Protein 8ZBV (pdb70)

Sequence (765 aa):
SLLLRYDRSAANWNEALPIGNGRIGGMVWGNVSEEIIDLNEETLWSGHPRETDNPNAKQHLPQIRKAVFDKNYERANDLAYKIQGTYNENYQPLGQLHLSMSHAGESTNYARALDIGNAVSTVDYEVDGVKYHRDYFVSAPDNSMCIRLTASEPGKISCRLKMDSPLKHVSFSRGNSCIMQGQAPSHADRASIKADQVIFYDPKEEGLSFYSQLQVVPEGGRFWKYENGMRVEHADSLVLVFSAATNFDGFDVFPRKSRIDPCKVVKETFRKIGPVDFKELQKRHIADYRTLFDRVGIQLGKISKTTDQRIKDYARDEDPDLVALTFQYGRYMLISSSRPGTLPANLQGIWNPLMRPPWMSNWTNDLNTQMNYWLSWTTNLPECEKALIDWVDNLRPNGRKTARTNYGAKGWLCHNTTDLWMQTAPAGIERPRWCILPL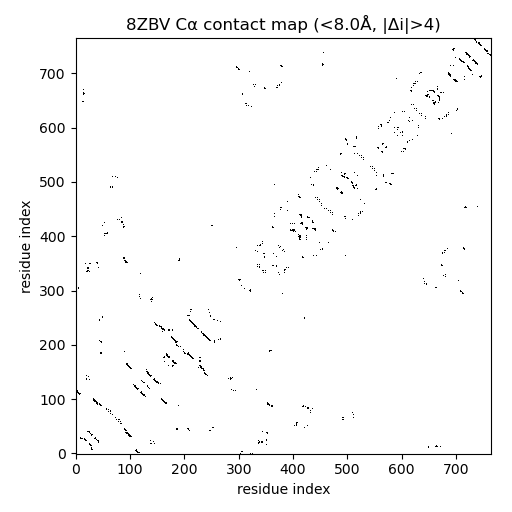GGVWLCQHLWMHYVFHGDREFLEKRSYPIMREAAEFCLDWLIKDSDGYYVTCPSVSPENWFATAGDKQLSISKASTYDMQLIRDLFTNCIQAAKVLNTDKEFSAKLQERMDHLYPQKIGQYGQLQEWSEDWDKPEDQHRHISHLFGLFPGDQLTPNKNPEGWKGARQSLLMRSGADTGWSINWKIGWWARLHDAEQAQNMLRKIFRFAPSGNTLSSQKGGRYANLLNAGPPFQIDGVLGFTAGVVELLLQSHDGFIHLLPALPKNWPDGRVTGLKARGGFIVDIEWKDGKLLEAVIHPGHEKEVRVHYQDDVHVFAKIEKPVRITR

Structure (mmCIF, N/CA/C/O backbone):
data_8ZBV
#
_entry.id   8ZBV
#
_cell.length_a   105.293
_cell.length_b   106.204
_cell.length_c   72.598
_cell.angle_alpha   90.000
_cell.angle_beta   91.840
_cell.angle_gamma   90.000
#
_symmetry.space_group_name_H-M   'C 1 2 1'
#
loop_
_atom_site.group_PDB
_atom_site.id
_atom_site.type_symbol
_atom_site.label_atom_id
_atom_site.label_alt_id
_atom_site.label_comp_id
_atom_site.label_asym_id
_atom_site.label_entity_id
_atom_site.label_seq_id
_atom_site.pdbx_PDB_ins_code
_atom_site.Cartn_x
_atom_site.Cartn_y
_atom_site.Cartn_z
_atom_site.occupancy
_atom_site.B_iso_or_equiv
_atom_site.auth_seq_id
_atom_site.auth_comp_id
_atom_site.auth_asym_id
_atom_site.auth_atom_id
_atom_site.pdbx_PDB_model_num
ATOM 1 N N . SER A 1 62 ? 32.98631 -22.49322 2.82408 1.000 63.84419 62 SER A N 1
ATOM 2 C CA . SER A 1 62 ? 31.92377 -22.11361 1.89882 1.000 63.97925 62 SER A CA 1
ATOM 3 C C . SER A 1 62 ? 31.28233 -20.79601 2.31477 1.000 59.89547 62 SER A C 1
ATOM 4 O O . SER A 1 62 ? 30.65023 -20.70739 3.36653 1.000 59.24073 62 SER A O 1
ATOM 7 N N . LEU A 1 63 ? 31.45080 -19.77382 1.47942 1.000 56.56750 63 LEU A N 1
ATOM 8 C CA . LEU A 1 63 ? 30.91375 -18.44141 1.75477 1.000 53.06094 63 LEU A CA 1
ATOM 9 C C . LEU A 1 63 ? 29.51386 -18.28732 1.15522 1.000 51.95710 63 LEU A C 1
ATOM 10 O O . LEU A 1 63 ? 29.23131 -17.36705 0.39017 1.000 51.23018 63 LEU A O 1
ATOM 15 N N . LEU A 1 64 ? 28.62237 -19.20552 1.52699 1.000 55.42780 64 LEU A N 1
ATOM 16 C CA . LEU A 1 64 ? 27.28859 -19.24422 0.94433 1.000 52.76372 64 LEU A CA 1
ATOM 17 C C . LEU A 1 64 ? 26.26503 -19.66895 1.98590 1.000 52.78749 64 LEU A C 1
ATOM 18 O O . LEU A 1 64 ? 26.49604 -20.60803 2.75281 1.000 53.11733 64 LEU A O 1
ATOM 23 N N . LEU A 1 65 ? 25.12744 -18.97879 1.99240 1.000 51.99400 65 LEU A N 1
ATOM 24 C CA . LEU A 1 65 ? 24.02179 -19.24900 2.90954 1.000 53.77942 65 LEU A CA 1
ATOM 25 C C . LEU A 1 65 ? 22.91928 -19.94926 2.11963 1.000 55.47762 65 LEU A C 1
ATOM 26 O O . LEU A 1 65 ? 22.10861 -19.29647 1.45838 1.000 55.06798 65 LEU A O 1
ATOM 31 N N . ARG A 1 66 ? 22.88114 -21.27541 2.20872 1.000 58.45897 66 ARG A N 1
ATOM 32 C CA . ARG A 1 66 ? 22.04083 -22.11121 1.35917 1.000 57.26403 66 ARG A CA 1
ATOM 33 C C . ARG A 1 66 ? 20.73948 -22.46271 2.07400 1.000 55.92257 66 ARG A C 1
ATOM 34 O O . ARG A 1 66 ? 20.75761 -22.86849 3.24058 1.000 56.50477 66 ARG A O 1
ATOM 42 N N . TYR A 1 67 ? 19.61556 -22.31571 1.36848 1.000 57.61171 67 TYR A N 1
ATOM 43 C CA . TYR A 1 67 ? 18.29626 -22.62481 1.90862 1.000 56.60576 67 TYR A CA 1
ATOM 44 C C . TYR A 1 67 ? 17.49462 -23.37804 0.85498 1.000 56.91865 67 TYR A C 1
ATOM 45 O O . TYR A 1 67 ? 17.86887 -23.42814 -0.31999 1.000 58.32597 67 TYR A O 1
ATOM 54 N N . ASP A 1 68 ? 16.37267 -23.97256 1.28213 1.000 55.90889 68 ASP A N 1
ATOM 55 C CA . ASP A 1 68 ? 15.57814 -24.81102 0.38903 1.000 57.21262 68 ASP A CA 1
ATOM 56 C C . ASP A 1 68 ? 14.10113 -24.42772 0.37221 1.000 58.08740 68 ASP A C 1
ATOM 57 O O . ASP A 1 68 ? 13.26840 -25.23194 -0.05745 1.000 58.93659 68 ASP A O 1
ATOM 62 N N . ARG A 1 69 ? 13.74993 -23.23557 0.84457 1.000 57.46305 69 ARG A N 1
ATOM 63 C CA . ARG A 1 69 ? 12.38031 -22.75517 0.71742 1.000 56.98814 69 ARG A CA 1
ATOM 64 C C . ARG A 1 69 ? 12.39384 -21.23352 0.76189 1.000 55.79751 69 ARG A C 1
ATOM 65 O O . ARG A 1 69 ? 13.40854 -20.60926 1.08183 1.000 55.31478 69 ARG A O 1
ATOM 73 N N . SER A 1 70 ? 11.25211 -20.64164 0.42230 1.000 54.12447 70 SER A N 1
ATOM 74 C CA . SER A 1 70 ? 11.11698 -19.19877 0.52700 1.000 53.33374 70 SER A CA 1
ATOM 75 C C . SER A 1 70 ? 11.09828 -18.77668 1.99183 1.000 51.57301 70 SER A C 1
ATOM 76 O O . SER A 1 70 ? 10.79668 -19.56497 2.89174 1.000 51.97121 70 SER A O 1
ATOM 79 N N . ALA A 1 71 ? 11.42367 -17.51047 2.22540 1.000 48.11598 71 ALA A N 1
ATOM 80 C CA . ALA A 1 71 ? 11.33970 -16.96443 3.57094 1.000 46.91618 71 ALA A CA 1
ATOM 81 C C . ALA A 1 71 ? 9.88404 -16.89340 4.01129 1.000 46.02699 71 ALA A C 1
ATOM 82 O O . ALA A 1 71 ? 9.03140 -16.36991 3.28910 1.000 48.83587 71 ALA A O 1
ATOM 84 N N . ALA A 1 72 ? 9.59741 -17.43270 5.19244 1.000 41.43984 72 ALA A N 1
ATOM 85 C CA . ALA A 1 72 ? 8.26350 -17.35927 5.76962 1.000 40.47869 72 ALA A CA 1
ATOM 86 C C . ALA A 1 72 ? 8.01969 -16.06847 6.53842 1.000 44.58841 72 ALA A C 1
ATOM 87 O O . ALA A 1 72 ? 6.86292 -15.75519 6.84189 1.000 42.01406 72 ALA A O 1
ATOM 89 N N . ASN A 1 73 ? 9.07285 -15.32322 6.86102 1.000 48.76505 73 ASN A N 1
ATOM 90 C CA . ASN A 1 73 ? 8.95744 -14.06959 7.59528 1.000 47.99813 73 ASN A CA 1
ATOM 91 C C . ASN A 1 73 ? 10.23895 -13.27108 7.38964 1.000 46.85744 73 ASN A C 1
ATOM 92 O O . ASN A 1 73 ? 11.16736 -13.71270 6.70652 1.000 48.68351 73 ASN A O 1
ATOM 97 N N . TRP A 1 74 ? 10.29321 -12.09316 8.01599 1.000 49.11624 74 TRP A N 1
ATOM 98 C CA . TRP A 1 74 ? 11.41791 -11.18996 7.79261 1.000 47.43389 74 TRP A CA 1
ATOM 99 C C . TRP A 1 74 ? 12.71488 -11.77170 8.33576 1.000 47.84784 74 TRP A C 1
ATOM 100 O O . TRP A 1 74 ? 13.78084 -11.58841 7.73651 1.000 48.05624 74 TRP A O 1
ATOM 111 N N . ASN A 1 75 ? 12.64534 -12.49310 9.45465 1.000 48.93120 75 ASN A N 1
ATOM 112 C CA . ASN A 1 75 ? 13.84918 -13.07635 10.03326 1.000 48.35377 75 ASN A CA 1
ATOM 113 C C . ASN A 1 75 ? 14.37607 -14.26470 9.23878 1.000 48.19021 75 ASN A C 1
ATOM 114 O O . ASN A 1 75 ? 15.33700 -14.90235 9.68292 1.000 47.79518 75 ASN A O 1
ATOM 119 N N . GLU A 1 76 ? 13.77754 -14.58257 8.08962 1.000 47.23412 76 GLU A N 1
ATOM 120 C CA . GLU A 1 76 ? 14.31557 -15.58909 7.18939 1.000 44.84670 76 GLU A CA 1
ATOM 121 C C . GLU A 1 76 ? 14.75557 -15.02284 5.84821 1.000 44.61840 76 GLU A C 1
ATOM 122 O O . GLU A 1 76 ? 15.33262 -15.76420 5.04487 1.000 45.00439 76 GLU A O 1
ATOM 128 N N . ALA A 1 77 ? 14.49176 -13.74718 5.57724 1.000 45.20819 77 ALA A N 1
ATOM 129 C CA . ALA A 1 77 ? 14.94124 -13.12235 4.34464 1.000 45.81390 77 ALA A CA 1
ATOM 130 C C . ALA A 1 77 ? 16.46204 -12.96573 4.34803 1.000 47.07386 77 ALA A C 1
ATOM 131 O O . ALA A 1 77 ? 17.14092 -13.19683 5.35316 1.000 47.60028 77 ALA A O 1
ATOM 133 N N . LEU A 1 78 ? 16.99920 -12.56977 3.19478 1.000 45.49623 78 LEU A N 1
ATOM 134 C CA . LEU A 1 78 ? 18.43211 -12.37939 3.03884 1.000 44.78999 78 LEU A CA 1
ATOM 135 C C . LEU A 1 78 ? 18.74701 -10.90792 2.82995 1.000 43.84736 78 LEU A C 1
ATOM 136 O O . LEU A 1 78 ? 18.15280 -10.26966 1.95068 1.000 43.14568 78 LEU A O 1
ATOM 141 N N . PRO A 1 79 ? 19.65198 -10.33441 3.62055 1.000 44.76238 79 PRO A N 1
ATOM 142 C CA . PRO A 1 79 ? 19.94960 -8.90482 3.48947 1.000 43.04126 79 PRO A CA 1
ATOM 143 C C . PRO A 1 79 ? 20.98357 -8.62281 2.41149 1.000 43.07159 79 PRO A C 1
ATOM 144 O O . PRO A 1 79 ? 21.99557 -9.31792 2.28811 1.000 43.53585 79 PRO A O 1
ATOM 148 N N . ILE A 1 80 ? 20.71321 -7.58094 1.62680 1.000 42.15399 80 ILE A N 1
ATOM 149 C CA . ILE A 1 80 ? 21.66095 -7.04685 0.65819 1.000 42.00984 80 ILE A CA 1
ATOM 150 C C . ILE A 1 80 ? 21.65317 -5.53076 0.78790 1.000 41.63440 80 ILE A C 1
ATOM 151 O O . ILE A 1 80 ? 20.62450 -4.92361 1.10144 1.000 41.46852 80 ILE A O 1
ATOM 156 N N . GLY A 1 81 ? 22.80882 -4.91622 0.55388 1.000 42.03071 81 GLY A N 1
ATOM 157 C CA . GLY A 1 81 ? 22.87767 -3.46662 0.62658 1.000 42.87371 81 GLY A CA 1
ATOM 158 C C . GLY A 1 81 ? 24.19838 -2.93731 0.11581 1.000 43.48834 81 GLY A C 1
ATOM 159 O O . GLY A 1 81 ? 25.12070 -3.69325 -0.20238 1.000 43.85457 81 GLY A O 1
ATOM 160 N N . ASN A 1 82 ? 24.27254 -1.60377 0.04894 1.000 42.72297 82 ASN A N 1
ATOM 161 C CA . ASN A 1 82 ? 25.46134 -0.90003 -0.41735 1.000 43.29885 82 ASN A CA 1
ATOM 162 C C . ASN A 1 82 ? 25.91112 0.18727 0.55013 1.000 44.91204 82 ASN A C 1
ATOM 163 O O . ASN A 1 82 ? 26.76097 1.00927 0.18664 1.000 43.33779 82 ASN A O 1
ATOM 168 N N . GLY A 1 83 ? 25.35176 0.22323 1.75862 1.000 45.30751 83 GLY A N 1
ATOM 169 C CA . GLY A 1 83 ? 25.63616 1.25200 2.72929 1.000 45.26480 83 GLY A CA 1
ATOM 170 C C . GLY A 1 83 ? 24.68430 2.43068 2.71267 1.000 45.64968 83 GLY A C 1
ATOM 171 O O . GLY A 1 83 ? 24.65974 3.19916 3.68003 1.000 47.86586 83 GLY A O 1
ATOM 172 N N . ARG A 1 84 ? 23.89513 2.59401 1.64975 1.000 44.24214 84 ARG A N 1
ATOM 173 C CA . ARG A 1 84 ? 22.89895 3.65774 1.59667 1.000 44.48679 84 ARG A CA 1
ATOM 174 C C . ARG A 1 84 ? 21.51563 3.10442 1.27530 1.000 44.05781 84 ARG A C 1
ATOM 175 O O . ARG A 1 84 ? 20.50270 3.60446 1.77559 1.000 43.64468 84 ARG A O 1
ATOM 183 N N . ILE A 1 85 ? 21.46498 2.07805 0.43215 1.000 44.87539 85 ILE A N 1
ATOM 184 C CA . ILE A 1 85 ? 20.21990 1.44472 0.01910 1.000 41.65825 85 ILE A CA 1
ATOM 185 C C . ILE A 1 85 ? 20.24734 -0.00001 0.49423 1.000 40.11125 85 ILE A C 1
ATOM 186 O O . ILE A 1 85 ? 21.22750 -0.71603 0.25826 1.000 41.15281 85 ILE A O 1
ATOM 191 N N . GLY A 1 86 ? 19.18338 -0.42211 1.17297 1.000 40.78066 86 GLY A N 1
ATOM 192 C CA . GLY A 1 86 ? 19.11555 -1.78192 1.67172 1.000 38.96663 86 GLY A CA 1
ATOM 193 C C . GLY A 1 86 ? 17.90863 -2.55583 1.18342 1.000 39.87289 86 GLY A C 1
ATOM 194 O O . GLY A 1 86 ? 16.94455 -1.96934 0.68323 1.000 39.06513 86 GLY A O 1
ATOM 195 N N . GLY A 1 87 ? 17.94418 -3.87675 1.33603 1.000 41.45700 87 GLY A N 1
ATOM 196 C CA . GLY A 1 87 ? 16.86047 -4.71498 0.86527 1.000 41.76467 87 GLY A CA 1
ATOM 197 C C . GLY A 1 87 ? 16.89202 -6.12036 1.42724 1.000 41.69229 87 GLY A C 1
ATOM 198 O O . GLY A 1 87 ? 17.96240 -6.72502 1.54556 1.000 41.64243 87 GLY A O 1
ATOM 199 N N . MET A 1 88 ? 15.72454 -6.64840 1.78432 1.000 42.04908 88 MET A N 1
ATOM 200 C CA . MET A 1 88 ? 15.59665 -7.99732 2.32053 1.000 43.52561 88 MET A CA 1
ATOM 201 C C . MET A 1 88 ? 14.91587 -8.87327 1.27764 1.000 46.43727 88 MET A C 1
ATOM 202 O O . MET A 1 88 ? 13.74417 -8.65523 0.94967 1.000 46.53212 88 MET A O 1
ATOM 207 N N . VAL A 1 89 ? 15.64526 -9.86107 0.76715 1.000 45.24368 89 VAL A N 1
ATOM 208 C CA . VAL A 1 89 ? 15.14827 -10.73728 -0.28967 1.000 46.06578 89 VAL A CA 1
ATOM 209 C C . VAL A 1 89 ? 14.48162 -11.95176 0.34287 1.000 49.09580 89 VAL A C 1
ATOM 210 O O . VAL A 1 89 ? 15.11065 -12.68879 1.10980 1.000 49.07913 89 VAL A O 1
ATOM 214 N N . TRP A 1 90 ? 13.20954 -12.16704 0.00672 1.000 49.72674 90 TRP A N 1
ATOM 215 C CA . TRP A 1 90 ? 12.42901 -13.26183 0.56914 1.000 49.44584 90 TRP A CA 1
ATOM 216 C C . TRP A 1 90 ? 12.61324 -14.57648 -0.17361 1.000 52.00682 90 TRP A C 1
ATOM 217 O O . TRP A 1 90 ? 12.46614 -15.64454 0.43195 1.000 52.04311 90 TRP A O 1
ATOM 228 N N . GLY A 1 91 ? 12.91183 -14.53103 -1.46853 1.000 53.07388 91 GLY A N 1
ATOM 229 C CA . GLY A 1 91 ? 13.04387 -15.75810 -2.22898 1.000 54.73265 91 GLY A CA 1
ATOM 230 C C . GLY A 1 91 ? 11.73018 -16.45115 -2.50719 1.000 55.27552 91 GLY A C 1
ATOM 231 O O . GLY A 1 91 ? 11.70463 -17.67426 -2.67670 1.000 54.52968 91 GLY A O 1
ATOM 232 N N . ASN A 1 92 ? 10.63430 -15.69940 -2.55480 1.000 55.92221 92 ASN A N 1
ATOM 233 C CA . ASN A 1 92 ? 9.32727 -16.27478 -2.82131 1.000 55.47838 92 ASN A CA 1
ATOM 234 C C . ASN A 1 92 ? 9.24028 -16.76653 -4.26255 1.000 57.06991 92 ASN A C 1
ATOM 235 O O . ASN A 1 92 ? 9.97569 -16.32151 -5.14780 1.000 57.26175 92 ASN A O 1
ATOM 240 N N . VAL A 1 93 ? 8.31496 -17.69670 -4.49144 1.000 60.23066 93 VAL A N 1
ATOM 241 C CA . VAL A 1 93 ? 8.21944 -18.39172 -5.76996 1.000 61.07523 93 VAL A CA 1
ATOM 242 C C . VAL A 1 93 ? 7.36674 -17.59221 -6.74618 1.000 62.05180 93 VAL A C 1
ATOM 243 O O . VAL A 1 93 ? 7.81978 -17.25465 -7.84587 1.000 62.09725 93 VAL A O 1
ATOM 247 N N . SER A 1 94 ? 6.12427 -17.28977 -6.36152 1.000 62.52970 94 SER A N 1
ATOM 248 C CA . SER A 1 94 ? 5.19804 -16.61341 -7.25762 1.000 62.92386 94 SER A CA 1
ATOM 249 C C . SER A 1 94 ? 4.74437 -15.23697 -6.78826 1.000 59.76157 94 SER A C 1
ATOM 250 O O . SER A 1 94 ? 4.20251 -14.48372 -7.60445 1.000 60.21478 94 SER A O 1
ATOM 253 N N . GLU A 1 95 ? 4.94041 -14.88171 -5.51700 1.000 57.21295 95 GLU A N 1
ATOM 254 C CA . GLU A 1 95 ? 4.68199 -13.52117 -5.03624 1.000 58.00270 95 GLU A CA 1
ATOM 255 C C . GLU A 1 95 ? 5.91395 -13.04729 -4.26987 1.000 58.10952 95 GLU A C 1
ATOM 256 O O . GLU A 1 95 ? 5.97345 -13.16503 -3.04337 1.000 57.97065 95 GLU A O 1
ATOM 262 N N . GLU A 1 96 ? 6.87116 -12.46819 -4.98951 1.000 56.44499 96 GLU A N 1
ATOM 263 C CA . GLU A 1 96 ? 8.12517 -12.03895 -4.38670 1.000 55.81768 96 GLU A CA 1
ATOM 264 C C . GLU A 1 96 ? 7.96753 -10.66613 -3.74783 1.000 55.12183 96 GLU A C 1
ATOM 265 O O . GLU A 1 96 ? 7.27737 -9.79256 -4.27979 1.000 55.84252 96 GLU A O 1
ATOM 271 N N . ILE A 1 97 ? 8.60345 -10.48550 -2.59251 1.000 53.97114 97 ILE A N 1
ATOM 272 C CA . ILE A 1 97 ? 8.57922 -9.22713 -1.85785 1.000 50.59955 97 ILE A CA 1
ATOM 273 C C . ILE A 1 97 ? 10.00477 -8.88485 -1.45044 1.000 49.44174 97 ILE A C 1
ATOM 274 O O . ILE A 1 97 ? 10.74741 -9.75514 -0.98265 1.000 48.85019 97 ILE A O 1
ATOM 279 N N . ILE A 1 98 ? 10.38974 -7.62575 -1.64123 1.000 48.41435 98 ILE A N 1
ATOM 280 C CA . ILE A 1 98 ? 11.70281 -7.12566 -1.24837 1.000 45.05117 98 ILE A CA 1
ATOM 281 C C . ILE A 1 98 ? 11.49022 -5.86122 -0.42797 1.000 44.63535 98 ILE A C 1
ATOM 282 O O . ILE A 1 98 ? 11.10102 -4.82050 -0.97203 1.000 43.28977 98 ILE A O 1
ATOM 287 N N . ASP A 1 99 ? 11.75194 -5.94475 0.87315 1.000 44.34383 99 ASP A N 1
ATOM 288 C CA . ASP A 1 99 ? 11.57038 -4.79603 1.74966 1.000 43.59531 99 ASP A CA 1
ATOM 289 C C . ASP A 1 99 ? 12.65857 -3.76441 1.49010 1.000 42.60473 99 ASP A C 1
ATOM 290 O O . ASP A 1 99 ? 13.85221 -4.07302 1.55595 1.000 42.73815 99 ASP A O 1
ATOM 295 N N . LEU A 1 100 ? 12.24400 -2.53500 1.20550 1.000 41.82764 100 LEU A N 1
ATOM 296 C CA . LEU A 1 100 ? 13.14902 -1.49371 0.74529 1.000 40.96480 100 LEU A CA 1
ATOM 297 C C . LEU A 1 100 ? 13.47317 -0.53296 1.88091 1.000 40.25745 100 LEU A C 1
ATOM 298 O O . LEU A 1 100 ? 12.59006 -0.14527 2.65228 1.000 41.02526 100 LEU A O 1
ATOM 303 N N . ASN A 1 101 ? 14.74573 -0.14382 1.96913 1.000 41.51535 101 ASN A N 1
ATOM 304 C CA . ASN A 1 101 ? 15.21818 0.78147 2.99140 1.000 38.09106 101 ASN A CA 1
ATOM 305 C C . ASN A 1 101 ? 16.20247 1.76369 2.38011 1.000 38.66825 101 ASN A C 1
ATOM 306 O O . ASN A 1 101 ? 17.12567 1.35858 1.66761 1.000 39.05070 101 ASN A O 1
ATOM 311 N N . GLU A 1 102 ? 16.01622 3.04597 2.67692 1.000 39.08545 102 GLU A N 1
ATOM 312 C CA . GLU A 1 102 ? 17.02235 4.06671 2.42390 1.000 40.95752 102 GLU A CA 1
ATOM 313 C C . GLU A 1 102 ? 17.46518 4.60891 3.77402 1.000 43.45723 102 GLU A C 1
ATOM 314 O O . GLU A 1 102 ? 16.62388 4.91459 4.62641 1.000 43.59420 102 GLU A O 1
ATOM 320 N N . GLU A 1 103 ? 18.78305 4.71712 3.96781 1.000 44.14165 103 GLU A N 1
ATOM 321 C CA . GLU A 1 103 ? 19.32402 4.93165 5.30725 1.000 41.74660 103 GLU A CA 1
ATOM 322 C C . GLU A 1 103 ? 18.91637 6.27732 5.89767 1.000 45.10556 103 GLU A C 1
ATOM 323 O O . GLU A 1 103 ? 18.81918 6.40348 7.12346 1.000 45.50783 103 GLU A O 1
ATOM 329 N N . THR A 1 104 ? 18.68413 7.28885 5.06504 1.000 42.08284 104 THR A N 1
ATOM 330 C CA . THR A 1 104 ? 18.35770 8.61830 5.56314 1.000 41.91822 104 THR A CA 1
ATOM 331 C C . THR A 1 104 ? 16.86279 8.83480 5.76863 1.000 41.82069 104 THR A C 1
ATOM 332 O O . THR A 1 104 ? 16.46451 9.93074 6.17562 1.000 45.34599 104 THR A O 1
ATOM 336 N N . LEU A 1 105 ? 16.02753 7.82888 5.50806 1.000 42.30671 105 LEU A N 1
ATOM 337 C CA . LEU A 1 105 ? 14.57468 7.98262 5.60981 1.000 44.31796 105 LEU A CA 1
ATOM 338 C C . LEU A 1 105 ? 14.15619 7.75588 7.05705 1.000 44.38799 105 LEU A C 1
ATOM 339 O O . LEU A 1 105 ? 13.77873 6.65261 7.45600 1.000 42.32176 105 LEU A O 1
ATOM 344 N N . TRP A 1 106 ? 14.22744 8.81893 7.85256 1.000 46.93973 106 TRP A N 1
ATOM 345 C CA . TRP A 1 106 ? 13.81211 8.80336 9.24600 1.000 46.57958 106 TRP A CA 1
ATOM 346 C C . TRP A 1 106 ? 12.58613 9.68760 9.43077 1.000 46.14922 106 TRP A C 1
ATOM 347 O O . TRP A 1 106 ? 12.28611 10.55519 8.60618 1.000 47.71565 106 TRP A O 1
ATOM 358 N N . SER A 1 107 ? 11.87901 9.45874 10.53091 1.000 46.10061 107 SER A N 1
ATOM 359 C CA . SER A 1 107 ? 10.72283 10.26721 10.88037 1.000 48.07722 107 SER A CA 1
ATOM 360 C C . SER A 1 107 ? 11.15598 11.52000 11.63799 1.000 48.43758 107 SER A C 1
ATOM 361 O O . SER A 1 107 ? 12.28740 11.63597 12.11154 1.000 49.29618 107 SER A O 1
ATOM 364 N N . GLY A 1 108 ? 10.23726 12.46983 11.74118 1.000 49.53113 108 GLY A N 1
ATOM 365 C CA . GLY A 1 108 ? 10.46752 13.65158 12.54367 1.000 50.38486 108 GLY A CA 1
ATOM 366 C C . GLY A 1 108 ? 11.16912 14.76994 11.79848 1.000 51.42389 108 GLY A C 1
ATOM 367 O O . GLY A 1 108 ? 11.26939 14.80117 10.56863 1.000 50.25147 108 GLY A O 1
ATOM 368 N N . HIS A 1 109 ? 11.66367 15.71524 12.58794 1.000 55.38736 109 HIS A N 1
ATOM 369 C CA . HIS A 1 109 ? 12.34690 16.89875 12.08841 1.000 54.52482 109 HIS A CA 1
ATOM 370 C C . HIS A 1 109 ? 13.17023 17.47224 13.23214 1.000 53.76047 109 HIS A C 1
ATOM 371 O O . HIS A 1 109 ? 13.03309 17.02828 14.38163 1.000 55.26852 109 HIS A O 1
ATOM 378 N N . PRO A 1 110 ? 14.05880 18.42869 12.95809 1.000 53.84470 110 PRO A N 1
ATOM 379 C CA . PRO A 1 110 ? 14.83865 19.02742 14.04938 1.000 53.49533 110 PRO A CA 1
ATOM 380 C C . PRO A 1 110 ? 13.93642 19.58271 15.14288 1.000 54.40270 110 PRO A C 1
ATOM 381 O O . PRO A 1 110 ? 12.94997 20.27095 14.87120 1.000 55.48944 110 PRO A O 1
ATOM 385 N N . ARG A 1 111 ? 14.27609 19.25517 16.38983 1.000 58.16291 111 ARG A N 1
ATOM 386 C CA . ARG A 1 111 ? 13.51852 19.71000 17.54887 1.000 58.81672 111 ARG A CA 1
ATOM 387 C C . ARG A 1 111 ? 14.43993 20.37425 18.56070 1.000 62.51360 111 ARG A C 1
ATOM 388 O O . ARG A 1 111 ? 15.62361 20.59226 18.28370 1.000 63.37643 111 ARG A O 1
ATOM 396 N N . GLU A 1 112 ? 13.90360 20.70408 19.73154 1.000 65.88127 112 GLU A N 1
ATOM 397 C CA . GLU A 1 112 ? 14.69540 21.15986 20.86842 1.000 67.34506 112 GLU A CA 1
ATOM 398 C C . GLU A 1 112 ? 14.60294 20.09195 21.95083 1.000 69.25820 112 GLU A C 1
ATOM 399 O O . GLU A 1 112 ? 13.54918 19.92183 22.57360 1.000 70.68945 112 GLU A O 1
ATOM 405 N N . THR A 1 113 ? 15.70611 19.37195 22.17012 1.000 69.92377 113 THR A N 1
ATOM 406 C CA . THR A 1 113 ? 15.74435 18.29094 23.14409 1.000 65.95967 113 THR A CA 1
ATOM 407 C C . THR A 1 113 ? 16.52938 18.62081 24.40415 1.000 62.91167 113 THR A C 1
ATOM 408 O O . THR A 1 113 ? 16.39743 17.89709 25.39564 1.000 61.44860 113 THR A O 1
ATOM 412 N N . ASP A 1 114 ? 17.33808 19.67688 24.39313 1.000 62.87728 114 ASP A N 1
ATOM 413 C CA . ASP A 1 114 ? 18.12142 20.02300 25.56765 1.000 62.91145 114 ASP A CA 1
ATOM 414 C C . ASP A 1 114 ? 17.21223 20.52544 26.68819 1.000 65.12465 114 ASP A C 1
ATOM 415 O O . ASP A 1 114 ? 16.09726 21.00235 26.45650 1.000 66.18824 114 ASP A O 1
ATOM 420 N N . ASN A 1 115 ? 17.70819 20.41373 27.92161 1.000 64.58927 115 ASN A N 1
ATOM 421 C CA . ASN A 1 115 ? 16.93970 20.77108 29.11148 1.000 67.44996 115 ASN A CA 1
ATOM 422 C C . ASN A 1 115 ? 17.53094 22.01436 29.76646 1.000 68.52803 115 ASN A C 1
ATOM 423 O O . ASN A 1 115 ? 18.52724 21.91489 30.50023 1.000 67.45042 115 ASN A O 1
ATOM 428 N N . PRO A 1 116 ? 16.96155 23.20190 29.53417 1.000 69.61238 116 PRO A N 1
ATOM 429 C CA . PRO A 1 116 ? 17.48894 24.40832 30.20140 1.000 69.00501 116 PRO A CA 1
ATOM 430 C C . PRO A 1 116 ? 17.50052 24.30635 31.71666 1.000 70.18094 116 PRO A C 1
ATOM 431 O O . PRO A 1 116 ? 18.52923 24.58095 32.35018 1.000 69.77499 116 PRO A O 1
ATOM 435 N N . ASN A 1 117 ? 16.37785 23.92050 32.31879 1.000 71.71154 117 ASN A N 1
ATOM 436 C CA . ASN A 1 117 ? 16.23244 23.91914 33.76889 1.000 73.50055 117 ASN A CA 1
ATOM 437 C C . ASN A 1 117 ? 16.93146 22.74598 34.44831 1.000 70.17019 117 ASN A C 1
ATOM 438 O O . ASN A 1 117 ? 16.79815 22.59408 35.66687 1.000 68.60328 117 ASN A O 1
ATOM 443 N N . ALA A 1 118 ? 17.66851 21.91859 33.70481 1.000 70.09065 118 ALA A N 1
ATOM 444 C CA . ALA A 1 118 ? 18.42169 20.83652 34.32586 1.000 68.68507 118 ALA A CA 1
ATOM 445 C C . ALA A 1 118 ? 19.74083 21.30693 34.92273 1.000 68.33985 118 ALA A C 1
ATOM 446 O O . ALA A 1 118 ? 20.31681 20.59900 35.75670 1.000 66.83428 118 ALA A O 1
ATOM 448 N N . LYS A 1 119 ? 20.21982 22.48861 34.52899 1.000 68.26429 119 LYS A N 1
ATOM 449 C CA . LYS A 1 119 ? 21.48994 22.98606 35.04370 1.000 64.99331 119 LYS A CA 1
ATOM 450 C C . LYS A 1 119 ? 21.39564 23.34183 36.52073 1.000 66.94541 119 LYS A C 1
ATOM 451 O O . LYS A 1 119 ? 22.35902 23.13893 37.26748 1.000 68.90104 119 LYS A O 1
ATOM 457 N N . GLN A 1 120 ? 20.24353 23.85045 36.96341 1.000 69.95902 120 GLN A N 1
ATOM 458 C CA . GLN A 1 120 ? 20.07592 24.23220 38.36099 1.000 69.83208 120 GLN A CA 1
ATOM 459 C C . GLN A 1 120 ? 20.02169 23.02572 39.28842 1.000 68.57415 120 GLN A C 1
ATOM 460 O O . GLN A 1 120 ? 20.22958 23.17942 40.49644 1.000 68.24580 120 GLN A O 1
ATOM 466 N N . HIS A 1 121 ? 19.75444 21.83596 38.75714 1.000 68.66040 121 HIS A N 1
ATOM 467 C CA . HIS A 1 121 ? 19.68612 20.62845 39.56616 1.000 68.91953 121 HIS A CA 1
ATOM 468 C C . HIS A 1 121 ? 21.00316 19.86460 39.60120 1.000 69.28082 121 HIS A C 1
ATOM 469 O O . HIS A 1 121 ? 21.05734 18.78311 40.19481 1.000 67.95983 121 HIS A O 1
ATOM 476 N N . LEU A 1 122 ? 22.06395 20.39954 38.99502 1.000 67.73482 122 LEU A N 1
ATOM 477 C CA . LEU A 1 122 ? 23.34686 19.70597 38.95501 1.000 65.05581 122 LEU A CA 1
ATOM 478 C C . LEU A 1 122 ? 24.09998 19.80195 40.28094 1.000 65.01008 122 LEU A C 1
ATOM 479 O O . LEU A 1 122 ? 24.58747 18.77472 40.77069 1.000 65.16269 122 LEU A O 1
ATOM 484 N N . PRO A 1 123 ? 24.23433 20.98441 40.89900 1.000 66.03595 123 PRO A N 1
ATOM 485 C CA . PRO A 1 123 ? 24.88019 21.01478 42.22137 1.000 65.39816 123 PRO A CA 1
ATOM 486 C C . PRO A 1 123 ? 24.08266 20.28079 43.27770 1.000 66.29463 123 PRO A C 1
ATOM 487 O O . PRO A 1 123 ? 24.66399 19.76494 44.24000 1.000 67.36283 123 PRO A O 1
ATOM 491 N N . GLN A 1 124 ? 22.76036 20.21033 43.11693 1.000 66.58854 124 GLN A N 1
ATOM 492 C CA . GLN A 1 124 ? 21.93066 19.49834 44.08074 1.000 68.58872 124 GLN A CA 1
ATOM 493 C C . GLN A 1 124 ? 22.13352 17.99079 43.97946 1.000 67.19735 124 GLN A C 1
ATOM 494 O O . GLN A 1 124 ? 22.20099 17.30026 45.00303 1.000 69.63252 124 GLN A O 1
ATOM 500 N N . ILE A 1 125 ? 22.23244 17.46005 42.75717 1.000 67.37742 125 ILE A N 1
ATOM 501 C CA . ILE A 1 125 ? 22.54644 16.04213 42.59101 1.000 66.21656 125 ILE A CA 1
ATOM 502 C C . ILE A 1 125 ? 23.92558 15.74210 43.15761 1.000 65.42812 125 ILE A C 1
ATOM 503 O O . ILE A 1 125 ? 24.12089 14.76119 43.88559 1.000 66.69626 125 ILE A O 1
ATOM 508 N N . ARG A 1 126 ? 24.90251 16.59379 42.83949 1.000 65.26815 126 ARG A N 1
ATOM 509 C CA . ARG A 1 126 ? 26.23731 16.42156 43.39704 1.000 63.81527 126 ARG A CA 1
ATOM 510 C C . ARG A 1 126 ? 26.22015 16.52705 44.91564 1.000 64.13034 126 ARG A C 1
ATOM 511 O O . ARG A 1 126 ? 27.05336 15.91244 45.58922 1.000 65.05004 126 ARG A O 1
ATOM 519 N N . LYS A 1 127 ? 25.26395 17.27525 45.47150 1.000 65.48378 127 LYS A N 1
ATOM 520 C CA . LYS A 1 127 ? 25.12573 17.36804 46.92111 1.000 66.08504 127 LYS A CA 1
ATOM 521 C C . LYS A 1 127 ? 24.47018 16.12124 47.50331 1.000 68.47419 127 LYS A C 1
ATOM 522 O O . LYS A 1 127 ? 24.86050 15.65693 48.58133 1.000 69.76240 127 LYS A O 1
ATOM 528 N N . ALA A 1 128 ? 23.47163 15.56965 46.80794 1.000 67.40815 128 ALA A N 1
ATOM 529 C CA . ALA A 1 128 ? 22.80151 14.37379 47.30501 1.000 67.11963 128 ALA A CA 1
ATOM 530 C C . ALA A 1 128 ? 23.72959 13.16804 47.30048 1.000 65.78742 128 ALA A C 1
ATOM 531 O O . ALA A 1 128 ? 23.57291 12.26356 48.12865 1.000 67.05166 128 ALA A O 1
ATOM 533 N N . VAL A 1 129 ? 24.69649 13.13610 46.38383 1.000 66.22781 129 VAL A N 1
ATOM 534 C CA . VAL A 1 129 ? 25.63343 12.01992 46.33447 1.000 66.87525 129 VAL A CA 1
ATOM 535 C C . VAL A 1 129 ? 26.70925 12.16645 47.40481 1.000 69.77416 129 VAL A C 1
ATOM 536 O O . VAL A 1 129 ? 27.07542 11.18942 48.06864 1.000 69.41427 129 VAL A O 1
ATOM 540 N N . PHE A 1 130 ? 27.21960 13.38612 47.60624 1.000 67.28093 130 PHE A N 1
ATOM 541 C CA . PHE A 1 130 ? 28.27765 13.58305 48.59170 1.000 64.92594 130 PHE A CA 1
ATOM 542 C C . PHE A 1 130 ? 27.76375 13.37858 50.00812 1.000 68.69365 130 PHE A C 1
ATOM 543 O O . PHE A 1 130 ? 28.53187 12.99610 50.89729 1.000 71.56298 130 PHE A O 1
ATOM 551 N N . ASP A 1 131 ? 26.47714 13.62164 50.23548 1.000 69.49829 131 ASP A N 1
ATOM 552 C CA . ASP A 1 131 ? 25.85057 13.31516 51.51242 1.000 71.32162 131 ASP A CA 1
ATOM 553 C C . ASP A 1 131 ? 25.46009 11.85029 51.62867 1.000 71.05651 131 ASP A C 1
ATOM 554 O O . ASP A 1 131 ? 24.88193 11.45886 52.64869 1.000 71.49800 131 ASP A O 1
ATOM 559 N N . LYS A 1 132 ? 25.74554 11.04779 50.60256 1.000 70.53270 132 LYS A N 1
ATOM 560 C CA . LYS A 1 132 ? 25.41146 9.62722 50.55629 1.000 70.23182 132 LYS A CA 1
ATOM 561 C C . LYS A 1 132 ? 23.90877 9.38989 50.64439 1.000 69.40437 132 LYS A C 1
ATOM 562 O O . LYS A 1 132 ? 23.46507 8.30656 51.03937 1.000 67.69840 132 LYS A O 1
ATOM 568 N N . ASN A 1 133 ? 23.11995 10.39697 50.27468 1.000 69.63145 133 ASN A N 1
ATOM 569 C CA . ASN A 1 133 ? 21.67308 10.25786 50.13672 1.000 70.20518 133 ASN A CA 1
ATOM 570 C C . ASN A 1 133 ? 21.41247 9.85030 48.69335 1.000 70.51561 133 ASN A C 1
ATOM 571 O O . ASN A 1 133 ? 21.14386 10.67985 47.82318 1.000 70.28693 133 ASN A O 1
ATOM 576 N N . TYR A 1 134 ? 21.49965 8.54346 48.44051 1.000 70.58123 134 TYR A N 1
ATOM 577 C CA . TYR A 1 134 ? 21.43973 8.04075 47.07343 1.000 68.12888 134 TYR A CA 1
ATOM 578 C C . TYR A 1 134 ? 20.02319 8.08276 46.51756 1.000 69.83957 134 TYR A C 1
ATOM 579 O O . TYR A 1 134 ? 19.84341 8.20145 45.30015 1.000 71.95981 134 TYR A O 1
ATOM 588 N N . GLU A 1 135 ? 19.01142 7.97676 47.38283 1.000 69.77414 135 GLU A N 1
ATOM 589 C CA . GLU A 1 135 ? 17.63080 8.11803 46.92914 1.000 70.05409 135 GLU A CA 1
ATOM 590 C C . GLU A 1 135 ? 17.39720 9.49401 46.32213 1.000 70.77930 135 GLU A C 1
ATOM 591 O O . GLU A 1 135 ? 16.89353 9.61424 45.19916 1.000 71.31664 135 GLU A O 1
ATOM 597 N N . ARG A 1 136 ? 17.75648 10.54863 47.05934 1.000 72.04803 136 ARG A N 1
ATOM 598 C CA . ARG A 1 136 ? 17.57239 11.90462 46.55527 1.000 72.26846 136 ARG A CA 1
ATOM 599 C C . ARG A 1 136 ? 18.36815 12.14015 45.27795 1.000 71.49353 136 ARG A C 1
ATOM 600 O O . ARG A 1 136 ? 17.98379 12.97677 44.45347 1.000 70.93470 136 ARG A O 1
ATOM 608 N N . ALA A 1 137 ? 19.47419 11.41547 45.09388 1.000 69.03772 137 ALA A N 1
ATOM 609 C CA . ALA A 1 137 ? 20.23260 11.53608 43.85373 1.000 68.88156 137 ALA A CA 1
ATOM 610 C C . ALA A 1 137 ? 19.42395 11.04446 42.65826 1.000 72.69591 137 ALA A C 1
ATOM 611 O O . ALA A 1 137 ? 19.41336 11.68975 41.60316 1.000 71.86919 137 ALA A O 1
ATOM 613 N N . ASN A 1 138 ? 18.72890 9.91192 42.80593 1.000 70.50406 138 ASN A N 1
ATOM 614 C CA . ASN A 1 138 ? 17.96861 9.36334 41.68549 1.000 69.66964 138 ASN A CA 1
ATOM 615 C C . ASN A 1 138 ? 16.72034 10.18704 41.39893 1.000 69.43185 138 ASN A C 1
ATOM 616 O O . ASN A 1 138 ? 16.41676 10.47492 40.23555 1.000 68.90064 138 ASN A O 1
ATOM 621 N N . ASP A 1 139 ? 15.97563 10.56505 42.44113 1.000 70.27607 139 ASP A N 1
ATOM 622 C CA . ASP A 1 139 ? 14.75550 11.33503 42.23058 1.000 68.72236 139 ASP A CA 1
ATOM 623 C C . ASP A 1 139 ? 15.03727 12.71272 41.64846 1.000 67.88286 139 ASP A C 1
ATOM 624 O O . ASP A 1 139 ? 14.14461 13.31028 41.03753 1.000 65.72591 139 ASP A O 1
ATOM 629 N N . LEU A 1 140 ? 16.25872 13.22012 41.81429 1.000 69.41325 140 LEU A N 1
ATOM 630 C CA . LEU A 1 140 ? 16.66767 14.44323 41.13737 1.000 67.07652 140 LEU A CA 1
ATOM 631 C C . LEU A 1 140 ? 17.13288 14.17222 39.71490 1.000 66.16335 140 LEU A C 1
ATOM 632 O O . LEU A 1 140 ? 16.97380 15.02996 38.83914 1.000 63.53206 140 LEU A O 1
ATOM 637 N N . ALA A 1 141 ? 17.70577 12.99161 39.47108 1.000 68.77862 141 ALA A N 1
ATOM 638 C CA . ALA A 1 141 ? 18.08786 12.60279 38.12049 1.000 63.38909 141 ALA A CA 1
ATOM 639 C C . ALA A 1 141 ? 16.88421 12.50282 37.19787 1.000 61.20700 141 ALA A C 1
ATOM 640 O O . ALA A 1 141 ? 17.04507 12.56386 35.97451 1.000 63.93928 141 ALA A O 1
ATOM 642 N N . TYR A 1 142 ? 15.68837 12.35294 37.75501 1.000 63.38960 142 TYR A N 1
ATOM 643 C CA . TYR A 1 142 ? 14.44198 12.36312 37.00440 1.000 60.95075 142 TYR A CA 1
ATOM 644 C C . TYR A 1 142 ? 14.07071 13.74558 36.51701 1.000 59.63691 142 TYR A C 1
ATOM 645 O O . TYR A 1 142 ? 12.98176 13.91329 35.96119 1.000 60.19945 142 TYR A O 1
ATOM 654 N N . LYS A 1 143 ? 14.93759 14.74182 36.71299 1.000 60.16880 143 LYS A N 1
ATOM 655 C CA . LYS A 1 143 ? 14.65721 16.11046 36.30237 1.000 59.73945 143 LYS A CA 1
ATOM 656 C C . LYS A 1 143 ? 15.75711 16.68402 35.41750 1.000 60.22035 143 LYS A C 1
ATOM 657 O O . LYS A 1 143 ? 15.75619 17.89170 35.15252 1.000 60.48460 143 LYS A O 1
ATOM 663 N N . ILE A 1 144 ? 16.69314 15.85625 34.95885 1.000 59.70649 144 ILE A N 1
ATOM 664 C CA . ILE A 1 144 ? 17.77605 16.30631 34.09223 1.000 59.35072 144 ILE A CA 1
ATOM 665 C C . ILE A 1 144 ? 17.74671 15.52265 32.78613 1.000 59.68845 144 ILE A C 1
ATOM 666 O O . ILE A 1 144 ? 18.78757 15.30772 32.15435 1.000 58.42783 144 ILE A O 1
ATOM 671 N N . GLN A 1 145 ? 16.55788 15.08979 32.37570 1.000 59.79293 145 GLN A N 1
ATOM 672 C CA . GLN A 1 145 ? 16.38677 14.20908 31.23168 1.000 58.37478 145 GLN A CA 1
ATOM 673 C C . GLN A 1 145 ? 15.84973 14.98864 30.03061 1.000 57.63632 145 GLN A C 1
ATOM 674 O O . GLN A 1 145 ? 15.69177 16.21112 30.06650 1.000 57.92602 145 GLN A O 1
ATOM 680 N N . GLY A 1 146 ? 15.58180 14.26538 28.94330 1.000 57.84179 146 GLY A N 1
ATOM 681 C CA . GLY A 1 146 ? 15.08215 14.87801 27.72545 1.000 57.37634 146 GLY A CA 1
ATOM 682 C C . GLY A 1 146 ? 13.91874 14.13450 27.09788 1.000 57.55000 146 GLY A C 1
ATOM 683 O O . GLY A 1 146 ? 12.95375 13.79653 27.78985 1.000 56.75645 146 GLY A O 1
ATOM 684 N N . THR A 1 147 ? 13.99029 13.87488 25.79151 1.000 59.06342 147 THR A N 1
ATOM 685 C CA . THR A 1 147 ? 12.92140 13.19538 25.07078 1.000 58.38129 147 THR A CA 1
ATOM 686 C C . THR A 1 147 ? 13.49252 12.05805 24.23363 1.000 57.31663 147 THR A C 1
ATOM 687 O O . THR A 1 147 ? 14.69800 11.98360 23.98109 1.000 56.52677 147 THR A O 1
ATOM 691 N N . TYR A 1 148 ? 12.59924 11.17154 23.80067 1.000 54.92814 148 TYR A N 1
ATOM 692 C CA . TYR A 1 148 ? 12.99853 9.99609 23.04394 1.000 53.57150 148 TYR A CA 1
ATOM 693 C C . TYR A 1 148 ? 13.40251 10.37300 21.62113 1.000 52.31587 148 TYR A C 1
ATOM 694 O O . TYR A 1 148 ? 13.11551 11.46736 21.12978 1.000 52.89572 148 TYR A O 1
ATOM 703 N N . ASN A 1 149 ? 14.07692 9.43848 20.95702 1.000 51.40897 149 ASN A N 1
ATOM 704 C CA . ASN A 1 149 ? 14.52049 9.63871 19.58813 1.000 50.00425 149 ASN A CA 1
ATOM 705 C C . ASN A 1 149 ? 13.37270 9.42039 18.60647 1.000 49.96071 149 ASN A C 1
ATOM 706 O O . ASN A 1 149 ? 12.30231 8.91393 18.95302 1.000 50.30348 149 ASN A O 1
ATOM 711 N N . GLU A 1 150 ? 13.61676 9.80572 17.35892 1.000 49.92092 150 GLU A N 1
ATOM 712 C CA . GLU A 1 150 ? 12.73739 9.47299 16.25025 1.000 49.38418 150 GLU A CA 1
ATOM 713 C C . GLU A 1 150 ? 13.08595 8.08945 15.70756 1.000 48.36582 150 GLU A C 1
ATOM 714 O O . GLU A 1 150 ? 14.15549 7.53807 15.98050 1.000 48.96849 150 GLU A O 1
ATOM 720 N N . ASN A 1 151 ? 12.16190 7.53007 14.93324 1.000 47.29510 151 ASN A N 1
ATOM 721 C CA . ASN A 1 151 ? 12.24079 6.14408 14.49940 1.000 45.23798 151 ASN A CA 1
ATOM 722 C C . ASN A 1 151 ? 12.76296 6.03901 13.07094 1.000 46.73567 151 ASN A C 1
ATOM 723 O O . ASN A 1 151 ? 12.63776 6.96825 12.26926 1.000 46.32085 151 ASN A O 1
ATOM 728 N N . TYR A 1 152 ? 13.35604 4.88688 12.76605 1.000 43.90722 152 TYR A N 1
ATOM 729 C CA . TYR A 1 152 ? 13.90065 4.60366 11.44512 1.000 43.52955 152 TYR A CA 1
ATOM 730 C C . TYR A 1 152 ? 12.81076 3.97754 10.58200 1.000 45.60097 152 TYR A C 1
ATOM 731 O O . TYR A 1 152 ? 12.18006 2.99525 10.98566 1.000 46.12271 152 TYR A O 1
ATOM 740 N N . GLN A 1 153 ? 12.58038 4.56097 9.38078 1.000 44.68310 153 GLN A N 1
ATOM 741 C CA . GLN A 1 153 ? 11.38371 4.13756 8.67044 1.000 42.52169 153 GLN A CA 1
ATOM 742 C C . GLN A 1 153 ? 11.70242 3.14251 7.55950 1.000 41.78638 153 GLN A C 1
ATOM 743 O O . GLN A 1 153 ? 12.80974 3.13721 7.01238 1.000 39.66023 153 GLN A O 1
ATOM 749 N N . PRO A 1 154 ? 10.73113 2.28086 7.22557 1.000 43.13133 154 PRO A N 1
ATOM 750 C CA . PRO A 1 154 ? 10.84499 1.45442 6.01713 1.000 43.05434 154 PRO A CA 1
ATOM 751 C C . PRO A 1 154 ? 10.35763 2.19818 4.78339 1.000 43.08417 154 PRO A C 1
ATOM 752 O O . PRO A 1 154 ? 9.29598 2.82785 4.82040 1.000 45.15007 154 PRO A O 1
ATOM 756 N N . LEU A 1 155 ? 11.11872 2.14697 3.68774 1.000 40.76881 155 LEU A N 1
ATOM 757 C CA . LEU A 1 155 ? 10.72377 2.89583 2.49831 1.000 44.29145 155 LEU A CA 1
ATOM 758 C C . LEU A 1 155 ? 9.55483 2.23412 1.77735 1.000 47.33556 155 LEU A C 1
ATOM 759 O O . LEU A 1 155 ? 8.78946 2.91757 1.08721 1.000 49.92121 155 LEU A O 1
ATOM 764 N N . GLY A 1 156 ? 9.39922 0.92739 1.91790 1.000 46.21200 156 GLY A N 1
ATOM 765 C CA . GLY A 1 156 ? 8.28192 0.23119 1.31957 1.000 44.55625 156 GLY A CA 1
ATOM 766 C C . GLY A 1 156 ? 8.69548 -1.15486 0.86967 1.000 44.49756 156 GLY A C 1
ATOM 767 O O . GLY A 1 156 ? 9.72284 -1.67944 1.28803 1.000 44.17100 156 GLY A O 1
ATOM 768 N N . GLN A 1 157 ? 7.86670 -1.72707 0.00431 1.000 45.05491 157 GLN A N 1
ATOM 769 C CA . GLN A 1 157 ? 8.07307 -3.06423 -0.52399 1.000 44.32729 157 GLN A CA 1
ATOM 770 C C . GLN A 1 157 ? 8.09126 -3.02462 -2.04291 1.000 45.13748 157 GLN A C 1
ATOM 771 O O . GLN A 1 157 ? 7.42707 -2.19470 -2.67130 1.000 46.11822 157 GLN A O 1
ATOM 777 N N . LEU A 1 158 ? 8.85922 -3.93768 -2.62412 1.000 44.01691 158 LEU A N 1
ATOM 778 C CA . LEU A 1 158 ? 8.92053 -4.11824 -4.06784 1.000 45.12452 158 LEU A CA 1
ATOM 779 C C . LEU A 1 158 ? 8.39915 -5.51454 -4.37307 1.000 47.79701 158 LEU A C 1
ATOM 780 O O . LEU A 1 158 ? 9.08883 -6.50999 -4.12385 1.000 47.40648 158 LEU A O 1
ATOM 785 N N . HIS A 1 159 ? 7.17842 -5.58479 -4.89276 1.000 48.10602 159 HIS A N 1
ATOM 786 C CA . HIS A 1 159 ? 6.53365 -6.85644 -5.16925 1.000 48.75698 159 HIS A CA 1
ATOM 787 C C . HIS A 1 159 ? 6.83506 -7.31442 -6.58660 1.000 49.36997 159 HIS A C 1
ATOM 788 O O . HIS A 1 159 ? 7.05097 -6.50675 -7.49347 1.000 48.48085 159 HIS A O 1
ATOM 795 N N . LEU A 1 160 ? 6.84156 -8.63221 -6.76708 1.000 52.83502 160 LEU A N 1
ATOM 796 C CA . LEU A 1 160 ? 7.17318 -9.22770 -8.05699 1.000 55.50499 160 LEU A CA 1
ATOM 797 C C . LEU A 1 160 ? 6.33796 -10.49903 -8.18644 1.000 59.37099 160 LEU A C 1
ATOM 798 O O . LEU A 1 160 ? 6.73228 -11.55949 -7.69151 1.000 58.58175 160 LEU A O 1
ATOM 803 N N . SER A 1 161 ? 5.19196 -10.38102 -8.85677 1.000 59.66535 161 SER A N 1
ATOM 804 C CA . SER A 1 161 ? 4.20314 -11.45683 -8.93509 1.000 58.53656 161 SER A CA 1
ATOM 805 C C . SER A 1 161 ? 4.44077 -12.27430 -10.19828 1.000 61.33863 161 SER A C 1
ATOM 806 O O . SER A 1 161 ? 3.87390 -11.99979 -11.25692 1.000 62.62239 161 SER A O 1
ATOM 809 N N . MET A 1 162 ? 5.27630 -13.30498 -10.08139 1.000 64.51732 162 MET A N 1
ATOM 810 C CA . MET A 1 162 ? 5.59041 -14.15508 -11.22353 1.000 63.74977 162 MET A CA 1
ATOM 811 C C . MET A 1 162 ? 4.35031 -14.92868 -11.65211 1.000 64.53992 162 MET A C 1
ATOM 812 O O . MET A 1 162 ? 3.80972 -15.72924 -10.88147 1.000 64.79868 162 MET A O 1
ATOM 817 N N . SER A 1 163 ? 3.90931 -14.69894 -12.88635 1.000 66.31411 163 SER A N 1
ATOM 818 C CA . SER A 1 163 ? 2.67840 -15.30061 -13.39297 1.000 69.31993 163 SER A CA 1
ATOM 819 C C . SER A 1 163 ? 3.00108 -16.58027 -14.16386 1.000 70.34474 163 SER A C 1
ATOM 820 O O . SER A 1 163 ? 2.89800 -16.65916 -15.38854 1.000 70.01090 163 SER A O 1
ATOM 823 N N . HIS A 1 164 ? 3.40947 -17.59547 -13.40950 1.000 70.20699 164 HIS A N 1
ATOM 824 C CA . HIS A 1 164 ? 3.53015 -18.95332 -13.91681 1.000 70.57587 164 HIS A CA 1
ATOM 825 C C . HIS A 1 164 ? 2.57119 -19.85022 -13.14934 1.000 75.39493 164 HIS A C 1
ATOM 826 O O . HIS A 1 164 ? 2.40390 -19.69965 -11.93457 1.000 75.31985 164 HIS A O 1
ATOM 833 N N . ALA A 1 165 ? 1.94202 -20.77882 -13.86170 1.000 76.30578 165 ALA A N 1
ATOM 834 C CA . ALA A 1 165 ? 0.95550 -21.68675 -13.28784 1.000 76.33574 165 ALA A CA 1
ATOM 835 C C . ALA A 1 165 ? 1.52293 -23.09996 -13.32151 1.000 75.74479 165 ALA A C 1
ATOM 836 O O . ALA A 1 165 ? 1.73032 -23.66630 -14.39996 1.000 75.61981 165 ALA A O 1
ATOM 838 N N . GLY A 1 166 ? 1.78115 -23.65822 -12.15017 1.000 76.72865 166 GLY A N 1
ATOM 839 C CA . GLY A 1 166 ? 2.26432 -25.01977 -12.06125 1.000 76.29756 166 GLY A CA 1
ATOM 840 C C . GLY A 1 166 ? 2.95410 -25.26683 -10.73760 1.000 76.73873 166 GLY A C 1
ATOM 841 O O . GLY A 1 166 ? 3.01739 -24.40002 -9.86504 1.000 76.04066 166 GLY A O 1
ATOM 842 N N . GLU A 1 167 ? 3.47597 -26.48364 -10.61163 1.000 75.89649 167 GLU A N 1
ATOM 843 C CA . GLU A 1 167 ? 4.18707 -26.90154 -9.41368 1.000 73.40078 167 GLU A CA 1
ATOM 844 C C . GLU A 1 167 ? 5.67229 -26.60482 -9.55715 1.000 73.32071 167 GLU A C 1
ATOM 845 O O . GLU A 1 167 ? 6.26832 -26.84308 -10.61135 1.000 77.81307 167 GLU A O 1
ATOM 851 N N . SER A 1 168 ? 6.26436 -26.08048 -8.49024 1.000 72.67039 168 SER A N 1
ATOM 852 C CA . SER A 1 168 ? 7.68387 -25.76295 -8.46033 1.000 69.56599 168 SER A CA 1
ATOM 853 C C . SER A 1 168 ? 8.43697 -26.87901 -7.75044 1.000 67.72554 168 SER A C 1
ATOM 854 O O . SER A 1 168 ? 7.99785 -27.36214 -6.70164 1.000 68.22637 168 SER A O 1
ATOM 857 N N . THR A 1 169 ? 9.55588 -27.29905 -8.33487 1.000 65.54028 169 THR A N 1
ATOM 858 C CA . THR A 1 169 ? 10.42042 -28.29905 -7.72857 1.000 66.31644 169 THR A CA 1
ATOM 859 C C . THR A 1 169 ? 11.86694 -27.84553 -7.85836 1.000 66.17493 169 THR A C 1
ATOM 860 O O . THR A 1 169 ? 12.17455 -26.86423 -8.54120 1.000 65.62716 169 THR A O 1
ATOM 864 N N . ASN A 1 170 ? 12.75614 -28.57554 -7.18059 1.000 65.79303 170 ASN A N 1
ATOM 865 C CA . ASN A 1 170 ? 14.19962 -28.34486 -7.25824 1.000 65.27963 170 ASN A CA 1
ATOM 866 C C . ASN A 1 170 ? 14.55725 -26.92351 -6.83042 1.000 64.51040 170 ASN A C 1
ATOM 867 O O . ASN A 1 170 ? 15.39152 -26.25848 -7.44794 1.000 63.52959 170 ASN A O 1
ATOM 872 N N . TYR A 1 171 ? 13.92899 -26.46009 -5.75472 1.000 60.46544 171 TYR A N 1
ATOM 873 C CA . TYR A 1 171 ? 14.13631 -25.10144 -5.28161 1.000 58.69507 171 TYR A CA 1
ATOM 874 C C . TYR A 1 171 ? 15.39340 -25.00692 -4.43036 1.000 60.45554 171 TYR A C 1
ATOM 875 O O . TYR A 1 171 ? 15.76987 -25.94911 -3.72741 1.000 61.50176 171 TYR A O 1
ATOM 884 N N . ALA A 1 172 ? 16.04422 -23.84873 -4.50640 1.000 60.34323 172 ALA A N 1
ATOM 885 C CA . ALA A 1 172 ? 17.16991 -23.53336 -3.64176 1.000 58.76640 172 ALA A CA 1
ATOM 886 C C . ALA A 1 172 ? 17.36135 -22.02520 -3.63623 1.000 55.80132 172 ALA A C 1
ATOM 887 O O . ALA A 1 172 ? 17.14282 -21.36106 -4.65226 1.000 56.55439 172 ALA A O 1
ATOM 889 N N . ARG A 1 173 ? 17.76025 -21.49734 -2.48395 1.000 55.58714 173 ARG A N 1
ATOM 890 C CA . ARG A 1 173 ? 17.99930 -20.07387 -2.29401 1.000 55.04769 173 ARG A CA 1
ATOM 891 C C . ARG A 1 173 ? 19.32920 -19.90522 -1.57778 1.000 55.43266 173 ARG A C 1
ATOM 892 O O . ARG A 1 173 ? 19.58997 -20.59541 -0.58731 1.000 57.12650 173 ARG A O 1
ATOM 900 N N . ALA A 1 174 ? 20.16743 -18.99460 -2.07007 1.000 53.43522 174 ALA A N 1
ATOM 901 C CA . ALA A 1 174 ? 21.50811 -18.84129 -1.52577 1.000 53.26177 174 ALA A CA 1
ATOM 902 C C . ALA A 1 174 ? 21.86735 -17.36761 -1.40293 1.000 52.41543 174 ALA A C 1
ATOM 903 O O . ALA A 1 174 ? 21.30981 -16.50603 -2.08717 1.000 51.34348 174 ALA A O 1
ATOM 905 N N . LEU A 1 175 ? 22.81078 -17.09333 -0.50270 1.000 53.57810 175 LEU A N 1
ATOM 906 C CA . LEU A 1 175 ? 23.36871 -15.76069 -0.30359 1.000 53.04584 175 LEU A CA 1
ATOM 907 C C . LEU A 1 175 ? 24.88301 -15.85895 -0.39078 1.000 50.44061 175 LEU A C 1
ATOM 908 O O . LEU A 1 175 ? 25.51481 -16.50002 0.45563 1.000 48.53250 175 LEU A O 1
ATOM 913 N N . ASP A 1 176 ? 25.46187 -15.22189 -1.40396 1.000 50.41500 176 ASP A N 1
ATOM 914 C CA . ASP A 1 176 ? 26.90232 -15.28086 -1.63879 1.000 48.31353 176 ASP A CA 1
ATOM 915 C C . ASP A 1 176 ? 27.53670 -14.06428 -0.97632 1.000 46.47705 176 ASP A C 1
ATOM 916 O O . ASP A 1 176 ? 27.50737 -12.95906 -1.52189 1.000 45.26698 176 ASP A O 1
ATOM 921 N N . ILE A 1 177 ? 28.12055 -14.26654 0.20902 1.000 48.45164 177 ILE A N 1
ATOM 922 C CA . ILE A 1 177 ? 28.78934 -13.16840 0.90481 1.000 47.42252 177 ILE A CA 1
ATOM 923 C C . ILE A 1 177 ? 30.17614 -12.88132 0.35741 1.000 46.61374 177 ILE A C 1
ATOM 924 O O . ILE A 1 177 ? 30.80987 -11.90856 0.78533 1.000 45.49702 177 ILE A O 1
ATOM 929 N N . GLY A 1 178 ? 30.66639 -13.69514 -0.57309 1.000 46.74281 178 GLY A N 1
ATOM 930 C CA . GLY A 1 178 ? 31.92326 -13.41037 -1.23372 1.000 46.74327 178 GLY A CA 1
ATOM 931 C C . GLY A 1 178 ? 31.74665 -12.48111 -2.41586 1.000 47.32331 178 GLY A C 1
ATOM 932 O O . GLY A 1 178 ? 32.65297 -11.71732 -2.76146 1.000 47.81828 178 GLY A O 1
ATOM 933 N N . ASN A 1 179 ? 30.57298 -12.53612 -3.04244 1.000 48.15563 179 ASN A N 1
ATOM 934 C CA . ASN A 1 179 ? 30.25834 -11.69690 -4.18828 1.000 47.24781 179 ASN A CA 1
ATOM 935 C C . ASN A 1 179 ? 29.16716 -10.67836 -3.89547 1.000 45.89532 179 ASN A C 1
ATOM 936 O O . ASN A 1 179 ? 28.85885 -9.85835 -4.76694 1.000 47.16569 179 ASN A O 1
ATOM 941 N N . ALA A 1 180 ? 28.58618 -10.70239 -2.69322 1.000 45.24718 180 ALA A N 1
ATOM 942 C CA . ALA A 1 180 ? 27.53141 -9.76655 -2.29854 1.000 45.24639 180 ALA A CA 1
ATOM 943 C C . ALA A 1 180 ? 26.34958 -9.82201 -3.26372 1.000 46.30347 180 ALA A C 1
ATOM 944 O O . ALA A 1 180 ? 25.79543 -8.79292 -3.65643 1.000 45.23422 180 ALA A O 1
ATOM 946 N N . VAL A 1 181 ? 25.96365 -11.03651 -3.65167 1.000 47.11477 181 VAL A N 1
ATOM 947 C CA . VAL A 1 181 ? 24.84755 -11.26655 -4.56067 1.000 46.47584 181 VAL A CA 1
ATOM 948 C C . VAL A 1 181 ? 23.99625 -12.39582 -3.99784 1.000 47.04787 181 VAL A C 1
ATOM 949 O O . VAL A 1 181 ? 24.52653 -13.43925 -3.60069 1.000 47.52011 181 VAL A O 1
ATOM 953 N N . SER A 1 182 ? 22.68393 -12.18972 -3.96332 1.000 45.66784 182 SER A N 1
ATOM 954 C CA . SER A 1 182 ? 21.74432 -13.23316 -3.58645 1.000 45.48543 182 SER A CA 1
ATOM 955 C C . SER A 1 182 ? 21.17944 -13.88800 -4.84035 1.000 46.67223 182 SER A C 1
ATOM 956 O O . SER A 1 182 ? 21.02982 -13.24453 -5.88203 1.000 47.12725 182 SER A O 1
ATOM 959 N N . THR A 1 183 ? 20.89190 -15.18559 -4.74113 1.000 47.43592 183 THR A N 1
ATOM 960 C CA . THR A 1 183 ? 20.32935 -15.93910 -5.85137 1.000 48.69311 183 THR A CA 1
ATOM 961 C C . THR A 1 183 ? 19.15386 -16.77919 -5.37287 1.000 48.44292 183 THR A C 1
ATOM 962 O O . THR A 1 183 ? 19.13471 -17.26717 -4.23958 1.000 48.22796 183 THR A O 1
ATOM 966 N N . VAL A 1 184 ? 18.17144 -16.94023 -6.25677 1.000 53.86156 184 VAL A N 1
ATOM 967 C CA . VAL A 1 184 ? 17.02145 -17.81044 -6.03919 1.000 54.55391 184 VAL A CA 1
ATOM 968 C C . VAL A 1 184 ? 16.82018 -18.63832 -7.29921 1.000 56.43248 184 VAL A C 1
ATOM 969 O O . VAL A 1 184 ? 16.80760 -18.09075 -8.40735 1.000 57.39461 184 VAL A O 1
ATOM 973 N N . ASP A 1 185 ? 16.66676 -19.95050 -7.13591 1.000 58.28114 185 ASP A N 1
ATOM 974 C CA . ASP A 1 185 ? 16.49341 -20.84814 -8.26846 1.000 58.83544 185 ASP A CA 1
ATOM 975 C C . ASP A 1 185 ? 15.33777 -21.80331 -8.01952 1.000 59.48348 185 ASP A C 1
ATOM 976 O O . ASP A 1 185 ? 15.14785 -22.29165 -6.90134 1.000 59.53473 185 ASP A O 1
ATOM 981 N N . TYR A 1 186 ? 14.56962 -22.06074 -9.07467 1.000 62.61954 186 TYR A N 1
ATOM 982 C CA . TYR A 1 186 ? 13.46249 -23.00295 -9.02389 1.000 63.49394 186 TYR A CA 1
ATOM 983 C C . TYR A 1 186 ? 13.20607 -23.51910 -10.43050 1.000 63.85356 186 TYR A C 1
ATOM 984 O O . TYR A 1 186 ? 13.63193 -22.91745 -11.42012 1.000 63.31949 186 TYR A O 1
ATOM 993 N N . GLU A 1 187 ? 12.50848 -24.64940 -10.50475 1.000 66.14240 187 GLU A N 1
ATOM 994 C CA . GLU A 1 187 ? 12.17450 -25.28211 -11.77612 1.000 68.85913 187 GLU A CA 1
ATOM 995 C C . GLU A 1 187 ? 10.67025 -25.51678 -11.81341 1.000 70.89069 187 GLU A C 1
ATOM 996 O O . GLU A 1 187 ? 10.14062 -26.30086 -11.01878 1.000 71.86385 187 GLU A O 1
ATOM 1002 N N . VAL A 1 188 ? 9.98450 -24.83431 -12.72708 1.000 70.44019 188 VAL A N 1
ATOM 1003 C CA . VAL A 1 188 ? 8.53638 -24.93335 -12.87341 1.000 71.05342 188 VAL A CA 1
ATOM 1004 C C . VAL A 1 188 ? 8.22989 -25.48805 -14.25573 1.000 72.58220 188 VAL A C 1
ATOM 1005 O O . VAL A 1 188 ? 8.55385 -24.85551 -15.26939 1.000 71.39935 188 VAL A O 1
ATOM 1009 N N . ASP A 1 189 ? 7.60124 -26.66446 -14.29185 1.000 75.93896 189 ASP A N 1
ATOM 1010 C CA . ASP A 1 189 ? 7.12196 -27.28065 -15.53033 1.000 77.27734 189 ASP A CA 1
ATOM 1011 C C . ASP A 1 189 ? 8.26220 -27.46722 -16.53315 1.000 75.55180 189 ASP A C 1
ATOM 1012 O O . ASP A 1 189 ? 8.14567 -27.14031 -17.71620 1.000 75.10325 189 ASP A O 1
ATOM 1017 N N . GLY A 1 190 ? 9.38186 -27.99620 -16.04385 1.000 73.73339 190 GLY A N 1
ATOM 1018 C CA . GLY A 1 190 ? 10.51626 -28.28543 -16.90000 1.000 71.91990 190 GLY A CA 1
ATOM 1019 C C . GLY A 1 190 ? 11.41083 -27.09314 -17.17151 1.000 70.33693 190 GLY A C 1
ATOM 1020 O O . GLY A 1 190 ? 12.62393 -27.24655 -17.34303 1.000 69.70011 190 GLY A O 1
ATOM 1021 N N . VAL A 1 191 ? 10.82264 -25.90266 -17.23267 1.000 69.89583 191 VAL A N 1
ATOM 1022 C CA . VAL A 1 191 ? 11.58153 -24.68001 -17.47328 1.000 68.82532 191 VAL A CA 1
ATOM 1023 C C . VAL A 1 191 ? 12.28279 -24.27325 -16.18190 1.000 68.20192 191 VAL A C 1
ATOM 1024 O O . VAL A 1 191 ? 11.63841 -24.08195 -15.14479 1.000 68.02609 191 VAL A O 1
ATOM 1028 N N . LYS A 1 192 ? 13.60522 -24.14504 -16.24213 1.000 67.04007 192 LYS A N 1
ATOM 1029 C CA . LYS A 1 192 ? 14.39381 -23.71574 -15.09713 1.000 66.09785 192 LYS A CA 1
ATOM 1030 C C . LYS A 1 192 ? 14.46989 -22.19538 -15.05773 1.000 65.33421 192 LYS A C 1
ATOM 1031 O O . LYS A 1 192 ? 14.67336 -21.54365 -16.08631 1.000 64.10799 192 LYS A O 1
ATOM 1037 N N . TYR A 1 193 ? 14.30687 -21.63510 -13.86270 1.000 65.64349 193 TYR A N 1
ATOM 1038 C CA . TYR A 1 193 ? 14.30534 -20.19436 -13.66758 1.000 63.33930 193 TYR A CA 1
ATOM 1039 C C . TYR A 1 193 ? 15.40984 -19.80128 -12.69673 1.000 62.73491 193 TYR A C 1
ATOM 1040 O O . TYR A 1 193 ? 15.84206 -20.60354 -11.86422 1.000 63.27507 193 TYR A O 1
ATOM 1049 N N . HIS A 1 194 ? 15.86646 -18.55639 -12.81361 1.000 58.44464 194 HIS A N 1
ATOM 1050 C CA . HIS A 1 194 ? 16.96270 -18.06655 -11.99226 1.000 56.57329 194 HIS A CA 1
ATOM 1051 C C . HIS A 1 194 ? 16.79389 -16.57456 -11.74410 1.000 56.91794 194 HIS A C 1
ATOM 1052 O O . HIS A 1 194 ? 16.39343 -15.82943 -12.64326 1.000 55.96163 194 HIS A O 1
ATOM 1059 N N . ARG A 1 195 ? 17.11458 -16.14735 -10.52133 1.000 56.90769 195 ARG A N 1
ATOM 1060 C CA . ARG A 1 195 ? 17.03941 -14.74880 -10.12529 1.000 53.66330 195 ARG A CA 1
ATOM 1061 C C . ARG A 1 195 ? 18.33722 -14.33395 -9.44797 1.000 52.08180 195 ARG A C 1
ATOM 1062 O O . ARG A 1 195 ? 18.98796 -15.13415 -8.77104 1.000 51.53570 195 ARG A O 1
ATOM 1070 N N . ASP A 1 196 ? 18.70521 -13.06918 -9.64039 1.000 51.20486 196 ASP A N 1
ATOM 1071 C CA . ASP A 1 196 ? 19.89933 -12.48741 -9.04646 1.000 49.01971 196 ASP A CA 1
ATOM 1072 C C . ASP A 1 196 ? 19.52947 -11.18519 -8.35221 1.000 49.67047 196 ASP A C 1
ATOM 1073 O O . ASP A 1 196 ? 18.75867 -10.38828 -8.89201 1.000 51.14515 196 ASP A O 1
ATOM 1078 N N . TYR A 1 197 ? 20.07463 -10.97012 -7.15572 1.000 47.76590 197 TYR A N 1
ATOM 1079 C CA . TYR A 1 197 ? 19.85804 -9.73573 -6.41228 1.000 45.71175 197 TYR A CA 1
ATOM 1080 C C . TYR A 1 197 ? 21.18243 -9.20612 -5.88471 1.000 45.46966 197 TYR A C 1
ATOM 1081 O O . TYR A 1 197 ? 22.00500 -9.97050 -5.37219 1.000 44.49199 197 TYR A O 1
ATOM 1090 N N . PHE A 1 198 ? 21.37353 -7.89426 -5.99975 1.000 45.22047 198 PHE A N 1
ATOM 1091 C CA . PHE A 1 198 ? 22.48344 -7.20199 -5.35751 1.000 43.44429 198 PHE A CA 1
ATOM 1092 C C . PHE A 1 198 ? 22.21691 -5.70669 -5.41914 1.000 42.83380 198 PHE A C 1
ATOM 1093 O O . PHE A 1 198 ? 21.45323 -5.23070 -6.26300 1.000 45.19734 198 PHE A O 1
ATOM 1101 N N . VAL A 1 199 ? 22.87059 -4.97098 -4.52522 1.000 43.43479 199 VAL A N 1
ATOM 1102 C CA . VAL A 1 199 ? 22.77420 -3.51677 -4.47189 1.000 43.21187 199 VAL A CA 1
ATOM 1103 C C . VAL A 1 199 ? 24.16336 -2.96154 -4.75404 1.000 44.20645 199 VAL A C 1
ATOM 1104 O O . VAL A 1 199 ? 25.09490 -3.17363 -3.96742 1.000 44.05793 199 VAL A O 1
ATOM 1108 N N . SER A 1 200 ? 24.30900 -2.25574 -5.87248 1.000 45.02312 200 SER A N 1
ATOM 1109 C CA . SER A 1 200 ? 25.60341 -1.70891 -6.25714 1.000 45.84136 200 SER A CA 1
ATOM 1110 C C . SER A 1 200 ? 25.89862 -0.43211 -5.48049 1.000 46.43468 200 SER A C 1
ATOM 1111 O O . SER A 1 200 ? 25.06154 0.47357 -5.41188 1.000 47.79016 200 SER A O 1
ATOM 1114 N N . ALA A 1 201 ? 27.09256 -0.36153 -4.90108 1.000 45.27126 201 ALA A N 1
ATOM 1115 C CA . ALA A 1 201 ? 27.54941 0.84279 -4.21965 1.000 45.14269 201 ALA A CA 1
ATOM 1116 C C . ALA A 1 201 ? 28.01071 1.92020 -5.20119 1.000 46.67668 201 ALA A C 1
ATOM 1117 O O . ALA A 1 201 ? 27.61295 3.08257 -5.04970 1.000 46.56406 201 ALA A O 1
ATOM 1119 N N . PRO A 1 202 ? 28.83730 1.60444 -6.21063 1.000 47.11780 202 PRO A N 1
ATOM 1120 C CA . PRO A 1 202 ? 29.25982 2.66809 -7.13798 1.000 48.40692 202 PRO A CA 1
ATOM 1121 C C . PRO A 1 202 ? 28.12562 3.22256 -7.97888 1.000 49.42030 202 PRO A C 1
ATOM 1122 O O . PRO A 1 202 ? 28.19992 4.37860 -8.41343 1.000 49.60247 202 PRO A O 1
ATOM 1126 N N . ASP A 1 203 ? 27.08552 2.43484 -8.23390 1.000 49.32149 203 ASP A N 1
ATOM 1127 C CA . ASP A 1 203 ? 25.96003 2.88009 -9.03889 1.000 49.58098 203 ASP A CA 1
ATOM 1128 C C . ASP A 1 203 ? 24.73857 3.23664 -8.20139 1.000 51.06239 203 ASP A C 1
ATOM 1129 O O . ASP A 1 203 ? 23.73358 3.68635 -8.76126 1.000 49.27322 203 ASP A O 1
ATOM 1134 N N . ASN A 1 204 ? 24.80569 3.04565 -6.88172 1.000 49.67200 204 ASN A N 1
ATOM 1135 C CA . ASN A 1 204 ? 23.77989 3.50786 -5.94392 1.000 48.74854 204 ASN A CA 1
ATOM 1136 C C . ASN A 1 204 ? 22.38869 3.03445 -6.35368 1.000 47.85516 204 ASN A C 1
ATOM 1137 O O . ASN A 1 204 ? 21.44872 3.82088 -6.48849 1.000 48.83302 204 ASN A O 1
ATOM 1142 N N . SER A 1 205 ? 22.26117 1.72786 -6.55784 1.000 47.06269 205 SER A N 1
ATOM 1143 C CA . SER A 1 205 ? 20.97816 1.17025 -6.95180 1.000 47.88568 205 SER A CA 1
ATOM 1144 C C . SER A 1 205 ? 21.00029 -0.33329 -6.74543 1.000 46.42352 205 SER A C 1
ATOM 1145 O O . SER A 1 205 ? 22.05931 -0.96517 -6.78047 1.000 47.58578 205 SER A O 1
ATOM 1148 N N . MET A 1 206 ? 19.81523 -0.89041 -6.52395 1.000 45.28871 206 MET A N 1
ATOM 1149 C CA . MET A 1 206 ? 19.63054 -2.33031 -6.46670 1.000 44.32796 206 MET A CA 1
ATOM 1150 C C . MET A 1 206 ? 19.34219 -2.85594 -7.86572 1.000 46.52054 206 MET A C 1
ATOM 1151 O O . MET A 1 206 ? 18.63925 -2.21145 -8.64886 1.000 46.67750 206 MET A O 1
ATOM 1156 N N . CYS A 1 207 ? 19.90775 -4.01876 -8.18442 1.000 46.05467 207 CYS 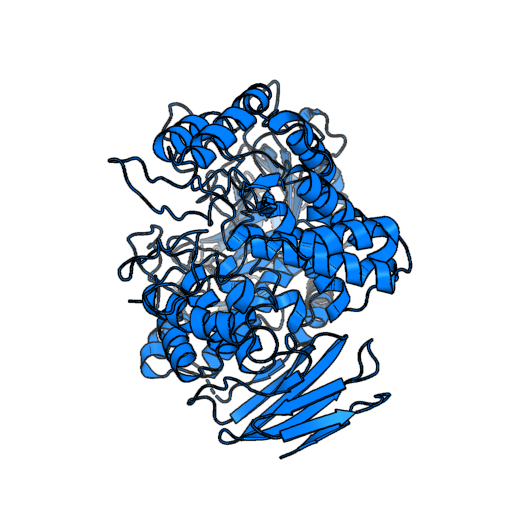A N 1
ATOM 1157 C CA . CYS A 1 207 ? 19.74996 -4.62660 -9.49765 1.000 46.67558 207 CYS A CA 1
ATOM 1158 C C . CYS A 1 207 ? 19.22080 -6.04564 -9.36043 1.000 47.61179 207 CYS A C 1
ATOM 1159 O O . CYS A 1 207 ? 19.66879 -6.80362 -8.49501 1.000 47.37050 207 CYS A O 1
ATOM 1162 N N . ILE A 1 208 ? 18.26426 -6.40013 -10.21711 1.000 48.08991 208 ILE A N 1
ATOM 1163 C CA . ILE A 1 208 ? 17.68374 -7.73727 -10.24543 1.000 48.20925 208 ILE A CA 1
ATOM 1164 C C . ILE A 1 208 ? 17.59274 -8.19695 -11.69301 1.000 49.85356 208 ILE A C 1
ATOM 1165 O O . ILE A 1 208 ? 17.15871 -7.43428 -12.56345 1.000 50.44532 208 ILE A O 1
ATOM 1170 N N . ARG A 1 209 ? 18.00107 -9.43932 -11.94794 1.000 53.58878 209 ARG A N 1
ATOM 1171 C CA . ARG A 1 209 ? 17.87591 -10.06603 -13.25767 1.000 53.32543 209 ARG A CA 1
ATOM 1172 C C . ARG A 1 209 ? 17.08494 -11.35722 -13.12216 1.000 52.63521 209 ARG A C 1
ATOM 1173 O O . ARG A 1 209 ? 17.41083 -12.20606 -12.28479 1.000 52.27823 209 ARG A O 1
ATOM 1181 N N . LEU A 1 210 ? 16.06302 -11.50962 -13.95726 1.000 56.12156 210 LEU A N 1
ATOM 1182 C CA . LEU A 1 210 ? 15.22317 -12.70129 -13.97721 1.000 56.02476 210 LEU A CA 1
ATOM 1183 C C . LEU A 1 210 ? 15.46986 -13.42268 -15.29386 1.000 55.65524 210 LEU A C 1
ATOM 1184 O O . LEU A 1 210 ? 15.14721 -12.90098 -16.36657 1.000 55.16073 210 LEU A O 1
ATOM 1189 N N . THR A 1 211 ? 16.05675 -14.61042 -15.20668 1.000 57.86525 211 THR A N 1
ATOM 1190 C CA . THR A 1 211 ? 16.42786 -15.40010 -16.36667 1.000 58.60223 211 THR A CA 1
ATOM 1191 C C . THR A 1 211 ? 15.65258 -16.71007 -16.37452 1.000 59.59443 211 THR A C 1
ATOM 1192 O O . THR A 1 211 ? 15.16837 -17.18049 -15.34139 1.000 60.05536 211 THR A O 1
ATOM 1196 N N . ALA A 1 212 ? 15.53331 -17.29016 -17.56488 1.000 60.51751 212 ALA A N 1
ATOM 1197 C CA . ALA A 1 212 ? 14.82122 -18.54266 -17.75230 1.000 63.13748 212 ALA A CA 1
ATOM 1198 C C . ALA A 1 212 ? 15.60066 -19.41909 -18.71928 1.000 65.31720 212 ALA A C 1
ATOM 1199 O O . ALA A 1 212 ? 16.34247 -18.92389 -19.57214 1.000 64.22251 212 ALA A O 1
ATOM 1201 N N . SER A 1 213 ? 15.41800 -20.73360 -18.57974 1.000 65.68774 213 SER A N 1
ATOM 1202 C CA . SER A 1 213 ? 16.13038 -21.67233 -19.43861 1.000 66.71554 213 SER A CA 1
ATOM 1203 C C . SER A 1 213 ? 15.64944 -21.58818 -20.87963 1.000 68.33710 213 SER A C 1
ATOM 1204 O O . SER A 1 213 ? 16.40962 -21.89783 -21.80412 1.000 70.39547 213 SER A O 1
ATOM 1207 N N . GLU A 1 214 ? 14.40581 -21.17111 -21.09042 1.000 71.53640 214 GLU A N 1
ATOM 1208 C CA . GLU A 1 214 ? 13.82512 -21.07990 -22.41789 1.000 70.74669 214 GLU A CA 1
ATOM 1209 C C . GLU A 1 214 ? 13.21967 -19.70038 -22.62338 1.000 69.65790 214 GLU A C 1
ATOM 1210 O O . GLU A 1 214 ? 12.74198 -19.07620 -21.67001 1.000 72.29205 214 GLU A O 1
ATOM 1216 N N . PRO A 1 215 ? 13.22110 -19.20432 -23.85736 1.000 68.67940 215 PRO A N 1
ATOM 1217 C CA . PRO A 1 215 ? 12.75716 -17.83609 -24.10490 1.000 68.80262 215 PRO A CA 1
ATOM 1218 C C . PRO A 1 215 ? 11.25863 -17.69110 -23.88634 1.000 69.40848 215 PRO A C 1
ATOM 1219 O O . PRO A 1 215 ? 10.49701 -18.66074 -23.89845 1.000 70.56532 215 PRO A O 1
ATOM 1223 N N . GLY A 1 216 ? 10.84626 -16.44411 -23.66736 1.000 68.72758 216 GLY A N 1
ATOM 1224 C CA . GLY A 1 216 ? 9.43757 -16.12986 -23.51722 1.000 67.43088 216 GLY A CA 1
ATOM 1225 C C . GLY A 1 216 ? 8.78071 -16.73312 -22.29833 1.000 66.32753 216 GLY A C 1
ATOM 1226 O O . GLY A 1 216 ? 7.58524 -17.04035 -22.33553 1.000 65.44723 216 GLY A O 1
ATOM 1227 N N . LYS A 1 217 ? 9.52848 -16.90388 -21.20890 1.000 65.59403 217 LYS A N 1
ATOM 1228 C CA . LYS A 1 217 ? 9.01468 -17.55747 -20.01256 1.000 65.42720 217 LYS A CA 1
ATOM 1229 C C . LYS A 1 217 ? 9.01843 -16.64266 -18.79429 1.000 64.22596 217 LYS A C 1
ATOM 1230 O O . LYS A 1 217 ? 8.71924 -17.10327 -17.68609 1.000 62.70091 217 LYS A O 1
ATOM 1236 N N . ILE A 1 218 ? 9.33616 -15.36423 -18.96631 1.000 62.89567 218 ILE A N 1
ATOM 1237 C CA . ILE A 1 218 ? 9.36137 -14.40002 -17.87323 1.000 62.95416 218 ILE A CA 1
ATOM 1238 C C . ILE A 1 218 ? 8.14811 -13.49502 -18.04701 1.000 61.88590 218 ILE A C 1
ATOM 1239 O O . ILE A 1 218 ? 8.13682 -12.60467 -18.90482 1.000 61.82892 218 ILE A O 1
ATOM 1244 N N . SER A 1 219 ? 7.11726 -13.72786 -17.23793 1.000 61.82701 219 SER A N 1
ATOM 1245 C CA . SER A 1 219 ? 5.91012 -12.91283 -17.24421 1.000 62.67378 219 SER A CA 1
ATOM 1246 C C . SER A 1 219 ? 5.50065 -12.64981 -15.80454 1.000 63.64332 219 SER A C 1
ATOM 1247 O O . SER A 1 219 ? 5.39573 -13.59029 -15.01176 1.000 63.81536 219 SER A O 1
ATOM 1250 N N . CYS A 1 220 ? 5.26707 -11.38360 -15.46679 1.000 61.89292 220 CYS A N 1
ATOM 1251 C CA . CYS A 1 220 ? 4.97495 -11.02113 -14.08599 1.000 62.32029 220 CYS A CA 1
ATOM 1252 C C . CYS A 1 220 ? 4.34844 -9.63236 -14.04209 1.000 62.76538 220 CYS A C 1
ATOM 1253 O O . CYS A 1 220 ? 4.08193 -9.01037 -15.07395 1.000 62.04485 220 CYS A O 1
ATOM 1256 N N . ARG A 1 221 ? 4.12533 -9.15058 -12.81837 1.000 60.95300 221 ARG A N 1
ATOM 1257 C CA . ARG A 1 221 ? 3.57450 -7.83057 -12.54909 1.000 60.08780 221 ARG A CA 1
ATOM 1258 C C . ARG A 1 221 ? 4.43779 -7.14110 -11.50076 1.000 59.12814 221 ARG A C 1
ATOM 1259 O O . ARG A 1 221 ? 5.08076 -7.79945 -10.67846 1.000 58.88811 221 ARG A O 1
ATOM 1267 N N . LEU A 1 222 ? 4.44744 -5.80829 -11.53056 1.000 50.86749 222 LEU A N 1
ATOM 1268 C CA . LEU A 1 222 ? 5.36523 -5.01569 -10.71912 1.000 49.87027 222 LEU A CA 1
ATOM 1269 C C . LEU A 1 222 ? 4.61652 -3.89211 -10.01787 1.000 49.34556 222 LEU A C 1
ATOM 1270 O O . LEU A 1 222 ? 3.85436 -3.16239 -10.65701 1.000 50.05104 222 LEU A O 1
ATOM 1275 N N . LYS A 1 223 ? 4.83963 -3.74942 -8.71069 1.000 47.82078 223 LYS A N 1
ATOM 1276 C CA . LYS A 1 223 ? 4.24630 -2.66022 -7.94530 1.000 45.48310 223 LYS A CA 1
ATOM 1277 C C . LYS A 1 223 ? 5.13344 -2.33936 -6.75029 1.000 46.84752 223 LYS A C 1
ATOM 1278 O O . LYS A 1 223 ? 5.97867 -3.14151 -6.34390 1.000 45.85533 223 LYS A O 1
ATOM 1284 N N . MET A 1 224 ? 4.93435 -1.14131 -6.19785 1.000 49.08814 224 MET A N 1
ATOM 1285 C CA . MET A 1 224 ? 5.66708 -0.67555 -5.02082 1.000 47.07708 224 MET A CA 1
ATOM 1286 C C . MET A 1 224 ? 4.68861 0.00884 -4.07621 1.000 49.05703 224 MET A C 1
ATOM 1287 O O . MET A 1 224 ? 4.14892 1.07041 -4.40380 1.000 49.00763 224 MET A O 1
ATOM 1292 N N . ASP A 1 225 ? 4.46526 -0.58916 -2.90885 1.000 49.39230 225 ASP A N 1
ATOM 1293 C CA . ASP A 1 225 ? 3.62632 -0.00742 -1.87199 1.000 50.10379 225 ASP A CA 1
ATOM 1294 C C . ASP A 1 225 ? 4.45358 0.22187 -0.61451 1.000 47.62291 225 ASP A C 1
ATOM 1295 O O . ASP A 1 225 ? 5.41315 -0.50537 -0.34142 1.000 47.04936 225 ASP A O 1
ATOM 1300 N N . SER A 1 226 ? 4.08367 1.24785 0.14365 1.000 49.01860 226 SER A N 1
ATOM 1301 C CA . SER A 1 226 ? 4.83426 1.63160 1.32682 1.000 47.01006 226 SER A CA 1
ATOM 1302 C C . SER A 1 226 ? 3.89544 1.85256 2.50249 1.000 46.01352 226 SER A C 1
ATOM 1303 O O . SER A 1 226 ? 2.73920 2.24650 2.31702 1.000 48.31735 226 SER A O 1
ATOM 1306 N N . PRO A 1 227 ? 4.36260 1.58997 3.72676 1.000 44.18873 227 PRO A N 1
ATOM 1307 C CA . PRO A 1 227 ? 3.53654 1.89213 4.90540 1.000 44.42170 227 PRO A CA 1
ATOM 1308 C C . PRO A 1 227 ? 3.46542 3.37265 5.23846 1.000 44.86239 227 PRO A C 1
ATOM 1309 O O . PRO A 1 227 ? 2.53599 3.78347 5.94389 1.000 45.42569 227 PRO A O 1
ATOM 1313 N N . LEU A 1 228 ? 4.41350 4.17982 4.76721 1.000 44.47830 228 LEU A N 1
ATOM 1314 C CA . LEU A 1 228 ? 4.39150 5.62231 4.97836 1.000 46.56633 228 LEU A CA 1
ATOM 1315 C C . LEU A 1 228 ? 3.37566 6.26800 4.03467 1.000 48.92240 228 LEU A C 1
ATOM 1316 O O . LEU A 1 228 ? 2.64489 5.59016 3.30662 1.000 47.78291 228 LEU A O 1
ATOM 1321 N N . LYS A 1 229 ? 3.31876 7.59983 4.03865 1.000 49.05325 229 LYS A N 1
ATOM 1322 C CA . LYS A 1 229 ? 2.65817 8.30693 2.95090 1.000 48.37207 229 LYS A CA 1
ATOM 1323 C C . LYS A 1 229 ? 3.36689 7.97666 1.64784 1.000 49.11510 229 LYS A C 1
ATOM 1324 O O . LYS A 1 229 ? 4.59861 7.94755 1.58902 1.000 50.42807 229 LYS A O 1
ATOM 1330 N N . HIS A 1 230 ? 2.59025 7.71643 0.60103 1.000 48.74002 230 HIS A N 1
ATOM 1331 C CA . HIS A 1 230 ? 3.21652 7.33929 -0.65634 1.000 49.11658 230 HIS A CA 1
ATOM 1332 C C . HIS A 1 230 ? 2.19174 7.39736 -1.77543 1.000 51.78462 230 HIS A C 1
ATOM 1333 O O . HIS A 1 230 ? 0.98993 7.22882 -1.54905 1.000 53.33387 230 HIS A O 1
ATOM 1340 N N . VAL A 1 231 ? 2.69037 7.67085 -2.97771 1.000 50.12169 231 VAL A N 1
ATOM 1341 C CA . VAL A 1 231 ? 1.95134 7.52388 -4.22100 1.000 49.35626 231 VAL A CA 1
ATOM 1342 C C . VAL A 1 231 ? 2.69496 6.50815 -5.07843 1.000 49.33865 231 VAL A C 1
ATOM 1343 O O . VAL A 1 231 ? 3.89952 6.29359 -4.92389 1.000 49.55323 231 VAL A O 1
ATOM 1347 N N . SER A 1 232 ? 1.95966 5.86487 -5.98131 1.000 49.74517 232 SER A N 1
ATOM 1348 C CA . SER A 1 232 ? 2.55926 4.91232 -6.90458 1.000 49.45665 232 SER A CA 1
ATOM 1349 C C . SER A 1 232 ? 1.95898 5.10905 -8.28561 1.000 48.88976 232 SER A C 1
ATOM 1350 O O . SER A 1 232 ? 0.73455 5.13491 -8.44049 1.000 47.67763 232 SER A O 1
ATOM 1353 N N . PHE A 1 233 ? 2.82951 5.25119 -9.27939 1.000 46.90239 233 PHE A N 1
ATOM 1354 C CA . PHE A 1 233 ? 2.40969 5.43080 -10.65863 1.000 48.23879 233 PHE A CA 1
ATOM 1355 C C . PHE A 1 233 ? 3.58754 5.09589 -11.55888 1.000 48.50404 233 PHE A C 1
ATOM 1356 O O . PHE A 1 233 ? 4.73965 5.07477 -11.11968 1.000 47.82781 233 PHE A O 1
ATOM 1364 N N . SER A 1 234 ? 3.28387 4.82485 -12.82132 1.000 51.61758 234 SER A N 1
ATOM 1365 C CA . SER A 1 234 ? 4.30176 4.53348 -13.81726 1.000 50.40953 234 SER A CA 1
ATOM 1366 C C . SER A 1 234 ? 4.59384 5.77308 -14.65246 1.000 52.90200 234 SER A C 1
ATOM 1367 O O . SER A 1 234 ? 3.80124 6.71581 -14.70885 1.000 54.98828 234 SER A O 1
ATOM 1370 N N . ARG A 1 235 ? 5.75387 5.75796 -15.30534 1.000 56.51600 235 ARG A N 1
ATOM 1371 C CA . ARG A 1 235 ? 6.13797 6.82607 -16.21943 1.000 59.31563 235 ARG A CA 1
ATOM 1372 C C . ARG A 1 235 ? 7.31101 6.37511 -17.07805 1.000 60.86947 235 ARG A C 1
ATOM 1373 O O . ARG A 1 235 ? 8.30385 5.86225 -16.55138 1.000 60.20589 235 ARG A O 1
ATOM 1381 N N . GLY A 1 236 ? 7.21658 6.56342 -18.39282 1.000 60.44767 236 GLY A N 1
ATOM 1382 C CA . GLY A 1 236 ? 8.30219 6.16219 -19.26607 1.000 63.73930 236 GLY A CA 1
ATOM 1383 C C . GLY A 1 236 ? 8.51779 4.66300 -19.28370 1.000 63.46359 236 GLY A C 1
ATOM 1384 O O . GLY A 1 236 ? 7.70509 3.91836 -19.83811 1.000 65.08177 236 GLY A O 1
ATOM 1385 N N . ASN A 1 237 ? 9.62712 4.20823 -18.69866 1.000 60.97097 237 ASN A N 1
ATOM 1386 C CA . ASN A 1 237 ? 9.91933 2.78427 -18.58325 1.000 59.33662 237 ASN A CA 1
ATOM 1387 C C . ASN A 1 237 ? 10.20510 2.40858 -17.13450 1.000 58.07120 237 ASN A C 1
ATOM 1388 O O . ASN A 1 237 ? 10.98629 1.49167 -16.86479 1.000 57.73748 237 ASN A O 1
ATOM 1393 N N . SER A 1 238 ? 9.57935 3.10664 -16.18973 1.000 57.12577 238 SER A N 1
ATOM 1394 C CA . SER A 1 238 ? 9.88765 2.92330 -14.78169 1.000 53.98667 238 SER A CA 1
ATOM 1395 C C . SER A 1 238 ? 8.61612 2.99312 -13.94693 1.000 53.68531 238 SER A C 1
ATOM 1396 O O . SER A 1 238 ? 7.59143 3.53166 -14.37403 1.000 54.70165 238 SER A O 1
ATOM 1399 N N . CYS A 1 239 ? 8.69797 2.42093 -12.74727 1.000 51.63798 239 CYS A N 1
ATOM 1400 C CA . CYS A 1 239 ? 7.67858 2.57125 -11.71664 1.000 50.25424 239 CYS A CA 1
ATOM 1401 C C . CYS A 1 239 ? 8.15893 3.59860 -10.70102 1.000 49.52368 239 CYS A C 1
ATOM 1402 O O . CYS A 1 239 ? 9.31814 3.55973 -10.27704 1.000 50.05214 239 CYS A O 1
ATOM 1405 N N . ILE A 1 240 ? 7.27532 4.51275 -10.31327 1.000 46.92303 240 ILE A N 1
ATOM 1406 C CA . ILE A 1 240 ? 7.62216 5.59482 -9.40005 1.000 47.18746 240 ILE A CA 1
ATOM 1407 C C . ILE A 1 240 ? 6.79956 5.44514 -8.13031 1.000 48.40246 240 ILE A C 1
ATOM 1408 O O . ILE A 1 240 ? 5.56517 5.37856 -8.18518 1.000 48.56666 240 ILE A O 1
ATOM 1413 N N . MET A 1 241 ? 7.48616 5.38551 -6.99167 1.000 49.49628 241 MET A N 1
ATOM 1414 C CA . MET A 1 241 ? 6.86784 5.49670 -5.67677 1.000 48.96620 241 MET A CA 1
ATOM 1415 C C . MET A 1 241 ? 7.57069 6.61493 -4.92525 1.000 48.37829 241 MET A C 1
ATOM 1416 O O . MET A 1 241 ? 8.79564 6.58516 -4.77305 1.000 48.53075 241 MET A O 1
ATOM 1421 N N . GLN A 1 242 ? 6.80501 7.60369 -4.47247 1.000 48.27860 242 GLN A N 1
ATOM 1422 C CA . GLN A 1 242 ? 7.35300 8.71126 -3.70513 1.000 48.64782 242 GLN A CA 1
ATOM 1423 C C . GLN A 1 242 ? 6.38586 9.07123 -2.58865 1.000 49.14286 242 GLN A C 1
ATOM 1424 O O . GLN A 1 242 ? 5.16667 8.98151 -2.75050 1.000 50.98717 242 GLN A O 1
ATOM 1430 N N . GLY A 1 243 ? 6.93934 9.47024 -1.45184 1.000 47.74322 243 GLY A N 1
ATOM 1431 C CA . GLY A 1 243 ? 6.09967 9.80738 -0.32406 1.000 47.89519 243 GLY A CA 1
ATOM 1432 C C . GLY A 1 243 ? 6.89078 10.43889 0.79858 1.000 51.18809 243 GLY A C 1
ATOM 1433 O O . GLY A 1 243 ? 8.07059 10.76348 0.65208 1.000 48.43078 243 GLY A O 1
ATOM 1434 N N . GLN A 1 244 ? 6.21166 10.60165 1.93016 1.000 52.59015 244 GLN A N 1
ATOM 1435 C CA . GLN A 1 244 ? 6.71588 11.31268 3.09556 1.000 53.06565 244 GLN A CA 1
ATOM 1436 C C . GLN A 1 244 ? 7.06286 10.33745 4.21382 1.000 51.96395 244 GLN A C 1
ATOM 1437 O O . GLN A 1 244 ? 6.70377 9.15834 4.18427 1.000 50.88480 244 GLN A O 1
ATOM 1443 N N . ALA A 1 245 ? 7.77598 10.85590 5.21411 1.000 53.30438 245 ALA A N 1
ATOM 1444 C CA . ALA A 1 245 ? 8.00713 10.18598 6.48289 1.000 50.74089 245 ALA A CA 1
ATOM 1445 C C . ALA A 1 245 ? 7.21317 10.88764 7.58194 1.000 51.79400 245 ALA A C 1
ATOM 1446 O O . ALA A 1 245 ? 6.97840 12.09773 7.49910 1.000 54.22201 245 ALA A O 1
ATOM 1448 N N . PRO A 1 246 ? 6.76833 10.16283 8.61039 1.000 50.58094 246 PRO A N 1
ATOM 1449 C CA . PRO A 1 246 ? 5.91250 10.78633 9.62881 1.000 48.28657 246 PRO A CA 1
ATOM 1450 C C . PRO A 1 246 ? 6.60243 11.96276 10.30139 1.000 49.48312 246 PRO A C 1
ATOM 1451 O O . PRO A 1 246 ? 7.77918 11.89512 10.66040 1.000 49.71839 246 PRO A O 1
ATOM 1455 N N . SER A 1 247 ? 5.85230 13.05625 10.46085 1.000 51.03744 247 SER A N 1
ATOM 1456 C CA . SER A 1 247 ? 6.38344 14.22914 11.14505 1.000 51.88478 247 SER A CA 1
ATOM 1457 C C . SER A 1 247 ? 6.77015 13.92218 12.58645 1.000 52.86521 247 SER A C 1
ATOM 1458 O O . SER A 1 247 ? 7.60085 14.63502 13.16020 1.000 53.26633 247 SER A O 1
ATOM 1461 N N . HIS A 1 248 ? 6.18680 12.88227 13.17994 1.000 53.31548 248 HIS A N 1
ATOM 1462 C CA . HIS A 1 248 ? 6.61790 12.37374 14.47399 1.000 51.48423 248 HIS A CA 1
ATOM 1463 C C . HIS A 1 248 ? 6.10149 10.95441 14.63937 1.000 49.27441 248 HIS A C 1
ATOM 1464 O O . HIS A 1 248 ? 4.96689 10.65259 14.26038 1.000 49.88108 248 HIS A O 1
ATOM 1471 N N . ALA A 1 249 ? 6.93416 10.09690 15.22344 1.000 50.78852 249 ALA A N 1
ATOM 1472 C CA . ALA A 1 249 ? 6.58832 8.69991 15.45870 1.000 48.99163 249 ALA A CA 1
ATOM 1473 C C . ALA A 1 249 ? 6.95701 8.35526 16.89239 1.000 49.55935 249 ALA A C 1
ATOM 1474 O O . ALA A 1 249 ? 8.14122 8.34167 17.24407 1.000 49.84068 249 ALA A O 1
ATOM 1476 N N . ASP A 1 250 ? 5.94897 8.09010 17.71929 1.000 50.68208 250 ASP A N 1
ATOM 1477 C CA . ASP A 1 250 ? 6.21646 7.62293 19.06993 1.000 50.53676 250 ASP A CA 1
ATOM 1478 C C . ASP A 1 250 ? 6.96489 6.29792 19.01179 1.000 50.40020 250 ASP A C 1
ATOM 1479 O O . ASP A 1 250 ? 6.85474 5.54194 18.04378 1.000 50.18239 250 ASP A O 1
ATOM 1484 N N . ARG A 1 251 ? 7.75061 6.02375 20.04908 1.000 51.89892 251 ARG A N 1
ATOM 1485 C CA . ARG A 1 251 ? 8.52824 4.79614 20.04735 1.000 52.26584 251 ARG A CA 1
ATOM 1486 C C . ARG A 1 251 ? 7.60296 3.58748 20.18955 1.000 51.24220 251 ARG A C 1
ATOM 1487 O O . ARG A 1 251 ? 6.41120 3.70921 20.48940 1.000 50.95716 251 ARG A O 1
ATOM 1495 N N . ALA A 1 252 ? 8.17342 2.40110 19.96836 1.000 52.64214 252 ALA A N 1
ATOM 1496 C CA . ALA A 1 252 ? 7.36782 1.18755 19.89198 1.000 48.71495 252 ALA A CA 1
ATOM 1497 C C . ALA A 1 252 ? 6.67767 0.85692 21.20904 1.000 52.14017 252 ALA A C 1
ATOM 1498 O O . ALA A 1 252 ? 5.64355 0.17938 21.19822 1.000 49.16071 252 ALA A O 1
ATOM 1500 N N . SER A 1 253 ? 7.21657 1.32126 22.33826 1.000 54.81339 253 SER A N 1
ATOM 1501 C CA . SER A 1 253 ? 6.66319 0.98793 23.64449 1.000 52.46867 253 SER A CA 1
ATOM 1502 C C . SER A 1 253 ? 5.58133 1.95371 24.10709 1.000 54.22346 253 SER A C 1
ATOM 1503 O O . SER A 1 253 ? 4.74081 1.56936 24.92846 1.000 55.70079 253 SER A O 1
ATOM 1506 N N . ILE A 1 254 ? 5.58443 3.19273 23.61618 1.000 52.96721 254 ILE A N 1
ATOM 1507 C CA . ILE A 1 254 ? 4.58594 4.16522 24.04210 1.000 53.49138 254 ILE A CA 1
ATOM 1508 C C . ILE A 1 254 ? 3.23054 3.78605 23.46158 1.000 55.35672 254 ILE A C 1
ATOM 1509 O O . ILE A 1 254 ? 3.09472 3.55454 22.25262 1.000 55.60125 254 ILE A O 1
ATOM 1514 N N . LYS A 1 255 ? 2.22124 3.71411 24.32395 1.000 58.43594 255 LYS A N 1
ATOM 1515 C CA . LYS A 1 255 ? 0.85471 3.36450 23.93789 1.000 59.89869 255 LYS A CA 1
ATOM 1516 C C . LYS A 1 255 ? -0.02805 4.59247 24.16016 1.000 61.91676 255 LYS A C 1
ATOM 1517 O O . LYS A 1 255 ? -0.60619 4.77356 25.23270 1.000 68.33792 255 LYS A O 1
ATOM 1523 N N . ALA A 1 256 ? -0.13712 5.43118 23.13750 1.000 58.98135 256 ALA A N 1
ATOM 1524 C CA . ALA A 1 256 ? -0.87714 6.68208 23.23034 1.000 61.62291 256 ALA A CA 1
ATOM 1525 C C . ALA A 1 256 ? -2.00796 6.68719 22.20071 1.000 64.55207 256 ALA A C 1
ATOM 1526 O O . ALA A 1 256 ? -2.25633 5.69135 21.51386 1.000 64.29319 256 ALA A O 1
ATOM 1528 N N . ASP A 1 257 ? -2.70055 7.82570 22.10154 1.000 62.37228 257 ASP A N 1
ATOM 1529 C CA . ASP A 1 257 ? -3.84530 7.92024 21.19970 1.000 62.16949 257 ASP A CA 1
ATOM 1530 C C . ASP A 1 257 ? -3.40345 7.85359 19.74408 1.000 62.15823 257 ASP A C 1
ATOM 1531 O O . ASP A 1 257 ? -3.90120 7.02770 18.97032 1.000 62.92813 257 ASP A O 1
ATOM 1536 N N . GLN A 1 258 ? -2.47987 8.72072 19.34830 1.000 58.20413 258 GLN A N 1
ATOM 1537 C CA . GLN A 1 258 ? -1.86327 8.65847 18.03263 1.000 54.73166 258 GLN A CA 1
ATOM 1538 C C . GLN A 1 258 ? -0.37761 8.39721 18.21837 1.000 54.07235 258 GLN A C 1
ATOM 1539 O O . GLN A 1 258 ? 0.28845 9.10688 18.97788 1.000 54.74759 258 GLN A O 1
ATOM 1545 N N . VAL A 1 259 ? 0.13261 7.36016 17.55154 1.000 52.49950 259 VAL A N 1
ATOM 1546 C CA . VAL A 1 259 ? 1.55235 7.03006 17.62836 1.000 49.80740 259 VAL A CA 1
ATOM 1547 C C . VAL A 1 259 ? 2.31858 7.45546 16.38528 1.000 50.22015 259 VAL A C 1
ATOM 1548 O O . VAL A 1 259 ? 3.56028 7.44110 16.40296 1.000 50.24733 259 VAL A O 1
ATOM 1552 N N . ILE A 1 260 ? 1.62646 7.84607 15.31624 1.000 48.61369 260 ILE A N 1
ATOM 1553 C CA . ILE A 1 260 ? 2.25195 8.22207 14.05259 1.000 47.54438 260 ILE A CA 1
ATOM 1554 C C . ILE A 1 260 ? 1.55894 9.48073 13.55186 1.000 47.85019 260 ILE A C 1
ATOM 1555 O O . ILE A 1 260 ? 0.33902 9.48198 13.35540 1.000 48.19544 260 ILE A O 1
ATOM 1560 N N . PHE A 1 261 ? 2.32709 10.54847 13.35096 1.000 46.40595 261 PHE A N 1
ATOM 1561 C CA . PHE A 1 261 ? 1.78993 11.86112 13.02217 1.000 47.79143 261 PHE A CA 1
ATOM 1562 C C . PHE A 1 261 ? 2.28963 12.32558 11.66251 1.000 49.02845 261 PHE A C 1
ATOM 1563 O O . PHE A 1 261 ? 3.46132 12.13572 11.32030 1.000 48.87474 261 PHE A O 1
ATOM 1571 N N . TYR A 1 262 ? 1.38751 12.93950 10.89476 1.000 49.69588 262 TYR A N 1
ATOM 1572 C CA . TYR A 1 262 ? 1.71283 13.60614 9.63333 1.000 49.30727 262 TYR A CA 1
ATOM 1573 C C . TYR A 1 262 ? 1.16373 15.02578 9.74001 1.000 50.04767 262 TYR A C 1
ATOM 1574 O O . TYR A 1 262 ? 0.02180 15.29249 9.35761 1.000 50.38640 262 TYR A O 1
ATOM 1583 N N . ASP A 1 263 ? 1.98193 15.92998 10.27126 1.000 53.87750 263 ASP A N 1
ATOM 1584 C CA . ASP A 1 263 ? 1.62771 17.32833 10.48995 1.000 54.65724 263 ASP A CA 1
ATOM 1585 C C . ASP A 1 263 ? 1.89141 18.11388 9.20751 1.000 57.72420 263 ASP A C 1
ATOM 1586 O O . ASP A 1 263 ? 3.00578 18.05676 8.67357 1.000 57.47731 263 ASP A O 1
ATOM 1591 N N . PRO A 1 264 ? 0.90347 18.84849 8.68500 1.000 57.05070 264 PRO A N 1
ATOM 1592 C CA . PRO A 1 264 ? 1.13588 19.57412 7.42598 1.000 56.25333 264 PRO A CA 1
ATOM 1593 C C . PRO A 1 264 ? 2.11497 20.72447 7.56293 1.000 58.78816 264 PRO A C 1
ATOM 1594 O O . PRO A 1 264 ? 2.94382 20.92620 6.66640 1.000 59.86357 264 PRO A O 1
ATOM 1598 N N . LYS A 1 265 ? 2.03733 21.49377 8.65273 1.000 60.61106 265 LYS A N 1
ATOM 1599 C CA . LYS A 1 265 ? 2.89646 22.66517 8.80393 1.000 60.90060 265 LYS A CA 1
ATOM 1600 C C . LYS A 1 265 ? 4.36935 22.27356 8.81548 1.000 61.26395 265 LYS A C 1
ATOM 1601 O O . LYS A 1 265 ? 5.14111 22.68257 7.94135 1.000 61.79560 265 LYS A O 1
ATOM 1607 N N . GLU A 1 266 ? 4.77923 21.48011 9.80284 1.000 61.28466 266 GLU A N 1
ATOM 1608 C CA . GLU A 1 266 ? 6.12428 20.91178 9.84387 1.000 60.92094 266 GLU A CA 1
ATOM 1609 C C . GLU A 1 266 ? 6.02781 19.47704 9.34344 1.000 59.52458 266 GLU A C 1
ATOM 1610 O O . GLU A 1 266 ? 5.56641 18.58565 10.06040 1.000 60.11560 266 GLU A O 1
ATOM 1616 N N . GLU A 1 267 ? 6.47807 19.25545 8.11494 1.000 57.70660 267 GLU A N 1
ATOM 1617 C CA . GLU A 1 267 ? 6.39639 17.94849 7.49056 1.000 56.77856 267 GLU A CA 1
ATOM 1618 C C . GLU A 1 267 ? 7.64108 17.13386 7.83393 1.000 55.43364 267 GLU A C 1
ATOM 1619 O O . GLU A 1 267 ? 8.53722 17.58973 8.54605 1.000 55.08091 267 GLU A O 1
ATOM 1625 N N . GLY A 1 268 ? 7.69124 15.89970 7.33551 1.000 52.53213 268 GLY A N 1
ATOM 1626 C CA . GLY A 1 268 ? 8.83989 15.04278 7.51120 1.000 51.21631 268 GLY A CA 1
ATOM 1627 C C . GLY A 1 268 ? 9.66914 14.93534 6.24439 1.000 51.10988 268 GLY A C 1
ATOM 1628 O O . GLY A 1 268 ? 9.45661 15.64114 5.25610 1.000 52.13264 268 GLY A O 1
ATOM 1629 N N . LEU A 1 269 ? 10.63323 14.02052 6.28393 1.000 53.29027 269 LEU A N 1
ATOM 1630 C CA . LEU A 1 269 ? 11.52078 13.79922 5.14992 1.000 51.73224 269 LEU A CA 1
ATOM 1631 C C . LEU A 1 269 ? 10.77153 13.04191 4.06328 1.000 50.62206 269 LEU A C 1
ATOM 1632 O O . LEU A 1 269 ? 10.24362 11.95339 4.31164 1.000 52.16701 269 LEU A O 1
ATOM 1637 N N . SER A 1 270 ? 10.72004 13.61289 2.86543 1.000 50.47250 270 SER A N 1
ATOM 1638 C CA . SER A 1 270 ? 10.07423 12.95232 1.74264 1.000 52.31534 270 SER A CA 1
ATOM 1639 C C . SER A 1 270 ? 11.10349 12.18570 0.91974 1.000 49.65183 270 SER A C 1
ATOM 1640 O O . SER A 1 270 ? 12.26486 12.58840 0.80748 1.000 48.33381 270 SER A O 1
ATOM 1643 N N . PHE A 1 271 ? 10.66770 11.06209 0.35403 1.000 49.81319 271 PHE A N 1
ATOM 1644 C CA . PHE A 1 271 ? 11.54610 10.17336 -0.38997 1.000 48.98768 271 PHE A CA 1
ATOM 1645 C C . PHE A 1 271 ? 11.04596 10.00860 -1.81771 1.000 48.63935 271 PHE A C 1
ATOM 1646 O O . PHE A 1 271 ? 9.84403 10.08855 -2.08684 1.000 49.55926 271 PHE A O 1
ATOM 1654 N N . TYR A 1 272 ? 11.98612 9.76976 -2.72846 1.000 49.09720 272 TYR A N 1
ATOM 1655 C CA . TYR A 1 272 ? 11.69356 9.49171 -4.12854 1.000 48.81726 272 TYR A CA 1
ATOM 1656 C C . TYR A 1 272 ? 12.31340 8.15109 -4.48876 1.000 48.22267 272 TYR A C 1
ATOM 1657 O O . TYR A 1 272 ? 13.52352 7.96453 -4.33138 1.000 50.43224 272 TYR A O 1
ATOM 1666 N N . SER A 1 273 ? 11.49193 7.22480 -4.97085 1.000 49.10660 273 SER A N 1
ATOM 1667 C CA . SER A 1 273 ? 11.96415 5.91911 -5.40222 1.000 48.47191 273 SER A CA 1
ATOM 1668 C C . SER A 1 273 ? 11.52084 5.67219 -6.83633 1.000 50.79201 273 SER A C 1
ATOM 1669 O O . SER A 1 273 ? 10.48831 6.18175 -7.28157 1.000 49.45766 273 SER A O 1
ATOM 1672 N N . GLN A 1 274 ? 12.31346 4.88209 -7.55653 1.000 50.12221 274 GLN A N 1
ATOM 1673 C CA . GLN A 1 274 ? 12.08422 4.66237 -8.98035 1.000 49.29168 274 GLN A CA 1
ATOM 1674 C C . GLN A 1 274 ? 12.68599 3.32415 -9.37684 1.000 48.74679 274 GLN A C 1
ATOM 1675 O O . GLN A 1 274 ? 13.89666 3.12255 -9.23789 1.000 49.03181 274 GLN A O 1
ATOM 1681 N N . LEU A 1 275 ? 11.84057 2.41440 -9.85527 1.000 47.26608 275 LEU A N 1
ATOM 1682 C CA . LEU A 1 275 ? 12.27087 1.11499 -10.35549 1.000 47.44119 275 LEU A CA 1
ATOM 1683 C C . LEU A 1 275 ? 12.24917 1.13017 -11.87678 1.000 48.96405 275 LEU A C 1
ATOM 1684 O O . LEU A 1 275 ? 11.17904 1.24657 -12.48042 1.000 50.24000 275 LEU A O 1
ATOM 1689 N N . GLN A 1 276 ? 13.41995 0.99665 -12.49249 1.000 50.06714 276 GLN A N 1
ATOM 1690 C CA . GLN A 1 276 ? 13.52393 0.96230 -13.94551 1.000 50.91884 276 GLN A CA 1
ATOM 1691 C C . GLN A 1 276 ? 13.33251 -0.47191 -14.42580 1.000 50.62060 276 GLN A C 1
ATOM 1692 O O . GLN A 1 276 ? 14.12740 -1.35688 -14.09106 1.000 49.93209 276 GLN A O 1
ATOM 1698 N N . VAL A 1 277 ? 12.27535 -0.70076 -15.19796 1.000 52.53289 277 VAL A N 1
ATOM 1699 C CA . VAL A 1 277 ? 11.95374 -2.02105 -15.72523 1.000 52.21258 277 VAL A CA 1
ATOM 1700 C C . VAL A 1 277 ? 12.52824 -2.12730 -17.12988 1.000 52.58725 277 VAL A C 1
ATOM 1701 O O . VAL A 1 277 ? 12.09845 -1.40982 -18.04122 1.000 53.79292 277 VAL A O 1
ATOM 1705 N N . VAL A 1 278 ? 13.49422 -3.02272 -17.30893 1.000 52.66834 278 VAL A N 1
ATOM 1706 C CA . VAL A 1 278 ? 14.14849 -3.20130 -18.60253 1.000 52.54701 278 VAL A CA 1
ATOM 1707 C C . VAL A 1 278 ? 14.01371 -4.65465 -19.04008 1.000 53.62123 278 VAL A C 1
ATOM 1708 O O . VAL A 1 278 ? 14.92442 -5.46190 -18.80252 1.000 53.64524 278 VAL A O 1
ATOM 1712 N N . PRO A 1 279 ? 12.90931 -5.03465 -19.67110 1.000 52.75667 279 PRO A N 1
ATOM 1713 C CA . PRO A 1 279 ? 12.80049 -6.38664 -20.21752 1.000 53.67353 279 PRO A CA 1
ATOM 1714 C C . PRO A 1 279 ? 13.46222 -6.48125 -21.58221 1.000 55.85496 279 PRO A C 1
ATOM 1715 O O . PRO A 1 279 ? 13.72244 -5.48169 -22.25364 1.000 56.78311 279 PRO A O 1
ATOM 1719 N N . GLU A 1 280 ? 13.73304 -7.71736 -21.98757 1.000 57.21219 280 GLU A N 1
ATOM 1720 C CA . GLU A 1 280 ? 14.26116 -7.99636 -23.31537 1.000 58.42429 280 GLU A CA 1
ATOM 1721 C C . GLU A 1 280 ? 13.40602 -9.07878 -23.95085 1.000 59.91874 280 GLU A C 1
ATOM 1722 O O . GLU A 1 280 ? 13.35439 -10.20630 -23.44978 1.000 60.57358 280 GLU A O 1
ATOM 1728 N N . GLY A 1 281 ? 12.74528 -8.74003 -25.04245 1.000 61.08656 281 GLY A N 1
ATOM 1729 C CA . GLY A 1 281 ? 11.83775 -9.67293 -25.67430 1.000 62.03097 281 GLY A CA 1
ATOM 1730 C C . GLY A 1 281 ? 10.39905 -9.43537 -25.25676 1.000 62.34664 281 GLY A C 1
ATOM 1731 O O . GLY A 1 281 ? 10.10812 -8.98078 -24.14401 1.000 60.58944 281 GLY A O 1
ATOM 1732 N N . GLY A 1 282 ? 9.47859 -9.74070 -26.16916 1.000 64.27154 282 GLY A N 1
ATOM 1733 C CA . GLY A 1 282 ? 8.07199 -9.55137 -25.89281 1.000 63.67893 282 GLY A CA 1
ATOM 1734 C C . GLY A 1 282 ? 7.71457 -8.07626 -25.80293 1.000 63.19348 282 GLY A C 1
ATOM 1735 O O . GLY A 1 282 ? 8.37939 -7.20118 -26.36343 1.000 63.67096 282 GLY A O 1
ATOM 1736 N N . ARG A 1 283 ? 6.63488 -7.80816 -25.07640 1.000 62.23493 283 ARG A N 1
ATOM 1737 C CA . ARG A 1 283 ? 6.16093 -6.45059 -24.86673 1.000 62.79909 283 ARG A CA 1
ATOM 1738 C C . ARG A 1 283 ? 5.83870 -6.24410 -23.39349 1.000 62.19328 283 ARG A C 1
ATOM 1739 O O . ARG A 1 283 ? 5.59615 -7.19614 -22.64700 1.000 61.92988 283 ARG A O 1
ATOM 1747 N N . PHE A 1 284 ? 5.85513 -4.98007 -22.97879 1.000 59.55936 284 PHE A N 1
ATOM 1748 C CA . PHE A 1 284 ? 5.54672 -4.62332 -21.60160 1.000 59.63803 284 PHE A CA 1
ATOM 1749 C C . PHE A 1 284 ? 4.86075 -3.26519 -21.58726 1.000 61.38954 284 PHE A C 1
ATOM 1750 O O . PHE A 1 284 ? 5.29566 -2.33775 -22.27621 1.000 61.75943 284 PHE A O 1
ATOM 1758 N N . TRP A 1 285 ? 3.77123 -3.16628 -20.82750 1.000 62.17255 285 TRP A N 1
ATOM 1759 C CA . TRP A 1 285 ? 2.98805 -1.93943 -20.74565 1.000 61.86786 285 TRP A CA 1
ATOM 1760 C C . TRP A 1 285 ? 2.80638 -1.51334 -19.29383 1.000 61.04050 285 TRP A C 1
ATOM 1761 O O . TRP A 1 285 ? 3.40532 -2.10152 -18.38864 1.000 59.33445 285 TRP A O 1
ATOM 1772 N N . LYS A 1 286 ? 1.97964 -0.49828 -19.06136 1.000 59.36730 286 LYS A N 1
ATOM 1773 C CA . LYS A 1 286 ? 1.81651 0.10989 -17.74564 1.000 56.42910 286 LYS A CA 1
ATOM 1774 C C . LYS A 1 286 ? 0.47177 -0.32163 -17.17792 1.000 57.87450 286 LYS A C 1
ATOM 1775 O O . LYS A 1 286 ? -0.58254 0.05860 -17.69952 1.000 58.30643 286 LYS A O 1
ATOM 1781 N N . TYR A 1 287 ? 0.51712 -1.11349 -16.10875 1.000 54.99749 287 TYR A N 1
ATOM 1782 C CA . TYR A 1 287 ? -0.65649 -1.76083 -15.53141 1.000 54.66525 287 TYR A CA 1
ATOM 1783 C C . TYR A 1 287 ? -0.88867 -1.20068 -14.13454 1.000 54.65498 287 TYR A C 1
ATOM 1784 O O . TYR A 1 287 ? -0.08778 -1.44593 -13.22565 1.000 55.61143 287 TYR A O 1
ATOM 1793 N N . GLU A 1 288 ? -1.97618 -0.44222 -13.97155 1.000 52.62588 288 GLU A N 1
ATOM 1794 C CA . GLU A 1 288 ? -2.41434 0.08904 -12.67492 1.000 50.29560 288 GLU A CA 1
ATOM 1795 C C . GLU A 1 288 ? -1.31991 0.99935 -12.12937 1.000 51.42140 288 GLU A C 1
ATOM 1796 O O . GLU A 1 288 ? -0.93976 1.95590 -12.82674 1.000 51.18017 288 GLU A O 1
ATOM 1802 N N . ASN A 1 289 ? -0.79735 0.76572 -10.92065 1.000 53.17437 289 ASN A N 1
ATOM 1803 C CA . ASN A 1 289 ? 0.23954 1.63271 -10.36944 1.000 49.52352 289 ASN A CA 1
ATOM 1804 C C . ASN A 1 289 ? 1.60705 1.32986 -10.96366 1.000 49.16017 289 ASN A C 1
ATOM 1805 O O . ASN A 1 289 ? 2.40302 2.24632 -11.19168 1.000 50.17887 289 ASN A O 1
ATOM 1810 N N . GLY A 1 290 ? 1.89893 0.06305 -11.21043 1.000 50.18968 290 GLY A N 1
ATOM 1811 C CA . GLY A 1 290 ? 3.18207 -0.36114 -11.74213 1.000 51.95405 290 GLY A CA 1
ATOM 1812 C C . GLY A 1 290 ? 3.10750 -0.69705 -13.21499 1.000 52.38667 290 GLY A C 1
ATOM 1813 O O . GLY A 1 290 ? 2.36700 -0.06872 -13.97989 1.000 52.41544 290 GLY A O 1
ATOM 1814 N N . MET A 1 291 ? 3.88315 -1.70033 -13.61943 1.000 52.79110 291 MET A N 1
ATOM 1815 C CA . MET A 1 291 ? 3.90276 -2.15346 -14.99996 1.000 55.19009 291 MET A CA 1
ATOM 1816 C C . MET A 1 291 ? 3.85021 -3.67283 -15.04951 1.000 56.19126 291 MET A C 1
ATOM 1817 O O . MET A 1 291 ? 4.12338 -4.36135 -14.06341 1.000 57.31323 291 MET A O 1
ATOM 1822 N N . ARG A 1 292 ? 3.49730 -4.18484 -16.22617 1.000 60.38111 292 ARG A N 1
ATOM 1823 C CA . ARG A 1 292 ? 3.26636 -5.60591 -16.44077 1.000 61.44541 292 ARG A CA 1
ATOM 1824 C C . ARG A 1 292 ? 4.10199 -6.08338 -17.61767 1.000 61.59555 292 ARG A C 1
ATOM 1825 O O . ARG A 1 292 ? 4.07831 -5.46876 -18.68901 1.000 61.91888 292 ARG A O 1
ATOM 1833 N N . VAL A 1 293 ? 4.84139 -7.17071 -17.41450 1.000 63.07420 293 VAL A N 1
ATOM 1834 C CA . VAL A 1 293 ? 5.66213 -7.78293 -18.45251 1.000 63.71379 293 VAL A CA 1
ATOM 1835 C C . VAL A 1 293 ? 5.07656 -9.14807 -18.78918 1.000 64.90002 293 VAL A C 1
ATOM 1836 O O . VAL A 1 293 ? 4.68270 -9.90280 -17.89182 1.000 65.62693 293 VAL A O 1
ATOM 1840 N N . GLU A 1 294 ? 5.00613 -9.45982 -20.08390 1.000 64.80189 294 GLU A N 1
ATOM 1841 C CA . GLU A 1 294 ? 4.46341 -10.72914 -20.55222 1.000 68.03699 294 GLU A CA 1
ATOM 1842 C C . GLU A 1 294 ? 5.35984 -11.32453 -21.62685 1.000 67.28545 294 GLU A C 1
ATOM 1843 O O . GLU A 1 294 ? 5.64521 -10.66873 -22.63457 1.000 65.75037 294 GLU A O 1
ATOM 1849 N N . HIS A 1 295 ? 5.78942 -12.56964 -21.40836 1.000 68.07024 295 HIS A N 1
ATOM 1850 C CA . HIS A 1 295 ? 6.47145 -13.37744 -22.42004 1.000 66.94159 295 HIS A CA 1
ATOM 1851 C C . HIS A 1 295 ? 7.75802 -12.70561 -22.90473 1.000 65.77719 295 HIS A C 1
ATOM 1852 O O . HIS A 1 295 ? 7.93389 -12.40688 -24.08782 1.000 65.83386 295 HIS A O 1
ATOM 1859 N N . ALA A 1 296 ? 8.66391 -12.47712 -21.96050 1.000 63.50753 296 ALA A N 1
ATOM 1860 C CA . ALA A 1 296 ? 9.94983 -11.86252 -22.24353 1.000 63.41836 296 ALA A CA 1
ATOM 1861 C C . ALA A 1 296 ? 11.06497 -12.88547 -22.07514 1.000 63.37797 296 ALA A C 1
ATOM 1862 O O . ALA A 1 296 ? 10.95084 -13.83192 -21.29050 1.000 64.26288 296 ALA A O 1
ATOM 1864 N N . ASP A 1 297 ? 12.14390 -12.69263 -22.83640 1.000 61.82838 297 ASP A N 1
ATOM 1865 C CA . ASP A 1 297 ? 13.28420 -13.59740 -22.74294 1.000 61.76149 297 ASP A CA 1
ATOM 1866 C C . ASP A 1 297 ? 13.96835 -13.47551 -21.38614 1.000 62.72831 297 ASP A C 1
ATOM 1867 O O . ASP A 1 297 ? 14.28676 -14.48395 -20.74502 1.000 63.07119 297 ASP A O 1
ATOM 1872 N N . SER A 1 298 ? 14.19063 -12.24617 -20.92805 1.000 60.07160 298 SER A N 1
ATOM 1873 C CA . SER A 1 298 ? 14.78039 -12.00438 -19.62035 1.000 58.04019 298 SER A CA 1
ATOM 1874 C C . SER A 1 298 ? 14.38320 -10.60910 -19.16933 1.000 58.52792 298 SER A C 1
ATOM 1875 O O . SER A 1 298 ? 14.16119 -9.71662 -19.99246 1.000 58.49495 298 SER A O 1
ATOM 1878 N N . LEU A 1 299 ? 14.29576 -10.43266 -17.85541 1.000 54.71470 299 LEU A N 1
ATOM 1879 C CA . LEU A 1 299 ? 13.89212 -9.16801 -17.26354 1.000 53.49360 299 LEU A CA 1
ATOM 1880 C C . LEU A 1 299 ? 14.99534 -8.65858 -16.34860 1.000 53.39824 299 LEU A C 1
ATOM 1881 O O . LEU A 1 299 ? 15.58601 -9.42743 -15.58371 1.000 53.74352 299 LEU A O 1
ATOM 1886 N N . VAL A 1 300 ? 15.27435 -7.36057 -16.44055 1.000 52.40034 300 VAL A N 1
ATOM 1887 C CA . VAL A 1 300 ? 16.28443 -6.70179 -15.62268 1.000 51.64399 300 VAL A CA 1
ATOM 1888 C C . VAL A 1 300 ? 15.64004 -5.50130 -14.94760 1.000 51.34664 300 VAL A C 1
ATOM 1889 O O . VAL A 1 300 ? 15.02817 -4.66217 -15.61774 1.000 51.75269 300 VAL A O 1
ATOM 1893 N N . LEU A 1 301 ? 15.77563 -5.42056 -13.62761 1.000 49.60025 301 LEU A N 1
ATOM 1894 C CA . LEU A 1 301 ? 15.21831 -4.32909 -12.84392 1.000 48.97903 301 LEU A CA 1
ATOM 1895 C C . LEU A 1 301 ? 16.33978 -3.57876 -12.14298 1.000 48.21569 301 LEU A C 1
ATOM 1896 O O . LEU A 1 301 ? 17.32579 -4.18261 -11.70911 1.000 47.61448 301 LEU A O 1
ATOM 1901 N N . VAL A 1 302 ? 16.19140 -2.25797 -12.05096 1.000 47.84792 302 VAL A N 1
ATOM 1902 C CA . VAL A 1 302 ? 17.13205 -1.39936 -11.34149 1.000 47.10227 302 VAL A CA 1
ATOM 1903 C C . VAL A 1 302 ? 16.33643 -0.42370 -10.48474 1.000 46.17513 302 VAL A C 1
ATOM 1904 O O . VAL A 1 302 ? 15.45917 0.28171 -10.99419 1.000 46.56088 302 VAL A O 1
ATOM 1908 N N . PHE A 1 303 ? 16.65346 -0.37018 -9.19228 1.000 47.31209 303 PHE A N 1
ATOM 1909 C CA . PHE A 1 303 ? 15.92426 0.45395 -8.23658 1.000 46.65350 303 PHE A CA 1
ATOM 1910 C C . PHE A 1 303 ? 16.89197 1.34651 -7.47690 1.000 48.01936 303 PHE A C 1
ATOM 1911 O O . PHE A 1 303 ? 17.84530 0.85245 -6.86701 1.000 48.75286 303 PHE A O 1
ATOM 1919 N N . SER A 1 304 ? 16.63590 2.65386 -7.50040 1.000 49.10343 304 SER A N 1
ATOM 1920 C CA . SER A 1 304 ? 17.39337 3.62031 -6.71670 1.000 49.52800 304 SER A CA 1
ATOM 1921 C C . SER A 1 304 ? 16.43106 4.58912 -6.04689 1.000 49.28995 304 SER A C 1
ATOM 1922 O O . SER A 1 304 ? 15.43021 4.99534 -6.64482 1.000 49.81720 304 SER A O 1
ATOM 1925 N N . ALA A 1 305 ? 16.73645 4.95623 -4.80435 1.000 47.49669 305 ALA A N 1
ATOM 1926 C CA . ALA A 1 305 ? 15.87796 5.84150 -4.03227 1.000 47.50970 305 ALA A CA 1
ATOM 1927 C C . ALA A 1 305 ? 16.72551 6.87161 -3.29977 1.000 50.30606 305 ALA A C 1
ATOM 1928 O O . ALA A 1 305 ? 17.90510 6.65005 -3.01442 1.000 52.47384 305 ALA A O 1
ATOM 1930 N N . ALA A 1 306 ? 16.10260 8.00831 -2.99514 1.000 46.76512 306 ALA A N 1
ATOM 1931 C CA . ALA A 1 306 ? 16.75991 9.06880 -2.24738 1.000 47.53217 306 ALA A CA 1
ATOM 1932 C C . ALA A 1 306 ? 15.70862 9.86995 -1.49566 1.000 47.27536 306 ALA A C 1
ATOM 1933 O O . ALA A 1 306 ? 14.50894 9.76607 -1.76346 1.000 47.89566 306 ALA A O 1
ATOM 1935 N N . THR A 1 307 ? 16.17698 10.66379 -0.53814 1.000 49.38600 307 THR A N 1
ATOM 1936 C CA . THR A 1 307 ? 15.32896 11.50889 0.28769 1.000 48.86863 307 THR A CA 1
ATOM 1937 C C . THR A 1 307 ? 15.77349 12.96070 0.16282 1.000 49.34422 307 THR A C 1
ATOM 1938 O O . THR A 1 307 ? 16.85037 13.26524 -0.35608 1.000 49.72876 307 THR A O 1
ATOM 1942 N N . ASN A 1 308 ? 14.92320 13.86452 0.64931 1.000 48.85570 308 ASN A N 1
ATOM 1943 C CA . ASN A 1 308 ? 15.22334 15.28903 0.66796 1.000 51.13143 308 ASN A CA 1
ATOM 1944 C C . ASN A 1 308 ? 15.95345 15.71268 1.93796 1.000 51.83674 308 ASN A C 1
ATOM 1945 O O . ASN A 1 308 ? 15.92636 16.89624 2.29501 1.000 53.79475 308 ASN A O 1
ATOM 1950 N N . PHE A 1 309 ? 16.59812 14.77108 2.62375 1.000 52.42641 309 PHE A N 1
ATOM 1951 C CA . PHE A 1 309 ? 17.34212 15.07779 3.83850 1.000 52.15541 309 PHE A CA 1
ATOM 1952 C C . PHE A 1 309 ? 18.54596 15.94619 3.49753 1.000 53.84216 309 PHE A C 1
ATOM 1953 O O . PHE A 1 309 ? 19.44190 15.51825 2.76246 1.000 52.29607 309 PHE A O 1
ATOM 1961 N N . ASP A 1 310 ? 18.56099 17.16984 4.02392 1.000 54.53129 310 ASP A N 1
ATOM 1962 C CA . ASP A 1 310 ? 19.63508 18.12092 3.77142 1.000 56.41201 310 ASP A CA 1
ATOM 1963 C C . ASP A 1 310 ? 20.53861 18.31584 4.98402 1.000 54.87423 310 ASP A C 1
ATOM 1964 O O . ASP A 1 310 ? 21.31792 19.27351 5.01841 1.000 56.44008 310 ASP A O 1
ATOM 1969 N N . GLY A 1 311 ? 20.45850 17.43261 5.97548 1.000 54.27993 311 GLY A N 1
ATOM 1970 C CA . GLY A 1 311 ? 21.27685 17.55768 7.16594 1.000 53.77383 311 GLY A CA 1
ATOM 1971 C C . GLY A 1 311 ? 20.47029 17.61922 8.44692 1.000 53.07140 311 GLY A C 1
ATOM 1972 O O . GLY A 1 311 ? 19.27331 17.92205 8.42361 1.000 54.43698 311 GLY A O 1
ATOM 1973 N N . PHE A 1 312 ? 21.12385 17.33548 9.57674 1.000 53.65506 312 PHE A N 1
ATOM 1974 C CA . PHE A 1 312 ? 20.42452 17.30303 10.85797 1.000 53.45466 312 PHE A CA 1
ATOM 1975 C C . PHE A 1 312 ? 19.89498 18.67475 11.25802 1.000 54.52717 312 PHE A C 1
ATOM 1976 O O . PHE A 1 312 ? 18.92425 18.76342 12.01859 1.000 54.77185 312 PHE A O 1
ATOM 1984 N N . ASP A 1 313 ? 20.51437 19.74754 10.76928 1.000 52.94065 313 ASP A N 1
ATOM 1985 C CA . ASP A 1 313 ? 20.14872 21.10314 11.15436 1.000 54.23181 313 ASP A CA 1
ATOM 1986 C C . ASP A 1 313 ? 19.21509 21.77494 10.15709 1.000 55.50752 313 ASP A C 1
ATOM 1987 O O . ASP A 1 313 ? 19.00305 22.98821 10.24606 1.000 57.05544 313 ASP A O 1
ATOM 1992 N N . VAL A 1 314 ? 18.64570 21.02017 9.22155 1.000 53.98381 314 VAL A N 1
ATOM 1993 C CA . VAL A 1 314 ? 17.77238 21.56306 8.18830 1.000 54.68669 314 VAL A CA 1
ATOM 1994 C C . VAL A 1 314 ? 16.40077 20.92407 8.33212 1.000 55.67979 314 VAL A C 1
ATOM 1995 O O . VAL A 1 314 ? 16.28502 19.69377 8.37633 1.000 55.11343 314 VAL A O 1
ATOM 1999 N N . PHE A 1 315 ? 15.37093 21.75687 8.41841 1.000 53.61931 315 PHE A N 1
ATOM 2000 C CA . PHE A 1 315 ? 14.01101 21.24625 8.41908 1.000 54.06488 315 PHE A CA 1
ATOM 2001 C C . PHE A 1 315 ? 13.68696 20.63678 7.05693 1.000 53.90266 315 PHE A C 1
ATOM 2002 O O . PHE A 1 315 ? 14.11308 21.16227 6.02424 1.000 56.18520 315 PHE A O 1
ATOM 2010 N N . PRO A 1 316 ? 12.95476 19.52272 7.01992 1.000 53.96799 316 PRO A N 1
ATOM 2011 C CA . PRO A 1 316 ? 12.63504 18.90636 5.72151 1.000 52.83989 316 PRO A CA 1
ATOM 2012 C C . PRO A 1 316 ? 11.76171 19.77480 4.83226 1.000 55.02234 316 PRO A C 1
ATOM 2013 O O . PRO A 1 316 ? 11.85013 19.67009 3.60244 1.000 53.90922 316 PRO A O 1
ATOM 2017 N N . ARG A 1 317 ? 10.91606 20.62785 5.41158 1.000 56.17074 317 ARG A N 1
ATOM 2018 C CA . ARG A 1 317 ? 10.11918 21.54816 4.61035 1.000 55.40832 317 ARG A CA 1
ATOM 2019 C C . ARG A 1 317 ? 10.94018 22.70918 4.06837 1.000 54.92084 317 ARG A C 1
ATOM 2020 O O . ARG A 1 317 ? 10.49498 23.38254 3.13390 1.000 54.60283 317 ARG A O 1
ATOM 2028 N N . LYS A 1 318 ? 12.11977 22.95691 4.63224 1.000 55.24592 318 LYS A N 1
ATOM 2029 C CA . LYS A 1 318 ? 13.02318 23.99783 4.16392 1.000 55.37550 318 LYS A CA 1
ATOM 2030 C C . LYS A 1 318 ? 14.12889 23.45449 3.26983 1.000 56.68103 318 LYS A C 1
ATOM 2031 O O . LYS A 1 318 ? 15.00370 24.22062 2.85473 1.000 57.30843 318 LYS A O 1
ATOM 2037 N N . SER A 1 319 ? 14.10712 22.15971 2.96250 1.000 55.39256 319 SER A N 1
ATOM 2038 C CA . SER A 1 319 ? 15.20276 21.53022 2.24053 1.000 58.47462 319 SER A CA 1
ATOM 2039 C C . SER A 1 319 ? 15.28115 22.03293 0.80490 1.000 64.59466 319 SER A C 1
ATOM 2040 O O . SER A 1 319 ? 14.26701 22.30793 0.15905 1.000 64.93457 319 SER A O 1
ATOM 2043 N N . ARG A 1 320 ? 16.51043 22.14055 0.30528 1.000 67.21352 320 ARG A N 1
ATOM 2044 C CA . ARG A 1 320 ? 16.76970 22.55642 -1.06421 1.000 67.71623 320 ARG A CA 1
ATOM 2045 C C . ARG A 1 320 ? 17.06700 21.37464 -1.97351 1.000 66.07453 320 ARG A C 1
ATOM 2046 O O . ARG A 1 320 ? 17.45898 21.57309 -3.12784 1.000 66.39905 320 ARG A O 1
ATOM 2054 N N . ILE A 1 321 ? 16.88290 20.15406 -1.48059 1.000 66.83484 321 ILE A N 1
ATOM 2055 C CA . ILE A 1 321 ? 17.16824 18.93956 -2.23253 1.000 62.02153 321 ILE A CA 1
ATOM 2056 C C . ILE A 1 321 ? 15.87470 18.42867 -2.84874 1.000 60.74959 321 ILE A C 1
ATOM 2057 O O . ILE A 1 321 ? 14.85964 18.28346 -2.15504 1.000 60.76107 321 ILE A O 1
ATOM 2062 N N . ASP A 1 322 ? 15.90589 18.16350 -4.15461 1.000 60.17561 322 ASP A N 1
ATOM 2063 C CA . ASP A 1 322 ? 14.78525 17.53083 -4.83178 1.000 56.83208 322 ASP A CA 1
ATOM 2064 C C . ASP A 1 322 ? 15.15031 16.07097 -5.06305 1.000 54.91624 322 ASP A C 1
ATOM 2065 O O . ASP A 1 322 ? 15.94503 15.77216 -5.96770 1.000 54.22300 322 ASP A O 1
ATOM 2070 N N . PRO A 1 323 ? 14.61658 15.13120 -4.27821 1.000 52.98315 323 PRO A N 1
ATOM 2071 C CA . PRO A 1 323 ? 15.04555 13.72885 -4.41326 1.000 51.70004 323 PRO A CA 1
ATOM 2072 C C . PRO A 1 323 ? 14.77274 13.13411 -5.78153 1.000 53.38378 323 PRO A C 1
ATOM 2073 O O . PRO A 1 323 ? 15.44918 12.17138 -6.16563 1.000 51.34108 323 PRO A O 1
ATOM 2077 N N . CYS A 1 324 ? 13.81098 13.67396 -6.53312 1.000 54.49936 324 CYS A N 1
ATOM 2078 C CA . CYS A 1 324 ? 13.61349 13.21165 -7.90132 1.000 54.57362 324 CYS A CA 1
ATOM 2079 C C . CYS A 1 324 ? 14.84465 13.49836 -8.74886 1.000 55.57387 324 CYS A C 1
ATOM 2080 O O . CYS A 1 324 ? 15.26023 12.66187 -9.55880 1.000 54.78248 324 CYS A O 1
ATOM 2083 N N . LYS A 1 325 ? 15.46326 14.66426 -8.54814 1.000 56.30396 325 LYS A N 1
ATOM 2084 C CA . LYS A 1 325 ? 16.66645 15.00234 -9.29955 1.000 55.61516 325 LYS A CA 1
ATOM 2085 C C . LYS A 1 325 ? 17.84789 14.15080 -8.85584 1.000 55.22975 325 LYS A C 1
ATOM 2086 O O . LYS A 1 325 ? 18.67579 13.74897 -9.68174 1.000 55.71257 325 LYS A O 1
ATOM 2092 N N . VAL A 1 326 ? 17.93751 13.85970 -7.55652 1.000 56.70972 326 VAL A N 1
ATOM 2093 C CA . VAL A 1 326 ? 19.04850 13.06267 -7.04698 1.000 56.45000 326 VAL A CA 1
ATOM 2094 C C . VAL A 1 326 ? 18.99679 11.65029 -7.61307 1.000 55.78870 326 VAL A C 1
ATOM 2095 O O . VAL A 1 326 ? 20.02963 11.07003 -7.97052 1.000 55.59692 326 VAL A O 1
ATOM 2099 N N . VAL A 1 327 ? 17.79638 11.08259 -7.72281 1.000 54.10128 327 VAL A N 1
ATOM 2100 C CA . VAL A 1 327 ? 17.66690 9.71627 -8.21378 1.000 54.48340 327 VAL A CA 1
ATOM 2101 C C . VAL A 1 327 ? 17.84342 9.66457 -9.72550 1.000 55.98045 327 VAL A C 1
ATOM 2102 O O . VAL A 1 327 ? 18.47408 8.74345 -10.25574 1.000 58.61687 327 VAL A O 1
ATOM 2106 N N . LYS A 1 328 ? 17.30415 10.65079 -10.44449 1.000 56.18282 328 LYS A N 1
ATOM 2107 C CA . LYS A 1 328 ? 17.43487 10.64673 -11.89774 1.000 57.53966 328 LYS A CA 1
ATOM 2108 C C . LYS A 1 328 ? 18.88363 10.85190 -12.32508 1.000 56.18438 328 LYS A C 1
ATOM 2109 O O . LYS A 1 328 ? 19.34993 10.21663 -13.27828 1.000 55.65465 328 LYS A O 1
ATOM 2115 N N . GLU A 1 329 ? 19.61299 11.72804 -11.62844 1.000 56.26610 329 GLU A N 1
ATOM 2116 C CA . GLU A 1 329 ? 21.03715 11.88773 -11.90439 1.000 57.75748 329 GLU A CA 1
ATOM 2117 C C . GLU A 1 329 ? 21.80640 10.60567 -11.61744 1.000 57.28928 329 GLU A C 1
ATOM 2118 O O . GLU A 1 329 ? 22.78816 10.30166 -12.30624 1.000 55.82528 329 GLU A O 1
ATOM 2124 N N . THR A 1 330 ? 21.37400 9.84050 -10.61184 1.000 54.12564 330 THR A N 1
ATOM 2125 C CA . THR A 1 330 ? 21.97484 8.53451 -10.36794 1.000 53.39638 330 THR A CA 1
ATOM 2126 C C . THR A 1 330 ? 21.78196 7.61861 -11.56845 1.000 53.98788 330 THR A C 1
ATOM 2127 O O . THR A 1 330 ? 22.68288 6.85168 -11.92778 1.000 54.33857 330 THR A O 1
ATOM 2131 N N . PHE A 1 331 ? 20.61944 7.70490 -12.21846 1.000 57.33652 331 PHE A N 1
ATOM 2132 C CA . PHE A 1 331 ? 20.33171 6.85557 -13.36518 1.000 55.85732 331 PHE A CA 1
ATOM 2133 C C . PHE A 1 331 ? 20.95662 7.36911 -14.65329 1.000 56.60173 331 PHE A C 1
ATOM 2134 O O . PHE A 1 331 ? 21.18082 6.57477 -15.57262 1.000 56.68745 331 PHE A O 1
ATOM 2142 N N . ARG A 1 332 ? 21.24340 8.66997 -14.74350 1.000 57.32220 332 ARG A N 1
ATOM 2143 C CA . ARG A 1 332 ? 21.96284 9.18039 -15.90588 1.000 59.77177 332 ARG A CA 1
ATOM 2144 C C . ARG A 1 332 ? 23.37392 8.61438 -15.96687 1.000 57.91836 332 ARG A C 1
ATOM 2145 O O . ARG A 1 332 ? 23.84648 8.22023 -17.03971 1.000 56.75490 332 ARG A O 1
ATOM 2153 N N . LYS A 1 333 ? 24.05807 8.56430 -14.82110 1.000 58.90022 333 LYS A N 1
ATOM 2154 C CA . LYS A 1 333 ? 25.41658 8.03634 -14.78460 1.000 59.82606 333 LYS A CA 1
ATOM 2155 C C . LYS A 1 333 ? 25.45327 6.56517 -15.17383 1.000 56.16169 333 LYS A C 1
ATOM 2156 O O . LYS A 1 333 ? 26.45490 6.09109 -15.72278 1.000 54.64111 333 LYS A O 1
ATOM 2162 N N . ILE A 1 334 ? 24.37170 5.83227 -14.90815 1.000 52.97780 334 ILE A N 1
ATOM 2163 C CA . ILE A 1 334 ? 24.29308 4.44384 -15.34456 1.000 52.95324 334 ILE A CA 1
ATOM 2164 C C . ILE A 1 334 ? 24.14066 4.37172 -16.85837 1.000 54.68072 334 ILE A C 1
ATOM 2165 O O . ILE A 1 334 ? 24.72155 3.49884 -17.51555 1.000 55.53209 334 ILE A O 1
ATOM 2170 N N . GLY A 1 335 ? 23.38380 5.30008 -17.43816 1.000 56.02155 335 GLY A N 1
ATOM 2171 C CA . GLY A 1 335 ? 23.10343 5.27738 -18.85278 1.000 55.11243 335 GLY A CA 1
ATOM 2172 C C . GLY A 1 335 ? 22.16605 4.14097 -19.20174 1.000 54.56496 335 GLY A C 1
ATOM 2173 O O . GLY A 1 335 ? 21.15358 3.91313 -18.53176 1.000 53.42363 335 GLY A O 1
ATOM 2174 N N . PRO A 1 336 ? 22.47830 3.41007 -20.26750 1.000 53.39734 336 PRO A N 1
ATOM 2175 C CA . PRO A 1 336 ? 21.72233 2.19184 -20.56689 1.000 53.37142 336 PRO A CA 1
ATOM 2176 C C . PRO A 1 336 ? 21.96634 1.13625 -19.50167 1.000 52.90339 336 PRO A C 1
ATOM 2177 O O . PRO A 1 336 ? 22.97115 1.15024 -18.78716 1.000 55.20131 336 PRO A O 1
ATOM 2181 N N . VAL A 1 337 ? 21.02829 0.20134 -19.40723 1.000 53.66965 337 VAL A N 1
ATOM 2182 C CA . VAL A 1 337 ? 21.06138 -0.81715 -18.36481 1.000 55.38817 337 VAL A CA 1
ATOM 2183 C C . VAL A 1 337 ? 21.77651 -2.04589 -18.91446 1.000 54.88912 337 VAL A C 1
ATOM 2184 O O . VAL A 1 337 ? 21.24697 -2.75472 -19.77391 1.000 54.79133 337 VAL A O 1
ATOM 2188 N N . ASP A 1 338 ? 22.98834 -2.29046 -18.42091 1.000 52.98942 338 ASP A N 1
ATOM 2189 C CA . ASP A 1 338 ? 23.75246 -3.49709 -18.71987 1.000 52.82369 338 ASP A CA 1
ATOM 2190 C C . ASP A 1 338 ? 23.95395 -4.24548 -17.40934 1.000 54.09151 338 ASP A C 1
ATOM 2191 O O . ASP A 1 338 ? 24.70799 -3.79014 -16.54268 1.000 55.93390 338 ASP A O 1
ATOM 2196 N N . PHE A 1 339 ? 23.29306 -5.39673 -17.26730 1.000 53.82719 339 PHE A N 1
ATOM 2197 C CA . PHE A 1 339 ? 23.39751 -6.15055 -16.02152 1.000 53.93051 339 PHE A CA 1
ATOM 2198 C C . PHE A 1 339 ? 24.81748 -6.65404 -15.79849 1.000 54.10945 339 PHE A C 1
ATOM 2199 O O . PHE A 1 339 ? 25.40883 -6.42118 -14.73785 1.000 54.75277 339 PHE A O 1
ATOM 2207 N N . LYS A 1 340 ? 25.38789 -7.33880 -16.79188 1.000 54.96299 340 LYS A N 1
ATOM 2208 C CA . LYS A 1 340 ? 26.72896 -7.88762 -16.63458 1.000 54.53947 340 LYS A CA 1
ATOM 2209 C C . LYS A 1 340 ? 27.79882 -6.81009 -16.53370 1.000 54.73162 340 LYS A C 1
ATOM 2210 O O . LYS A 1 340 ? 28.94845 -7.13365 -16.21770 1.000 55.16838 340 LYS A O 1
ATOM 2216 N N . GLU A 1 341 ? 27.45623 -5.54920 -16.79275 1.000 54.54628 341 GLU A N 1
ATOM 2217 C CA . GLU A 1 341 ? 28.35928 -4.45000 -16.48285 1.000 55.57650 341 GLU A CA 1
ATOM 2218 C C . GLU A 1 341 ? 28.12025 -3.90375 -15.08193 1.000 57.05699 341 GLU A C 1
ATOM 2219 O O . GLU A 1 341 ? 29.07937 -3.60261 -14.36232 1.000 56.88824 341 GLU A O 1
ATOM 2225 N N . LEU A 1 342 ? 26.85401 -3.77729 -14.67777 1.000 56.66530 342 LEU A N 1
ATOM 2226 C CA . LEU A 1 342 ? 26.55744 -3.34197 -13.31786 1.000 55.95453 342 LEU A CA 1
ATOM 2227 C C . LEU A 1 342 ? 26.99753 -4.38573 -12.30066 1.000 54.74852 342 LEU A C 1
ATOM 2228 O O . LEU A 1 342 ? 27.48893 -4.03888 -11.22010 1.000 52.43390 342 LEU A O 1
ATOM 2233 N N . GLN A 1 343 ? 26.83582 -5.66986 -12.63160 1.000 54.42676 343 GLN A N 1
ATOM 2234 C CA . GLN A 1 343 ? 27.28608 -6.72548 -11.73065 1.000 53.37278 343 GLN A CA 1
ATOM 2235 C C . GLN A 1 343 ? 28.80584 -6.75844 -11.64779 1.000 52.62004 343 GLN A C 1
ATOM 2236 O O . GLN A 1 343 ? 29.37189 -6.97771 -10.57018 1.000 50.64655 343 GLN A O 1
ATOM 2242 N N . LYS A 1 344 ? 29.48299 -6.53511 -12.77573 1.000 53.60899 344 LYS A N 1
ATOM 2243 C CA . LYS A 1 344 ? 30.93976 -6.52556 -12.76772 1.000 52.78230 344 LYS A CA 1
ATOM 2244 C C . LYS A 1 344 ? 31.47911 -5.30149 -12.04022 1.000 52.85952 344 LYS A C 1
ATOM 2245 O O . LYS A 1 344 ? 32.57976 -5.34831 -11.48022 1.000 52.33713 344 LYS A O 1
ATOM 2251 N N . ARG A 1 345 ? 30.71691 -4.20696 -12.02402 1.000 52.07215 345 ARG A N 1
ATOM 2252 C CA . ARG A 1 345 ? 31.10750 -3.03527 -11.24953 1.000 52.01812 345 ARG A CA 1
ATOM 2253 C C . ARG A 1 345 ? 30.79784 -3.19930 -9.76651 1.000 51.24018 345 ARG A C 1
ATOM 2254 O O . ARG A 1 345 ? 31.54200 -2.68836 -8.92227 1.000 49.57643 345 ARG A O 1
ATOM 2262 N N . HIS A 1 346 ? 29.71250 -3.90173 -9.43277 1.000 51.25761 346 HIS A N 1
ATOM 2263 C CA . HIS A 1 346 ? 29.33147 -4.06887 -8.03330 1.000 48.44942 346 HIS A CA 1
ATOM 2264 C C . HIS A 1 346 ? 30.28892 -4.99904 -7.30078 1.000 47.01179 346 HIS A C 1
ATOM 2265 O O . HIS A 1 346 ? 30.78743 -4.66632 -6.21981 1.000 47.13730 346 HIS A O 1
ATOM 2272 N N . ILE A 1 347 ? 30.54780 -6.17746 -7.87091 1.000 47.74185 347 ILE A N 1
ATOM 2273 C CA . ILE A 1 347 ? 31.35400 -7.17788 -7.17908 1.000 47.43211 347 ILE A CA 1
ATOM 2274 C C . ILE A 1 347 ? 32.79322 -6.70050 -7.03422 1.000 48.56329 347 ILE A C 1
ATOM 2275 O O . ILE A 1 347 ? 33.43759 -6.93264 -6.00380 1.000 49.98157 347 ILE A O 1
ATOM 2280 N N . ALA A 1 348 ? 33.31577 -6.01291 -8.05266 1.000 48.68089 348 ALA A N 1
ATOM 2281 C CA . ALA A 1 348 ? 34.67794 -5.49741 -7.96827 1.000 48.73508 348 ALA A CA 1
ATOM 2282 C C . ALA A 1 348 ? 34.80923 -4.48287 -6.84180 1.000 48.60399 348 ALA A C 1
ATOM 2283 O O . ALA A 1 348 ? 35.77767 -4.51611 -6.07477 1.000 48.98616 348 ALA A O 1
ATOM 2285 N N . ASP A 1 349 ? 33.82967 -3.58644 -6.71287 1.000 48.68466 349 ASP A N 1
ATOM 2286 C CA . ASP A 1 349 ? 33.84576 -2.62615 -5.61657 1.000 47.77714 349 ASP A CA 1
ATOM 2287 C C . ASP A 1 349 ? 33.71389 -3.32031 -4.26898 1.000 47.38504 349 ASP A C 1
ATOM 2288 O O . ASP A 1 349 ? 34.22769 -2.82422 -3.26048 1.000 48.57123 349 ASP A O 1
ATOM 2293 N N . TYR A 1 350 ? 33.04224 -4.47063 -4.23328 1.000 46.48857 350 TYR A N 1
ATOM 2294 C CA . TYR A 1 350 ? 32.84809 -5.18225 -2.97668 1.000 47.19790 350 TYR A CA 1
ATOM 2295 C C . TYR A 1 350 ? 34.06281 -6.03132 -2.61781 1.000 51.16625 350 TYR A C 1
ATOM 2296 O O . TYR A 1 350 ? 34.47973 -6.06164 -1.45401 1.000 48.77887 350 TYR A O 1
ATOM 2305 N N . ARG A 1 351 ? 34.64072 -6.72886 -3.59979 1.000 52.24854 351 ARG A N 1
ATOM 2306 C CA . ARG A 1 351 ? 35.76044 -7.61896 -3.30975 1.000 52.05631 351 ARG A CA 1
ATOM 2307 C C . ARG A 1 351 ? 36.98407 -6.85760 -2.82028 1.000 52.20475 351 ARG A C 1
ATOM 2308 O O . ARG A 1 351 ? 37.78343 -7.40457 -2.05373 1.000 55.53476 351 ARG A O 1
ATOM 2316 N N . THR A 1 352 ? 37.15503 -5.60426 -3.24691 1.000 52.53086 352 THR A N 1
ATOM 2317 C CA . THR A 1 352 ? 38.29310 -4.82373 -2.77484 1.000 52.53443 352 THR A CA 1
ATOM 2318 C C . THR A 1 352 ? 38.27122 -4.62865 -1.26503 1.000 52.89487 352 THR A C 1
ATOM 2319 O O . THR A 1 352 ? 39.32629 -4.39448 -0.66625 1.000 53.21420 352 THR A O 1
ATOM 2323 N N . LEU A 1 353 ? 37.10076 -4.72470 -0.63732 1.000 51.57387 353 LEU A N 1
ATOM 2324 C CA . LEU A 1 353 ? 36.98553 -4.66697 0.81372 1.000 49.59099 353 LEU A CA 1
ATOM 2325 C C . LEU A 1 353 ? 36.91127 -6.04580 1.45618 1.000 50.43882 353 LEU A C 1
ATOM 2326 O O . LEU A 1 353 ? 37.57539 -6.28970 2.46757 1.000 50.68480 353 LEU A O 1
ATOM 2331 N N . PHE A 1 354 ? 36.13057 -6.96191 0.87906 1.000 51.52669 354 PHE A N 1
ATOM 2332 C CA . PHE A 1 354 ? 35.90505 -8.25830 1.50823 1.000 50.95524 354 PHE A CA 1
ATOM 2333 C C . PHE A 1 354 ? 37.10679 -9.18591 1.38724 1.000 51.49758 354 PHE A C 1
ATOM 2334 O O . PHE A 1 354 ? 37.33697 -10.00935 2.27980 1.000 49.33157 354 PHE A O 1
ATOM 2342 N N . ASP A 1 355 ? 37.87751 -9.07382 0.30726 1.000 52.95432 355 ASP A N 1
ATOM 2343 C CA . ASP A 1 355 ? 39.00608 -9.96726 0.07993 1.000 53.42286 355 ASP A CA 1
ATOM 2344 C C . ASP A 1 355 ? 40.22220 -9.61445 0.92270 1.000 56.62559 355 ASP A C 1
ATOM 2345 O O . ASP A 1 355 ? 41.23929 -10.31125 0.83445 1.000 60.43907 355 ASP A O 1
ATOM 2350 N N . ARG A 1 356 ? 40.15034 -8.55610 1.72991 1.000 55.42358 356 ARG A N 1
ATOM 2351 C CA . ARG A 1 356 ? 41.29420 -8.18220 2.54851 1.000 52.79166 356 ARG A CA 1
ATOM 2352 C C . ARG A 1 356 ? 41.57444 -9.19314 3.64965 1.000 50.44881 356 ARG A C 1
ATOM 2353 O O . ARG A 1 356 ? 42.71895 -9.29422 4.09982 1.000 51.95807 356 ARG A O 1
ATOM 2361 N N . VAL A 1 357 ? 40.56989 -9.94960 4.08161 1.000 48.74861 357 VAL A N 1
ATOM 2362 C CA . VAL A 1 357 ? 40.72301 -10.92435 5.15325 1.000 48.53552 357 VAL A CA 1
ATOM 2363 C C . VAL A 1 357 ? 40.17721 -12.26085 4.67653 1.000 48.81157 357 VAL A C 1
ATOM 2364 O O . VAL A 1 357 ? 39.04677 -12.33475 4.18282 1.000 48.43089 357 VAL A O 1
ATOM 2368 N N . GLY A 1 358 ? 40.97935 -13.31146 4.82491 1.000 49.31671 358 GLY A N 1
ATOM 2369 C CA . GLY A 1 358 ? 40.53941 -14.65741 4.52200 1.000 49.19669 358 GLY A CA 1
ATOM 2370 C C . GLY A 1 358 ? 40.64130 -15.55750 5.73450 1.000 49.36048 358 GLY A C 1
ATOM 2371 O O . GLY A 1 358 ? 41.66313 -15.55179 6.42601 1.000 50.16003 358 GLY A O 1
ATOM 2372 N N . ILE A 1 359 ? 39.59094 -16.32595 6.01335 1.000 51.63381 359 ILE A N 1
ATOM 2373 C CA . ILE A 1 359 ? 39.54992 -17.21043 7.17057 1.000 51.64696 359 ILE A CA 1
ATOM 2374 C C . ILE A 1 359 ? 39.23765 -18.62494 6.69996 1.000 52.40944 359 ILE A C 1
ATOM 2375 O O . ILE A 1 359 ? 38.42365 -18.82420 5.79167 1.000 52.56692 359 ILE A O 1
ATOM 2380 N N . GLN A 1 360 ? 39.90138 -19.60772 7.31093 1.000 55.23725 360 GLN A N 1
ATOM 2381 C CA . GLN A 1 360 ? 39.63225 -21.01765 7.03065 1.000 56.38297 360 GLN A CA 1
ATOM 2382 C C . GLN A 1 360 ? 39.96399 -21.80215 8.29613 1.000 57.66131 360 GLN A C 1
ATOM 2383 O O . GLN A 1 360 ? 41.13753 -22.06184 8.57331 1.000 57.65941 360 GLN A O 1
ATOM 2389 N N . LEU A 1 361 ? 38.93093 -22.17180 9.05543 1.000 56.31489 361 LEU A N 1
ATOM 2390 C CA . LEU A 1 361 ? 39.09913 -22.96371 10.26755 1.000 58.39398 361 LEU A CA 1
ATOM 2391 C C . LEU A 1 361 ? 38.96801 -24.46011 10.01098 1.000 63.07899 361 LEU A C 1
ATOM 2392 O O . LEU A 1 361 ? 38.62108 -25.21638 10.92874 1.000 63.53487 361 LEU A O 1
ATOM 2397 N N . GLY A 1 362 ? 39.23664 -24.90911 8.78862 1.000 64.48536 362 GLY A N 1
ATOM 2398 C CA . GLY A 1 362 ? 39.11133 -26.30750 8.44329 1.000 65.74112 362 GLY A CA 1
ATOM 2399 C C . GLY A 1 362 ? 37.76862 -26.64063 7.81630 1.000 71.74350 362 GLY A C 1
ATOM 2400 O O . GLY A 1 362 ? 36.82602 -25.84511 7.80201 1.000 65.61206 362 GLY A O 1
ATOM 2401 N N . LYS A 1 363 ? 37.69289 -27.85412 7.27919 1.000 69.71674 363 LYS A N 1
ATOM 2402 C CA . LYS A 1 363 ? 36.48201 -28.33669 6.62490 1.000 66.43679 363 LYS A CA 1
ATOM 2403 C C . LYS A 1 363 ? 35.41360 -28.71966 7.64423 1.000 70.23753 363 LYS A C 1
ATOM 2404 O O . LYS A 1 363 ? 35.71326 -28.94547 8.81686 1.000 70.64077 363 LYS A O 1
ATOM 2410 N N . ILE A 1 367 ? 28.94485 -29.16275 5.71686 1.000 91.12870 367 ILE A N 1
ATOM 2411 C CA . ILE A 1 367 ? 29.52898 -28.25639 4.73764 1.000 82.92630 367 ILE A CA 1
ATOM 2412 C C . ILE A 1 367 ? 28.68962 -28.25572 3.45578 1.000 81.14949 367 ILE A C 1
ATOM 2413 O O . ILE A 1 367 ? 28.97394 -27.51079 2.51536 1.000 78.56040 367 ILE A O 1
ATOM 2418 N N . SER A 1 368 ? 27.64336 -29.08861 3.42799 1.000 86.86968 368 SER A N 1
ATOM 2419 C CA . SER A 1 368 ? 26.73431 -29.15564 2.29090 1.000 79.97492 368 SER A CA 1
ATOM 2420 C C . SER A 1 368 ? 25.26413 -29.04111 2.67420 1.000 76.77382 368 SER A C 1
ATOM 2421 O O . SER A 1 368 ? 24.40814 -29.08088 1.78292 1.000 70.96466 368 SER A O 1
ATOM 2424 N N . LYS A 1 369 ? 24.94501 -28.91446 3.96173 1.000 81.03209 369 LYS A N 1
ATOM 2425 C CA . LYS A 1 369 ? 23.56353 -28.83627 4.41136 1.000 74.01854 369 LYS A CA 1
ATOM 2426 C C . LYS A 1 369 ? 23.00575 -27.43055 4.19880 1.000 66.26087 369 LYS A C 1
ATOM 2427 O O . LYS A 1 369 ? 23.65981 -26.54425 3.64185 1.000 64.83848 369 LYS A O 1
ATOM 2433 N N . THR A 1 370 ? 21.77649 -27.22316 4.66144 1.000 67.70396 370 THR A N 1
ATOM 2434 C CA . THR A 1 370 ? 21.17059 -25.90203 4.63060 1.000 62.50288 370 THR A CA 1
ATOM 2435 C C . THR A 1 370 ? 21.62753 -25.09090 5.83737 1.000 58.34491 370 THR A C 1
ATOM 2436 O O . THR A 1 370 ? 21.93628 -25.63835 6.89978 1.000 58.28895 370 THR A O 1
ATOM 2440 N N . THR A 1 371 ? 21.66952 -23.76813 5.66071 1.000 57.02209 371 THR A N 1
ATOM 2441 C CA . THR A 1 371 ? 22.23077 -22.90167 6.69275 1.000 55.72349 371 THR A CA 1
ATOM 2442 C C . THR A 1 371 ? 21.40521 -22.95031 7.97119 1.000 56.03411 371 THR A C 1
ATOM 2443 O O . THR A 1 371 ? 21.96165 -22.95360 9.07544 1.000 57.69831 371 THR A O 1
ATOM 2447 N N . ASP A 1 372 ? 20.07745 -23.00174 7.84750 1.000 55.54072 372 ASP A N 1
ATOM 2448 C CA . ASP A 1 372 ? 19.24421 -23.13280 9.03641 1.000 55.80235 372 ASP A CA 1
ATOM 2449 C C . ASP A 1 372 ? 19.47650 -24.46096 9.74107 1.000 57.40600 372 ASP A C 1
ATOM 2450 O O . ASP A 1 372 ? 19.22877 -24.56319 10.94756 1.000 57.31230 372 ASP A O 1
ATOM 2455 N N . GLN A 1 373 ? 19.93945 -25.48045 9.01383 1.000 56.66039 373 GLN A N 1
ATOM 2456 C CA . GLN A 1 373 ? 20.28883 -26.74805 9.64184 1.000 57.34911 373 GLN A CA 1
ATOM 2457 C C . GLN A 1 373 ? 21.67022 -26.70648 10.28223 1.000 59.95390 373 GLN A C 1
ATOM 2458 O O . GLN A 1 373 ? 21.90100 -27.39026 11.28526 1.000 60.99013 373 GLN A O 1
ATOM 2464 N N . ARG A 1 374 ? 22.59560 -25.92035 9.72385 1.000 57.04628 374 ARG A N 1
ATOM 2465 C CA . ARG A 1 374 ? 23.92726 -25.81605 10.31290 1.000 55.35316 374 ARG A CA 1
ATOM 2466 C C . ARG A 1 374 ? 23.86870 -25.17621 11.69306 1.000 53.93119 374 ARG A C 1
ATOM 2467 O O . ARG A 1 374 ? 24.58591 -25.59249 12.61003 1.000 56.29957 374 ARG A O 1
ATOM 2475 N N . ILE A 1 375 ? 23.01439 -24.16536 11.86117 1.000 54.23855 375 ILE A N 1
ATOM 2476 C CA . ILE A 1 375 ? 22.88262 -23.51071 13.15924 1.000 54.86505 375 ILE A CA 1
ATOM 2477 C C . ILE A 1 375 ? 22.33110 -24.48379 14.19120 1.000 56.15774 375 ILE A C 1
ATOM 2478 O O . ILE A 1 375 ? 22.75629 -24.48879 15.35300 1.000 56.79789 375 ILE A O 1
ATOM 2483 N N . LYS A 1 376 ? 21.37791 -25.32425 13.78593 1.000 55.89507 376 LYS A N 1
ATOM 2484 C CA . LYS A 1 376 ? 20.88713 -26.35971 14.68608 1.000 56.79687 376 LYS A CA 1
ATOM 2485 C C . LYS A 1 376 ? 21.96233 -27.39690 14.97729 1.000 57.78138 376 LYS A C 1
ATOM 2486 O O . LYS A 1 376 ? 22.01866 -27.93654 16.08770 1.000 58.02725 376 LYS A O 1
ATOM 2492 N N . ASP A 1 377 ? 22.82377 -27.67970 14.00191 1.000 56.89470 377 ASP A N 1
ATOM 2493 C CA . ASP A 1 377 ? 23.82614 -28.72807 14.13111 1.000 58.71278 377 ASP A CA 1
ATOM 2494 C C . ASP A 1 377 ? 25.08934 -28.27900 14.85359 1.000 61.56795 377 ASP A C 1
ATOM 2495 O O . ASP A 1 377 ? 25.97855 -29.10799 15.06838 1.000 63.94014 377 ASP A O 1
ATOM 2500 N N . TYR A 1 378 ? 25.20840 -27.00489 15.23283 1.000 58.98390 378 TYR A N 1
ATOM 2501 C CA . TYR A 1 378 ? 26.40674 -26.59957 15.95891 1.000 58.89797 378 TYR A CA 1
ATOM 2502 C C . TYR A 1 378 ? 26.42197 -27.16396 17.37130 1.000 60.28161 378 TYR A C 1
ATOM 2503 O O . TYR A 1 378 ? 27.49594 -27.46468 17.90282 1.000 61.53910 378 TYR A O 1
ATOM 2512 N N . ALA A 1 379 ? 25.25002 -27.34097 17.98321 1.000 57.30486 379 ALA A N 1
ATOM 2513 C CA . ALA A 1 379 ? 25.19179 -27.87501 19.33691 1.000 58.32992 379 ALA A CA 1
ATOM 2514 C C . ALA A 1 379 ? 25.68735 -29.31054 19.42418 1.000 60.23113 379 ALA A C 1
ATOM 2515 O O . ALA A 1 379 ? 25.91918 -29.80020 20.53407 1.000 61.92316 379 ALA A O 1
ATOM 2517 N N . ARG A 1 380 ? 25.84061 -29.99686 18.29561 1.000 60.50093 380 ARG A N 1
ATOM 2518 C CA . ARG A 1 380 ? 26.46250 -31.31299 18.26729 1.000 63.28253 380 ARG A CA 1
ATOM 2519 C C . ARG A 1 380 ? 27.73282 -31.33262 17.43355 1.000 65.52639 380 ARG A C 1
ATOM 2520 O O . ARG A 1 380 ? 28.75501 -31.86444 17.88201 1.000 67.90895 380 ARG A O 1
ATOM 2528 N N . ASP A 1 381 ? 27.69886 -30.76641 16.22491 1.000 65.15863 381 ASP A N 1
ATOM 2529 C CA . ASP A 1 381 ? 28.86814 -30.80332 15.35289 1.000 64.59053 381 ASP A CA 1
ATOM 2530 C C . ASP A 1 381 ? 29.92678 -29.79056 15.77326 1.000 63.73742 381 ASP A C 1
ATOM 2531 O O . ASP A 1 381 ? 31.12471 -30.09211 15.72273 1.000 65.96172 381 ASP A O 1
ATOM 2536 N N . GLU A 1 382 ? 29.50683 -28.59637 16.19497 1.000 63.49976 382 GLU A N 1
ATOM 2537 C CA . GLU A 1 382 ? 30.42219 -27.48780 16.47112 1.000 62.79195 382 GLU A CA 1
ATOM 2538 C C . GLU A 1 382 ? 31.33347 -27.22893 15.27365 1.000 63.69676 382 GLU A C 1
ATOM 2539 O O . GLU A 1 382 ? 32.55524 -27.11910 15.40049 1.000 63.97467 382 GLU A O 1
ATOM 2545 N N . ASP A 1 383 ? 30.71612 -27.13803 14.09326 1.000 61.68771 383 ASP A N 1
ATOM 2546 C CA . ASP A 1 383 ? 31.40833 -26.98630 12.81805 1.000 60.02064 383 ASP A CA 1
ATOM 2547 C C . ASP A 1 383 ? 32.33975 -25.78026 12.84388 1.000 59.59730 383 ASP A C 1
ATOM 2548 O O . ASP A 1 383 ? 31.87362 -24.63674 12.92948 1.000 58.30551 383 ASP A O 1
ATOM 2553 N N . PRO A 1 384 ? 33.65819 -25.99013 12.77339 1.000 62.29109 384 PRO A N 1
ATOM 2554 C CA . PRO A 1 384 ? 34.57230 -24.84119 12.69460 1.000 59.54579 384 PRO A CA 1
ATOM 2555 C C . PRO A 1 384 ? 34.41503 -24.03253 11.41918 1.000 60.03845 384 PRO A C 1
ATOM 2556 O O . PRO A 1 384 ? 34.90468 -22.89872 11.36304 1.000 59.83637 384 PRO A O 1
ATOM 2560 N N . ASP A 1 385 ? 33.75170 -24.56904 10.39458 1.000 58.79347 385 ASP A N 1
ATOM 2561 C CA . ASP A 1 385 ? 33.46382 -23.77553 9.20828 1.000 59.45844 385 ASP A CA 1
ATOM 2562 C C . ASP A 1 385 ? 32.24865 -22.87752 9.39617 1.000 58.44660 385 ASP A C 1
ATOM 2563 O O . ASP A 1 385 ? 32.13303 -21.86012 8.70426 1.000 57.97204 385 ASP A O 1
ATOM 2568 N N . LEU A 1 386 ? 31.34791 -23.22425 10.31988 1.000 57.94852 386 LEU A N 1
ATOM 2569 C CA . LEU A 1 386 ? 30.19468 -22.36959 10.58353 1.000 55.10683 386 LEU A CA 1
ATOM 2570 C C . LEU A 1 386 ? 30.59979 -21.11083 11.33766 1.000 57.96841 386 LEU A C 1
ATOM 2571 O O . LEU A 1 386 ? 30.13309 -20.01101 11.01754 1.000 54.72811 386 LEU A O 1
ATOM 2576 N N . VAL A 1 387 ? 31.45797 -21.25350 12.35011 1.000 55.95007 387 VAL A N 1
ATOM 2577 C CA . VAL A 1 387 ? 31.98737 -20.08314 13.04121 1.000 54.79462 387 VAL A CA 1
ATOM 2578 C C . VAL A 1 387 ? 32.86391 -19.25659 12.10473 1.000 54.46883 387 VAL A C 1
ATOM 2579 O O . VAL A 1 387 ? 32.96660 -18.03250 12.25481 1.000 54.84842 387 VAL A O 1
ATOM 2583 N N . ALA A 1 388 ? 33.48242 -19.89542 11.10910 1.000 53.56939 388 ALA A N 1
ATOM 2584 C CA . ALA A 1 388 ? 34.24362 -19.15643 10.10880 1.000 52.76807 388 ALA A CA 1
ATOM 2585 C C . ALA A 1 388 ? 33.33744 -18.47682 9.09028 1.000 54.01037 388 ALA A C 1
ATOM 2586 O O . ALA A 1 388 ? 33.70759 -17.43620 8.53549 1.000 54.37323 388 ALA A O 1
ATOM 2588 N N . LEU A 1 389 ? 32.15717 -19.04360 8.83019 1.000 52.62785 389 LEU A N 1
ATOM 2589 C CA . LEU A 1 389 ? 31.23016 -18.42186 7.89052 1.000 51.27565 389 LEU A CA 1
ATOM 2590 C C . LEU A 1 389 ? 30.64205 -17.14157 8.46948 1.000 50.19402 389 LEU A C 1
ATOM 2591 O O . LEU A 1 389 ? 30.63126 -16.09734 7.80731 1.000 50.26112 389 LEU A O 1
ATOM 2596 N N . THR A 1 390 ? 30.15141 -17.20211 9.71103 1.000 49.66811 390 THR A N 1
ATOM 2597 C CA . THR A 1 390 ? 29.59109 -16.01177 10.34321 1.000 50.38546 390 THR A CA 1
ATOM 2598 C C . THR A 1 390 ? 30.64784 -14.92874 10.52224 1.000 53.41283 390 THR A C 1
ATOM 2599 O O . THR A 1 390 ? 30.32383 -13.73494 10.50077 1.000 52.44907 390 THR A O 1
ATOM 2603 N N . PHE A 1 391 ? 31.91394 -15.32597 10.68449 1.000 52.90110 391 PHE A N 1
ATOM 2604 C CA . PHE A 1 391 ? 32.99674 -14.35659 10.82585 1.000 50.32358 391 PHE A CA 1
ATOM 2605 C C . PHE A 1 391 ? 33.07564 -13.44784 9.60611 1.000 51.92953 391 PHE A C 1
ATOM 2606 O O . PHE A 1 391 ? 33.16913 -12.22144 9.73398 1.000 51.19588 391 PHE A O 1
ATOM 2614 N N . GLN A 1 392 ? 33.03188 -14.03585 8.40827 1.000 51.96774 392 GLN A N 1
ATOM 2615 C CA . GLN A 1 392 ? 32.98351 -13.22816 7.19590 1.000 49.74292 392 GLN A CA 1
ATOM 2616 C C . GLN A 1 392 ? 31.63347 -12.54411 7.03938 1.000 49.00292 392 GLN A C 1
ATOM 2617 O O . GLN A 1 392 ? 31.55368 -11.45899 6.45238 1.000 48.58146 392 GLN A O 1
ATOM 2623 N N . TYR A 1 393 ? 30.56877 -13.15758 7.56352 1.000 49.61253 393 TYR A N 1
ATOM 2624 C CA . TYR A 1 393 ? 29.24216 -12.55968 7.46801 1.000 47.77931 393 TYR A CA 1
ATOM 2625 C C . TYR A 1 393 ? 29.16630 -11.25141 8.24061 1.000 47.90351 393 TYR A C 1
ATOM 2626 O O . TYR A 1 393 ? 28.45590 -10.32835 7.82738 1.000 48.36450 393 TYR A O 1
ATOM 2635 N N . GLY A 1 394 ? 29.89964 -11.14486 9.34996 1.000 46.94274 394 GLY A N 1
ATOM 2636 C CA . GLY A 1 394 ? 29.96484 -9.87717 10.05643 1.000 46.21885 394 GLY A CA 1
ATOM 2637 C C . GLY A 1 394 ? 30.66676 -8.80858 9.24218 1.000 47.05458 394 GLY A C 1
ATOM 2638 O O . GLY A 1 394 ? 30.22072 -7.65937 9.19125 1.000 47.84443 394 GLY A O 1
ATOM 2639 N N . ARG A 1 395 ? 31.77248 -9.17327 8.59093 1.000 45.12486 395 ARG A N 1
ATOM 2640 C CA . ARG A 1 395 ? 32.44594 -8.24306 7.69174 1.000 45.37554 395 ARG A CA 1
ATOM 2641 C C . ARG A 1 395 ? 31.53411 -7.82909 6.54325 1.000 45.40445 395 ARG A C 1
ATOM 2642 O O . ARG A 1 395 ? 31.54975 -6.66944 6.11346 1.000 45.40219 395 ARG A O 1
ATOM 2650 N N . TYR A 1 396 ? 30.72070 -8.76387 6.04439 1.000 46.53433 396 TYR A N 1
ATOM 2651 C CA . TYR A 1 396 ? 29.82898 -8.46827 4.92752 1.000 46.56349 396 TYR A CA 1
ATOM 2652 C C . TYR A 1 396 ? 28.72219 -7.50283 5.32819 1.000 45.08014 396 TYR A C 1
ATOM 2653 O O . TYR A 1 396 ? 28.31462 -6.66098 4.51956 1.000 45.86518 396 TYR A O 1
ATOM 2662 N N . MET A 1 397 ? 28.23258 -7.59609 6.56585 1.000 44.32393 397 MET A N 1
ATOM 2663 C CA . MET A 1 397 ? 27.12124 -6.74431 6.97258 1.000 43.99375 397 MET A CA 1
ATOM 2664 C C . MET A 1 397 ? 27.57947 -5.31048 7.20371 1.000 45.14610 397 MET A C 1
ATOM 2665 O O . MET A 1 397 ? 26.84022 -4.36417 6.90829 1.000 46.09439 397 MET A O 1
ATOM 2670 N N . LEU A 1 398 ? 28.79837 -5.12651 7.71928 1.000 43.85426 398 LEU A N 1
ATOM 2671 C CA . LEU A 1 398 ? 29.29720 -3.77379 7.94980 1.000 44.64354 398 LEU A CA 1
ATOM 2672 C C . LEU A 1 398 ? 29.60675 -3.06623 6.63767 1.000 45.68477 398 LEU A C 1
ATOM 2673 O O . LEU A 1 398 ? 29.38209 -1.85716 6.51032 1.000 47.04088 398 LEU A O 1
ATOM 2678 N N . ILE A 1 399 ? 30.12950 -3.79788 5.65444 1.000 43.85669 399 ILE A N 1
ATOM 2679 C CA . ILE A 1 399 ? 30.39408 -3.20113 4.34962 1.000 44.78581 399 ILE A CA 1
ATOM 2680 C C . ILE A 1 399 ? 29.09058 -2.77861 3.68453 1.000 46.13166 399 ILE A C 1
ATOM 2681 O O . ILE A 1 399 ? 28.96479 -1.65897 3.17630 1.000 45.19746 399 ILE A O 1
ATOM 2686 N N . SER A 1 400 ? 28.09670 -3.65980 3.69443 1.000 45.32229 400 SER A N 1
ATOM 2687 C CA . SER A 1 400 ? 26.82961 -3.39449 3.03012 1.000 44.75268 400 SER A CA 1
ATOM 2688 C C . SER A 1 400 ? 25.91873 -2.45021 3.80862 1.000 45.86548 400 SER A C 1
ATOM 2689 O O . SER A 1 400 ? 24.78802 -2.21339 3.36928 1.000 46.26850 400 SER A O 1
ATOM 2692 N N . SER A 1 401 ? 26.37385 -1.90043 4.93847 1.000 47.52739 401 SER A N 1
ATOM 2693 C CA . SER A 1 401 ? 25.56695 -0.98130 5.73435 1.000 46.19339 401 SER A CA 1
ATOM 2694 C C . SER A 1 401 ? 26.27565 0.31702 6.09205 1.000 48.05063 401 SER A C 1
ATOM 2695 O O . SER A 1 401 ? 25.60589 1.26191 6.52689 1.000 46.50177 401 SER A O 1
ATOM 2698 N N . SER A 1 402 ? 27.59533 0.39320 5.93560 1.000 46.94771 402 SER A N 1
ATOM 2699 C CA . SER A 1 402 ? 28.36594 1.58068 6.28423 1.000 47.92005 402 SER A CA 1
ATOM 2700 C C . SER A 1 402 ? 29.49471 1.72149 5.27647 1.000 49.50728 402 SER A C 1
ATOM 2701 O O . SER A 1 402 ? 30.28768 0.79226 5.09769 1.000 51.48290 402 SER A O 1
ATOM 2704 N N . ARG A 1 403 ? 29.55206 2.86477 4.60883 1.000 48.58138 403 ARG A N 1
ATOM 2705 C CA . ARG A 1 403 ? 30.52729 3.14116 3.56685 1.000 47.17031 403 ARG A CA 1
ATOM 2706 C C . ARG A 1 403 ? 30.94119 4.59763 3.68318 1.000 46.53061 403 ARG A C 1
ATOM 2707 O O . ARG A 1 403 ? 30.21770 5.40577 4.27624 1.000 47.15922 403 ARG A O 1
ATOM 2715 N N . PRO A 1 404 ? 32.10258 4.96664 3.13936 1.000 45.12110 404 PRO A N 1
ATOM 2716 C CA . PRO A 1 404 ? 32.51137 6.37470 3.19381 1.000 44.97548 404 PRO A CA 1
ATOM 2717 C C . PRO A 1 404 ? 31.52990 7.25631 2.43774 1.000 44.74797 404 PRO A C 1
ATOM 2718 O O . PRO A 1 404 ? 31.07497 6.91903 1.34279 1.000 46.00800 404 PRO A O 1
ATOM 2722 N N . GLY A 1 405 ? 31.19721 8.39366 3.04370 1.000 43.64638 405 GLY A N 1
ATOM 2723 C CA . GLY A 1 405 ? 30.20011 9.28793 2.51075 1.000 42.86068 405 GLY A CA 1
ATOM 2724 C C . GLY A 1 405 ? 28.79201 9.02086 2.99686 1.000 41.79820 405 GLY A C 1
ATOM 2725 O O . GLY A 1 405 ? 27.94880 9.92115 2.93462 1.000 42.24536 405 GLY A O 1
ATOM 2726 N N . THR A 1 406 ? 28.51546 7.81426 3.48375 1.000 43.57630 406 THR A N 1
ATOM 2727 C CA . THR A 1 406 ? 27.18477 7.43072 3.92140 1.000 44.52523 406 THR A CA 1
ATOM 2728 C C . THR A 1 406 ? 27.07634 7.54121 5.43865 1.000 44.83319 406 THR A C 1
ATOM 2729 O O . THR A 1 406 ? 28.04015 7.85134 6.14171 1.000 48.38831 406 THR A O 1
ATOM 2733 N N . LEU A 1 407 ? 25.87975 7.27886 5.94575 1.000 44.17422 407 LEU A N 1
ATOM 2734 C CA . LEU A 1 407 ? 25.65334 7.23891 7.37761 1.000 43.86702 407 LEU A CA 1
ATOM 2735 C C . LEU A 1 407 ? 26.17391 5.93178 7.96692 1.000 47.19464 407 LEU A C 1
ATOM 2736 O O . LEU A 1 407 ? 26.33009 4.93493 7.25554 1.000 46.89655 407 LEU A O 1
ATOM 2741 N N . PRO A 1 408 ? 26.44350 5.90840 9.28027 1.000 48.71687 408 PRO A N 1
ATOM 2742 C CA . PRO A 1 408 ? 26.88786 4.66503 9.92575 1.000 45.92884 408 PRO A CA 1
ATOM 2743 C C . PRO A 1 408 ? 25.74962 3.67431 10.10963 1.000 46.55586 408 PRO A C 1
ATOM 2744 O O . PRO A 1 408 ? 24.62531 3.92463 9.66395 1.000 50.47943 408 PRO A O 1
ATOM 2748 N N . ALA A 1 409 ? 26.02538 2.54706 10.75960 1.000 42.68304 409 ALA A N 1
ATOM 2749 C CA . ALA A 1 409 ? 25.04723 1.47607 10.90135 1.000 42.02501 409 ALA A CA 1
ATOM 2750 C C . ALA A 1 409 ? 24.30764 1.62751 12.22579 1.000 43.71972 409 ALA A C 1
ATOM 2751 O O . ALA A 1 409 ? 24.93273 1.66148 13.28996 1.000 40.26970 409 ALA A O 1
ATOM 2753 N N . ASN A 1 410 ? 22.98097 1.72198 12.15879 1.000 40.86371 410 ASN A N 1
ATOM 2754 C CA . ASN A 1 410 ? 22.15274 1.81968 13.35423 1.000 42.59314 410 ASN A CA 1
ATOM 2755 C C . ASN A 1 410 ? 21.95979 0.41991 13.93003 1.000 41.81162 410 ASN A C 1
ATOM 2756 O O . ASN A 1 410 ? 22.61357 -0.54099 13.51687 1.000 43.22425 410 ASN A O 1
ATOM 2761 N N . LEU A 1 411 ? 21.04506 0.28813 14.89406 1.000 42.41057 411 LEU A N 1
ATOM 2762 C CA . LEU A 1 411 ? 20.85581 -0.98776 15.57644 1.000 43.40851 411 LEU A CA 1
ATOM 2763 C C . LEU A 1 411 ? 20.49090 -2.12050 14.62377 1.000 44.13680 411 LEU A C 1
ATOM 2764 O O . LEU A 1 411 ? 20.70360 -3.28959 14.96357 1.000 44.37892 411 LEU A O 1
ATOM 2769 N N . GLN A 1 412 ? 19.96495 -1.81230 13.44192 1.000 42.40354 412 GLN A N 1
ATOM 2770 C CA . GLN A 1 412 ? 19.70361 -2.82310 12.42451 1.000 42.24818 412 GLN A CA 1
ATOM 2771 C C . GLN A 1 412 ? 20.38436 -2.45908 11.11421 1.000 44.03811 412 GLN A C 1
ATOM 2772 O O . GLN A 1 412 ? 19.81161 -2.61433 10.03268 1.000 43.19302 412 GLN A O 1
ATOM 2778 N N . GLY A 1 413 ? 21.62762 -1.98594 11.19046 1.000 41.90517 413 GLY A N 1
ATOM 2779 C CA . GLY A 1 413 ? 22.38178 -1.64426 9.99941 1.000 42.99791 413 GLY A CA 1
ATOM 2780 C C . GLY A 1 413 ? 21.72079 -0.55576 9.18228 1.000 43.50161 413 GLY A C 1
ATOM 2781 O O . GLY A 1 413 ? 21.69777 0.60934 9.58710 1.000 44.61545 413 GLY A O 1
ATOM 2782 N N . ILE A 1 414 ? 21.21436 -0.91712 8.00520 1.000 42.14589 414 ILE A N 1
ATOM 2783 C CA . ILE A 1 414 ? 20.30834 -0.06380 7.24953 1.000 40.92878 414 ILE A CA 1
ATOM 2784 C C . ILE A 1 414 ? 18.97531 -0.73737 6.97291 1.000 41.43765 414 ILE A C 1
ATOM 2785 O O . ILE A 1 414 ? 18.11922 -0.13881 6.31685 1.000 37.27947 414 ILE A O 1
ATOM 2790 N N . TRP A 1 415 ? 18.76230 -1.95314 7.47710 1.000 40.17970 415 TRP A N 1
ATOM 2791 C CA . TRP A 1 415 ? 17.60438 -2.76854 7.12694 1.000 37.92360 415 TRP A CA 1
ATOM 2792 C C . TRP A 1 415 ? 16.58707 -2.70742 8.25676 1.000 36.96863 415 TRP A C 1
ATOM 2793 O O . TRP A 1 415 ? 16.84029 -3.20715 9.35601 1.000 38.80923 415 TRP A O 1
ATOM 2804 N N . ASN A 1 416 ? 15.42948 -2.12628 7.97595 1.000 39.81920 416 ASN A N 1
ATOM 2805 C CA . ASN A 1 416 ? 14.35641 -2.07859 8.95651 1.000 40.13633 416 ASN A CA 1
ATOM 2806 C C . ASN A 1 416 ? 13.00275 -2.04699 8.26352 1.000 41.60569 416 ASN A C 1
ATOM 2807 O O . ASN A 1 416 ? 12.71867 -1.12409 7.49090 1.000 41.81727 416 ASN A O 1
ATOM 2812 N N . PRO A 1 417 ? 12.14081 -3.03212 8.51586 1.000 42.54212 417 PRO A N 1
ATOM 2813 C CA . PRO A 1 417 ? 10.80471 -3.04953 7.90702 1.000 42.82006 417 PRO A CA 1
ATOM 2814 C C . PRO A 1 417 ? 9.69147 -2.43459 8.74645 1.000 44.88763 417 PRO A C 1
ATOM 2815 O O . PRO A 1 417 ? 8.52868 -2.52814 8.34132 1.000 44.51547 417 PRO A O 1
ATOM 2819 N N . LEU A 1 418 ? 9.99545 -1.80947 9.88167 1.000 45.97430 418 LEU A N 1
ATOM 2820 C CA . LEU A 1 418 ? 8.97699 -1.38943 10.83524 1.000 46.75704 418 LEU A CA 1
ATOM 2821 C C . LEU A 1 418 ? 8.89147 0.12982 10.91994 1.000 46.89489 418 LEU A C 1
ATOM 2822 O O . LEU A 1 418 ? 9.91645 0.81799 10.96612 1.000 46.29952 418 LEU A O 1
ATOM 2827 N N . MET A 1 419 ? 7.65636 0.64413 10.94143 1.000 47.60794 419 MET A N 1
ATOM 2828 C CA . MET A 1 419 ? 7.43559 2.05961 11.22879 1.000 47.39612 419 MET A CA 1
ATOM 2829 C C . MET A 1 419 ? 8.02442 2.43819 12.58131 1.000 48.64423 419 MET A C 1
ATOM 2830 O O . MET A 1 419 ? 8.79365 3.39962 12.69326 1.000 48.20513 419 MET A O 1
ATOM 2835 N N . ARG A 1 420 ? 7.65348 1.69725 13.62558 1.000 47.82232 420 ARG A N 1
ATOM 2836 C CA . ARG A 1 420 ? 8.12959 1.90389 14.98610 1.000 48.94530 420 ARG A CA 1
ATOM 2837 C C . ARG A 1 420 ? 9.05492 0.75629 15.37649 1.000 49.92374 420 ARG A C 1
ATOM 2838 O O . ARG A 1 420 ? 8.60601 -0.21741 15.99540 1.000 52.07287 420 ARG A O 1
ATOM 2846 N N . PRO A 1 421 ? 10.33985 0.82862 15.03753 1.000 48.33615 421 PRO A N 1
ATOM 2847 C CA . PRO A 1 421 ? 11.24099 -0.30536 15.26893 1.000 47.19816 421 PRO A CA 1
ATOM 2848 C C . PRO A 1 421 ? 11.41353 -0.57834 16.75099 1.000 48.62870 421 PRO A C 1
ATOM 2849 O O . PRO A 1 421 ? 11.02469 0.24413 17.59368 1.000 48.80480 421 PRO A O 1
ATOM 2853 N N . PRO A 1 422 ? 11.98056 -1.72984 17.10998 1.000 49.22330 422 PRO A N 1
ATOM 2854 C CA . PRO A 1 422 ? 12.43061 -1.92621 18.49387 1.000 49.59800 422 PRO A CA 1
ATOM 2855 C C . PRO A 1 422 ? 13.56522 -0.96630 18.82004 1.000 49.14516 422 PRO A C 1
ATOM 2856 O O . PRO A 1 422 ? 14.57708 -0.91884 18.11597 1.000 47.52340 422 PRO A O 1
ATOM 2860 N N . TRP A 1 423 ? 13.38114 -0.19345 19.89272 1.000 49.40554 423 TRP A N 1
ATOM 2861 C CA . TRP A 1 423 ? 14.32804 0.84581 20.30156 1.000 50.70195 423 TRP A CA 1
ATOM 2862 C C . TRP A 1 423 ? 14.59737 1.84126 19.17735 1.000 52.13746 423 TRP A C 1
ATOM 2863 O O . TRP A 1 423 ? 15.69397 2.39365 19.07176 1.000 52.63578 423 TRP A O 1
ATOM 2874 N N . MET A 1 424 ? 13.59450 2.06508 18.32971 1.000 50.08813 424 MET A N 1
ATOM 2875 C CA . MET A 1 424 ? 13.61037 3.08341 17.28148 1.000 50.84024 424 MET A CA 1
ATOM 2876 C C . MET A 1 424 ? 14.80403 2.95969 16.33637 1.000 49.21475 424 MET A C 1
ATOM 2877 O O . MET A 1 424 ? 15.12813 3.92156 15.63178 1.000 49.17851 424 MET A O 1
ATOM 2882 N N . SER A 1 425 ? 15.43648 1.78596 16.28273 1.000 47.58533 425 SER A N 1
ATOM 2883 C CA . SER A 1 425 ? 16.61972 1.54081 15.45197 1.000 44.76342 425 SER A CA 1
ATOM 2884 C C . SER A 1 425 ? 17.57874 2.72889 15.48662 1.000 48.32974 425 SER A C 1
ATOM 2885 O O . SER A 1 425 ? 18.03761 3.22920 14.45742 1.000 46.08622 425 SER A O 1
ATOM 2888 N N . ASN A 1 426 ? 17.87325 3.18495 16.69882 1.000 49.84622 426 ASN A N 1
ATOM 2889 C CA . ASN A 1 426 ? 18.63851 4.40119 16.92121 1.000 48.92399 426 ASN A CA 1
ATOM 2890 C C . ASN A 1 426 ? 20.13098 4.08326 16.90677 1.000 48.02876 426 ASN A C 1
ATOM 2891 O O . ASN A 1 426 ? 20.55834 3.00043 16.49802 1.000 46.46132 426 ASN A O 1
ATOM 2896 N N . TRP A 1 427 ? 20.94160 5.05083 17.31642 1.000 49.83978 427 TRP A N 1
ATOM 2897 C CA . TRP A 1 427 ? 22.36532 4.84585 17.54626 1.000 46.71421 427 TRP A CA 1
ATOM 2898 C C . TRP A 1 427 ? 22.58283 4.94105 19.05507 1.000 48.28016 427 TRP A C 1
ATOM 2899 O O . TRP A 1 427 ? 22.83806 6.01817 19.59067 1.000 50.28545 427 TRP A O 1
ATOM 2910 N N . THR A 1 428 ? 22.45513 3.81013 19.74367 1.000 49.82900 428 THR A N 1
ATOM 2911 C CA . THR A 1 428 ? 22.73352 3.75341 21.17514 1.000 49.91816 428 THR A CA 1
ATOM 2912 C C . THR A 1 428 ? 24.24118 3.71689 21.40248 1.000 51.01722 428 THR A C 1
ATOM 2913 O O . THR A 1 428 ? 24.93502 2.87341 20.83054 1.000 52.28154 428 THR A O 1
ATOM 2917 N N . ASN A 1 429 ? 24.75823 4.63913 22.21765 1.000 50.66641 429 ASN A N 1
ATOM 2918 C CA . ASN A 1 429 ? 26.20390 4.82963 22.32601 1.000 52.44300 429 ASN A CA 1
ATOM 2919 C C . ASN A 1 429 ? 26.83403 4.27594 23.60318 1.000 52.05137 429 ASN A C 1
ATOM 2920 O O . ASN A 1 429 ? 28.04267 4.43905 23.78495 1.000 51.08953 429 ASN A O 1
ATOM 2925 N N . ASP A 1 430 ? 26.07079 3.63515 24.49012 1.000 49.86065 430 ASP A N 1
ATOM 2926 C CA . ASP A 1 430 ? 26.69922 2.85047 25.54558 1.000 48.88432 430 ASP A CA 1
ATOM 2927 C C . ASP A 1 430 ? 26.98258 1.44543 25.04919 1.000 50.60456 430 ASP A C 1
ATOM 2928 O O . ASP A 1 430 ? 27.88354 0.76942 25.55751 1.000 51.13602 430 ASP A O 1
ATOM 2933 N N . LEU A 1 431 ? 26.19606 1.00961 24.07142 1.000 54.08456 431 LEU A N 1
ATOM 2934 C CA . LEU A 1 431 ? 26.38510 -0.21305 23.31160 1.000 53.09354 431 LEU A CA 1
ATOM 2935 C C . LEU A 1 431 ? 25.62561 -0.07754 22.00505 1.000 60.81006 431 LEU A C 1
ATOM 2936 O O . LEU A 1 431 ? 24.61596 0.62658 21.92460 1.000 64.44256 431 LEU A O 1
ATOM 2941 N N . ASN A 1 432 ? 26.07169 -0.85298 21.02316 1.000 61.13582 432 ASN A N 1
ATOM 2942 C CA . ASN A 1 432 ? 25.53267 -1.02883 19.68607 1.000 57.23419 432 ASN A CA 1
ATOM 2943 C C . ASN A 1 432 ? 25.88152 0.10362 18.72176 1.000 56.00832 432 ASN A C 1
ATOM 2944 O O . ASN A 1 432 ? 25.65738 -0.06001 17.52429 1.000 53.91687 432 ASN A O 1
ATOM 2949 N N . THR A 1 433 ? 26.48919 1.20687 19.16132 1.000 51.58524 433 THR A N 1
ATOM 2950 C CA . THR A 1 433 ? 27.17026 2.06670 18.18982 1.000 49.59618 433 THR A CA 1
ATOM 2951 C C . THR A 1 433 ? 28.61846 1.63446 17.98313 1.000 50.48119 433 THR A C 1
ATOM 2952 O O . THR A 1 433 ? 29.13454 1.63657 16.85710 1.000 49.62723 433 THR A O 1
ATOM 2956 N N . GLN A 1 434 ? 29.25835 1.22620 19.07044 1.000 52.29347 434 GLN A N 1
ATOM 2957 C CA . GLN A 1 434 ? 30.46563 0.42949 19.02798 1.000 50.75876 434 GLN A CA 1
ATOM 2958 C C . GLN A 1 434 ? 30.02142 -1.02187 18.91374 1.000 50.74329 434 GLN A C 1
ATOM 2959 O O . GLN A 1 434 ? 28.82444 -1.31593 18.88031 1.000 51.64450 434 GLN A O 1
ATOM 2965 N N . MET A 1 435 ? 30.98752 -1.93118 18.79010 1.000 48.82705 435 MET A N 1
ATOM 2966 C CA . MET A 1 435 ? 30.74458 -3.35305 18.54853 1.000 47.83254 435 MET A CA 1
ATOM 2967 C C . MET A 1 435 ? 30.30003 -3.53423 17.10041 1.000 48.89646 435 MET A C 1
ATOM 2968 O O . MET A 1 435 ? 30.21430 -4.65713 16.59157 1.000 51.20231 435 MET A O 1
ATOM 2973 N N . ASN A 1 436 ? 30.10057 -2.41995 16.40081 1.000 50.46258 436 ASN A N 1
ATOM 2974 C CA . ASN A 1 436 ? 29.86721 -2.44405 14.96743 1.000 48.40267 436 ASN A CA 1
ATOM 2975 C C . ASN A 1 436 ? 31.10584 -2.06930 14.17531 1.000 48.90565 436 ASN A C 1
ATOM 2976 O O . ASN A 1 436 ? 31.20359 -2.42647 12.99740 1.000 50.02088 436 ASN A O 1
ATOM 2981 N N . TYR A 1 437 ? 32.05068 -1.37249 14.80025 1.000 48.06712 437 TYR A N 1
ATOM 2982 C CA . TYR A 1 437 ? 33.26422 -0.93478 14.13737 1.000 48.59580 437 TYR A CA 1
ATOM 2983 C C . TYR A 1 437 ? 34.52740 -1.49648 14.77221 1.000 47.70354 437 TYR A C 1
ATOM 2984 O O . TYR A 1 437 ? 35.62757 -1.16494 14.31695 1.000 49.98068 437 TYR A O 1
ATOM 2993 N N . TRP A 1 438 ? 34.40861 -2.32945 15.81078 1.000 46.58616 438 TRP A N 1
ATOM 2994 C CA . TRP A 1 438 ? 35.58664 -3.02261 16.31976 1.000 46.85495 438 TRP A CA 1
ATOM 2995 C C . TRP A 1 438 ? 36.19754 -3.91199 15.24869 1.000 47.80481 438 TRP A C 1
ATOM 2996 O O . TRP A 1 438 ? 37.42118 -4.08553 15.20209 1.000 47.59828 438 TRP A O 1
ATOM 3007 N N . LEU A 1 439 ? 35.36035 -4.47579 14.37702 1.000 48.30560 439 LEU A N 1
ATOM 3008 C CA . LEU A 1 439 ? 35.86192 -5.32200 13.30306 1.000 48.55444 439 LEU A CA 1
ATOM 3009 C C . LEU A 1 439 ? 36.56074 -4.49947 12.22770 1.000 49.38314 439 LEU A C 1
ATOM 3010 O O . LEU A 1 439 ? 37.44582 -5.01354 11.53611 1.000 49.64431 439 LEU A O 1
ATOM 3015 N N . SER A 1 440 ? 36.18927 -3.22584 12.07567 1.000 47.34040 440 SER A N 1
ATOM 3016 C CA . SER A 1 440 ? 36.82705 -2.37096 11.08120 1.000 47.14918 440 SER A CA 1
ATOM 3017 C C . SER A 1 440 ? 38.27248 -2.04162 11.42663 1.000 48.62874 440 SER A C 1
ATOM 3018 O O . SER A 1 440 ? 38.97391 -1.46561 10.58829 1.000 49.42621 440 SER A O 1
ATOM 3021 N N . TRP A 1 441 ? 38.72846 -2.37798 12.63318 1.000 49.57764 441 TRP A N 1
ATOM 3022 C CA . TRP A 1 441 ? 40.12237 -2.17575 13.01127 1.000 47.52953 441 TRP A CA 1
ATOM 3023 C C . TRP A 1 441 ? 40.96940 -3.39168 12.65220 1.000 47.00172 441 TRP A C 1
ATOM 3024 O O . TRP A 1 441 ? 41.94085 -3.28486 11.89777 1.000 46.54326 441 TRP A O 1
ATOM 3035 N N . THR A 1 442 ? 40.59915 -4.55659 13.18579 1.000 48.89099 442 THR A N 1
ATOM 3036 C CA . THR A 1 442 ? 41.41575 -5.75489 13.03298 1.000 49.52617 442 THR A CA 1
ATOM 3037 C C . THR A 1 442 ? 41.26628 -6.37638 11.64944 1.000 48.49306 442 THR A C 1
ATOM 3038 O O . THR A 1 442 ? 42.23118 -6.92763 11.10796 1.000 48.68711 442 THR A O 1
ATOM 3042 N N . THR A 1 443 ? 40.06845 -6.31122 11.06888 1.000 47.67913 443 THR A N 1
ATOM 3043 C CA . THR A 1 443 ? 39.79165 -6.92921 9.77960 1.000 47.62158 443 THR A CA 1
ATOM 3044 C C . THR A 1 443 ? 39.97522 -5.97170 8.60449 1.000 48.24018 443 THR A C 1
ATOM 3045 O O . THR A 1 443 ? 39.50583 -6.26985 7.50037 1.000 49.88129 443 THR A O 1
ATOM 3049 N N . ASN A 1 444 ? 40.63852 -4.83426 8.81889 1.000 46.42158 444 ASN A N 1
ATOM 3050 C CA . ASN A 1 444 ? 41.05939 -3.94190 7.73891 1.000 45.64965 444 ASN A CA 1
ATOM 3051 C C . ASN A 1 444 ? 39.87429 -3.47437 6.88978 1.000 48.00118 444 ASN A C 1
ATOM 3052 O O . ASN A 1 444 ? 39.79182 -3.73360 5.68881 1.000 50.09028 444 ASN A O 1
ATOM 3057 N N . LEU A 1 445 ? 38.95094 -2.76805 7.53560 1.000 48.21924 445 LEU A N 1
ATOM 3058 C CA . LEU A 1 445 ? 37.83391 -2.12072 6.84475 1.000 47.33874 445 LEU A CA 1
ATOM 3059 C C . LEU A 1 445 ? 37.72477 -0.66661 7.28668 1.000 48.17456 445 LEU A C 1
ATOM 3060 O O . LEU A 1 445 ? 36.71715 -0.25369 7.86707 1.000 49.48680 445 LEU A O 1
ATOM 3065 N N . PRO A 1 446 ? 38.74920 0.14983 7.01327 1.000 48.37073 446 PRO A N 1
ATOM 3066 C CA . PRO A 1 446 ? 38.69325 1.55212 7.45080 1.000 49.49728 446 PRO A CA 1
ATOM 3067 C C . PRO A 1 446 ? 37.65973 2.37633 6.71041 1.000 49.56732 446 PRO A C 1
ATOM 3068 O O . PRO A 1 446 ? 37.21642 3.40132 7.24300 1.000 49.49942 446 PRO A O 1
ATOM 3072 N N . GLU A 1 447 ? 37.26587 1.96924 5.50254 1.000 48.19834 447 GLU A N 1
ATOM 3073 C CA . GLU A 1 447 ? 36.30171 2.75327 4.73950 1.000 47.70380 447 GLU A CA 1
ATOM 3074 C C . GLU A 1 447 ? 34.97414 2.85762 5.47777 1.000 47.99845 447 GLU A C 1
ATOM 3075 O O . GLU A 1 447 ? 34.40346 3.94757 5.59951 1.000 48.98784 447 GLU A O 1
ATOM 3081 N N . CYS A 1 448 ? 34.48087 1.73258 6.00486 1.000 46.93359 448 CYS A N 1
ATOM 3082 C CA . CYS A 1 448 ? 33.21595 1.75113 6.73210 1.000 47.29646 448 CYS A CA 1
ATOM 3083 C C . CYS A 1 448 ? 33.30485 2.61206 7.98118 1.000 48.63274 448 CYS A C 1
ATOM 3084 O O . CYS A 1 448 ? 32.31957 3.25146 8.36733 1.000 48.53581 448 CYS A O 1
ATOM 3087 N N . GLU A 1 449 ? 34.47648 2.64767 8.61842 1.000 50.27579 449 GLU A N 1
ATOM 3088 C CA . GLU A 1 449 ? 34.63025 3.42360 9.84169 1.000 48.78928 449 GLU A CA 1
ATOM 3089 C C . GLU A 1 449 ? 34.61102 4.91924 9.55901 1.000 49.51678 449 GLU A C 1
ATOM 3090 O O . GLU A 1 449 ? 34.22431 5.70653 10.43003 1.000 49.64791 449 GLU A O 1
ATOM 3096 N N . LYS A 1 450 ? 35.00426 5.32717 8.34799 1.000 49.10899 450 LYS A N 1
ATOM 3097 C CA . LYS A 1 450 ? 35.00309 6.74670 8.01084 1.000 48.21841 450 LYS A CA 1
ATOM 3098 C C . LYS A 1 450 ? 33.59917 7.32698 8.06491 1.000 49.92576 450 LYS A C 1
ATOM 3099 O O . LYS A 1 450 ? 33.43158 8.52645 8.31262 1.000 49.29030 450 LYS A O 1
ATOM 3105 N N . ALA A 1 451 ? 32.58073 6.49255 7.84719 1.000 50.72518 451 ALA A N 1
ATOM 3106 C CA . ALA A 1 451 ? 31.20674 6.95235 7.99854 1.000 50.63360 451 ALA A CA 1
ATOM 3107 C C . ALA A 1 451 ? 30.87903 7.24279 9.45516 1.000 51.33959 451 ALA A C 1
ATOM 3108 O O . ALA A 1 451 ? 30.01406 8.07793 9.74166 1.000 52.10327 451 ALA A O 1
ATOM 3110 N N . LEU A 1 452 ? 31.55866 6.57012 10.38419 1.000 50.64516 452 LEU A N 1
ATOM 3111 C CA . LEU A 1 452 ? 31.33663 6.82643 11.80017 1.000 48.81193 452 LEU A CA 1
ATOM 3112 C C . LEU A 1 452 ? 32.08974 8.05931 12.27830 1.000 49.94433 452 LEU A C 1
ATOM 3113 O O . LEU A 1 452 ? 31.60439 8.77323 13.16276 1.000 49.18491 452 LEU A O 1
ATOM 3118 N N . ILE A 1 453 ? 33.26631 8.32544 11.71086 1.000 49.89562 453 ILE A N 1
ATOM 3119 C CA . ILE A 1 453 ? 34.01983 9.51609 12.08998 1.000 49.26615 453 ILE A CA 1
ATOM 3120 C C . ILE A 1 453 ? 33.31094 10.77291 11.59805 1.000 51.55182 453 ILE A C 1
ATOM 3121 O O . ILE A 1 453 ? 33.17197 11.75516 12.33735 1.000 50.67483 453 ILE A O 1
ATOM 3126 N N . ASP A 1 454 ? 32.85140 10.76194 10.34054 1.000 52.73355 454 ASP A N 1
ATOM 3127 C CA . ASP A 1 454 ? 32.02189 11.85855 9.84871 1.000 50.56688 454 ASP A CA 1
ATOM 3128 C C . ASP A 1 454 ? 30.75575 12.00502 10.67808 1.000 50.92387 454 ASP A C 1
ATOM 3129 O O . ASP A 1 454 ? 30.24407 13.11789 10.84689 1.000 50.08210 454 ASP A O 1
ATOM 3134 N N . TRP A 1 455 ? 30.25051 10.89363 11.21403 1.000 52.41749 455 TRP A N 1
ATOM 3135 C CA . TRP A 1 455 ? 29.05022 10.93050 12.03936 1.000 50.75231 455 TRP A CA 1
ATOM 3136 C C . TRP A 1 455 ? 29.34659 11.51118 13.41736 1.000 49.27577 455 TRP A C 1
ATOM 3137 O O . TRP A 1 455 ? 28.56921 12.32097 13.93616 1.000 49.97236 455 TRP A O 1
ATOM 3148 N N . VAL A 1 456 ? 30.46795 11.11412 14.02317 1.000 49.36649 456 VAL A N 1
ATOM 3149 C CA . VAL A 1 456 ? 30.86140 11.68772 15.30748 1.000 50.83164 456 VAL A CA 1
ATOM 3150 C C . VAL A 1 456 ? 31.13139 13.18126 15.16361 1.000 52.11602 456 VAL A C 1
ATOM 3151 O O . VAL A 1 456 ? 30.81908 13.97373 16.06146 1.000 51.30171 456 VAL A O 1
ATOM 3155 N N . ASP A 1 457 ? 31.68832 13.59259 14.02100 1.000 52.72556 457 ASP A N 1
ATOM 3156 C CA . ASP A 1 457 ? 32.00233 15.00353 13.81217 1.000 52.82999 457 ASP A CA 1
ATOM 3157 C C . ASP A 1 457 ? 30.74195 15.86039 13.82870 1.000 53.71230 457 ASP A C 1
ATOM 3158 O O . ASP A 1 457 ? 30.72573 16.94337 14.42635 1.000 52.09853 457 ASP A O 1
ATOM 3163 N N . ASN A 1 458 ? 29.67257 15.38921 13.18434 1.000 56.28237 458 ASN A N 1
ATOM 3164 C CA . ASN A 1 458 ? 28.43406 16.15435 13.11559 1.000 53.48674 458 ASN A CA 1
ATOM 3165 C C . ASN A 1 458 ? 27.70659 16.22824 14.45139 1.000 55.11919 458 ASN A C 1
ATOM 3166 O O . ASN A 1 458 ? 26.73971 16.99002 14.56647 1.000 55.37941 458 ASN A O 1
ATOM 3171 N N . LEU A 1 459 ? 28.14364 15.46762 15.45855 1.000 54.24048 459 LEU A N 1
ATOM 3172 C CA . LEU A 1 459 ? 27.53127 15.56323 16.77766 1.000 52.67189 459 LEU A CA 1
ATOM 3173 C C . LEU A 1 459 ? 27.94082 16.82970 17.51575 1.000 53.53090 459 LEU A C 1
ATOM 3174 O O . LEU A 1 459 ? 27.20492 17.27780 18.40126 1.000 53.86190 459 LEU A O 1
ATOM 3179 N N . ARG A 1 460 ? 29.08216 17.42267 17.16150 1.000 53.65776 460 ARG A N 1
ATOM 3180 C CA . ARG A 1 460 ? 29.59809 18.55638 17.92757 1.000 54.51441 460 ARG A CA 1
ATOM 3181 C C . ARG A 1 460 ? 28.69101 19.77845 17.87485 1.000 53.95444 460 ARG A C 1
ATOM 3182 O O . ARG A 1 460 ? 28.45877 20.38635 18.93434 1.000 55.08558 460 ARG A O 1
ATOM 3190 N N . PRO A 1 461 ? 28.15757 20.20104 16.71950 1.000 56.30944 461 PRO A N 1
ATOM 3191 C CA . PRO A 1 461 ? 27.21098 21.33073 16.74541 1.000 54.64903 461 PRO A CA 1
ATOM 3192 C C . PRO A 1 461 ? 26.03918 21.10167 17.68275 1.000 54.79235 461 PRO A C 1
ATOM 3193 O O . PRO A 1 461 ? 25.58563 22.04256 18.34631 1.000 55.26540 461 PRO A O 1
ATOM 3197 N N . ASN A 1 462 ? 25.54526 19.86791 17.76923 1.000 55.70229 462 ASN A N 1
ATOM 3198 C CA . ASN A 1 462 ? 24.46107 19.54727 18.68539 1.000 56.01853 462 ASN A CA 1
ATOM 3199 C C . ASN A 1 462 ? 24.95662 19.14818 20.06853 1.000 56.01849 462 ASN A C 1
ATOM 3200 O O . ASN A 1 462 ? 24.19654 19.25118 21.03843 1.000 55.77349 462 ASN A O 1
ATOM 3205 N N . GLY A 1 463 ? 26.21516 18.71759 20.18490 1.000 55.60150 463 GLY A N 1
ATOM 3206 C CA . GLY A 1 463 ? 26.74008 18.31858 21.47808 1.000 56.81275 463 GLY A CA 1
ATOM 3207 C C . GLY A 1 463 ? 27.26173 19.47583 22.29808 1.000 57.89027 463 GLY A C 1
ATOM 3208 O O . GLY A 1 463 ? 27.14853 19.46486 23.52795 1.000 58.24579 463 GLY A O 1
ATOM 3209 N N . ARG A 1 464 ? 27.84618 20.48021 21.64212 1.000 56.09494 464 ARG A N 1
ATOM 3210 C CA . ARG A 1 464 ? 28.23194 21.69428 22.35111 1.000 57.72677 464 ARG A CA 1
ATOM 3211 C C . ARG A 1 464 ? 27.00844 22.40011 22.92182 1.000 60.33473 464 ARG A C 1
ATOM 3212 O O . ARG A 1 464 ? 27.05266 22.93804 24.03487 1.000 61.63062 464 ARG A O 1
ATOM 3220 N N . LYS A 1 465 ? 25.90456 22.41030 22.16911 1.000 64.27527 465 LYS A N 1
ATOM 3221 C CA . LYS A 1 465 ? 24.68586 23.05035 22.65000 1.000 59.53166 465 LYS A CA 1
ATOM 3222 C C . LYS A 1 465 ? 24.07857 22.28656 23.81784 1.000 57.64378 465 LYS A C 1
ATOM 3223 O O . LYS A 1 465 ? 23.46396 22.89332 24.70098 1.000 57.17447 465 LYS A O 1
ATOM 3229 N N . THR A 1 466 ? 24.24727 20.96446 23.84639 1.000 58.25147 466 THR A N 1
ATOM 3230 C CA . THR A 1 466 ? 23.75421 20.17603 24.96913 1.000 58.12239 466 THR A CA 1
ATOM 3231 C C . THR A 1 466 ? 24.68621 20.28393 26.17107 1.000 58.23053 466 THR A C 1
ATOM 3232 O O . THR A 1 466 ? 24.22686 20.29816 27.31891 1.000 57.62659 466 THR A O 1
ATOM 3236 N N . ALA A 1 467 ? 25.99476 20.38004 25.92409 1.000 57.51091 467 ALA A N 1
ATOM 3237 C CA . ALA A 1 467 ? 26.95446 20.47750 27.01901 1.000 57.26810 467 ALA A CA 1
ATOM 3238 C C . ALA A 1 467 ? 26.80472 21.78871 27.78063 1.000 57.54125 467 ALA A C 1
ATOM 3239 O O . ALA A 1 467 ? 26.91075 21.81492 29.01224 1.000 57.76326 467 ALA A O 1
ATOM 3241 N N . ARG A 1 468 ? 26.55266 22.88386 27.06974 1.000 60.15653 468 ARG A N 1
ATOM 3242 C CA . ARG A 1 468 ? 26.47883 24.19710 27.69244 1.000 59.53021 468 ARG A CA 1
ATOM 3243 C C . ARG A 1 468 ? 25.09021 24.52041 28.23057 1.000 58.80352 468 ARG A C 1
ATOM 3244 O O . ARG A 1 468 ? 24.97277 25.32562 29.16182 1.000 58.34985 468 ARG A O 1
ATOM 3252 N N . THR A 1 469 ? 24.04056 23.90360 27.68380 1.000 58.22351 469 THR A N 1
ATOM 3253 C CA . THR A 1 469 ? 22.69416 24.13720 28.19671 1.000 59.20498 469 THR A CA 1
ATOM 3254 C C . THR A 1 469 ? 22.41769 23.30270 29.44198 1.000 59.33816 469 THR A C 1
ATOM 3255 O O . THR A 1 469 ? 22.01281 23.83792 30.47984 1.000 61.25188 469 THR A O 1
ATOM 3259 N N . ASN A 1 470 ? 22.63320 21.98845 29.35833 1.000 59.57084 470 ASN A N 1
ATOM 3260 C CA . ASN A 1 470 ? 22.24960 21.11229 30.46024 1.000 60.29635 470 ASN A CA 1
ATOM 3261 C C . ASN A 1 470 ? 23.21205 21.23504 31.63514 1.000 60.24964 470 ASN A C 1
ATOM 3262 O O . ASN A 1 470 ? 22.79669 21.14394 32.79591 1.000 60.13618 470 ASN A O 1
ATOM 3267 N N . TYR A 1 471 ? 24.49962 21.44306 31.35901 1.000 57.79484 471 TYR A N 1
ATOM 3268 C CA . TYR A 1 471 ? 25.51901 21.41345 32.39555 1.000 56.83212 471 TYR A CA 1
ATOM 3269 C C . TYR A 1 471 ? 26.33830 22.68914 32.49989 1.000 58.53703 471 TYR A C 1
ATOM 3270 O O . TYR A 1 471 ? 27.03283 22.87039 33.50536 1.000 59.97209 471 TYR A O 1
ATOM 3279 N N . GLY A 1 472 ? 26.29032 23.56686 31.50180 1.000 57.96688 472 GLY A N 1
ATOM 3280 C CA . GLY A 1 472 ? 27.15331 24.72908 31.50452 1.000 60.19581 472 GLY A CA 1
ATOM 3281 C C . GLY A 1 472 ? 28.60452 24.43546 31.20823 1.000 59.20847 472 GLY A C 1
ATOM 3282 O O . GLY A 1 472 ? 29.43465 25.34594 31.28141 1.000 58.20803 472 GLY A O 1
ATOM 3283 N N . ALA A 1 473 ? 28.93688 23.19172 30.87638 1.000 56.52726 473 ALA A N 1
ATOM 3284 C CA . ALA A 1 473 ? 30.30798 22.80914 30.59162 1.000 55.78314 473 ALA A CA 1
ATOM 3285 C C . ALA A 1 473 ? 30.68645 23.18805 29.16109 1.000 56.85549 473 ALA A C 1
ATOM 3286 O O . ALA A 1 473 ? 29.83924 23.52147 28.32803 1.000 59.08718 473 ALA A O 1
ATOM 3288 N N . LYS A 1 474 ? 31.98539 23.13149 28.88186 1.000 55.70480 474 LYS A N 1
ATOM 3289 C CA . LYS A 1 474 ? 32.51375 23.43229 27.56091 1.000 55.10246 474 LYS A CA 1
ATOM 3290 C C . LYS A 1 474 ? 32.57578 22.14702 26.73833 1.000 52.76882 474 LYS A C 1
ATOM 3291 O O . LYS A 1 474 ? 32.12072 21.08585 27.17175 1.000 51.64150 474 LYS A O 1
ATOM 3297 N N . GLY A 1 475 ? 33.14002 22.23345 25.53441 1.000 56.06775 475 GLY A N 1
ATOM 3298 C CA . GLY A 1 475 ? 33.26239 21.07324 24.67608 1.000 55.55987 475 GLY A CA 1
ATOM 3299 C C . GLY A 1 475 ? 31.90732 20.54406 24.23144 1.000 58.20448 475 GLY A C 1
ATOM 3300 O O . GLY A 1 475 ? 30.88117 21.22892 24.28548 1.000 62.98161 475 GLY A O 1
ATOM 3301 N N . TRP A 1 476 ? 31.91737 19.29106 23.78640 1.000 57.87258 476 TRP A N 1
ATOM 3302 C CA . TRP A 1 476 ? 30.71128 18.62542 23.32379 1.000 57.90849 476 TRP A CA 1
ATOM 3303 C C . TRP A 1 476 ? 30.57289 17.27535 24.01214 1.000 57.36809 476 TRP A C 1
ATOM 3304 O O . TRP A 1 476 ? 31.53469 16.72735 24.55856 1.000 56.54263 476 TRP A O 1
ATOM 3315 N N . LEU A 1 477 ? 29.35000 16.75152 23.98994 1.000 55.56148 477 LEU A N 1
ATOM 3316 C CA . LEU A 1 477 ? 29.05708 15.44956 24.56831 1.000 55.52405 477 LEU A CA 1
ATOM 3317 C C . LEU A 1 477 ? 27.95741 14.78907 23.74930 1.000 54.50888 477 LEU A C 1
ATOM 3318 O O . LEU A 1 477 ? 27.46023 15.35393 22.77118 1.000 54.70737 477 LEU A O 1
ATOM 3323 N N . CYS A 1 478 ? 27.56902 13.58572 24.17397 1.000 54.85790 478 CYS A N 1
ATOM 3324 C CA . CYS A 1 478 ? 26.48122 12.84627 23.54469 1.000 54.42209 478 CYS A CA 1
ATOM 3325 C C . CYS A 1 478 ? 26.05410 11.72038 24.47550 1.000 55.15642 478 CYS A C 1
ATOM 3326 O O . CYS A 1 478 ? 26.90128 10.98985 24.99867 1.000 57.05529 478 CYS A O 1
ATOM 3329 N N . HIS A 1 479 ? 24.74898 11.59887 24.69492 1.000 54.78393 479 HIS A N 1
ATOM 3330 C CA . HIS A 1 479 ? 24.20317 10.54237 25.53596 1.000 53.55468 479 HIS A CA 1
ATOM 3331 C C . HIS A 1 479 ? 24.07262 9.26355 24.70673 1.000 52.18163 479 HIS A C 1
ATOM 3332 O O . HIS A 1 479 ? 24.57592 9.17424 23.58376 1.000 53.52712 479 HIS A O 1
ATOM 3339 N N . ASN A 1 480 ? 23.40659 8.24421 25.25519 1.000 48.32498 480 ASN A N 1
ATOM 3340 C CA . ASN A 1 480 ? 23.38883 6.93917 24.59752 1.000 50.29559 480 ASN A CA 1
ATOM 3341 C C . ASN A 1 480 ? 22.58630 6.96689 23.30420 1.000 52.28273 480 ASN A C 1
ATOM 3342 O O . ASN A 1 480 ? 23.11578 6.68891 22.22356 1.000 52.22025 480 ASN A O 1
ATOM 3347 N N . THR A 1 481 ? 21.30470 7.29692 23.39435 1.000 50.93872 481 THR A N 1
ATOM 3348 C CA . THR A 1 481 ? 20.40694 7.21859 22.25198 1.000 48.28706 481 THR A CA 1
ATOM 3349 C C . THR A 1 481 ? 20.49925 8.50410 21.43935 1.000 50.44101 481 THR A C 1
ATOM 3350 O O . THR A 1 481 ? 20.21582 9.59209 21.95343 1.000 50.04073 481 THR A O 1
ATOM 3354 N N . THR A 1 482 ? 20.90099 8.37754 20.17712 1.000 50.30347 482 THR A N 1
ATOM 3355 C CA . THR A 1 482 ? 20.88569 9.48398 19.23307 1.000 51.14543 482 THR A CA 1
ATOM 3356 C C . THR A 1 482 ? 20.30070 9.00001 17.91372 1.000 51.08622 482 THR A C 1
ATOM 3357 O O . THR A 1 482 ? 20.43168 7.82773 17.54918 1.000 49.33330 482 THR A O 1
ATOM 3361 N N . ASP A 1 483 ? 19.64652 9.91404 17.20759 1.000 51.54443 483 ASP A N 1
ATOM 3362 C CA . ASP A 1 483 ? 18.93415 9.62297 15.97216 1.000 46.12153 483 ASP A CA 1
ATOM 3363 C C . ASP A 1 483 ? 19.56162 10.42217 14.83194 1.000 48.45134 483 ASP A C 1
ATOM 3364 O O . ASP A 1 483 ? 20.60199 11.06629 14.99689 1.000 48.97155 483 ASP A O 1
ATOM 3369 N N . LEU A 1 484 ? 18.92148 10.35904 13.66092 1.000 47.70289 484 LEU A N 1
ATOM 3370 C CA . LEU A 1 484 ? 19.42970 11.06475 12.48814 1.000 48.34271 484 LEU A CA 1
ATOM 3371 C C . LEU A 1 484 ? 19.59298 12.55751 12.74863 1.000 48.97092 484 LEU A C 1
ATOM 3372 O O . LEU A 1 484 ? 20.53415 13.17683 12.23790 1.000 49.35559 484 LEU A O 1
ATOM 3377 N N . TRP A 1 485 ? 18.70592 13.14772 13.54705 1.000 49.73066 485 TRP A N 1
ATOM 3378 C CA . TRP A 1 485 ? 18.77966 14.56467 13.88065 1.000 50.30398 485 TRP A CA 1
ATOM 3379 C C . TRP A 1 485 ? 19.84789 14.87616 14.92264 1.000 52.25580 485 TRP A C 1
ATOM 3380 O O . TRP A 1 485 ? 19.89670 16.00935 15.41322 1.000 53.04317 485 TRP A O 1
ATOM 3391 N N . MET A 1 486 ? 20.69456 13.90117 15.26007 1.000 49.97472 486 MET A N 1
ATOM 3392 C CA . MET A 1 486 ? 21.83522 14.08989 16.15710 1.000 49.57433 486 MET A CA 1
ATOM 3393 C C . MET A 1 486 ? 21.39809 14.61996 17.52404 1.000 50.85259 486 MET A C 1
ATOM 3394 O O . MET A 1 486 ? 21.78400 15.70746 17.95614 1.000 51.46379 486 MET A O 1
ATOM 3399 N N . GLN A 1 487 ? 20.58383 13.82244 18.20761 1.000 51.86680 487 GLN A N 1
ATOM 3400 C CA . GLN A 1 487 ? 20.13532 14.17323 19.54931 1.000 51.02585 487 GLN A CA 1
ATOM 3401 C C . GLN A 1 487 ? 21.21610 13.77198 20.54234 1.000 52.93389 487 GLN A C 1
ATOM 3402 O O . GLN A 1 487 ? 21.42297 12.58263 20.80144 1.000 54.93715 487 GLN A O 1
ATOM 3408 N N . THR A 1 488 ? 21.91640 14.76172 21.08627 1.000 53.91985 488 THR A N 1
ATOM 3409 C CA . THR A 1 488 ? 22.92071 14.53494 22.11395 1.000 56.16076 488 THR A CA 1
ATOM 3410 C C . THR A 1 488 ? 22.34262 14.62083 23.52170 1.000 55.17757 488 THR A C 1
ATOM 3411 O O . THR A 1 488 ? 23.10010 14.56326 24.49576 1.000 57.14335 488 THR A O 1
ATOM 3415 N N . ALA A 1 489 ? 21.02781 14.74226 23.64530 1.000 53.84082 489 ALA A N 1
ATOM 3416 C CA . ALA A 1 489 ? 20.35781 14.91281 24.92605 1.000 54.10371 489 ALA A CA 1
ATOM 3417 C C . ALA A 1 489 ? 19.89193 13.56690 25.46274 1.000 54.44955 489 ALA A C 1
ATOM 3418 O O . ALA A 1 489 ? 19.93063 12.55136 24.76367 1.000 54.03754 489 ALA A O 1
ATOM 3420 N N . PRO A 1 490 ? 19.46651 13.51445 26.72696 1.000 54.94646 490 PRO A N 1
ATOM 3421 C CA . PRO A 1 490 ? 18.92163 12.26740 27.27898 1.000 55.65052 490 PRO A CA 1
ATOM 3422 C C . PRO A 1 490 ? 17.68055 11.79807 26.53424 1.000 57.57982 490 PRO A C 1
ATOM 3423 O O . PRO A 1 490 ? 17.10239 12.49845 25.70075 1.000 56.91576 490 PRO A O 1
ATOM 3427 N N . ALA A 1 491 ? 17.25575 10.58326 26.87217 1.000 57.99703 491 ALA A N 1
ATOM 3428 C CA . ALA A 1 491 ? 16.16251 9.89876 26.18659 1.000 59.42963 491 ALA A CA 1
ATOM 3429 C C . ALA A 1 491 ? 14.95623 9.80658 27.11668 1.000 62.48612 491 ALA A C 1
ATOM 3430 O O . ALA A 1 491 ? 14.87549 8.90485 27.95601 1.000 61.44266 491 ALA A O 1
ATOM 3432 N N . GLY A 1 492 ? 14.02196 10.74278 26.96170 1.000 61.13642 492 GLY A N 1
ATOM 3433 C CA . GLY A 1 492 ? 12.71985 10.65931 27.59798 1.000 59.21772 492 GLY A CA 1
ATOM 3434 C C . GLY A 1 492 ? 12.73905 10.67671 29.11078 1.000 60.53703 492 GLY A C 1
ATOM 3435 O O . GLY A 1 492 ? 13.79586 10.84502 29.72642 1.000 63.42055 492 GLY A O 1
ATOM 3436 N N . ILE A 1 493 ? 11.57126 10.50224 29.72022 1.000 62.35242 493 ILE A N 1
ATOM 3437 C CA . ILE A 1 493 ? 11.44761 10.41681 31.17415 1.000 60.77618 493 ILE A CA 1
ATOM 3438 C C . ILE A 1 493 ? 11.35706 8.93166 31.50960 1.000 59.55680 493 ILE A C 1
ATOM 3439 O O . ILE A 1 493 ? 10.28133 8.33038 31.49468 1.000 61.14829 493 ILE A O 1
ATOM 3444 N N . GLU A 1 494 ? 12.50639 8.32611 31.79964 1.000 61.65945 494 GLU A N 1
ATOM 3445 C CA . GLU A 1 494 ? 12.56415 6.92548 32.19935 1.000 61.43300 494 GLU A CA 1
ATOM 3446 C C . GLU A 1 494 ? 13.54240 6.79914 33.36444 1.000 60.35257 494 GLU A C 1
ATOM 3447 O O . GLU A 1 494 ? 14.00246 7.79718 33.92829 1.000 59.56063 494 GLU A O 1
ATOM 3453 N N . ARG A 1 495 ? 13.85008 5.56034 33.72949 1.000 61.10880 495 ARG A N 1
ATOM 3454 C CA . ARG A 1 495 ? 14.74617 5.30307 34.84778 1.000 60.55177 495 ARG A CA 1
ATOM 3455 C C . ARG A 1 495 ? 16.12545 5.89576 34.56972 1.000 61.57192 495 ARG A C 1
ATOM 3456 O O . ARG A 1 495 ? 16.67650 5.68625 33.47962 1.000 59.97350 495 ARG A O 1
ATOM 3464 N N . PRO A 1 496 ? 16.70842 6.64303 35.51341 1.000 60.10493 496 PRO A N 1
ATOM 3465 C CA . PRO A 1 496 ? 17.98713 7.32002 35.23865 1.000 57.97804 496 PRO A CA 1
ATOM 3466 C C . PRO A 1 496 ? 19.13412 6.37981 34.91158 1.000 56.63631 496 PRO A C 1
ATOM 3467 O O . PRO A 1 496 ? 20.15799 6.85129 34.40123 1.000 57.21824 496 PRO A O 1
ATOM 3471 N N . ARG A 1 497 ? 18.99964 5.07602 35.16796 1.000 57.88328 497 ARG A N 1
ATOM 3472 C CA . ARG A 1 497 ? 20.03858 4.13399 34.76981 1.000 57.96415 497 ARG A CA 1
ATOM 3473 C C . ARG A 1 497 ? 20.13316 3.97861 33.26156 1.000 59.49453 497 ARG A C 1
ATOM 3474 O O . ARG A 1 497 ? 21.13082 3.43720 32.77523 1.000 60.92065 497 ARG A O 1
ATOM 3482 N N . TRP A 1 498 ? 19.12824 4.43678 32.51801 1.000 61.09999 498 TRP A N 1
ATOM 3483 C CA . TRP A 1 498 ? 19.09553 4.31836 31.06665 1.000 60.14584 498 TRP A CA 1
ATOM 3484 C C . TRP A 1 498 ? 19.44325 5.61499 30.35409 1.000 60.11520 498 TRP A C 1
ATOM 3485 O O . TRP A 1 498 ? 20.16491 5.59059 29.35358 1.000 60.62595 498 TRP A O 1
ATOM 3496 N N . CYS A 1 499 ? 18.95084 6.74908 30.84785 1.000 61.18678 499 CYS A N 1
ATOM 3497 C CA . CYS A 1 499 ? 18.96267 7.99689 30.09729 1.000 58.93610 499 CYS A CA 1
ATOM 3498 C C . CYS A 1 499 ? 19.92106 9.02957 30.68001 1.000 58.41891 499 CYS A C 1
ATOM 3499 O O . CYS A 1 499 ? 19.70298 10.23347 30.52954 1.000 63.54617 499 CYS A O 1
ATOM 3502 N N . ILE A 1 500 ? 20.98547 8.58559 31.34239 1.000 58.96339 500 ILE A N 1
ATOM 3503 C CA . ILE A 1 500 ? 21.99955 9.51845 31.81970 1.000 57.93982 500 ILE A CA 1
ATOM 3504 C C . ILE A 1 500 ? 23.37064 8.91933 31.54352 1.000 56.53516 500 ILE A C 1
ATOM 3505 O O . ILE A 1 500 ? 23.82501 8.02201 32.26046 1.000 57.57247 500 ILE A O 1
ATOM 3510 N N . LEU A 1 501 ? 24.02988 9.39976 30.49432 1.000 55.11765 501 LEU A N 1
ATOM 3511 C CA . LEU A 1 501 ? 25.37648 8.95173 30.16803 1.000 55.40723 501 LEU A CA 1
ATOM 3512 C C . LEU A 1 501 ? 26.07047 9.97313 29.27838 1.000 55.00647 501 LEU A C 1
ATOM 3513 O O . LEU A 1 501 ? 26.21443 9.74803 28.07005 1.000 55.42737 501 LEU A O 1
ATOM 3518 N N . PRO A 1 502 ? 26.51422 11.10193 29.83428 1.000 54.30636 502 PRO A N 1
ATOM 3519 C CA . PRO A 1 502 ? 27.19805 12.10627 29.00537 1.000 55.79152 502 PRO A CA 1
ATOM 3520 C C . PRO A 1 502 ? 28.48641 11.60091 28.38803 1.000 55.11508 502 PRO A C 1
ATOM 3521 O O . PRO A 1 502 ? 28.91825 12.14191 27.36274 1.000 56.17464 502 PRO A O 1
ATOM 3525 N N . LEU A 1 503 ? 29.10751 10.57545 28.96439 1.000 53.42176 503 LEU A N 1
ATOM 3526 C CA . LEU A 1 503 ? 30.37080 10.06293 28.45330 1.000 55.62181 503 LEU A CA 1
ATOM 3527 C C . LEU A 1 503 ? 30.19341 9.09568 27.29122 1.000 56.06324 503 LEU A C 1
ATOM 3528 O O . LEU A 1 503 ? 31.16414 8.43549 26.90327 1.000 53.56452 503 LEU A O 1
ATOM 3533 N N . GLY A 1 504 ? 28.98767 8.99707 26.72857 1.000 52.96040 504 GLY A N 1
ATOM 3534 C CA . GLY A 1 504 ? 28.81406 8.19016 25.53454 1.000 51.78388 504 GLY A CA 1
ATOM 3535 C C . GLY A 1 504 ? 29.62611 8.71942 24.36963 1.000 50.93828 504 GLY A C 1
ATOM 3536 O O . GLY A 1 504 ? 30.24173 7.95027 23.62780 1.000 50.54926 504 GLY A O 1
ATOM 3537 N N . GLY A 1 505 ? 29.65880 10.04335 24.20585 1.000 50.23198 505 GLY A N 1
ATOM 3538 C CA . GLY A 1 505 ? 30.50442 10.63072 23.18454 1.000 49.80829 505 GLY A CA 1
ATOM 3539 C C . GLY A 1 505 ? 31.98440 10.46354 23.45084 1.000 53.56360 505 GLY A C 1
ATOM 3540 O O . GLY A 1 505 ? 32.78368 10.53448 22.51157 1.000 54.48014 505 GLY A O 1
ATOM 3541 N N . VAL A 1 506 ? 32.36540 10.22652 24.70882 1.000 54.42188 506 VAL A N 1
ATOM 3542 C CA . VAL A 1 506 ? 33.76720 9.98131 25.03071 1.000 50.87929 506 VAL A CA 1
ATOM 3543 C C . VAL A 1 506 ? 34.20142 8.62544 24.49388 1.000 50.77674 506 VAL A C 1
ATOM 3544 O O . VAL A 1 506 ? 35.30030 8.48049 23.94440 1.000 50.35007 506 VAL A O 1
ATOM 3548 N N . TRP A 1 507 ? 33.33966 7.61514 24.63299 1.000 53.69344 507 TRP A N 1
ATOM 3549 C CA . TRP A 1 507 ? 33.60511 6.31684 24.02354 1.000 52.32581 507 TRP A CA 1
ATOM 3550 C C . TRP A 1 507 ? 33.70269 6.43286 22.50903 1.000 52.82412 507 TRP A C 1
ATOM 3551 O O . TRP A 1 507 ? 34.59590 5.84233 21.89068 1.000 52.65828 507 TRP A O 1
ATOM 3562 N N . LEU A 1 508 ? 32.79854 7.19932 21.89386 1.000 49.33207 508 LEU A N 1
ATOM 3563 C CA . LEU A 1 508 ? 32.85554 7.38148 20.44825 1.000 51.42761 508 LEU A CA 1
ATOM 3564 C C . LEU A 1 508 ? 34.19885 7.94779 20.00844 1.000 53.90573 508 LEU A C 1
ATOM 3565 O O . LEU A 1 508 ? 34.64594 7.68548 18.88636 1.000 54.37895 508 LEU A O 1
ATOM 3570 N N . CYS A 1 509 ? 34.87114 8.69811 20.88215 1.000 53.29119 509 CYS A N 1
ATOM 3571 C CA . CYS A 1 509 ? 36.17654 9.23490 20.52826 1.000 52.81713 509 CYS A CA 1
ATOM 3572 C C . CYS A 1 509 ? 37.25582 8.16298 20.51225 1.000 55.09618 509 CYS A C 1
ATOM 3573 O O . CYS A 1 509 ? 38.29591 8.36253 19.87589 1.000 58.63645 509 CYS A O 1
ATOM 3576 N N . GLN A 1 510 ? 37.02539 7.02562 21.17418 1.000 53.96240 510 GLN A N 1
ATOM 3577 C CA . GLN A 1 510 ? 37.99991 5.94135 21.12725 1.000 52.43444 510 GLN A CA 1
ATOM 3578 C C . GLN A 1 510 ? 38.19651 5.45413 19.70025 1.000 53.70682 510 GLN A C 1
ATOM 3579 O O . GLN A 1 510 ? 39.32217 5.15238 19.28552 1.000 54.44137 510 GLN A O 1
ATOM 3585 N N . HIS A 1 511 ? 37.11071 5.38651 18.92882 1.000 52.71008 511 HIS A N 1
ATOM 3586 C CA . HIS A 1 511 ? 37.20528 4.95059 17.54432 1.000 51.59974 511 HIS A CA 1
ATOM 3587 C C . HIS A 1 511 ? 37.98411 5.94027 16.68851 1.000 53.46930 511 HIS A C 1
ATOM 3588 O O . HIS A 1 511 ? 38.47917 5.56384 15.62105 1.000 54.87959 511 HIS A O 1
ATOM 3595 N N . LEU A 1 512 ? 38.12270 7.18736 17.14285 1.000 54.86073 512 LEU A N 1
ATOM 3596 C CA . LEU A 1 512 ? 38.88773 8.17239 16.38588 1.000 55.14377 512 LEU A CA 1
ATOM 3597 C C . LEU A 1 512 ? 40.38048 7.88557 16.46898 1.000 54.72062 512 LEU A C 1
ATOM 3598 O O . LEU A 1 512 ? 41.08992 7.92748 15.45671 1.000 55.34085 512 LEU A O 1
ATOM 3603 N N . TRP A 1 513 ? 40.87366 7.58593 17.67216 1.000 53.91769 513 TRP A N 1
ATOM 3604 C CA . TRP A 1 513 ? 42.29583 7.31195 17.84183 1.000 53.33093 513 TRP A CA 1
ATOM 3605 C C . TRP A 1 513 ? 42.65937 5.93696 17.29915 1.000 52.74302 513 TRP A C 1
ATOM 3606 O O . TRP A 1 513 ? 43.70073 5.77556 16.65218 1.000 53.22642 513 TRP A O 1
ATOM 3617 N N . MET A 1 514 ? 41.80839 4.93600 17.54479 1.000 51.28493 514 MET A N 1
ATOM 3618 C CA . MET A 1 514 ? 42.07235 3.59733 17.02860 1.000 50.43001 514 MET A CA 1
ATOM 3619 C C . MET A 1 514 ? 42.12659 3.58644 15.50857 1.000 52.17849 514 MET A C 1
ATOM 3620 O O . MET A 1 514 ? 42.86926 2.79223 14.91993 1.000 52.06067 514 MET A O 1
ATOM 3625 N N . HIS A 1 515 ? 41.35982 4.46572 14.85823 1.000 53.11660 515 HIS A N 1
ATOM 3626 C CA . HIS A 1 515 ? 41.4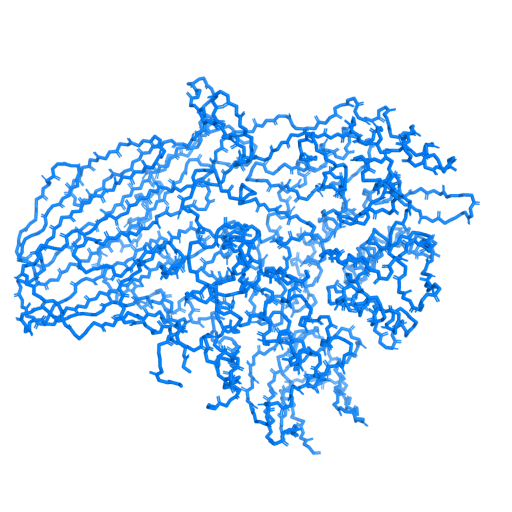0070 4.56258 13.40441 1.000 53.78269 515 HIS A CA 1
ATOM 3627 C C . HIS A 1 515 ? 42.76839 4.99588 12.89704 1.000 56.75550 515 HIS A C 1
ATOM 3628 O O . HIS A 1 515 ? 43.10545 4.71785 11.74106 1.000 61.04923 515 HIS A O 1
ATOM 3635 N N . TYR A 1 516 ? 43.56142 5.66868 13.72983 1.000 54.08101 516 TYR A N 1
ATOM 3636 C CA . TYR A 1 516 ? 44.91726 6.03489 13.34664 1.000 54.72505 516 TYR A CA 1
ATOM 3637 C C . TYR A 1 516 ? 45.93115 4.97393 13.74907 1.000 54.99100 516 TYR A C 1
ATOM 3638 O O . TYR A 1 516 ? 46.88519 4.71649 13.00725 1.000 56.44706 516 TYR A O 1
ATOM 3647 N N . VAL A 1 517 ? 45.73737 4.34971 14.91231 1.000 54.31077 517 VAL A N 1
ATOM 3648 C CA . VAL A 1 517 ? 46.69102 3.35378 15.39126 1.000 53.07270 517 VAL A CA 1
ATOM 3649 C C . VAL A 1 517 ? 46.74235 2.16621 14.43997 1.000 53.70610 517 VAL A C 1
ATOM 3650 O O . VAL A 1 517 ? 47.80577 1.57429 14.21564 1.000 53.89160 517 VAL A O 1
ATOM 3654 N N . PHE A 1 518 ? 45.60037 1.80912 13.85473 1.000 53.62092 518 PHE A N 1
ATOM 3655 C CA . PHE A 1 518 ? 45.51732 0.64463 12.98326 1.000 53.17365 518 PHE A CA 1
ATOM 3656 C C . PHE A 1 518 ? 45.82120 0.97579 11.52835 1.000 54.88152 518 PHE A C 1
ATOM 3657 O O . PHE A 1 518 ? 46.41770 0.15693 10.82108 1.000 53.02589 518 PHE A O 1
ATOM 3665 N N . HIS A 1 519 ? 45.42776 2.16135 11.06565 1.000 56.33705 519 HIS A N 1
ATOM 3666 C CA . HIS A 1 519 ? 45.50247 2.49939 9.65057 1.000 56.57060 519 HIS A CA 1
ATOM 3667 C C . HIS A 1 519 ? 46.59920 3.49439 9.30667 1.000 56.87791 519 HIS A C 1
ATOM 3668 O O . HIS A 1 519 ? 47.13306 3.43996 8.19749 1.000 60.97578 519 HIS A O 1
ATOM 3675 N N . GLY A 1 520 ? 46.94412 4.39930 10.21584 1.000 55.47833 520 GLY A N 1
ATOM 3676 C CA . GLY A 1 520 ? 48.05760 5.30013 9.98188 1.000 56.76292 520 GLY A CA 1
ATOM 3677 C C . GLY A 1 520 ? 47.71717 6.54607 9.19582 1.000 61.14591 520 GLY A C 1
ATOM 3678 O O . GLY A 1 520 ? 48.49971 6.96305 8.33210 1.000 61.04846 520 GLY A O 1
ATOM 3679 N N . ASP A 1 521 ? 46.56785 7.16008 9.47394 1.000 60.78401 521 ASP A N 1
ATOM 3680 C CA . ASP A 1 521 ? 46.15194 8.39387 8.80717 1.000 60.88838 521 ASP A CA 1
ATOM 3681 C C . ASP A 1 521 ? 46.66249 9.57039 9.62572 1.000 60.86830 521 ASP A C 1
ATOM 3682 O O . ASP A 1 521 ? 45.95470 10.11550 10.47205 1.000 60.17867 521 ASP A O 1
ATOM 3687 N N . ARG A 1 522 ? 47.90469 9.98429 9.36251 1.000 62.08129 522 ARG A N 1
ATOM 3688 C CA . ARG A 1 522 ? 48.48816 11.05275 10.16744 1.000 60.31832 522 ARG A CA 1
ATOM 3689 C C . ARG A 1 522 ? 47.89901 12.40732 9.79919 1.000 58.50010 522 ARG A C 1
ATOM 3690 O O . ARG A 1 522 ? 47.57478 13.20856 10.68334 1.000 58.37315 522 ARG A O 1
ATOM 3698 N N . GLU A 1 523 ? 47.74310 12.68022 8.50218 1.000 59.43252 523 GLU A N 1
ATOM 3699 C CA . GLU A 1 523 ? 47.13896 13.94362 8.09390 1.000 59.00031 523 GLU A CA 1
ATOM 3700 C C . GLU A 1 523 ? 45.67263 14.00417 8.49942 1.000 58.30551 523 GLU A C 1
ATOM 3701 O O . GLU A 1 523 ? 45.18713 15.05007 8.94642 1.000 56.60038 523 GLU A O 1
ATOM 3707 N N . PHE A 1 524 ? 44.95751 12.88518 8.36712 1.000 58.31916 524 PHE A N 1
ATOM 3708 C CA . PHE A 1 524 ? 43.56142 12.84279 8.78365 1.000 56.65680 524 PHE A CA 1
ATOM 3709 C C . PHE A 1 524 ? 43.42882 12.92973 10.29871 1.000 55.96547 524 PHE A C 1
ATOM 3710 O O . PHE A 1 524 ? 42.44692 13.48605 10.80377 1.000 53.02021 524 PHE A O 1
ATOM 3718 N N . LEU A 1 525 ? 44.40669 12.39821 11.03662 1.000 57.91098 525 LEU A N 1
ATOM 3719 C CA . LEU A 1 525 ? 44.43599 12.60387 12.47968 1.000 56.40331 525 LEU A CA 1
ATOM 3720 C C . LEU A 1 525 ? 44.60737 14.07502 12.82202 1.000 56.12950 525 LEU A C 1
ATOM 3721 O O . LEU A 1 525 ? 44.05521 14.55184 13.81985 1.000 55.69662 525 LEU A O 1
ATOM 3726 N N . GLU A 1 526 ? 45.34441 14.81289 11.99309 1.000 57.58177 526 GLU A N 1
ATOM 3727 C CA . GLU A 1 526 ? 45.66521 16.19879 12.30638 1.000 57.49573 526 GLU A CA 1
ATOM 3728 C C . GLU A 1 526 ? 44.47358 17.11407 12.06156 1.000 56.56618 526 GLU A C 1
ATOM 3729 O O . GLU A 1 526 ? 44.11150 17.91881 12.92644 1.000 55.97648 526 GLU A O 1
ATOM 3735 N N . LYS A 1 527 ? 43.84025 16.99279 10.89761 1.000 56.62165 527 LYS A N 1
ATOM 3736 C CA . LYS A 1 527 ? 42.81865 17.95188 10.50306 1.000 56.43230 527 LYS A CA 1
ATOM 3737 C C . LYS A 1 527 ? 41.41828 17.55212 10.94298 1.000 55.37561 527 LYS A C 1
ATOM 3738 O O . LYS A 1 527 ? 40.56987 18.42973 11.14142 1.000 55.45287 527 LYS A O 1
ATOM 3744 N N . ARG A 1 528 ? 41.14577 16.25902 11.10029 1.000 56.17154 528 ARG A N 1
ATOM 3745 C CA . ARG A 1 528 ? 39.81312 15.82630 11.49806 1.000 54.30751 528 ARG A CA 1
ATOM 3746 C C . ARG A 1 528 ? 39.77797 15.13975 12.85379 1.000 54.40893 528 ARG A C 1
ATOM 3747 O O . ARG A 1 528 ? 39.02380 15.56647 13.73141 1.000 53.59658 528 ARG A O 1
ATOM 3755 N N . SER A 1 529 ? 40.60782 14.11732 13.07302 1.000 54.51378 529 SER A N 1
ATOM 3756 C CA . SER A 1 529 ? 40.40704 13.24222 14.22647 1.000 53.68308 529 SER A CA 1
ATOM 3757 C C . SER A 1 529 ? 40.70267 13.95860 15.54015 1.000 55.00161 529 SER A C 1
ATOM 3758 O O . SER A 1 529 ? 39.85340 14.00149 16.43839 1.000 54.23768 529 SER A O 1
ATOM 3761 N N . TYR A 1 530 ? 41.90075 14.52616 15.67227 1.000 56.79679 530 TYR A N 1
ATOM 3762 C CA . TYR A 1 530 ? 42.26653 15.17788 16.92703 1.000 55.40756 530 TYR A CA 1
ATOM 3763 C C . TYR A 1 530 ? 41.37670 16.36557 17.27283 1.000 54.30930 530 TYR A C 1
ATOM 3764 O O . TYR A 1 530 ? 41.04002 16.51446 18.46061 1.000 54.72191 530 TYR A O 1
ATOM 3773 N N . PRO A 1 531 ? 40.98452 17.24190 16.33629 1.000 53.06730 531 PRO A N 1
ATOM 3774 C CA . PRO A 1 531 ? 40.05695 18.32384 16.70926 1.000 54.48982 531 PRO A CA 1
ATOM 3775 C C . PRO A 1 531 ? 38.78181 17.84419 17.38843 1.000 55.37569 531 PRO A C 1
ATOM 3776 O O . PRO A 1 531 ? 38.28560 18.52498 18.29501 1.000 56.04915 531 PRO A O 1
ATOM 3780 N N . ILE A 1 532 ? 38.23767 16.69028 16.99102 1.000 55.65535 532 ILE A N 1
ATOM 3781 C CA . ILE A 1 532 ? 37.06761 16.16705 17.69105 1.000 54.97761 532 ILE A CA 1
ATOM 3782 C C . ILE A 1 532 ? 37.47108 15.58913 19.04093 1.000 54.40238 532 ILE A C 1
ATOM 3783 O O . ILE A 1 532 ? 36.78273 15.79027 20.04865 1.000 55.82818 532 ILE A O 1
ATOM 3788 N N . MET A 1 533 ? 38.59711 14.87337 19.08831 1.000 56.04570 533 MET A N 1
ATOM 3789 C CA . MET A 1 533 ? 39.05317 14.30307 20.35131 1.000 56.35365 533 MET A CA 1
ATOM 3790 C C . MET A 1 533 ? 39.38243 15.38220 21.37242 1.000 56.10175 533 MET A C 1
ATOM 3791 O O . MET A 1 533 ? 39.26743 15.14918 22.58050 1.000 56.84166 533 MET A O 1
ATOM 3796 N N . ARG A 1 534 ? 39.77330 16.56963 20.91138 1.000 56.46317 534 ARG A N 1
ATOM 3797 C CA . ARG A 1 534 ? 40.22467 17.60298 21.83336 1.000 56.86576 534 ARG A CA 1
ATOM 3798 C C . ARG A 1 534 ? 39.05769 18.26965 22.54993 1.000 59.66746 534 ARG A C 1
ATOM 3799 O O . ARG A 1 534 ? 39.15512 18.57518 23.74364 1.000 61.64889 534 ARG A O 1
ATOM 3807 N N . GLU A 1 535 ? 37.94953 18.50647 21.84385 1.000 57.99725 535 GLU A N 1
ATOM 3808 C CA . GLU A 1 535 ? 36.80611 19.15007 22.48196 1.000 57.50484 535 GLU A CA 1
ATOM 3809 C C . GLU A 1 535 ? 36.12720 18.21518 23.47292 1.000 57.32400 535 GLU A C 1
ATOM 3810 O O . GLU A 1 535 ? 35.66780 18.65566 24.53315 1.000 59.68502 535 GLU A O 1
ATOM 3816 N N . ALA A 1 536 ? 36.05426 16.92164 23.14918 1.000 56.26050 536 ALA A N 1
ATOM 3817 C CA . ALA A 1 536 ? 35.46255 15.97110 24.08298 1.000 56.10147 536 ALA A CA 1
ATOM 3818 C C . ALA A 1 536 ? 36.26397 15.89395 25.37284 1.000 58.91191 536 ALA A C 1
ATOM 3819 O O . ALA A 1 536 ? 35.69422 15.66781 26.44695 1.000 58.44592 536 ALA A O 1
ATOM 3821 N N . ALA A 1 537 ? 37.58066 16.09830 25.29037 1.000 59.03847 537 ALA A N 1
ATOM 3822 C CA . ALA A 1 537 ? 38.39428 16.15721 26.49727 1.000 55.19542 537 ALA A CA 1
ATOM 3823 C C . ALA A 1 537 ? 38.15121 17.44921 27.26133 1.000 57.04262 537 ALA A C 1
ATOM 3824 O O . ALA A 1 537 ? 38.24849 17.46731 28.49356 1.000 56.93277 537 ALA A O 1
ATOM 3826 N N . GLU A 1 538 ? 37.82620 18.53207 26.55085 1.000 59.45654 538 GLU A N 1
ATOM 3827 C CA . GLU A 1 538 ? 37.53572 19.79561 27.21840 1.000 58.77353 538 GLU A CA 1
ATOM 3828 C C . GLU A 1 538 ? 36.31507 19.67219 28.11815 1.000 57.45614 538 GLU A C 1
ATOM 3829 O O . GLU A 1 538 ? 36.29887 20.21092 29.23136 1.000 55.82024 538 GLU A O 1
ATOM 3835 N N . PHE A 1 539 ? 35.28046 18.96715 27.65451 1.000 56.84606 539 PHE A N 1
ATOM 3836 C CA . PHE A 1 539 ? 34.11234 18.75468 28.50031 1.000 56.07555 539 PHE A CA 1
ATOM 3837 C C . PHE A 1 539 ? 34.46351 17.92010 29.72156 1.000 56.32376 539 PHE A C 1
ATOM 3838 O O . PHE A 1 539 ? 33.98045 18.19050 30.82765 1.000 58.91317 539 PHE A O 1
ATOM 3846 N N . CYS A 1 540 ? 35.30972 16.90365 29.54267 1.000 57.86142 540 CYS A N 1
ATOM 3847 C CA . CYS A 1 540 ? 35.67548 16.04931 30.66516 1.000 57.30828 540 CYS A CA 1
ATOM 3848 C C . CYS A 1 540 ? 36.40878 16.83453 31.74244 1.000 56.88426 540 CYS A C 1
ATOM 3849 O O . CYS A 1 540 ? 36.33855 16.48027 32.92433 1.000 57.08594 540 CYS A O 1
ATOM 3852 N N . LEU A 1 541 ? 37.09629 17.91296 31.36025 1.000 55.64373 541 LEU A N 1
ATOM 3853 C CA . LEU A 1 541 ? 37.72314 18.77299 32.35636 1.000 55.98842 541 LEU A CA 1
ATOM 3854 C C . LEU A 1 541 ? 36.67566 19.48397 33.20392 1.000 57.34748 541 LEU A C 1
ATOM 3855 O O . LEU A 1 541 ? 36.85514 19.64233 34.41746 1.000 61.05253 541 LEU A O 1
ATOM 3860 N N . ASP A 1 542 ? 35.57881 19.92250 32.58533 1.000 53.61787 542 ASP A N 1
ATOM 3861 C CA . ASP A 1 542 ? 34.48691 20.55474 33.31331 1.000 54.89911 542 ASP A CA 1
ATOM 3862 C C . ASP A 1 542 ? 33.49807 19.55260 33.89136 1.000 54.15178 542 ASP A C 1
ATOM 3863 O O . ASP A 1 542 ? 32.61914 19.94638 34.66587 1.000 55.41568 542 ASP A O 1
ATOM 3868 N N . TRP A 1 543 ? 33.61312 18.27785 33.53160 1.000 55.93459 543 TRP A N 1
ATOM 3869 C CA . TRP A 1 543 ? 32.78041 17.24399 34.12802 1.000 55.82779 543 TRP A CA 1
ATOM 3870 C C . TRP A 1 543 ? 33.43096 16.61451 35.35133 1.000 56.39744 543 TRP A C 1
ATOM 3871 O O . TRP A 1 543 ? 32.72415 16.13435 36.24547 1.000 56.98905 543 TRP A O 1
ATOM 3882 N N . LEU A 1 544 ? 34.75952 16.62094 35.41472 1.000 58.56399 544 LEU A N 1
ATOM 3883 C CA . LEU A 1 544 ? 35.47684 16.06582 36.55320 1.000 59.83582 544 LEU A CA 1
ATOM 3884 C C . LEU A 1 544 ? 35.54789 17.08666 37.68222 1.000 60.85644 544 LEU A C 1
ATOM 3885 O O . LEU A 1 544 ? 35.86843 18.25803 37.45528 1.000 59.56689 544 LEU A O 1
ATOM 3890 N N . ILE A 1 545 ? 35.24039 16.63883 38.89938 1.000 61.85757 545 ILE A N 1
ATOM 3891 C CA . ILE A 1 545 ? 35.28005 17.47593 40.08913 1.000 63.03390 545 ILE A CA 1
ATOM 3892 C C . ILE A 1 545 ? 36.09239 16.75918 41.16150 1.000 65.17239 545 ILE A C 1
ATOM 3893 O O . ILE A 1 545 ? 36.45150 15.58942 41.02315 1.000 64.64379 545 ILE A O 1
ATOM 3898 N N . LYS A 1 546 ? 36.38007 17.48257 42.24210 1.000 68.39919 546 LYS A N 1
ATOM 3899 C CA . LYS A 1 546 ? 37.17898 16.96442 43.34513 1.000 66.95989 546 LYS A CA 1
ATOM 3900 C C . LYS A 1 546 ? 36.28792 16.49528 44.48647 1.000 67.98281 546 LYS A C 1
ATOM 3901 O O . LYS A 1 546 ? 35.23730 17.08476 44.75686 1.000 69.27866 546 LYS A O 1
ATOM 3907 N N . ASP A 1 547 ? 36.71888 15.43084 45.15197 1.000 68.29865 547 ASP A N 1
ATOM 3908 C CA . ASP A 1 547 ? 36.06727 14.92564 46.34592 1.000 70.04214 547 ASP A CA 1
ATOM 3909 C C . ASP A 1 547 ? 36.84214 15.36419 47.58773 1.000 74.46110 547 ASP A C 1
ATOM 3910 O O . ASP A 1 547 ? 37.81165 16.12422 47.51394 1.000 74.71278 547 ASP A O 1
ATOM 3915 N N . SER A 1 548 ? 36.39843 14.87776 48.75002 1.000 75.14276 548 SER A N 1
ATOM 3916 C CA . SER A 1 548 ? 37.11657 15.15851 49.98902 1.000 78.32145 548 SER A CA 1
ATOM 3917 C C . SER A 1 548 ? 38.53181 14.60008 49.93840 1.000 78.01821 548 SER A C 1
ATOM 3918 O O . SER A 1 548 ? 39.47290 15.22130 50.44605 1.000 80.03159 548 SER A O 1
ATOM 3921 N N . ASP A 1 549 ? 38.70227 13.43214 49.32228 1.000 75.62602 549 ASP A N 1
ATOM 3922 C CA . ASP A 1 549 ? 40.01213 12.81097 49.18707 1.000 75.19486 549 ASP A CA 1
ATOM 3923 C C . ASP A 1 549 ? 40.84652 13.42113 48.06919 1.000 73.62702 549 ASP A C 1
ATOM 3924 O O . ASP A 1 549 ? 41.93984 12.91706 47.79234 1.000 73.05174 549 ASP A O 1
ATOM 3929 N N . GLY A 1 550 ? 40.36545 14.47901 47.41932 1.000 73.05379 550 GLY A N 1
ATOM 3930 C CA . GLY A 1 550 ? 41.14215 15.12220 46.38017 1.000 71.86210 550 GLY A CA 1
ATOM 3931 C C . GLY A 1 550 ? 41.24387 14.35966 45.08047 1.000 68.65305 550 GLY A C 1
ATOM 3932 O O . GLY A 1 550 ? 42.06596 14.72101 44.23351 1.000 67.77860 550 GLY A O 1
ATOM 3933 N N . TYR A 1 551 ? 40.45274 13.30515 44.90173 1.000 67.03170 551 TYR A N 1
ATOM 3934 C CA . TYR A 1 551 ? 40.43404 12.56329 43.65162 1.000 64.06317 551 TYR A CA 1
ATOM 3935 C C . TYR A 1 551 ? 39.56262 13.27088 42.61735 1.000 62.48680 551 TYR A C 1
ATOM 3936 O O . TYR A 1 551 ? 38.68891 14.07763 42.94530 1.000 63.47557 551 TYR A O 1
ATOM 3945 N N . TYR A 1 552 ? 39.80868 12.95203 41.35074 1.000 61.22025 552 TYR A N 1
ATOM 3946 C CA . TYR A 1 552 ? 38.99021 13.45367 40.25473 1.000 61.05599 552 TYR A CA 1
ATOM 3947 C C . TYR A 1 552 ? 37.86367 12.46057 39.99247 1.000 61.56344 552 TYR A C 1
ATOM 3948 O O . TYR A 1 552 ? 38.11833 11.30338 39.64043 1.000 63.26158 552 TYR A O 1
ATOM 3957 N N . VAL A 1 553 ? 36.62168 12.90846 40.18226 1.000 60.94568 553 VAL A N 1
ATOM 3958 C CA . VAL A 1 553 ? 35.45048 12.04681 40.11673 1.000 60.46328 553 VAL A CA 1
ATOM 3959 C C . VAL A 1 553 ? 34.44299 12.64806 39.14577 1.000 60.09783 553 VAL A C 1
ATOM 3960 O O . VAL A 1 553 ? 34.54215 13.80893 38.74790 1.000 59.84068 553 VAL A O 1
ATOM 3964 N N . THR A 1 554 ? 33.45357 11.83697 38.77928 1.000 59.26588 554 THR A N 1
ATOM 3965 C CA . THR A 1 554 ? 32.30981 12.28860 38.00123 1.000 58.27803 554 THR A CA 1
ATOM 3966 C C . THR A 1 554 ? 31.06022 12.21064 38.86443 1.000 59.42735 554 THR A C 1
ATOM 3967 O O . THR A 1 554 ? 30.85340 11.23166 39.58906 1.000 59.79145 554 THR A O 1
ATOM 3971 N N . CYS A 1 555 ? 30.23913 13.24810 38.79380 1.000 59.08684 555 CYS A N 1
ATOM 3972 C CA . CYS A 1 555 ? 28.98984 13.25839 39.53818 1.000 59.06295 555 CYS A CA 1
ATOM 3973 C C . CYS A 1 555 ? 27.97885 14.15459 38.83504 1.000 58.91643 555 CYS A C 1
ATOM 3974 O O . CYS A 1 555 ? 28.22158 15.35759 38.67697 1.000 58.82304 555 CYS A O 1
ATOM 3977 N N . PRO A 1 556 ? 26.83367 13.61472 38.40219 1.000 59.29703 556 PRO A N 1
ATOM 3978 C CA . PRO A 1 556 ? 26.36117 12.23602 38.58681 1.000 60.11847 556 PRO A CA 1
ATOM 3979 C C . PRO A 1 556 ? 27.11401 11.23544 37.72069 1.000 59.52772 556 PRO A C 1
ATOM 3980 O O . PRO A 1 556 ? 27.66678 11.58091 36.68038 1.000 58.81890 556 PRO A O 1
ATOM 3984 N N . SER A 1 557 ? 27.14807 9.97763 38.14984 1.000 60.33838 557 SER A N 1
ATOM 3985 C CA . SER A 1 557 ? 27.87927 8.93663 37.44343 1.000 60.39460 557 SER A CA 1
ATOM 3986 C C . SER A 1 557 ? 27.12975 7.62678 37.61705 1.000 62.97843 557 SER A C 1
ATOM 3987 O O . SER A 1 557 ? 26.76130 7.26806 38.73946 1.000 63.80835 557 SER A O 1
ATOM 3990 N N . VAL A 1 558 ? 26.89712 6.92354 36.51286 1.000 60.69286 558 VAL A N 1
ATOM 3991 C CA . VAL A 1 558 ? 26.21203 5.63899 36.54046 1.000 59.40023 558 VAL A CA 1
ATOM 3992 C C . VAL A 1 558 ? 26.97806 4.63683 35.68948 1.000 58.64980 558 VAL A C 1
ATOM 3993 O O . VAL A 1 558 ? 27.42091 4.95161 34.57842 1.000 56.18927 558 VAL A O 1
ATOM 3997 N N . SER A 1 559 ? 27.15433 3.43828 36.22454 1.000 59.25439 559 SER A N 1
ATOM 3998 C CA . SER A 1 559 ? 27.60324 2.33042 35.40188 1.000 57.21876 559 SER A CA 1
ATOM 3999 C C . SER A 1 559 ? 26.44145 1.91633 34.50901 1.000 58.50710 559 SER A C 1
ATOM 4000 O O . SER A 1 559 ? 25.34896 1.64358 35.01920 1.000 59.84786 559 SER A O 1
ATOM 4003 N N . PRO A 1 560 ? 26.62873 1.87874 33.18291 1.000 59.47062 560 PRO A N 1
ATOM 4004 C CA . PRO A 1 560 ? 25.49308 1.77305 32.25678 1.000 59.02080 560 PRO A CA 1
ATOM 4005 C C . PRO A 1 560 ? 24.44981 0.72401 32.60691 1.000 61.82434 560 PRO A C 1
ATOM 4006 O O . PRO A 1 560 ? 24.73377 -0.47677 32.67572 1.000 60.27458 560 PRO A O 1
ATOM 4010 N N . GLU A 1 561 ? 23.22919 1.20705 32.84432 1.000 62.31202 561 GLU A N 1
ATOM 4011 C CA . GLU A 1 561 ? 22.02022 0.39836 32.97412 1.000 62.48702 561 GLU A CA 1
ATOM 4012 C C . GLU A 1 561 ? 22.07733 -0.57026 34.15018 1.000 63.34824 561 GLU A C 1
ATOM 4013 O O . GLU A 1 561 ? 21.34879 -1.56610 34.16808 1.000 67.06773 561 GLU A O 1
ATOM 4019 N N . ASN A 1 562 ? 22.91220 -0.29968 35.15012 1.000 64.76689 562 ASN A N 1
ATOM 4020 C CA . ASN A 1 562 ? 22.98249 -1.13157 36.34242 1.000 64.36795 562 ASN A CA 1
ATOM 4021 C C . ASN A 1 562 ? 22.67703 -0.30312 37.58074 1.000 62.70538 562 ASN A C 1
ATOM 4022 O O . ASN A 1 562 ? 23.08946 0.85714 37.68611 1.000 61.84546 562 ASN A O 1
ATOM 4027 N N . TRP A 1 563 ? 21.96686 -0.91688 38.52076 1.000 62.66092 563 TRP A N 1
ATOM 4028 C CA . TRP A 1 563 ? 21.60644 -0.28964 39.78018 1.000 63.14446 563 TRP A CA 1
ATOM 4029 C C . TRP A 1 563 ? 22.31352 -0.98828 40.93370 1.000 63.81913 563 TRP A C 1
ATOM 4030 O O . TRP A 1 563 ? 22.58525 -2.19148 40.88168 1.000 62.86789 563 TRP A O 1
ATOM 4041 N N . PHE A 1 564 ? 22.61597 -0.21411 41.97895 1.000 63.08018 564 PHE A N 1
ATOM 4042 C CA . PHE A 1 564 ? 23.34116 -0.72651 43.13148 1.000 62.54105 564 PHE A CA 1
ATOM 4043 C C . PHE A 1 564 ? 22.48216 -0.90643 44.37340 1.000 61.92755 564 PHE A C 1
ATOM 4044 O O . PHE A 1 564 ? 22.82494 -1.73336 45.22305 1.000 62.43799 564 PHE A O 1
ATOM 4052 N N . ALA A 1 565 ? 21.38373 -0.16672 44.50123 1.000 62.32443 565 ALA A N 1
ATOM 4053 C CA . ALA A 1 565 ? 20.52763 -0.24722 45.67380 1.000 65.11781 565 ALA A CA 1
ATOM 4054 C C . ALA A 1 565 ? 19.07619 -0.25754 45.21849 1.000 64.81665 565 ALA A C 1
ATOM 4055 O O . ALA A 1 565 ? 18.77771 -0.21345 44.02160 1.000 62.47796 565 ALA A O 1
ATOM 4057 N N . THR A 1 566 ? 18.16422 -0.31220 46.18468 1.000 65.84613 566 THR A N 1
ATOM 4058 C CA . THR A 1 566 ? 16.74694 -0.35550 45.86956 1.000 66.23080 566 THR A CA 1
ATOM 4059 C C . THR A 1 566 ? 15.95406 0.33154 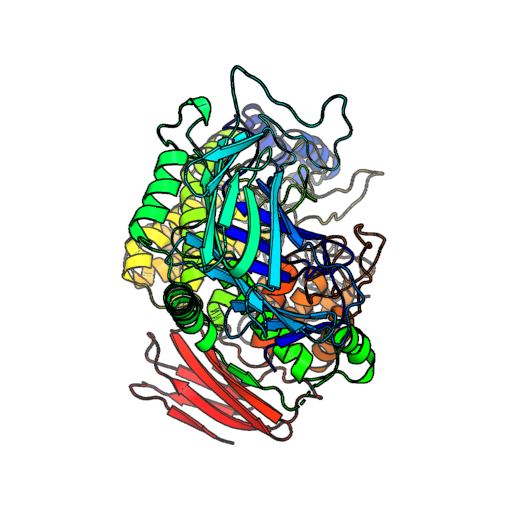46.97020 1.000 68.46435 566 THR A C 1
ATOM 4060 O O . THR A 1 566 ? 16.32133 0.28651 48.14778 1.000 70.02404 566 THR A O 1
ATOM 4064 N N . ALA A 1 567 ? 14.86131 0.97361 46.56507 1.000 68.31024 567 ALA A N 1
ATOM 4065 C CA . ALA A 1 567 ? 13.90770 1.59401 47.47671 1.000 70.18362 567 ALA A CA 1
ATOM 4066 C C . ALA A 1 567 ? 12.48779 1.26331 47.04295 1.000 73.17484 567 ALA A C 1
ATOM 4067 O O . ALA A 1 567 ? 11.58894 2.10881 47.09450 1.000 78.26055 567 ALA A O 1
ATOM 4069 N N . GLY A 1 568 ? 12.27026 0.02812 46.59856 1.000 72.09216 568 GLY A N 1
ATOM 4070 C CA . GLY A 1 568 ? 11.00831 -0.34309 45.99089 1.000 73.68728 568 GLY A CA 1
ATOM 4071 C C . GLY A 1 568 ? 11.16953 -0.51287 44.49599 1.000 74.56756 568 GLY A C 1
ATOM 4072 O O . GLY A 1 568 ? 11.96311 -1.34319 44.04338 1.000 74.68145 568 GLY A O 1
ATOM 4073 N N . ASP A 1 569 ? 10.42756 0.26794 43.71604 1.000 76.35008 569 ASP A N 1
ATOM 4074 C CA . ASP A 1 569 ? 10.64496 0.32673 42.27698 1.000 75.68985 569 ASP A CA 1
ATOM 4075 C C . ASP A 1 569 ? 11.74465 1.30842 41.90282 1.000 73.75081 569 ASP A C 1
ATOM 4076 O O . ASP A 1 569 ? 11.91105 1.61853 40.71824 1.000 73.41210 569 ASP A O 1
ATOM 4081 N N . LYS A 1 570 ? 12.49595 1.79110 42.89090 1.000 72.94983 570 LYS A N 1
ATOM 4082 C CA . LYS A 1 570 ? 13.55261 2.77887 42.68696 1.000 70.86411 570 LYS A CA 1
ATOM 4083 C C . LYS A 1 570 ? 14.86389 2.03207 42.48179 1.000 69.64107 570 LYS A C 1
ATOM 4084 O O . LYS A 1 570 ? 15.56052 1.68038 43.43444 1.000 70.72824 570 LYS A O 1
ATOM 4090 N N . GLN A 1 571 ? 15.20135 1.77535 41.22079 1.000 68.10746 571 GLN A N 1
ATOM 4091 C CA . GLN A 1 571 ? 16.47271 1.14089 40.87481 1.000 67.51981 571 GLN A CA 1
ATOM 4092 C C . GLN A 1 571 ? 17.55633 2.20963 40.93830 1.000 68.92972 571 GLN A C 1
ATOM 4093 O O . GLN A 1 571 ? 17.90026 2.83885 39.93570 1.000 68.96327 571 GLN A O 1
ATOM 4099 N N . LEU A 1 572 ? 18.08912 2.42414 42.14214 1.000 63.73558 572 LEU A N 1
ATOM 4100 C CA . LEU A 1 572 ? 19.04396 3.50266 42.36854 1.000 64.12831 572 LEU A CA 1
ATOM 4101 C C . LEU A 1 572 ? 20.28851 3.31215 41.51080 1.000 61.88335 572 LEU A C 1
ATOM 4102 O O . LEU A 1 572 ? 20.93653 2.26401 41.55665 1.000 61.31727 572 LEU A O 1
ATOM 4107 N N . SER A 1 573 ? 20.63333 4.34337 40.74247 1.000 63.89560 573 SER A N 1
ATOM 4108 C CA . SER A 1 573 ? 21.73442 4.26495 39.79231 1.000 62.01515 573 SER A CA 1
ATOM 4109 C C . SER A 1 573 ? 22.71011 5.42635 39.86251 1.000 62.77433 573 SER A C 1
ATOM 4110 O O . SER A 1 573 ? 23.83276 5.28744 39.36259 1.000 61.43060 573 SER A O 1
ATOM 4113 N N . ILE A 1 574 ? 22.33051 6.55871 40.44371 1.000 65.62096 574 ILE A N 1
ATOM 4114 C CA . ILE A 1 574 ? 23.20564 7.72410 40.49512 1.000 65.30925 574 ILE A CA 1
ATOM 4115 C C . ILE A 1 574 ? 24.25565 7.50666 41.57278 1.000 64.38781 574 ILE A C 1
ATOM 4116 O O . ILE A 1 574 ? 23.92836 7.35698 42.75459 1.000 64.04092 574 ILE A O 1
ATOM 4121 N N . SER A 1 575 ? 25.52029 7.50647 41.16530 1.000 62.85281 575 SER A N 1
ATOM 4122 C CA . SER A 1 575 ? 26.63518 7.24788 42.06107 1.000 65.27414 575 SER A CA 1
ATOM 4123 C C . SER A 1 575 ? 27.78189 8.16293 41.65468 1.000 63.46902 575 SER A C 1
ATOM 4124 O O . SER A 1 575 ? 27.61163 9.10307 40.87277 1.000 67.54382 575 SER A O 1
ATOM 4127 N N . LYS A 1 576 ? 28.95582 7.89172 42.20313 1.000 62.25439 576 LYS A N 1
ATOM 4128 C CA . LYS A 1 576 ? 30.11806 8.74595 42.04264 1.000 61.97817 576 LYS A CA 1
ATOM 4129 C C . LYS A 1 576 ? 31.26515 7.94798 41.44361 1.000 63.29394 576 LYS A C 1
ATOM 4130 O O . LYS A 1 576 ? 31.51687 6.81138 41.85469 1.000 65.33341 576 LYS A O 1
ATOM 4136 N N . ALA A 1 577 ? 31.94944 8.55603 40.47707 1.000 60.27552 577 ALA A N 1
ATOM 4137 C CA . ALA A 1 577 ? 33.17582 8.03004 39.87303 1.000 59.07598 577 ALA A CA 1
ATOM 4138 C C . ALA A 1 577 ? 33.09905 6.52392 39.62962 1.000 57.77040 577 ALA A C 1
ATOM 4139 O O . ALA A 1 577 ? 33.93797 5.74580 40.08313 1.000 58.21521 577 ALA A O 1
ATOM 4141 N N . SER A 1 578 ? 32.06500 6.11891 38.89913 1.000 60.48642 578 SER A N 1
ATOM 4142 C CA . SER A 1 578 ? 31.92759 4.71303 38.55228 1.000 59.20784 578 SER A CA 1
ATOM 4143 C C . SER A 1 578 ? 33.10437 4.27211 37.69135 1.000 57.84230 578 SER A C 1
ATOM 4144 O O . SER A 1 578 ? 33.71799 5.07364 36.98123 1.000 57.43509 578 SER A O 1
ATOM 4147 N N . THR A 1 579 ? 33.42379 2.97771 37.76955 1.000 60.56873 579 THR A N 1
ATOM 4148 C CA . THR A 1 579 ? 34.56553 2.45030 37.02909 1.000 57.61933 579 THR A CA 1
ATOM 4149 C C . THR A 1 579 ? 34.41489 2.66925 35.53022 1.000 55.61755 579 THR A C 1
ATOM 4150 O O . THR A 1 579 ? 35.41513 2.85261 34.82720 1.000 54.32291 579 THR A O 1
ATOM 4154 N N . TYR A 1 580 ? 33.17852 2.66453 35.02763 1.000 56.55324 580 TYR A N 1
ATOM 4155 C CA . TYR A 1 580 ? 32.94701 2.92449 33.61020 1.000 56.17643 580 TYR A CA 1
ATOM 4156 C C . TYR A 1 580 ? 33.42956 4.31552 33.21783 1.000 56.69232 580 TYR A C 1
ATOM 4157 O O . TYR A 1 580 ? 34.16445 4.47758 32.23656 1.000 54.71638 580 TYR A O 1
ATOM 4166 N N . ASP A 1 581 ? 33.03552 5.33409 33.98606 1.000 57.26693 581 ASP A N 1
ATOM 4167 C CA . ASP A 1 581 ? 33.41487 6.70176 33.64863 1.000 55.56121 581 ASP A CA 1
ATOM 4168 C C . ASP A 1 581 ? 34.91473 6.91360 33.79315 1.000 56.52711 581 ASP A C 1
ATOM 4169 O O . ASP A 1 581 ? 35.52909 7.61867 32.98406 1.000 55.88050 581 ASP A O 1
ATOM 4174 N N . MET A 1 582 ? 35.52295 6.30230 34.81022 1.000 57.23478 582 MET A N 1
ATOM 4175 C CA . MET A 1 582 ? 36.94492 6.49951 35.05116 1.000 55.74166 582 MET A CA 1
ATOM 4176 C C . MET A 1 582 ? 37.81063 5.81662 34.00177 1.000 55.18298 582 MET A C 1
ATOM 4177 O O . MET A 1 582 ? 38.97027 6.20517 33.82769 1.000 55.31466 582 MET A O 1
ATOM 4182 N N . GLN A 1 583 ? 37.27480 4.82036 33.29292 1.000 51.84610 583 GLN A N 1
ATOM 4183 C CA . GLN A 1 583 ? 38.04942 4.16013 32.24844 1.000 50.67265 583 GLN A CA 1
ATOM 4184 C C . GLN A 1 583 ? 37.97017 4.92390 30.93369 1.000 49.64557 583 GLN A C 1
ATOM 4185 O O . GLN A 1 583 ? 38.94462 4.95743 30.17386 1.000 49.36652 583 GLN A O 1
ATOM 4191 N N . LEU A 1 584 ? 36.81697 5.53355 30.64646 1.000 52.55647 584 LEU A N 1
ATOM 4192 C CA . LEU A 1 584 ? 36.66923 6.29028 29.40786 1.000 52.81717 584 LEU A CA 1
ATOM 4193 C C . LEU A 1 584 ? 37.48354 7.57635 29.44839 1.000 53.67495 584 LEU A C 1
ATOM 4194 O O . LEU A 1 584 ? 38.23194 7.87768 28.51108 1.000 54.64607 584 LEU A O 1
ATOM 4199 N N . ILE A 1 585 ? 37.35213 8.34964 30.52993 1.000 52.13893 585 ILE A N 1
ATOM 4200 C CA . ILE A 1 585 ? 38.07782 9.61331 30.62023 1.000 51.20420 585 ILE A CA 1
ATOM 4201 C C . ILE A 1 585 ? 39.57733 9.35755 30.63127 1.000 51.64408 585 ILE A C 1
ATOM 4202 O O . ILE A 1 585 ? 40.35760 10.11833 30.04635 1.000 51.74498 585 ILE A O 1
ATOM 4207 N N . ARG A 1 586 ? 40.00135 8.26452 31.26839 1.000 52.08994 586 ARG A N 1
ATOM 4208 C CA . ARG A 1 586 ? 41.40995 7.89138 31.22492 1.000 52.23158 586 ARG A CA 1
ATOM 4209 C C . ARG A 1 586 ? 41.81369 7.43986 29.82894 1.000 53.38325 586 ARG A C 1
ATOM 4210 O O . ARG A 1 586 ? 42.94171 7.69574 29.39276 1.000 52.72956 586 ARG A O 1
ATOM 4218 N N . ASP A 1 587 ? 40.90395 6.76891 29.11333 1.000 51.52117 587 ASP A N 1
ATOM 4219 C CA . ASP A 1 587 ? 41.20364 6.32913 27.75368 1.000 50.36446 587 ASP A CA 1
ATOM 4220 C C . ASP A 1 587 ? 41.21095 7.50344 26.78334 1.000 50.37108 587 ASP A C 1
ATOM 4221 O O . ASP A 1 587 ? 42.03087 7.54679 25.85934 1.000 50.30653 587 ASP A O 1
ATOM 4226 N N . LEU A 1 588 ? 40.31137 8.46993 26.97968 1.000 49.63185 588 LEU A N 1
ATOM 4227 C CA . LEU A 1 588 ? 40.29347 9.63918 26.10698 1.000 49.84346 588 LEU A CA 1
ATOM 4228 C C . LEU A 1 588 ? 41.48013 10.54893 26.38952 1.000 51.39447 588 LEU A C 1
ATOM 4229 O O . LEU A 1 588 ? 42.09676 11.07902 25.45855 1.000 51.61898 588 LEU A O 1
ATOM 4234 N N . PHE A 1 589 ? 41.82214 10.73281 27.66764 1.000 53.78463 589 PHE A N 1
ATOM 4235 C CA . PHE A 1 589 ? 42.95049 11.59193 28.01261 1.000 52.29758 589 PHE A CA 1
ATOM 4236 C C . PHE A 1 589 ? 44.26716 10.97252 27.56436 1.000 52.17164 589 PHE A C 1
ATOM 4237 O O . PHE A 1 589 ? 45.14879 11.67532 27.05748 1.000 52.81923 589 PHE A O 1
ATOM 4245 N N . THR A 1 590 ? 44.41606 9.65704 27.74369 1.000 51.40801 590 THR A N 1
ATOM 4246 C CA . THR A 1 590 ? 45.62502 8.97412 27.29354 1.000 52.06950 590 THR A CA 1
ATOM 4247 C C . THR A 1 590 ? 45.77769 9.06407 25.78188 1.000 53.19932 590 THR A C 1
ATOM 4248 O O . THR A 1 590 ? 46.87045 9.34255 25.27371 1.000 53.49392 590 THR A O 1
ATOM 4252 N N . ASN A 1 591 ? 44.68890 8.83086 25.04637 1.000 53.09562 591 ASN A N 1
ATOM 4253 C CA . ASN A 1 591 ? 44.74875 8.85991 23.59188 1.000 52.50912 591 ASN A CA 1
ATOM 4254 C C . ASN A 1 591 ? 44.93198 10.26954 23.04816 1.000 54.23766 591 ASN A C 1
ATOM 4255 O O . ASN A 1 591 ? 45.43581 10.42713 21.93146 1.000 55.99413 591 ASN A O 1
ATOM 4260 N N . CYS A 1 592 ? 44.54768 11.29558 23.80961 1.000 53.67829 592 CYS A N 1
ATOM 4261 C CA . CYS A 1 592 ? 44.77954 12.66365 23.36182 1.000 54.09524 592 CYS A CA 1
ATOM 4262 C C . CYS A 1 592 ? 46.22434 13.08456 23.58982 1.000 57.00657 592 CYS A C 1
ATOM 4263 O O . CYS A 1 592 ? 46.78763 13.83235 22.78328 1.000 59.45985 592 CYS A O 1
ATOM 4266 N N . ILE A 1 593 ? 46.83573 12.61851 24.68243 1.000 54.76808 593 ILE A N 1
ATOM 4267 C CA . ILE A 1 593 ? 48.23529 12.94001 24.94619 1.000 55.04224 593 ILE A CA 1
ATOM 4268 C C . ILE A 1 593 ? 49.13525 12.32035 23.88396 1.000 56.83377 593 ILE A C 1
ATOM 4269 O O . ILE A 1 593 ? 50.04474 12.97663 23.36187 1.000 57.51942 593 ILE A O 1
ATOM 4274 N N . GLN A 1 594 ? 48.89461 11.05049 23.54234 1.000 56.60487 594 GLN A N 1
ATOM 4275 C CA . GLN A 1 594 ? 49.66093 10.41194 22.47675 1.000 57.50540 594 GLN A CA 1
ATOM 4276 C C . GLN A 1 594 ? 49.36235 11.04229 21.12208 1.000 60.52751 594 GLN A C 1
ATOM 4277 O O . GLN A 1 594 ? 50.22329 11.03821 20.23453 1.000 60.95590 594 GLN A O 1
ATOM 4283 N N . ALA A 1 595 ? 48.15299 11.58166 20.94359 1.000 58.94357 595 ALA A N 1
ATOM 4284 C CA . ALA A 1 595 ? 47.82962 12.28919 19.70885 1.000 57.70412 595 ALA A CA 1
ATOM 4285 C C . ALA A 1 595 ? 48.60895 13.59345 19.60023 1.000 59.34342 595 ALA A C 1
ATOM 4286 O O . ALA A 1 595 ? 49.06174 13.96455 18.51140 1.000 59.95728 595 ALA A O 1
ATOM 4288 N N . ALA A 1 596 ? 48.77354 14.30304 20.71891 1.000 61.88667 596 ALA A N 1
ATOM 4289 C CA . ALA A 1 596 ? 49.54497 15.54076 20.70781 1.000 62.45886 596 ALA A CA 1
ATOM 4290 C C . ALA A 1 596 ? 51.03689 15.27064 20.56724 1.000 61.20532 596 ALA A C 1
ATOM 4291 O O . ALA A 1 596 ? 51.75549 16.07310 19.96128 1.000 61.24663 596 ALA A O 1
ATOM 4293 N N . LYS A 1 597 ? 51.51888 14.15627 21.12310 1.000 60.10971 597 LYS A N 1
ATOM 4294 C CA . LYS A 1 597 ? 52.91487 13.77638 20.93460 1.000 59.54660 597 LYS A CA 1
ATOM 4295 C C . LYS A 1 597 ? 53.21362 13.50703 19.46545 1.000 60.37477 597 LYS A C 1
ATOM 4296 O O . LYS A 1 597 ? 54.27479 13.88912 18.95807 1.000 60.11470 597 LYS A O 1
ATOM 4302 N N . VAL A 1 598 ? 52.27896 12.86374 18.76259 1.000 62.14393 598 VAL A N 1
ATOM 4303 C CA . VAL A 1 598 ? 52.46984 12.57936 17.34323 1.000 61.76816 598 VAL A CA 1
ATOM 4304 C C . VAL A 1 598 ? 52.39124 13.86351 16.52885 1.000 62.56127 598 VAL A C 1
ATOM 4305 O O . VAL A 1 598 ? 53.23693 14.12590 15.66530 1.000 62.19119 598 VAL A O 1
ATOM 4309 N N . LEU A 1 599 ? 51.37707 14.68528 16.79643 1.000 62.85092 599 LEU A N 1
ATOM 4310 C CA . LEU A 1 599 ? 51.16970 15.91530 16.04681 1.000 62.19237 599 LEU A CA 1
ATOM 4311 C C . LEU A 1 599 ? 52.02136 17.06873 16.55489 1.000 64.04500 599 LEU A C 1
ATOM 4312 O O . LEU A 1 599 ? 52.02746 18.13169 15.92444 1.000 65.85326 599 LEU A O 1
ATOM 4317 N N . ASN A 1 600 ? 52.72931 16.88440 17.67058 1.000 63.76217 600 ASN A N 1
ATOM 4318 C CA . ASN A 1 600 ? 53.68784 17.86252 18.18155 1.000 63.97977 600 ASN A CA 1
ATOM 4319 C C . ASN A 1 600 ? 53.02567 19.22043 18.42806 1.000 64.55679 600 ASN A C 1
ATOM 4320 O O . ASN A 1 600 ? 53.38040 20.23549 17.82613 1.000 66.76676 600 ASN A O 1
ATOM 4325 N N . THR A 1 601 ? 52.05058 19.22159 19.33405 1.000 65.78010 601 THR A N 1
ATOM 4326 C CA . THR A 1 601 ? 51.34790 20.44692 19.69317 1.000 66.48866 601 THR A CA 1
ATOM 4327 C C . THR A 1 601 ? 50.63165 20.23456 21.01883 1.000 65.57887 601 THR A C 1
ATOM 4328 O O . THR A 1 601 ? 50.62009 19.13324 21.57303 1.000 64.71867 601 THR A O 1
ATOM 4332 N N . ASP A 1 602 ? 50.03591 21.31853 21.52049 1.000 68.94732 602 ASP A N 1
ATOM 4333 C CA . ASP A 1 602 ? 49.24770 21.31199 22.75387 1.000 67.88816 602 ASP A CA 1
ATOM 4334 C C . ASP A 1 602 ? 50.05476 20.75648 23.93008 1.000 65.76935 602 ASP A C 1
ATOM 4335 O O . ASP A 1 602 ? 49.68349 19.77032 24.57047 1.000 64.21868 602 ASP A O 1
ATOM 4340 N N . LYS A 1 603 ? 51.17862 21.42019 24.20716 1.000 69.15591 603 LYS A N 1
ATOM 4341 C CA . LYS A 1 603 ? 52.01720 21.00464 25.32563 1.000 68.66271 603 LYS A CA 1
ATOM 4342 C C . LYS A 1 603 ? 51.33341 21.27215 26.66070 1.000 66.86261 603 LYS A C 1
ATOM 4343 O O . LYS A 1 603 ? 51.35421 20.41952 27.55593 1.000 64.27287 603 LYS A O 1
ATOM 4349 N N . GLU A 1 604 ? 50.71347 22.44575 26.81159 1.000 68.96221 604 GLU A N 1
ATOM 4350 C CA . GLU A 1 604 ? 50.03967 22.76071 28.06684 1.000 67.94853 604 GLU A CA 1
ATOM 4351 C C . GLU A 1 604 ? 48.74348 21.97825 28.22580 1.000 66.09169 604 GLU A C 1
ATOM 4352 O O . GLU A 1 604 ? 48.35481 21.65281 29.35322 1.000 65.92932 604 GLU A O 1
ATOM 4358 N N . PHE A 1 605 ? 48.06418 21.66559 27.12001 1.000 62.68900 605 PHE A N 1
ATOM 4359 C CA . PHE A 1 605 ? 46.80478 20.93647 27.21947 1.000 61.87714 605 PHE A CA 1
ATOM 4360 C C . PHE A 1 605 ? 47.03994 19.49350 27.64491 1.000 60.43740 605 PHE A C 1
ATOM 4361 O O . PHE A 1 605 ? 46.32351 18.96910 28.50596 1.000 58.34118 605 PHE A O 1
ATOM 4369 N N . SER A 1 606 ? 48.05010 18.84175 27.06457 1.000 60.38060 606 SER A N 1
ATOM 4370 C CA . SER A 1 606 ? 48.34609 17.46271 27.43514 1.000 58.89538 606 SER A CA 1
ATOM 4371 C C . SER A 1 606 ? 48.79726 17.36830 28.88612 1.000 60.23098 606 SER A C 1
ATOM 4372 O O . SER A 1 606 ? 48.39234 16.44959 29.60811 1.000 60.27096 606 SER A O 1
ATOM 4375 N N . ALA A 1 607 ? 49.63061 18.31311 29.33295 1.000 62.43661 607 ALA A N 1
ATOM 4376 C CA . ALA A 1 607 ? 50.06585 18.31202 30.72525 1.000 61.09840 607 ALA A CA 1
ATOM 4377 C C . ALA A 1 607 ? 48.89483 18.51393 31.67572 1.000 62.30223 607 ALA A C 1
ATOM 4378 O O . ALA A 1 607 ? 48.88251 17.94892 32.77549 1.000 61.20308 607 ALA A O 1
ATOM 4380 N N . LYS A 1 608 ? 47.89770 19.30058 31.26639 1.000 64.50971 608 LYS A N 1
ATOM 4381 C CA . LYS A 1 608 ? 46.69102 19.43949 32.07279 1.000 63.40395 608 LYS A CA 1
ATOM 4382 C C . LYS A 1 608 ? 45.91788 18.12951 32.11944 1.000 60.92556 608 LYS A C 1
ATOM 4383 O O . LYS A 1 608 ? 45.35325 17.76981 33.15890 1.000 60.98021 608 LYS A O 1
ATOM 4389 N N . LEU A 1 609 ? 45.89488 17.39612 31.00485 1.000 60.47378 609 LEU A N 1
ATOM 4390 C CA . LEU A 1 609 ? 45.21826 16.10517 30.98705 1.000 58.61351 609 LEU A CA 1
ATOM 4391 C C . LEU A 1 609 ? 46.00836 15.06251 31.76530 1.000 57.34613 609 LEU A C 1
ATOM 4392 O O . LEU A 1 609 ? 45.42225 14.20938 32.44118 1.000 56.99799 609 LEU A O 1
ATOM 4397 N N . GLN A 1 610 ? 47.34004 15.11535 31.68363 1.000 58.27861 610 GLN A N 1
ATOM 4398 C CA . GLN A 1 610 ? 48.16093 14.15004 32.40754 1.000 57.97674 610 GLN A CA 1
ATOM 4399 C C . GLN A 1 610 ? 48.04363 14.34587 33.91456 1.000 57.18190 610 GLN A C 1
ATOM 4400 O O . GLN A 1 610 ? 48.05962 13.37042 34.67515 1.000 55.24732 610 GLN A O 1
ATOM 4406 N N . GLU A 1 611 ? 47.91942 15.59839 34.36483 1.000 59.14754 611 GLU A N 1
ATOM 4407 C CA . GLU A 1 611 ? 47.71087 15.85198 35.78704 1.000 57.27941 611 GLU A CA 1
ATOM 4408 C C . GLU A 1 611 ? 46.35302 15.33611 36.24203 1.000 58.18772 611 GLU A C 1
ATOM 4409 O O . GLU A 1 611 ? 46.23122 14.76976 37.33403 1.000 57.83957 611 GLU A O 1
ATOM 4415 N N . ARG A 1 612 ? 45.31780 15.53624 35.42481 1.000 60.42775 612 ARG A N 1
ATOM 4416 C CA . ARG A 1 612 ? 44.00445 14.99716 35.75646 1.000 58.25036 612 ARG A CA 1
ATOM 4417 C C . ARG A 1 612 ? 44.02090 13.47383 35.75044 1.000 58.88008 612 ARG A C 1
ATOM 4418 O O . ARG A 1 612 ? 43.33609 12.83516 36.55800 1.000 59.34374 612 ARG A O 1
ATOM 4426 N N . MET A 1 613 ? 44.80191 12.87428 34.84962 1.000 58.64875 613 MET A N 1
ATOM 4427 C CA . MET A 1 613 ? 44.88198 11.42107 34.77624 1.000 56.37870 613 MET A CA 1
ATOM 4428 C C . MET A 1 613 ? 45.62831 10.82130 35.96244 1.000 57.90803 613 MET A C 1
ATOM 4429 O O . MET A 1 613 ? 45.47998 9.62440 36.23004 1.000 58.56439 613 MET A O 1
ATOM 4434 N N . ASP A 1 614 ? 46.40227 11.62798 36.69180 1.000 57.26849 614 ASP A N 1
ATOM 4435 C CA . ASP A 1 614 ? 47.14397 11.15613 37.85512 1.000 56.11998 614 ASP A CA 1
ATOM 4436 C C . ASP A 1 614 ? 46.30702 11.10972 39.12423 1.000 55.91476 614 ASP A C 1
ATOM 4437 O O . ASP A 1 614 ? 46.81082 10.66075 40.15943 1.000 56.36208 614 ASP A O 1
ATOM 4442 N N . HIS A 1 615 ? 45.05836 11.57641 39.08285 1.000 56.66152 615 HIS A N 1
ATOM 4443 C CA . HIS A 1 615 ? 44.27315 11.67451 40.30625 1.000 56.70805 615 HIS A CA 1
ATOM 4444 C C . HIS A 1 615 ? 42.85020 11.15548 40.13216 1.000 57.64102 615 HIS A C 1
ATOM 4445 O O . HIS A 1 615 ? 41.95664 11.56221 40.88486 1.000 58.08256 615 HIS A O 1
ATOM 4452 N N . LEU A 1 616 ? 42.61343 10.28082 39.15965 1.000 59.49367 616 LEU A N 1
ATOM 4453 C CA . LEU A 1 616 ? 41.30433 9.66675 39.02072 1.000 58.97154 616 LEU A CA 1
ATOM 4454 C C . LEU A 1 616 ? 41.02457 8.75519 40.21155 1.000 58.19932 616 LEU A C 1
ATOM 4455 O O . LEU A 1 616 ? 41.93568 8.31869 40.92176 1.000 57.80590 616 LEU A O 1
ATOM 4460 N N . TYR A 1 617 ? 39.74325 8.48412 40.43439 1.000 58.72690 617 TYR A N 1
ATOM 4461 C CA . TYR A 1 617 ? 39.35422 7.60851 41.52889 1.000 58.36127 617 TYR A CA 1
ATOM 4462 C C . TYR A 1 617 ? 40.00541 6.24213 41.33868 1.000 57.79754 617 TYR A C 1
ATOM 4463 O O . TYR A 1 617 ? 39.96889 5.69182 40.22954 1.000 59.34141 617 TYR A O 1
ATOM 4472 N N . PRO A 1 618 ? 40.61055 5.67186 42.37460 1.000 55.80804 618 PRO A N 1
ATOM 4473 C CA . PRO A 1 618 ? 41.45297 4.48883 42.18109 1.000 55.86991 618 PRO A CA 1
ATOM 4474 C C . PRO A 1 618 ? 40.64766 3.22160 41.93375 1.000 53.96112 618 PRO A C 1
ATOM 4475 O O . PRO A 1 618 ? 39.46485 3.11414 42.26649 1.000 53.28287 618 PRO A O 1
ATOM 4479 N N . GLN A 1 619 ? 41.32790 2.24888 41.33164 1.000 50.59418 619 GLN A N 1
ATOM 4480 C CA . GLN A 1 619 ? 40.78376 0.90530 41.20000 1.000 49.94809 619 GLN A CA 1
ATOM 4481 C C . GLN A 1 619 ? 40.65990 0.24753 42.56683 1.000 52.10851 619 GLN A C 1
ATOM 4482 O O . GLN A 1 619 ? 41.51103 0.42951 43.44055 1.000 55.91922 619 GLN A O 1
ATOM 4488 N N . LYS A 1 620 ? 39.59668 -0.52621 42.75278 1.000 49.88293 620 LYS A N 1
ATOM 4489 C CA . LYS A 1 620 ? 39.39920 -1.26917 43.98736 1.000 50.86912 620 LYS A CA 1
ATOM 4490 C C . LYS A 1 620 ? 38.96789 -2.69072 43.66368 1.000 52.35990 620 LYS A C 1
ATOM 4491 O O . LYS A 1 620 ? 38.12525 -2.91025 42.78911 1.000 54.14471 620 LYS A O 1
ATOM 4497 N N . ILE A 1 621 ? 39.55263 -3.65238 44.37014 1.000 50.90891 621 ILE A N 1
ATOM 4498 C CA . ILE A 1 621 ? 39.20589 -5.06080 44.22646 1.000 50.99585 621 ILE A CA 1
ATOM 4499 C C . ILE A 1 621 ? 38.22291 -5.42028 45.33103 1.000 52.40088 621 ILE A C 1
ATOM 4500 O O . ILE A 1 621 ? 38.53538 -5.28798 46.52071 1.000 53.83398 621 ILE A O 1
ATOM 4505 N N . GLY A 1 622 ? 37.04282 -5.88617 44.93899 1.000 56.05206 622 GLY A N 1
ATOM 4506 C CA . GLY A 1 622 ? 35.97331 -6.14019 45.87731 1.000 57.07486 622 GLY A CA 1
ATOM 4507 C C . GLY A 1 622 ? 36.27862 -7.28222 46.82697 1.000 55.13035 622 GLY A C 1
ATOM 4508 O O . GLY A 1 622 ? 37.29609 -7.97012 46.73937 1.000 54.44095 622 GLY A O 1
ATOM 4509 N N . GLN A 1 623 ? 35.35454 -7.47795 47.77008 1.000 54.88053 623 GLN A N 1
ATOM 4510 C CA . GLN A 1 623 ? 35.52980 -8.52477 48.76885 1.000 56.26454 623 GLN A CA 1
ATOM 4511 C C . GLN A 1 623 ? 35.52511 -9.90865 48.13538 1.000 56.29399 623 GLN A C 1
ATOM 4512 O O . GLN A 1 623 ? 36.15827 -10.83206 48.65765 1.000 57.06065 623 GLN A O 1
ATOM 4518 N N . TYR A 1 624 ? 34.82523 -10.07441 47.01756 1.000 55.79233 624 TYR A N 1
ATOM 4519 C CA . TYR A 1 624 ? 34.82584 -11.34150 46.30141 1.000 56.25279 624 TYR A CA 1
ATOM 4520 C C . TYR A 1 624 ? 36.02108 -11.49399 45.36864 1.000 54.44175 624 TYR A C 1
ATOM 4521 O O . TYR A 1 624 ? 36.13146 -12.52463 44.69620 1.000 54.60607 624 TYR A O 1
ATOM 4530 N N . GLY A 1 625 ? 36.91577 -10.51039 45.31486 1.000 53.88570 625 GLY A N 1
ATOM 4531 C CA . GLY A 1 625 ? 38.02436 -10.54150 44.38339 1.000 55.11693 625 GLY A CA 1
ATOM 4532 C C . GLY A 1 625 ? 37.72158 -9.97431 43.01631 1.000 56.31069 625 GLY A C 1
ATOM 4533 O O . GLY A 1 625 ? 38.57718 -10.05103 42.12565 1.000 54.43527 625 GLY A O 1
ATOM 4534 N N . GLN A 1 626 ? 36.53566 -9.41199 42.82255 1.000 59.19894 626 GLN A N 1
ATOM 4535 C CA . GLN A 1 626 ? 36.09564 -8.89029 41.54050 1.000 55.37767 626 GLN A CA 1
ATOM 4536 C C . GLN A 1 626 ? 36.50827 -7.43164 41.37943 1.000 54.81433 626 GLN A C 1
ATOM 4537 O O . GLN A 1 626 ? 36.81187 -6.73272 42.34845 1.000 56.80777 626 GLN A O 1
ATOM 4543 N N . LEU A 1 627 ? 36.50903 -6.97564 40.13068 1.000 56.07694 627 LEU A N 1
ATOM 4544 C CA . LEU A 1 627 ? 36.73449 -5.56510 39.84738 1.000 55.78872 627 LEU A CA 1
ATOM 4545 C C . LEU A 1 627 ? 35.48422 -4.77487 40.21007 1.000 57.19298 627 LEU A C 1
ATOM 4546 O O . LEU A 1 627 ? 34.39201 -5.06452 39.70982 1.000 59.04088 627 LEU A O 1
ATOM 4551 N N . GLN A 1 628 ? 35.64092 -3.78428 41.08400 1.000 56.50196 628 GLN A N 1
ATOM 4552 C CA . GLN A 1 628 ? 34.49167 -3.04472 41.58618 1.000 57.87438 628 GLN A CA 1
ATOM 4553 C C . GLN A 1 628 ? 33.84402 -2.23704 40.47191 1.000 58.87654 628 GLN A C 1
ATOM 4554 O O . GLN A 1 628 ? 34.50365 -1.43468 39.80430 1.000 58.78402 628 GLN A O 1
ATOM 4560 N N . GLU A 1 629 ? 32.54173 -2.45334 40.27756 1.000 60.50775 629 GLU A N 1
ATOM 4561 C CA . GLU A 1 629 ? 31.81604 -1.73346 39.23829 1.000 59.46110 629 GLU A CA 1
ATOM 4562 C C . GLU A 1 629 ? 31.63994 -0.26576 39.60273 1.000 59.33421 629 GLU A C 1
ATOM 4563 O O . GLU A 1 629 ? 31.78200 0.61450 38.74632 1.000 57.56191 629 GLU A O 1
ATOM 4569 N N . TRP A 1 630 ? 31.33500 0.01604 40.86273 1.000 60.83386 630 TRP A N 1
ATOM 4570 C CA . TRP A 1 630 ? 31.14372 1.37056 41.35478 1.000 62.30072 630 TRP A CA 1
ATOM 4571 C C . TRP A 1 630 ? 32.30776 1.76204 42.26009 1.000 63.38818 630 TRP A C 1
ATOM 4572 O O . TRP A 1 630 ? 33.24555 0.99003 42.48441 1.000 60.65898 630 TRP A O 1
ATOM 4583 N N . SER A 1 631 ? 32.23351 2.98381 42.79159 1.000 63.28298 631 SER A N 1
ATOM 4584 C CA . SER A 1 631 ? 33.28037 3.49126 43.66824 1.000 60.57350 631 SER A CA 1
ATOM 4585 C C . SER A 1 631 ? 33.32723 2.77326 45.00842 1.000 61.37172 631 SER A C 1
ATOM 4586 O O . SER A 1 631 ? 34.28737 2.96884 45.76098 1.000 61.72794 631 SER A O 1
ATOM 4589 N N . GLU A 1 632 ? 32.32211 1.96379 45.32980 1.000 61.19651 632 GLU A N 1
ATOM 4590 C CA . GLU A 1 632 ? 32.30020 1.19943 46.56528 1.000 61.35320 632 GLU A CA 1
ATOM 4591 C C . GLU A 1 632 ? 32.00681 -0.26041 46.24597 1.000 62.87117 632 GLU A C 1
ATOM 4592 O O . GLU A 1 632 ? 31.62203 -0.61333 45.12733 1.000 63.55151 632 GLU A O 1
ATOM 4598 N N . ASP A 1 633 ? 32.19255 -1.11363 47.25386 1.000 61.19887 633 ASP A N 1
ATOM 4599 C CA . ASP A 1 633 ? 32.04336 -2.56111 47.10056 1.000 60.05129 633 ASP A CA 1
ATOM 4600 C C . ASP A 1 633 ? 30.56163 -2.92417 47.13131 1.000 61.08063 633 ASP A C 1
ATOM 4601 O O . ASP A 1 633 ? 30.03365 -3.45972 48.10849 1.000 61.46407 633 ASP A O 1
ATOM 4606 N N . TRP A 1 634 ? 29.88142 -2.63633 46.02305 1.000 63.14191 634 TRP A N 1
ATOM 4607 C CA . TRP A 1 634 ? 28.44983 -2.87915 45.90444 1.000 66.29649 634 TRP A CA 1
ATOM 4608 C C . TRP A 1 634 ? 28.11689 -4.03710 44.97076 1.000 67.59759 634 TRP A C 1
ATOM 4609 O O . TRP A 1 634 ? 26.93507 -4.28722 44.71035 1.000 64.72982 634 TRP A O 1
ATOM 4620 N N . ASP A 1 635 ? 29.11928 -4.75000 44.46351 1.000 65.19376 635 ASP A N 1
ATOM 4621 C CA . ASP A 1 635 ? 28.85297 -5.86841 43.56933 1.000 64.87140 635 ASP A CA 1
ATOM 4622 C C . ASP A 1 635 ? 28.28160 -7.05370 44.34005 1.000 66.90274 635 ASP A C 1
ATOM 4623 O O . ASP A 1 635 ? 28.75714 -7.40243 45.42396 1.000 68.10683 635 ASP A O 1
ATOM 4628 N N . LYS A 1 636 ? 27.25616 -7.68000 43.76349 1.000 65.32687 636 LYS A N 1
ATOM 4629 C CA . LYS A 1 636 ? 26.53679 -8.78661 44.36758 1.000 68.63153 636 LYS A CA 1
ATOM 4630 C C . LYS A 1 636 ? 26.70120 -10.04502 43.52291 1.000 72.22578 636 LYS A C 1
ATOM 4631 O O . LYS A 1 636 ? 26.59128 -9.98323 42.29415 1.000 72.69174 636 LYS A O 1
ATOM 4637 N N . PRO A 1 637 ? 26.97267 -11.19609 44.14685 1.000 70.74977 637 PRO A N 1
ATOM 4638 C CA . PRO A 1 637 ? 27.35119 -12.38391 43.36255 1.000 74.37803 637 PRO A CA 1
ATOM 4639 C C . PRO A 1 637 ? 26.22054 -12.99088 42.54643 1.000 81.46533 637 PRO A C 1
ATOM 4640 O O . PRO A 1 637 ? 26.50655 -13.75955 41.61985 1.000 79.85153 637 PRO A O 1
ATOM 4644 N N . GLU A 1 638 ? 24.95658 -12.69554 42.85309 1.000 79.32490 638 GLU A N 1
ATOM 4645 C CA . GLU A 1 638 ? 23.84290 -13.16048 42.03491 1.000 80.06750 638 GLU A CA 1
ATOM 4646 C C . GLU A 1 638 ? 23.30663 -12.07181 41.10963 1.000 78.87370 638 GLU A C 1
ATOM 4647 O O . GLU A 1 638 ? 22.16624 -12.16523 40.64317 1.000 78.99493 638 GLU A O 1
ATOM 4653 N N . ASP A 1 639 ? 24.10705 -11.04560 40.83661 1.000 78.67257 639 ASP A N 1
ATOM 4654 C CA . ASP A 1 639 ? 23.74672 -9.99523 39.88852 1.000 75.41652 639 ASP A CA 1
ATOM 4655 C C . ASP A 1 639 ? 23.89896 -10.55516 38.47998 1.000 76.37807 639 ASP A C 1
ATOM 4656 O O . ASP A 1 639 ? 25.00954 -10.66183 37.95532 1.000 74.16154 639 ASP A O 1
ATOM 4661 N N . GLN A 1 640 ? 22.77655 -10.92017 37.86107 1.000 78.41853 640 GLN A N 1
ATOM 4662 C CA . GLN A 1 640 ? 22.76637 -11.47168 36.51241 1.000 76.62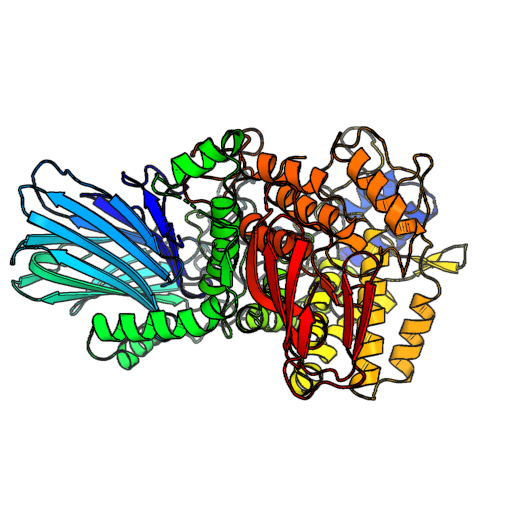705 640 GLN A CA 1
ATOM 4663 C C . GLN A 1 640 ? 22.48269 -10.40717 35.46036 1.000 74.17426 640 GLN A C 1
ATOM 4664 O O . GLN A 1 640 ? 21.91532 -10.71126 34.40549 1.000 80.50687 640 GLN A O 1
ATOM 4670 N N . HIS A 1 641 ? 22.86570 -9.16141 35.73309 1.000 75.27288 641 HIS A N 1
ATOM 4671 C CA . HIS A 1 641 ? 22.68769 -8.08705 34.76985 1.000 73.93352 641 HIS A CA 1
ATOM 4672 C C . HIS A 1 641 ? 23.47342 -8.38574 33.49299 1.000 72.85433 641 HIS A C 1
ATOM 4673 O O . HIS A 1 641 ? 24.36317 -9.24125 33.45906 1.000 71.81990 641 HIS A O 1
ATOM 4680 N N . ARG A 1 642 ? 23.13546 -7.65482 32.43151 1.000 72.17432 642 ARG A N 1
ATOM 4681 C CA . ARG A 1 642 ? 23.69120 -7.89729 31.10961 1.000 68.41037 642 ARG A CA 1
ATOM 4682 C C . ARG A 1 642 ? 24.80987 -6.93452 30.74355 1.000 67.51342 642 ARG A C 1
ATOM 4683 O O . ARG A 1 642 ? 25.62674 -7.26353 29.87699 1.000 66.94845 642 ARG A O 1
ATOM 4691 N N . HIS A 1 643 ? 24.87934 -5.77258 31.39134 1.000 66.74205 643 HIS A N 1
ATOM 4692 C CA . HIS A 1 643 ? 25.87946 -4.75189 31.08571 1.000 62.07388 643 HIS A CA 1
ATOM 4693 C C . HIS A 1 643 ? 26.98972 -4.84137 32.12111 1.000 59.35323 643 HIS A C 1
ATOM 4694 O O . HIS A 1 643 ? 26.86476 -4.30689 33.22528 1.000 61.15057 643 HIS A O 1
ATOM 4701 N N . ILE A 1 644 ? 28.08012 -5.51677 31.76567 1.000 59.38807 644 ILE A N 1
ATOM 4702 C CA . ILE A 1 644 ? 29.30106 -5.47952 32.56940 1.000 58.78204 644 ILE A CA 1
ATOM 4703 C C . ILE A 1 644 ? 30.11834 -4.31059 32.02716 1.000 56.24174 644 ILE A C 1
ATOM 4704 O O . ILE A 1 644 ? 31.01080 -4.47414 31.19592 1.000 55.79742 644 ILE A O 1
ATOM 4709 N N . SER A 1 645 ? 29.81998 -3.11293 32.53019 1.000 55.74354 645 SER A N 1
ATOM 4710 C CA . SER A 1 645 ? 30.41536 -1.89838 31.98347 1.000 53.78955 645 SER A CA 1
ATOM 4711 C C . SER A 1 645 ? 31.86820 -1.72283 32.41014 1.000 54.44400 645 SER A C 1
ATOM 4712 O O . SER A 1 645 ? 32.71893 -1.37139 31.58483 1.000 51.03388 645 SER A O 1
ATOM 4715 N N . HIS A 1 646 ? 32.17061 -1.94979 33.69182 1.000 55.62605 646 HIS A N 1
ATOM 4716 C CA . HIS A 1 646 ? 33.53740 -1.80768 34.18246 1.000 53.75138 646 HIS A CA 1
ATOM 4717 C C . HIS A 1 646 ? 34.51341 -2.72985 33.46482 1.000 53.36097 646 HIS A C 1
ATOM 4718 O O . HIS A 1 646 ? 35.72873 -2.54532 33.59865 1.000 51.39719 646 HIS A O 1
ATOM 4725 N N . LEU A 1 647 ? 34.01432 -3.70246 32.70417 1.000 53.75794 647 LEU A N 1
ATOM 4726 C CA . LEU A 1 647 ? 34.83922 -4.53765 31.84373 1.000 53.37391 647 LEU A CA 1
ATOM 4727 C C . LEU A 1 647 ? 35.10650 -3.89679 30.48875 1.000 53.37983 647 LEU A C 1
ATOM 4728 O O . LEU A 1 647 ? 35.60957 -4.57754 29.58704 1.000 54.81242 647 LEU A O 1
ATOM 4733 N N . PHE A 1 648 ? 34.76071 -2.61572 30.32550 1.000 51.14138 648 PHE A N 1
ATOM 4734 C CA . PHE A 1 648 ? 35.19012 -1.86892 29.14823 1.000 49.61216 648 PHE A CA 1
ATOM 4735 C C . PHE A 1 648 ? 36.69300 -1.98038 28.94981 1.000 52.05423 648 PHE A C 1
ATOM 4736 O O . PHE A 1 648 ? 37.16891 -2.17377 27.82785 1.000 53.97086 648 PHE A O 1
ATOM 4744 N N . GLY A 1 649 ? 37.45995 -1.83269 30.02835 1.000 53.24487 649 GLY A N 1
ATOM 4745 C CA . GLY A 1 649 ? 38.9034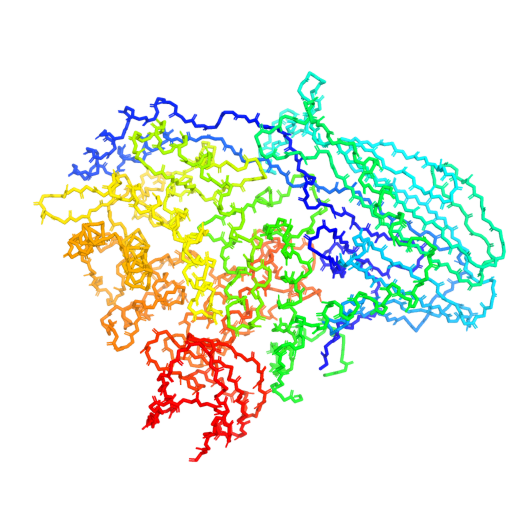2 -1.88518 29.91798 1.000 53.00079 649 GLY A CA 1
ATOM 4746 C C . GLY A 1 649 ? 39.44184 -3.16875 29.32491 1.000 54.33604 649 GLY A C 1
ATOM 4747 O O . GLY A 1 649 ? 40.56043 -3.16988 28.79928 1.000 54.69164 649 GLY A O 1
ATOM 4748 N N . LEU A 1 650 ? 38.68891 -4.26919 29.40589 1.000 54.37682 650 LEU A N 1
ATOM 4749 C CA . LEU A 1 650 ? 39.27099 -5.54619 28.99615 1.000 54.79305 650 LEU A CA 1
ATOM 4750 C C . LEU A 1 650 ? 39.20423 -5.77462 27.48541 1.000 58.26365 650 LEU A C 1
ATOM 4751 O O . LEU A 1 650 ? 40.23924 -5.83203 26.81429 1.000 56.75680 650 LEU A O 1
ATOM 4756 N N . PHE A 1 651 ? 37.99074 -5.91765 26.92085 1.000 58.42683 651 PHE A N 1
ATOM 4757 C CA . PHE A 1 651 ? 37.94065 -6.04405 25.46445 1.000 59.21674 651 PHE A CA 1
ATOM 4758 C C . PHE A 1 651 ? 38.04248 -4.69499 24.74874 1.000 59.19387 651 PHE A C 1
ATOM 4759 O O . PHE A 1 651 ? 38.98503 -4.48891 23.97284 1.000 62.76428 651 PHE A O 1
ATOM 4767 N N . PRO A 1 652 ? 37.10103 -3.74008 24.96686 1.000 58.42766 652 PRO A N 1
ATOM 4768 C CA . PRO A 1 652 ? 37.25192 -2.45665 24.24347 1.000 56.11989 652 PRO A CA 1
ATOM 4769 C C . PRO A 1 652 ? 38.18737 -1.48954 24.96604 1.000 56.79626 652 PRO A C 1
ATOM 4770 O O . PRO A 1 652 ? 37.79029 -0.54903 25.65240 1.000 55.52479 652 PRO A O 1
ATOM 4774 N N . GLY A 1 653 ? 39.47548 -1.72263 24.81142 1.000 54.40956 653 GLY A N 1
ATOM 4775 C CA . GLY A 1 653 ? 40.47313 -0.93041 25.49204 1.000 54.08546 653 GLY A CA 1
ATOM 4776 C C . GLY A 1 653 ? 41.69730 -1.77300 25.77704 1.000 56.88061 653 GLY A C 1
ATOM 4777 O O . GLY A 1 653 ? 41.79230 -2.92696 25.36982 1.000 56.81762 653 GLY A O 1
ATOM 4778 N N . ASP A 1 654 ? 42.63614 -1.16341 26.49580 1.000 55.65607 654 ASP A N 1
ATOM 4779 C CA . ASP A 1 654 ? 43.92647 -1.79460 26.73737 1.000 54.81868 654 ASP A CA 1
ATOM 4780 C C . ASP A 1 654 ? 44.39890 -1.63022 28.17959 1.000 55.07475 654 ASP A C 1
ATOM 4781 O O . ASP A 1 654 ? 45.60398 -1.71877 28.43903 1.000 55.46028 654 ASP A O 1
ATOM 4786 N N . GLN A 1 655 ? 43.48751 -1.41307 29.12677 1.000 54.01591 655 GLN A N 1
ATOM 4787 C CA . GLN A 1 655 ? 43.88970 -1.12780 30.49851 1.000 53.09739 655 GLN A CA 1
ATOM 4788 C C . GLN A 1 655 ? 44.02082 -2.38976 31.34644 1.000 52.56643 655 GLN A C 1
ATOM 4789 O O . GLN A 1 655 ? 44.99627 -2.54070 32.08947 1.000 52.09070 655 GLN A O 1
ATOM 4795 N N . LEU A 1 656 ? 43.05400 -3.30263 31.25651 1.000 52.12943 656 LEU A N 1
ATOM 4796 C CA . LEU A 1 656 ? 43.08725 -4.52568 32.05891 1.000 51.42740 656 LEU A CA 1
ATOM 4797 C C . LEU A 1 656 ? 43.80985 -5.61203 31.26800 1.000 51.38460 656 LEU A C 1
ATOM 4798 O O . LEU A 1 656 ? 43.20718 -6.43447 30.57780 1.000 52.55794 656 LEU A O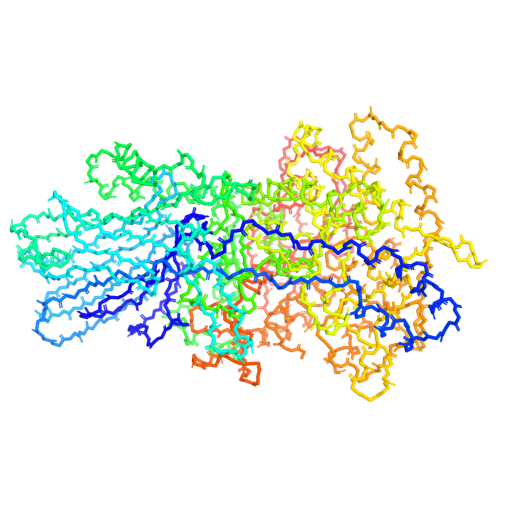 1
ATOM 4803 N N . THR A 1 657 ? 45.13171 -5.60360 31.37318 1.000 48.54596 657 THR A N 1
ATOM 4804 C CA . THR A 1 657 ? 46.00949 -6.55086 30.70609 1.000 49.03102 657 THR A CA 1
ATOM 4805 C C . THR A 1 657 ? 46.98915 -7.10825 31.72319 1.000 50.20626 657 THR A C 1
ATOM 4806 O O . THR A 1 657 ? 47.27689 -6.46118 32.73586 1.000 52.16356 657 THR A O 1
ATOM 4810 N N . PRO A 1 658 ? 47.52312 -8.31031 31.48609 1.000 47.40172 658 PRO A N 1
ATOM 4811 C CA . PRO A 1 658 ? 48.46124 -8.89495 32.46023 1.000 48.69563 658 PRO A CA 1
ATOM 4812 C C . PRO A 1 658 ? 49.70596 -8.05796 32.68968 1.000 49.33431 658 PRO A C 1
ATOM 4813 O O . PRO A 1 658 ? 50.21167 -8.01574 33.81781 1.000 50.21185 658 PRO A O 1
ATOM 4817 N N . ASN A 1 659 ? 50.21124 -7.38268 31.66007 1.000 48.15160 659 ASN A N 1
ATOM 4818 C CA . ASN A 1 659 ? 51.44545 -6.62231 31.78404 1.000 48.36369 659 ASN A CA 1
ATOM 4819 C C . ASN A 1 659 ? 51.22980 -5.18951 32.24471 1.000 49.91883 659 ASN A C 1
ATOM 4820 O O . ASN A 1 659 ? 52.14959 -4.59744 32.81906 1.000 53.05400 659 ASN A O 1
ATOM 4825 N N . LYS A 1 660 ? 50.05201 -4.61613 32.00882 1.000 49.16192 660 LYS A N 1
ATOM 4826 C CA . LYS A 1 660 ? 49.79208 -3.24299 32.42391 1.000 50.65066 660 LYS A CA 1
ATOM 4827 C C . LYS A 1 660 ? 49.14351 -3.17304 33.80245 1.000 50.75778 660 LYS A C 1
ATOM 4828 O O . LYS A 1 660 ? 49.56415 -2.38009 34.65023 1.000 52.52566 660 LYS A O 1
ATOM 4834 N N . ASN A 1 661 ? 48.12445 -3.99299 34.04139 1.000 49.63171 661 ASN A N 1
ATOM 4835 C CA . ASN A 1 661 ? 47.33456 -3.93328 35.27117 1.000 50.77541 661 ASN A CA 1
ATOM 4836 C C . ASN A 1 661 ? 46.93641 -5.34618 35.66219 1.000 52.15843 661 ASN A C 1
ATOM 4837 O O . ASN A 1 661 ? 45.78653 -5.76209 35.47579 1.000 54.32636 661 ASN A O 1
ATOM 4842 N N . PRO A 1 662 ? 47.86735 -6.11636 36.22813 1.000 51.15449 662 PRO A N 1
ATOM 4843 C CA . PRO A 1 662 ? 47.53727 -7.50378 36.59134 1.000 51.45434 662 PRO A CA 1
ATOM 4844 C C . PRO A 1 662 ? 46.44021 -7.59924 37.63271 1.000 53.86394 662 PRO A C 1
ATOM 4845 O O . PRO A 1 662 ? 45.66769 -8.56611 37.62381 1.000 52.36020 662 PRO A O 1
ATOM 4849 N N . GLU A 1 663 ? 46.34450 -6.61344 38.52657 1.000 55.76083 663 GLU A N 1
ATOM 4850 C CA . GLU A 1 663 ? 45.30283 -6.62984 39.54717 1.000 56.03905 663 GLU A CA 1
ATOM 4851 C C . GLU A 1 663 ? 43.92137 -6.52409 38.91751 1.000 55.68296 663 GLU A C 1
ATOM 4852 O O . GLU A 1 663 ? 43.03710 -7.34553 39.18579 1.000 57.67750 663 GLU A O 1
ATOM 4858 N N . GLY A 1 664 ? 43.71863 -5.51395 38.06990 1.000 53.63177 664 GLY A N 1
ATOM 4859 C CA . GLY A 1 664 ? 42.44279 -5.36239 37.39889 1.000 52.68183 664 GLY A CA 1
ATOM 4860 C C . GLY A 1 664 ? 42.18306 -6.41052 36.34089 1.000 54.17693 664 GLY A C 1
ATOM 4861 O O . GLY A 1 664 ? 41.03090 -6.59499 35.93786 1.000 58.17259 664 GLY A O 1
ATOM 4862 N N . TRP A 1 665 ? 43.22558 -7.10965 35.89001 1.000 53.98210 665 TRP A N 1
ATOM 4863 C CA . TRP A 1 665 ? 43.04109 -8.17698 34.91346 1.000 52.91811 665 TRP A CA 1
ATOM 4864 C C . TRP A 1 665 ? 42.52661 -9.44502 35.58294 1.000 53.14393 665 TRP A C 1
ATOM 4865 O O . TRP A 1 665 ? 41.58011 -10.07264 35.09690 1.000 52.16841 665 TRP A O 1
ATOM 4876 N N . LYS A 1 666 ? 43.13912 -9.83448 36.70306 1.000 54.94755 666 LYS A N 1
ATOM 4877 C CA . LYS A 1 666 ? 42.63272 -10.97256 37.46291 1.000 55.35212 666 LYS A CA 1
ATOM 4878 C C . LYS A 1 666 ? 41.26885 -10.66334 38.06623 1.000 54.38362 666 LYS A C 1
ATOM 4879 O O . LYS A 1 666 ? 40.38713 -11.52956 38.09983 1.000 53.57352 666 LYS A O 1
ATOM 4885 N N . GLY A 1 667 ? 41.07755 -9.43356 38.54921 1.000 54.28731 667 GLY A N 1
ATOM 4886 C CA . GLY A 1 667 ? 39.78850 -9.04091 39.08674 1.000 54.32094 667 GLY A CA 1
ATOM 4887 C C . GLY A 1 667 ? 38.70186 -8.92164 38.04184 1.000 54.10649 667 GLY A C 1
ATOM 4888 O O . GLY A 1 667 ? 37.51718 -8.99068 38.38477 1.000 55.11141 667 GLY A O 1
ATOM 4889 N N . ALA A 1 668 ? 39.07739 -8.74747 36.77254 1.000 54.11751 668 ALA A N 1
ATOM 4890 C CA . ALA A 1 668 ? 38.08241 -8.73314 35.70600 1.000 53.39028 668 ALA A CA 1
ATOM 4891 C C . ALA A 1 668 ? 37.53997 -10.13243 35.44409 1.000 54.39143 668 ALA A C 1
ATOM 4892 O O . ALA A 1 668 ? 36.35606 -10.29639 35.12570 1.000 54.15317 668 ALA A O 1
ATOM 4894 N N . ARG A 1 669 ? 38.39260 -11.15335 35.57108 1.000 54.74885 669 ARG A N 1
ATOM 4895 C CA . ARG A 1 669 ? 37.92728 -12.52774 35.42135 1.000 53.28504 669 ARG A CA 1
ATOM 4896 C C . ARG A 1 669 ? 36.90981 -12.88295 36.49565 1.000 54.39294 669 ARG A C 1
ATOM 4897 O O . ARG A 1 669 ? 35.88737 -13.51588 36.20835 1.000 58.19054 669 ARG A O 1
ATOM 4905 N N . GLN A 1 670 ? 37.17036 -12.48482 37.74182 1.000 53.09933 670 GLN A N 1
ATOM 4906 C CA . GLN A 1 670 ? 36.21670 -12.77187 38.80518 1.000 53.90423 670 GLN A CA 1
ATOM 4907 C C . GLN A 1 670 ? 34.91813 -12.00106 38.61701 1.000 55.41725 670 GLN A C 1
ATOM 4908 O O . GLN A 1 670 ? 33.84586 -12.50495 38.97066 1.000 57.48141 670 GLN A O 1
ATOM 4914 N N . SER A 1 671 ? 34.98825 -10.79018 38.05932 1.000 55.74888 671 SER A N 1
ATOM 4915 C CA . SER A 1 671 ? 33.76753 -10.05023 37.75793 1.000 54.88982 671 SER A CA 1
ATOM 4916 C C . SER A 1 671 ? 32.92295 -10.79984 36.73758 1.000 54.80037 671 SER A C 1
ATOM 4917 O O . SER A 1 671 ? 31.72517 -11.01527 36.94568 1.000 56.49698 671 SER A O 1
ATOM 4920 N N . LEU A 1 672 ? 33.54931 -11.24009 35.64237 1.000 54.55821 672 LEU A N 1
ATOM 4921 C CA . LEU A 1 672 ? 32.82311 -11.91631 34.57089 1.000 54.26975 672 LEU A CA 1
ATOM 4922 C C . LEU A 1 672 ? 32.15722 -13.19613 35.06417 1.000 55.67211 672 LEU A C 1
ATOM 4923 O O . LEU A 1 672 ? 31.00239 -13.47527 34.72104 1.000 55.90386 672 LEU A O 1
ATOM 4928 N N . LEU A 1 673 ? 32.86791 -13.98603 35.87207 1.000 57.86791 673 LEU A N 1
ATOM 4929 C CA . LEU A 1 673 ? 32.28651 -15.21667 36.39915 1.000 58.59367 673 LEU A CA 1
ATOM 4930 C C . LEU A 1 673 ? 31.08334 -14.92121 37.28422 1.000 60.22270 673 LEU A C 1
ATOM 4931 O O . LEU A 1 673 ? 30.08390 -15.64906 37.25096 1.000 62.38515 673 LEU A O 1
ATOM 4936 N N . MET A 1 674 ? 31.16282 -13.85673 38.08641 1.000 60.47509 674 MET A N 1
ATOM 4937 C CA . MET A 1 674 ? 30.03825 -13.48916 38.93851 1.000 61.54551 674 MET A CA 1
ATOM 4938 C C . MET A 1 674 ? 28.81070 -13.11553 38.12159 1.000 62.84469 674 MET A C 1
ATOM 4939 O O . MET A 1 674 ? 27.68043 -13.37487 38.54907 1.000 66.16778 674 MET A O 1
ATOM 4944 N N . ARG A 1 675 ? 29.00618 -12.51769 36.94795 1.000 62.46240 675 ARG A N 1
ATOM 4945 C CA . ARG A 1 675 ? 27.88951 -12.04575 36.14328 1.000 64.41845 675 ARG A CA 1
ATOM 4946 C C . ARG A 1 675 ? 27.35665 -13.11098 35.19898 1.000 68.67956 675 ARG A C 1
ATOM 4947 O O . ARG A 1 675 ? 26.31818 -12.89192 34.56572 1.000 73.91971 675 ARG A O 1
ATOM 4955 N N . SER A 1 676 ? 28.03438 -14.25353 35.09446 1.000 64.56460 676 SER A N 1
ATOM 4956 C CA . SER A 1 676 ? 27.60454 -15.34907 34.23725 1.000 65.69021 676 SER A CA 1
ATOM 4957 C C . SER A 1 676 ? 27.19463 -16.57312 35.04957 1.000 66.61507 676 SER A C 1
ATOM 4958 O O . SER A 1 676 ? 27.36263 -17.70827 34.59914 1.000 68.82219 676 SER A O 1
ATOM 4961 N N . GLY A 1 677 ? 26.64635 -16.35577 36.24073 1.000 65.45401 677 GLY A N 1
ATOM 4962 C CA . GLY A 1 677 ? 26.22767 -17.44757 37.09992 1.000 66.79603 677 GLY A CA 1
ATOM 4963 C C . GLY A 1 677 ? 27.37286 -18.32171 37.57449 1.000 68.20423 677 GLY A C 1
ATOM 4964 O O . GLY A 1 677 ? 28.25927 -17.86643 38.29867 1.000 68.80985 677 GLY A O 1
ATOM 4965 N N . ALA A 1 689 ? 21.56173 -13.30220 30.69893 1.000 82.92270 689 ALA A N 1
ATOM 4966 C CA . ALA A 1 689 ? 22.99932 -13.23593 30.46009 1.000 86.25647 689 ALA A CA 1
ATOM 4967 C C . ALA A 1 689 ? 23.35894 -13.83435 29.10160 1.000 81.03258 689 ALA A C 1
ATOM 4968 O O . ALA A 1 689 ? 24.53468 -14.04295 28.79688 1.000 80.03301 689 ALA A O 1
ATOM 4970 N N . ASP A 1 690 ? 22.33815 -14.10681 28.28612 1.000 81.99558 690 ASP A N 1
ATOM 4971 C CA . ASP A 1 690 ? 22.52162 -14.67481 26.95503 1.000 78.99207 690 ASP A CA 1
ATOM 4972 C C . ASP A 1 690 ? 21.94489 -13.76991 25.86891 1.000 75.73486 690 ASP A C 1
ATOM 4973 O O . ASP A 1 690 ? 21.46446 -14.24896 24.83918 1.000 72.23367 690 ASP A O 1
ATOM 4978 N N . THR A 1 691 ? 21.99932 -12.45767 26.08428 1.000 78.40016 691 THR A N 1
ATOM 4979 C CA . THR A 1 691 ? 21.57096 -11.50900 25.06626 1.000 71.74370 691 THR A CA 1
ATOM 4980 C C . THR A 1 691 ? 22.49222 -11.60888 23.85228 1.000 66.57142 691 THR A C 1
ATOM 4981 O O . THR A 1 691 ? 23.64936 -12.02459 23.95905 1.000 67.42260 691 THR A O 1
ATOM 4985 N N . GLY A 1 692 ? 21.95674 -11.25411 22.68064 1.000 65.43854 692 GLY A N 1
ATOM 4986 C CA . GLY A 1 692 ? 22.72703 -11.38920 21.45364 1.000 61.43077 692 GLY A CA 1
ATOM 4987 C C . GLY A 1 692 ? 24.06024 -10.66726 21.50521 1.000 58.97531 692 GLY A C 1
ATOM 4988 O O . GLY A 1 692 ? 25.09144 -11.22177 21.11724 1.000 58.38522 692 GLY A O 1
ATOM 4989 N N . TRP A 1 693 ? 24.06488 -9.42908 22.00107 1.000 60.76890 693 TRP A N 1
ATOM 4990 C CA . TRP A 1 693 ? 25.32020 -8.70702 22.16476 1.000 57.77942 693 TRP A CA 1
ATOM 4991 C C . TRP A 1 693 ? 26.08555 -9.14786 23.40123 1.000 58.92684 693 TRP A C 1
ATOM 4992 O O . TRP A 1 693 ? 27.29280 -8.90097 23.48588 1.000 58.11532 693 TRP A O 1
ATOM 5003 N N . SER A 1 694 ? 25.41559 -9.79587 24.35559 1.000 61.10323 694 SER A N 1
ATOM 5004 C CA . SER A 1 694 ? 26.09401 -10.21883 25.57510 1.000 61.00226 694 SER A CA 1
ATOM 5005 C C . SER A 1 694 ? 26.99383 -11.41965 25.31501 1.000 60.88273 694 SER A C 1
ATOM 5006 O O . SER A 1 694 ? 28.16062 -11.43303 25.72341 1.000 59.84781 694 SER A O 1
ATOM 5009 N N . ILE A 1 695 ? 26.47133 -12.43288 24.62207 1.000 61.55516 695 ILE A N 1
ATOM 5010 C CA . ILE A 1 695 ? 27.27166 -13.61318 24.30785 1.000 60.29906 695 ILE A CA 1
ATOM 5011 C C . ILE A 1 695 ? 28.44063 -13.23247 23.41065 1.000 57.94063 695 ILE A C 1
ATOM 5012 O O . ILE A 1 695 ? 29.57977 -13.66643 23.62202 1.000 56.72549 695 ILE A O 1
ATOM 5017 N N . ASN A 1 696 ? 28.17032 -12.41867 22.38684 1.000 59.21082 696 ASN A N 1
ATOM 5018 C CA . ASN A 1 696 ? 29.21486 -12.04581 21.44135 1.000 57.74766 696 ASN A CA 1
ATOM 5019 C C . ASN A 1 696 ? 30.30558 -11.21444 22.10204 1.000 57.55885 696 ASN A C 1
ATOM 5020 O O . ASN A 1 696 ? 31.47472 -11.30616 21.71042 1.000 56.47538 696 ASN A O 1
ATOM 5025 N N . TRP A 1 697 ? 29.95472 -10.41190 23.10783 1.000 57.80991 697 TRP A N 1
ATOM 5026 C CA . TRP A 1 697 ? 30.98241 -9.66908 23.82607 1.000 55.60455 697 TRP A CA 1
ATOM 5027 C C . TRP A 1 697 ? 31.79958 -10.58963 24.71931 1.000 55.99927 697 TRP A C 1
ATOM 5028 O O . TRP A 1 697 ? 33.02133 -10.43436 24.82615 1.000 56.70955 697 TRP A O 1
ATOM 5039 N N . LYS A 1 698 ? 31.14459 -11.55956 25.36173 1.000 55.76318 698 LYS A N 1
ATOM 5040 C CA . LYS A 1 698 ? 31.85708 -12.50617 26.21028 1.000 53.98141 698 LYS A CA 1
ATOM 5041 C C . LYS A 1 698 ? 32.87565 -13.32074 25.42591 1.000 55.01220 698 LYS A C 1
ATOM 5042 O O . LYS A 1 698 ? 33.77665 -13.91286 26.02934 1.000 53.31657 698 LYS A O 1
ATOM 5048 N N . ILE A 1 699 ? 32.75448 -13.36117 24.09765 1.000 56.17366 699 ILE A N 1
ATOM 5049 C CA . ILE A 1 699 ? 33.77118 -14.00721 23.27460 1.000 55.42198 699 ILE A CA 1
ATOM 5050 C C . ILE A 1 699 ? 35.07786 -13.22715 23.34215 1.000 53.25102 699 ILE A C 1
ATOM 5051 O O . ILE A 1 699 ? 36.15480 -13.80085 23.54190 1.000 53.85396 699 ILE A O 1
ATOM 5056 N N . GLY A 1 700 ? 35.00034 -11.90333 23.18831 1.000 55.24225 700 GLY A N 1
ATOM 5057 C CA . GLY A 1 700 ? 36.19736 -11.08437 23.26293 1.000 54.63322 700 GLY A CA 1
ATOM 5058 C C . GLY A 1 700 ? 36.71270 -10.90540 24.67583 1.000 54.38090 700 GLY A C 1
ATOM 5059 O O . GLY A 1 700 ? 37.92388 -10.79125 24.88616 1.000 53.82604 700 GLY A O 1
ATOM 5060 N N . TRP A 1 701 ? 35.80951 -10.86953 25.65890 1.000 53.61974 701 TRP A N 1
ATOM 5061 C CA . TRP A 1 701 ? 36.23113 -10.77525 27.05288 1.000 52.09553 701 TRP A CA 1
ATOM 5062 C C . TRP A 1 701 ? 37.08087 -11.97567 27.44834 1.000 52.37278 701 TRP A C 1
ATOM 5063 O O . TRP A 1 701 ? 38.15566 -11.82332 28.04033 1.000 53.14322 701 TRP A O 1
ATOM 5074 N N . TRP A 1 702 ? 36.61268 -13.18412 27.12576 1.000 52.80346 702 TRP A N 1
ATOM 5075 C CA . TRP A 1 702 ? 37.36598 -14.38145 27.48036 1.000 52.62394 702 TRP A CA 1
ATOM 5076 C C . TRP A 1 702 ? 38.63585 -14.51188 26.65133 1.000 52.04379 702 TRP A C 1
ATOM 5077 O O . TRP A 1 702 ? 39.62644 -15.07912 27.12640 1.000 53.02199 702 TRP A O 1
ATOM 5088 N N . ALA A 1 703 ? 38.63264 -13.98936 25.42170 1.000 52.98237 703 ALA A N 1
ATOM 5089 C CA . ALA A 1 703 ? 39.84508 -14.01401 24.61150 1.000 52.95938 703 ALA A CA 1
ATOM 5090 C C . ALA A 1 703 ? 40.92690 -13.12812 25.21039 1.000 53.78219 703 ALA A C 1
ATOM 5091 O O . ALA A 1 703 ? 42.11823 -13.44072 25.10190 1.000 54.36457 703 ALA A O 1
ATOM 5093 N N . ARG A 1 704 ? 40.53245 -12.02983 25.85167 1.000 52.88717 704 ARG A N 1
ATOM 5094 C CA . ARG A 1 704 ? 41.49809 -11.15952 26.50524 1.000 53.00113 704 ARG A CA 1
ATOM 5095 C C . ARG A 1 704 ? 41.95192 -11.72588 27.84516 1.000 52.72913 704 ARG A C 1
ATOM 5096 O O . ARG A 1 704 ? 43.06962 -11.43786 28.28876 1.000 52.65760 704 ARG A O 1
ATOM 5104 N N . LEU A 1 705 ? 41.11368 -12.53487 28.49280 1.000 52.36139 705 LEU A N 1
ATOM 5105 C CA . LEU A 1 705 ? 41.50724 -13.24170 29.70453 1.000 50.36481 705 LEU A CA 1
ATOM 5106 C C . LEU A 1 705 ? 42.26799 -14.52639 29.41129 1.000 52.65182 705 LEU A C 1
ATOM 5107 O O . LEU A 1 705 ? 42.57184 -15.27278 30.34889 1.000 51.62134 705 LEU A O 1
ATOM 5112 N N . HIS A 1 706 ? 42.56545 -14.79841 28.13815 1.000 55.84488 706 HIS A N 1
ATOM 5113 C CA . HIS A 1 706 ? 43.40861 -15.92377 27.72938 1.000 56.28835 706 HIS A CA 1
ATOM 5114 C C . HIS A 1 706 ? 42.80824 -17.26340 28.15263 1.000 55.33731 706 HIS A C 1
ATOM 5115 O O . HIS A 1 706 ? 43.52466 -18.20733 28.49284 1.000 56.65904 706 HIS A O 1
ATOM 5122 N N . ASP A 1 707 ? 41.48112 -17.35128 28.11969 1.000 53.06636 707 ASP A N 1
ATOM 5123 C CA . ASP A 1 707 ? 40.75766 -18.57913 28.43074 1.000 53.38599 707 ASP A CA 1
ATOM 5124 C C . ASP A 1 707 ? 40.10476 -19.06313 27.14374 1.000 55.16067 707 ASP A C 1
ATOM 5125 O O . ASP A 1 707 ? 39.15324 -18.44606 26.65454 1.000 55.96786 707 ASP A O 1
ATOM 5130 N N . ALA A 1 708 ? 40.60515 -20.17306 26.60504 1.000 58.72388 708 ALA A N 1
ATOM 5131 C CA . ALA A 1 708 ? 40.09241 -20.69099 25.34536 1.000 58.29467 708 ALA A CA 1
ATOM 5132 C C . ALA A 1 708 ? 38.95762 -21.68672 25.52620 1.000 61.05472 708 ALA A C 1
ATOM 5133 O O . ALA A 1 708 ? 38.22864 -21.95144 24.56357 1.000 59.45474 708 ALA A O 1
ATOM 5135 N N . GLU A 1 709 ? 38.78508 -22.24122 26.72653 1.000 62.40035 709 GLU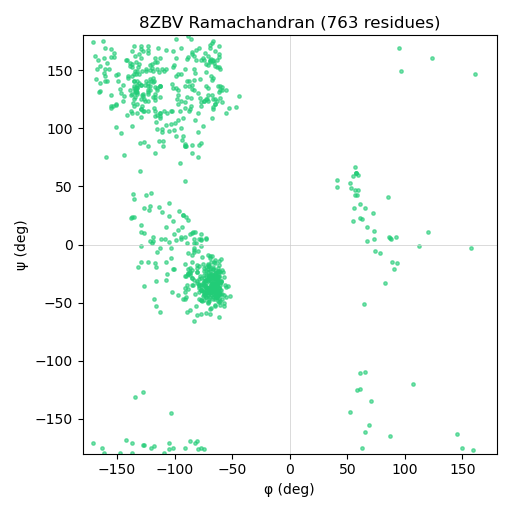 A N 1
ATOM 5136 C CA . GLU A 1 709 ? 37.67730 -23.15305 26.97063 1.000 62.97246 709 GLU A CA 1
ATOM 5137 C C . GLU A 1 709 ? 36.40364 -22.42812 27.37897 1.000 61.26368 709 GLU A C 1
ATOM 5138 O O . GLU A 1 709 ? 35.30975 -22.97399 27.19542 1.000 62.47157 709 GLU A O 1
ATOM 5144 N N . GLN A 1 710 ? 36.51348 -21.21399 27.92120 1.000 58.03043 710 GLN A N 1
ATOM 5145 C CA . GLN A 1 710 ? 35.31597 -20.41644 28.15334 1.000 58.23109 710 GLN A CA 1
ATOM 5146 C C . GLN A 1 710 ? 34.78234 -19.83409 26.85162 1.000 61.75428 710 GLN A C 1
ATOM 5147 O O . GLN A 1 710 ? 33.56403 -19.72507 26.67079 1.000 63.71928 710 GLN A O 1
ATOM 5153 N N . ALA A 1 711 ? 35.67758 -19.46163 25.93206 1.000 61.29678 711 ALA A N 1
ATOM 5154 C CA . ALA A 1 711 ? 35.23610 -19.06240 24.60110 1.000 59.84964 711 ALA A CA 1
ATOM 5155 C C . ALA A 1 711 ? 34.64699 -20.24160 23.84112 1.000 61.49917 711 ALA A C 1
ATOM 5156 O O . ALA A 1 711 ? 33.81927 -20.05002 22.94386 1.000 65.07205 711 ALA A O 1
ATOM 5158 N N . GLN A 1 712 ? 35.05684 -21.46311 24.19099 1.000 63.03009 712 GLN A N 1
ATOM 5159 C CA . GLN A 1 712 ? 34.43535 -22.65141 23.61834 1.000 63.10630 712 GLN A CA 1
ATOM 5160 C C . GLN A 1 712 ? 32.95323 -22.70622 23.96053 1.000 64.76245 712 GLN A C 1
ATOM 5161 O O . GLN A 1 712 ? 32.11838 -23.01117 23.10142 1.000 66.02595 712 GLN A O 1
ATOM 5167 N N . ASN A 1 713 ? 32.60720 -22.39649 25.21148 1.000 63.03006 713 ASN A N 1
ATOM 5168 C CA . ASN A 1 713 ? 31.21381 -22.45532 25.63529 1.000 64.93358 713 ASN A CA 1
ATOM 5169 C C . ASN A 1 713 ? 30.40139 -21.31161 25.04640 1.000 66.68530 713 ASN A C 1
ATOM 5170 O O . ASN A 1 713 ? 29.20017 -21.46820 24.79974 1.000 66.36789 713 ASN A O 1
ATOM 5175 N N . MET A 1 714 ? 31.03557 -20.15952 24.81749 1.000 66.07680 714 MET A N 1
ATOM 5176 C CA . MET A 1 714 ? 30.31775 -19.01019 24.27834 1.000 65.65551 714 MET A CA 1
ATOM 5177 C C . MET A 1 714 ? 29.84808 -19.26281 22.85304 1.000 64.75961 714 MET A C 1
ATOM 5178 O O . MET A 1 714 ? 28.77329 -18.79297 22.46291 1.000 64.94749 714 MET A O 1
ATOM 5183 N N . LEU A 1 715 ? 30.63171 -20.00031 22.06498 1.000 64.19115 715 LEU A N 1
ATOM 5184 C CA . LEU A 1 715 ? 30.22017 -20.29279 20.69860 1.000 63.12708 715 LEU A CA 1
ATOM 5185 C C . LEU A 1 715 ? 29.04930 -21.26412 20.66369 1.000 63.25480 715 LEU A C 1
ATOM 5186 O O . LEU A 1 715 ? 28.26221 -21.24675 19.71206 1.000 63.68051 715 LEU A O 1
ATOM 5191 N N . ARG A 1 716 ? 28.91012 -22.11035 21.68535 1.000 65.40552 716 ARG A N 1
ATOM 5192 C CA . ARG A 1 716 ? 27.72001 -22.94815 21.77360 1.000 64.36400 716 ARG A CA 1
ATOM 5193 C C . ARG A 1 716 ? 26.49357 -22.11311 22.10936 1.000 66.50514 716 ARG A C 1
ATOM 5194 O O . ARG A 1 716 ? 25.40388 -22.35659 21.57785 1.000 66.76830 716 ARG A O 1
ATOM 5202 N N . LYS A 1 717 ? 26.65242 -21.12504 22.99354 1.000 64.84856 717 LYS A N 1
ATOM 5203 C CA . LYS A 1 717 ? 25.52104 -20.28841 23.37613 1.000 67.76489 717 LYS A CA 1
ATOM 5204 C C . LYS A 1 717 ? 25.07440 -19.40023 22.22318 1.000 67.90783 717 LYS A C 1
ATOM 5205 O O . LYS A 1 717 ? 23.87135 -19.20627 22.01138 1.000 66.61384 717 LYS A O 1
ATOM 5211 N N . ILE A 1 718 ? 26.02776 -18.85843 21.46186 1.000 65.26822 718 ILE A N 1
ATOM 5212 C CA . ILE A 1 718 ? 25.66890 -17.93920 20.38875 1.000 64.09615 718 ILE A CA 1
ATOM 5213 C C . ILE A 1 718 ? 24.99328 -18.67852 19.24067 1.000 63.92086 718 ILE A C 1
ATOM 5214 O O . ILE A 1 718 ? 24.14768 -18.10862 18.54312 1.000 64.52392 718 ILE A O 1
ATOM 5219 N N . PHE A 1 719 ? 25.32365 -19.95250 19.03396 1.000 65.31028 719 PHE A N 1
ATOM 5220 C CA . PHE A 1 719 ? 24.79564 -20.70704 17.90706 1.000 62.65609 719 PHE A CA 1
ATOM 5221 C C . PHE A 1 719 ? 23.53039 -21.48338 18.25405 1.000 62.58844 719 PHE A C 1
ATOM 5222 O O . PHE A 1 719 ? 23.22755 -22.48625 17.59646 1.000 61.33425 719 PHE A O 1
ATOM 5230 N N . ARG A 1 720 ? 22.78408 -21.03956 19.26083 1.000 62.58210 720 ARG A N 1
ATOM 5231 C CA . ARG A 1 720 ? 21.46803 -21.60424 19.52496 1.000 61.98675 720 ARG A CA 1
ATOM 5232 C C . ARG A 1 720 ? 20.51008 -21.17018 18.42422 1.000 60.24153 720 ARG A C 1
ATOM 5233 O O . ARG A 1 720 ? 20.34532 -19.97052 18.17847 1.000 60.78117 720 ARG A O 1
ATOM 5241 N N . PHE A 1 721 ? 19.88600 -22.13710 17.75516 1.000 58.31552 721 PHE A N 1
ATOM 5242 C CA . PHE A 1 721 ? 18.94863 -21.80912 16.68782 1.000 58.15510 721 PHE A CA 1
ATOM 5243 C C . PHE A 1 721 ? 17.74576 -21.06628 17.25098 1.000 58.65551 721 PHE A C 1
ATOM 5244 O O . PHE A 1 721 ? 17.02826 -21.58627 18.11083 1.000 60.01145 721 PHE A O 1
ATOM 5252 N N . ALA A 1 722 ? 17.52111 -19.85173 16.75528 1.000 57.88039 722 ALA A N 1
ATOM 5253 C CA . ALA A 1 722 ? 16.40462 -19.03925 17.20737 1.000 59.14699 722 ALA A CA 1
ATOM 5254 C C . ALA A 1 722 ? 15.24862 -19.19501 16.23561 1.000 59.99660 722 ALA A C 1
ATOM 5255 O O . ALA A 1 722 ? 15.32610 -18.67558 15.11090 1.000 59.24093 722 ALA A O 1
ATOM 5257 N N . PRO A 1 723 ? 14.17718 -19.89595 16.60108 1.000 60.34441 723 PRO A N 1
ATOM 5258 C CA . PRO A 1 723 ? 13.02156 -19.98849 15.70214 1.000 62.10482 723 PRO A CA 1
ATOM 5259 C C . PRO A 1 723 ? 12.44548 -18.60767 15.43318 1.000 64.27307 723 PRO A C 1
ATOM 5260 O O . PRO A 1 723 ? 12.25072 -17.80818 16.35153 1.000 64.66770 723 PRO A O 1
ATOM 5264 N N . SER A 1 724 ? 12.18391 -18.32924 14.15888 1.000 63.93573 724 SER A N 1
ATOM 5265 C CA . SER A 1 724 ? 11.64523 -17.03491 13.77492 1.000 61.71050 724 SER A CA 1
ATOM 5266 C C . SER A 1 724 ? 10.26585 -16.82748 14.39687 1.000 64.46359 724 SER A C 1
ATOM 5267 O O . SER A 1 724 ? 9.57824 -17.77417 14.78911 1.000 67.97176 724 SER A O 1
ATOM 5270 N N . GLY A 1 725 ? 9.86874 -15.56134 14.49576 1.000 64.65509 725 GLY A N 1
ATOM 5271 C CA . GLY A 1 725 ? 8.70754 -15.17933 15.26165 1.000 65.73635 725 GLY A CA 1
ATOM 5272 C C . GLY A 1 725 ? 8.99715 -14.88317 16.71684 1.000 67.21185 725 GLY A C 1
ATOM 5273 O O . GLY A 1 725 ? 8.15007 -14.29353 17.39796 1.000 67.54581 725 GLY A O 1
ATOM 5274 N N . ASN A 1 726 ? 10.16811 -15.28650 17.20934 1.000 69.05170 726 ASN A N 1
ATOM 5275 C CA . ASN A 1 726 ? 10.65412 -14.92957 18.54117 1.000 68.93204 726 ASN A CA 1
ATOM 5276 C C . ASN A 1 726 ? 11.16270 -13.49543 18.48322 1.000 68.18830 726 ASN A C 1
ATOM 5277 O O . ASN A 1 726 ? 12.34351 -13.23672 18.24497 1.000 66.57568 726 ASN A O 1
ATOM 5282 N N . THR A 1 727 ? 10.25436 -12.55047 18.69979 1.000 70.01628 727 THR A N 1
ATOM 5283 C CA . THR A 1 727 ? 10.52874 -11.12555 18.57249 1.000 68.27023 727 THR A CA 1
ATOM 5284 C C . THR A 1 727 ? 10.26975 -10.39858 19.88867 1.000 69.78478 727 THR A C 1
ATOM 5285 O O . THR A 1 727 ? 9.65638 -9.32893 19.91730 1.000 68.36925 727 THR A O 1
ATOM 5289 N N . LEU A 1 728 ? 10.72786 -10.98137 20.99689 1.000 71.04843 728 LEU A N 1
ATOM 5290 C CA . LEU A 1 728 ? 10.50845 -10.41523 22.32139 1.000 71.82147 728 LEU A CA 1
ATOM 5291 C C . LEU A 1 728 ? 11.53971 -11.01726 23.26843 1.000 75.00338 728 LEU A C 1
ATOM 5292 O O . LEU A 1 728 ? 12.01435 -12.13609 23.05452 1.000 76.50325 728 LEU A O 1
ATOM 5297 N N . SER A 1 729 ? 11.89820 -10.24555 24.30270 1.000 75.83516 729 SER A N 1
ATOM 5298 C CA . SER A 1 729 ? 12.99981 -10.62412 25.18884 1.000 76.95983 729 SER A CA 1
ATOM 5299 C C . SER A 1 729 ? 12.75542 -11.96956 25.85608 1.000 78.62215 729 SER A C 1
ATOM 5300 O O . SER A 1 729 ? 13.67990 -12.78201 25.98261 1.000 76.89266 729 SER A O 1
ATOM 5303 N N . SER A 1 730 ? 11.52575 -12.21195 26.31394 1.000 76.94952 730 SER A N 1
ATOM 5304 C CA . SER A 1 730 ? 11.20405 -13.49824 26.92193 1.000 77.55731 730 SER A CA 1
ATOM 5305 C C . SER A 1 730 ? 11.49031 -14.65144 25.96604 1.000 78.76340 730 SER A C 1
ATOM 5306 O O . SER A 1 730 ? 12.05399 -15.67552 26.36997 1.000 79.58666 730 SER A O 1
ATOM 5309 N N . GLN A 1 731 ? 11.11466 -14.50473 24.69641 1.000 75.03312 731 GLN A N 1
ATOM 5310 C CA . GLN A 1 731 ? 11.43029 -15.51101 23.68618 1.000 76.19957 731 GLN A CA 1
ATOM 5311 C C . GLN A 1 731 ? 12.93632 -15.53402 23.45139 1.000 79.97477 731 GLN A C 1
ATOM 5312 O O . GLN A 1 731 ? 13.49589 -14.60515 22.85971 1.000 81.89694 731 GLN A O 1
ATOM 5318 N N . LYS A 1 732 ? 13.59386 -16.59468 23.91155 1.000 81.01631 732 LYS A N 1
ATOM 5319 C CA . LYS A 1 732 ? 15.04624 -16.68183 23.87108 1.000 80.39022 732 LYS A CA 1
ATOM 5320 C C . LYS A 1 732 ? 15.52842 -17.26412 22.54735 1.000 78.45924 732 LYS A C 1
ATOM 5321 O O . LYS A 1 732 ? 14.92480 -18.19443 22.00435 1.000 78.36163 732 LYS A O 1
ATOM 5327 N N . GLY A 1 733 ? 16.61971 -16.70529 22.03398 1.000 75.37505 733 GLY A N 1
ATOM 5328 C CA . GLY A 1 733 ? 17.29797 -17.27366 20.88426 1.000 69.91085 733 GLY A CA 1
ATOM 5329 C C . GLY A 1 733 ? 18.63104 -16.59477 20.67382 1.000 70.84363 733 GLY A C 1
ATOM 5330 O O . GLY A 1 733 ? 18.88016 -15.50174 21.19474 1.000 70.43318 733 GLY A O 1
ATOM 5331 N N . GLY A 1 734 ? 19.49259 -17.25926 19.90258 1.000 68.40208 734 GLY A N 1
ATOM 5332 C CA . GLY A 1 734 ? 20.79820 -16.68725 19.63176 1.000 65.37238 734 GLY A CA 1
ATOM 5333 C C . GLY A 1 734 ? 21.10346 -16.33936 18.18794 1.000 58.84243 734 GLY A C 1
ATOM 5334 O O . GLY A 1 734 ? 21.82692 -15.37327 17.92761 1.000 57.30554 734 GLY A O 1
ATOM 5335 N N . ARG A 1 735 ? 20.53996 -17.08532 17.23893 1.000 58.52495 735 ARG A N 1
ATOM 5336 C CA . ARG A 1 735 ? 20.80607 -16.84832 15.82175 1.000 55.63291 735 ARG A CA 1
ATOM 5337 C C . ARG A 1 735 ? 19.59666 -17.28065 15.01139 1.000 54.92303 735 ARG A C 1
ATOM 5338 O O . ARG A 1 735 ? 19.20681 -18.45187 15.05153 1.000 54.23782 735 ARG A O 1
ATOM 5346 N N . TYR A 1 736 ? 19.02112 -16.34099 14.26786 1.000 53.78273 736 TYR A N 1
ATOM 5347 C CA . TYR A 1 736 ? 17.91828 -16.65386 13.37822 1.000 53.06158 736 TYR A CA 1
ATOM 5348 C C . TYR A 1 736 ? 18.39774 -17.54605 12.23343 1.000 52.94552 736 TYR A C 1
ATOM 5349 O O . TYR A 1 736 ? 19.59277 -17.80958 12.06827 1.000 52.25479 736 TYR A O 1
ATOM 5358 N N . ALA A 1 737 ? 17.43389 -18.01378 11.43394 1.000 48.50942 737 ALA A N 1
ATOM 5359 C CA . ALA A 1 737 ? 17.74296 -18.91042 10.32353 1.000 49.38326 737 ALA A CA 1
ATOM 5360 C C . ALA A 1 737 ? 18.70720 -18.27975 9.32601 1.000 48.38707 737 ALA A C 1
ATOM 5361 O O . ALA A 1 737 ? 19.51583 -18.98677 8.71407 1.000 48.84415 737 ALA A O 1
ATOM 5363 N N . ASN A 1 738 ? 18.63857 -16.96197 9.14499 1.000 48.61805 738 ASN A N 1
ATOM 5364 C CA . ASN A 1 738 ? 19.46832 -16.25560 8.17957 1.000 47.95505 738 ASN A CA 1
ATOM 5365 C C . ASN A 1 738 ? 20.79023 -15.77043 8.77354 1.000 48.08975 738 ASN A C 1
ATOM 5366 O O . ASN A 1 738 ? 21.36594 -14.79927 8.26737 1.000 47.69591 738 ASN A O 1
ATOM 5371 N N . LEU A 1 739 ? 21.26407 -16.40811 9.84702 1.000 48.12508 739 LEU A N 1
ATOM 5372 C CA . LEU A 1 739 ? 22.52601 -16.13396 10.53390 1.000 46.35527 739 LEU A CA 1
ATOM 5373 C C . LEU A 1 739 ? 22.54863 -14.77940 11.21516 1.000 49.00829 739 LEU A C 1
ATOM 5374 O O . LEU A 1 739 ? 23.58547 -14.40228 11.77526 1.000 46.67239 739 LEU A O 1
ATOM 5379 N N . LEU A 1 740 ? 21.45583 -14.02771 11.18033 1.000 47.34161 740 LEU A N 1
ATOM 5380 C CA . LEU A 1 740 ? 21.42480 -12.74535 11.86051 1.000 49.30741 740 LEU A CA 1
ATOM 5381 C C . LEU A 1 740 ? 21.36349 -12.97089 13.36556 1.000 50.88881 740 LEU A C 1
ATOM 5382 O O . LEU A 1 740 ? 20.81586 -13.97149 13.83974 1.000 53.45589 740 LEU A O 1
ATOM 5387 N N . ASN A 1 741 ? 21.95113 -12.04091 14.11935 1.000 50.14235 741 ASN A N 1
ATOM 5388 C CA . ASN A 1 741 ? 21.83572 -12.10053 15.56807 1.000 51.64533 741 ASN A CA 1
ATOM 5389 C C . ASN A 1 741 ? 20.37148 -11.99706 15.95582 1.000 53.67764 741 ASN A C 1
ATOM 5390 O O . ASN A 1 741 ? 19.57273 -11.34555 15.27560 1.000 54.71999 741 ASN A O 1
ATOM 5395 N N . ALA A 1 742 ? 20.02612 -12.59857 17.09062 1.000 57.43428 742 ALA A N 1
ATOM 5396 C CA . ALA A 1 742 ? 18.62018 -12.74475 17.42259 1.000 58.51773 742 ALA A CA 1
ATOM 5397 C C . ALA A 1 742 ? 18.22273 -11.91388 18.63063 1.000 58.43919 742 ALA A C 1
ATOM 5398 O O . ALA A 1 742 ? 17.33011 -11.07430 18.50422 1.000 58.61976 742 ALA A O 1
ATOM 5400 N N . GLY A 1 743 ? 18.85042 -12.10585 19.79015 1.000 59.70870 743 GLY A N 1
ATOM 5401 C CA . GLY A 1 743 ? 18.43962 -11.37719 20.96453 1.000 59.86848 743 GLY A CA 1
ATOM 5402 C C . GLY A 1 743 ? 16.94629 -11.57447 21.11427 1.000 61.26026 743 GLY A C 1
ATOM 5403 O O . GLY A 1 743 ? 16.40919 -12.64630 20.80060 1.000 62.31617 743 GLY A O 1
ATOM 5404 N N . PRO A 1 744 ? 16.22018 -10.55831 21.56525 1.000 67.26177 744 PRO A N 1
ATOM 5405 C CA . PRO A 1 744 ? 14.78311 -10.51117 21.22715 1.000 68.48387 744 PRO A CA 1
ATOM 5406 C C . PRO A 1 744 ? 14.50075 -10.14607 19.77211 1.000 68.12104 744 PRO A C 1
ATOM 5407 O O . PRO A 1 744 ? 13.83551 -10.91873 19.06834 1.000 69.00944 744 PRO A O 1
ATOM 5411 N N . PRO A 1 745 ? 14.95158 -8.94479 19.25373 1.000 62.26555 745 PRO A N 1
ATOM 5412 C CA . PRO A 1 745 ? 14.85768 -8.67465 17.81161 1.000 61.94383 745 PRO A CA 1
ATOM 5413 C C . PRO A 1 745 ? 16.15083 -8.83814 17.02716 1.000 60.74677 745 PRO A C 1
ATOM 5414 O O . PRO A 1 745 ? 17.22887 -8.80872 17.62639 1.000 59.91398 745 PRO A O 1
ATOM 5418 N N . PHE A 1 746 ? 16.08640 -8.87627 15.69733 1.000 56.71895 746 PHE A N 1
ATOM 5419 C CA . PHE A 1 746 ? 17.29308 -8.64718 14.91283 1.000 51.24994 746 PHE A CA 1
ATOM 5420 C C . PHE A 1 746 ? 18.07829 -7.47132 15.47215 1.000 50.73668 746 PHE A C 1
ATOM 5421 O O . PHE A 1 746 ? 17.52650 -6.39111 15.69573 1.000 50.55527 746 PHE A O 1
ATOM 5429 N N . GLN A 1 747 ? 19.36543 -7.70060 15.71914 1.000 47.00717 747 GLN A N 1
ATOM 5430 C CA . GLN A 1 747 ? 20.26174 -6.66646 16.22379 1.000 45.55875 747 GLN A CA 1
ATOM 5431 C C . GLN A 1 747 ? 21.60640 -6.85380 15.53737 1.000 45.11650 747 GLN A C 1
ATOM 5432 O O . GLN A 1 747 ? 22.29044 -7.84929 15.78785 1.000 53.77753 747 GLN A O 1
ATOM 5438 N N . ILE A 1 748 ? 21.98367 -5.91272 14.66689 1.000 47.20381 748 ILE A N 1
ATOM 5439 C CA . ILE A 1 748 ? 23.23434 -6.04910 13.92451 1.000 46.85916 748 ILE A CA 1
ATOM 5440 C C . ILE A 1 748 ? 24.45199 -5.99623 14.83752 1.000 47.11707 748 ILE A C 1
ATOM 5441 O O . ILE A 1 748 ? 25.55246 -6.37693 14.41974 1.000 47.23119 748 ILE A O 1
ATOM 5446 N N . ASP A 1 749 ? 24.28594 -5.53261 16.07778 1.000 48.12728 749 ASP A N 1
ATOM 5447 C CA . ASP A 1 749 ? 25.42756 -5.39363 16.97440 1.000 47.48185 749 ASP A CA 1
ATOM 5448 C C . ASP A 1 749 ? 26.08852 -6.74007 17.23755 1.000 47.98930 749 ASP A C 1
ATOM 5449 O O . ASP A 1 749 ? 27.31993 -6.84927 17.23050 1.000 47.66432 749 ASP A O 1
ATOM 5454 N N . GLY A 1 750 ? 25.28471 -7.78394 17.44724 1.000 48.13341 750 GLY A N 1
ATOM 5455 C CA . GLY A 1 750 ? 25.84833 -9.10183 17.67196 1.000 50.08278 750 GLY A CA 1
ATOM 5456 C C . GLY A 1 750 ? 26.50125 -9.68688 16.43817 1.000 50.08790 750 GLY A C 1
ATOM 5457 O O . GLY A 1 750 ? 27.44796 -10.47226 16.54581 1.000 50.08383 750 GLY A O 1
ATOM 5458 N N . VAL A 1 751 ? 26.01301 -9.31479 15.25416 1.000 49.70380 751 VAL A N 1
ATOM 5459 C CA . VAL A 1 751 ? 26.60375 -9.81511 14.01888 1.000 48.75250 751 VAL A CA 1
ATOM 5460 C C . VAL A 1 751 ? 27.99274 -9.22681 13.81712 1.000 47.97079 751 VAL A C 1
ATOM 5461 O O . VAL A 1 751 ? 28.91756 -9.91841 13.37471 1.000 47.75062 751 VAL A O 1
ATOM 5465 N N . LEU A 1 752 ? 28.16585 -7.94812 14.14800 1.000 48.79165 752 LEU A N 1
ATOM 5466 C CA . LEU A 1 752 ? 29.42460 -7.26091 13.90037 1.000 48.64284 752 LEU A CA 1
ATOM 5467 C C . LEU A 1 752 ? 30.41002 -7.39952 15.05135 1.000 51.41678 752 LEU A C 1
ATOM 5468 O O . LEU A 1 752 ? 31.62315 -7.30630 14.82737 1.000 50.95859 752 LEU A O 1
ATOM 5473 N N . GLY A 1 753 ? 29.92184 -7.63232 16.27163 1.000 51.59748 753 GLY A N 1
ATOM 5474 C CA . GLY A 1 753 ? 30.81348 -7.89801 17.38349 1.000 48.36960 753 GLY A CA 1
ATOM 5475 C C . GLY A 1 753 ? 31.31715 -9.31963 17.43605 1.000 50.90503 753 GLY A C 1
ATOM 5476 O O . GLY A 1 753 ? 32.34583 -9.57867 18.06829 1.000 54.84093 753 GLY A O 1
ATOM 5477 N N . PHE A 1 754 ? 30.61654 -10.24537 16.77835 1.000 51.61347 754 PHE A N 1
ATOM 5478 C CA . PHE A 1 754 ? 31.08881 -11.62231 16.71456 1.000 48.92917 754 PHE A CA 1
ATOM 5479 C C . PHE A 1 754 ? 32.43040 -11.69804 16.00089 1.000 48.16410 754 PHE A C 1
ATOM 5480 O O . PHE A 1 754 ? 33.33804 -12.41345 16.43988 1.000 48.65862 754 PHE A O 1
ATOM 5488 N N . THR A 1 755 ? 32.57374 -10.96126 14.89811 1.000 48.64684 755 THR A N 1
ATOM 5489 C CA . THR A 1 755 ? 33.86789 -10.86528 14.23383 1.000 49.41173 755 THR A CA 1
ATOM 5490 C C . THR A 1 755 ? 34.92328 -10.28882 15.16907 1.000 51.72120 755 THR A C 1
ATOM 5491 O O . THR A 1 755 ? 36.07241 -10.74639 15.18030 1.000 52.50925 755 THR A O 1
ATOM 5495 N N . ALA A 1 756 ? 34.54501 -9.29495 15.97630 1.000 52.96572 756 ALA A N 1
ATOM 5496 C CA . ALA A 1 756 ? 35.50810 -8.65004 16.86274 1.000 51.34162 756 ALA A CA 1
ATOM 5497 C C . ALA A 1 756 ? 36.00061 -9.60282 17.94365 1.000 51.81790 756 ALA A C 1
ATOM 5498 O O . ALA A 1 756 ? 37.17702 -9.56581 18.32052 1.000 53.15642 756 ALA A O 1
ATOM 5500 N N . GLY A 1 757 ? 35.12055 -10.46175 18.46082 1.000 53.12996 757 GLY A N 1
ATOM 5501 C CA . GLY A 1 757 ? 35.54150 -11.38345 19.49971 1.000 54.44838 757 GLY A CA 1
ATOM 5502 C C . GLY A 1 757 ? 36.30599 -12.57834 18.97603 1.000 55.15268 757 GLY A C 1
ATOM 5503 O O . GLY A 1 757 ? 37.16927 -13.11676 19.67648 1.000 53.85497 757 GLY A O 1
ATOM 5504 N N . VAL A 1 758 ? 36.01944 -13.00157 17.74310 1.000 55.64109 758 VAL A N 1
ATOM 5505 C CA . VAL A 1 758 ? 36.72690 -14.14203 17.17097 1.000 54.31424 758 VAL A CA 1
ATOM 5506 C C . VAL A 1 758 ? 38.15506 -13.75722 16.80198 1.000 54.62085 758 VAL A C 1
ATOM 5507 O O . VAL A 1 758 ? 39.09129 -14.54561 16.98497 1.000 54.76715 758 VAL A O 1
ATOM 5511 N N . VAL A 1 759 ? 38.35101 -12.53482 16.29913 1.000 54.40573 759 VAL A N 1
ATOM 5512 C CA . VAL A 1 759 ? 39.68676 -12.11375 15.88578 1.000 55.09507 759 VAL A CA 1
ATOM 5513 C C . VAL A 1 759 ? 40.62548 -12.03566 17.08392 1.000 54.86945 759 VAL A C 1
ATOM 5514 O O . VAL A 1 759 ? 41.83234 -12.27557 16.95234 1.000 53.83844 759 VAL A O 1
ATOM 5518 N N . GLU A 1 760 ? 40.09865 -11.72087 18.26739 1.000 54.98583 760 GLU A N 1
ATOM 5519 C CA . GLU A 1 760 ? 40.93290 -11.63550 19.45692 1.000 55.92778 760 GLU A CA 1
ATOM 5520 C C . GLU A 1 760 ? 41.31262 -13.00313 20.00574 1.000 56.23333 760 GLU A C 1
ATOM 5521 O O . GLU A 1 760 ? 42.18449 -13.08271 20.87813 1.000 55.46473 760 GLU A O 1
ATOM 5527 N N . LEU A 1 761 ? 40.68692 -14.07513 19.51523 1.000 55.23959 761 LEU A N 1
ATOM 5528 C CA . LEU A 1 761 ? 41.11880 -15.42026 19.87045 1.000 54.13195 761 LEU A CA 1
ATOM 5529 C C . LEU A 1 761 ? 42.42769 -15.79514 19.19040 1.000 55.70524 761 LEU A C 1
ATOM 5530 O O . LEU A 1 761 ? 43.15203 -16.66012 19.69518 1.000 53.11379 761 LEU A O 1
ATOM 5535 N N . LEU A 1 762 ? 42.75395 -15.14580 18.07073 1.000 56.35367 762 LEU A N 1
ATOM 5536 C CA . LEU A 1 762 ? 43.89233 -15.51967 17.24705 1.000 55.31185 762 LEU A CA 1
ATOM 5537 C C . LEU A 1 762 ? 44.96866 -14.45100 17.15891 1.000 53.86478 762 LEU A C 1
ATOM 5538 O O . LEU A 1 762 ? 46.10356 -14.77579 16.79331 1.000 53.61376 762 LEU A O 1
ATOM 5543 N N . LEU A 1 763 ? 44.65289 -13.19765 17.47326 1.000 55.20316 763 LEU A N 1
ATOM 5544 C CA . LEU A 1 763 ? 45.61649 -12.11405 17.34916 1.000 53.84972 763 LEU A CA 1
ATOM 5545 C C . LEU A 1 763 ? 45.23498 -10.99635 18.30630 1.000 54.72834 763 LEU A C 1
ATOM 5546 O O . LEU A 1 763 ? 44.08194 -10.55413 18.31812 1.000 53.02785 763 LEU A O 1
ATOM 5551 N N . GLN A 1 764 ? 46.20094 -10.55041 19.10645 1.000 51.93505 764 GLN A N 1
ATOM 5552 C CA . GLN A 1 764 ? 46.01663 -9.42912 20.01504 1.000 52.43595 764 GLN A CA 1
ATOM 5553 C C . GLN A 1 764 ? 47.22031 -8.50596 19.91284 1.000 52.86647 764 GLN A C 1
ATOM 5554 O O . GLN A 1 764 ? 48.35711 -8.97136 19.79402 1.000 55.60959 764 GLN A O 1
ATOM 5560 N N . SER A 1 765 ? 46.96841 -7.19182 19.94996 1.000 51.03031 765 SER A N 1
ATOM 5561 C CA . SER A 1 765 ? 48.06277 -6.23004 19.88335 1.000 52.98531 765 SER A CA 1
ATOM 5562 C C . SER A 1 765 ? 47.88997 -5.07185 20.86094 1.000 54.21467 765 SER A C 1
ATOM 5563 O O . SER A 1 765 ? 48.47878 -4.00656 20.64863 1.000 55.27170 765 SER A O 1
ATOM 5566 N N . HIS A 1 766 ? 47.11363 -5.24718 21.92752 1.000 54.98537 766 HIS A N 1
ATOM 5567 C CA . HIS A 1 766 ? 46.84292 -4.15472 22.85266 1.000 55.04212 766 HIS A CA 1
ATOM 5568 C C . HIS A 1 766 ? 47.88912 -4.01372 23.94853 1.000 55.41109 766 HIS A C 1
ATOM 5569 O O . HIS A 1 766 ? 47.99737 -2.93688 24.54556 1.000 56.27609 766 HIS A O 1
ATOM 5576 N N . ASP A 1 767 ? 48.66145 -5.06094 24.22826 1.000 53.13808 767 ASP A N 1
ATOM 5577 C CA . ASP A 1 767 ? 49.54948 -5.07158 25.38053 1.000 54.55928 767 ASP A CA 1
ATOM 5578 C C . ASP A 1 767 ? 51.01320 -4.87439 24.99552 1.000 56.88812 767 ASP A C 1
ATOM 5579 O O . ASP A 1 767 ? 51.90650 -5.29878 25.73629 1.000 56.85826 767 ASP A O 1
ATOM 5584 N N . GLY A 1 768 ? 51.27710 -4.23907 23.85550 1.000 57.34128 768 GLY A N 1
ATOM 5585 C CA . GLY A 1 768 ? 52.63163 -3.93318 23.44765 1.000 59.04162 768 GLY A CA 1
ATOM 5586 C C . GLY A 1 768 ? 53.32682 -5.01125 22.64706 1.000 59.58677 768 GLY A C 1
ATOM 5587 O O . GLY A 1 768 ? 54.51646 -4.86197 22.34177 1.000 61.60132 768 GLY A O 1
ATOM 5588 N N . PHE A 1 769 ? 52.63237 -6.09106 22.30079 1.000 59.48275 769 PHE A N 1
ATOM 5589 C CA . PHE A 1 769 ? 53.22633 -7.16682 21.52416 1.000 59.66296 769 PHE A CA 1
ATOM 5590 C C . PHE A 1 769 ? 52.13399 -7.84140 20.70975 1.000 60.00039 769 PHE A C 1
ATOM 5591 O O . PHE A 1 769 ? 50.98439 -7.94269 21.14833 1.000 58.08927 769 PHE A O 1
ATOM 5599 N N . ILE A 1 770 ? 52.50447 -8.29685 19.51483 1.000 60.69204 770 ILE A N 1
ATOM 5600 C CA . ILE A 1 770 ? 51.56814 -8.96322 18.61285 1.000 57.52964 770 ILE A CA 1
ATOM 5601 C C . ILE A 1 770 ? 51.44186 -10.40523 19.10059 1.000 58.94235 770 ILE A C 1
ATOM 5602 O O . ILE A 1 770 ? 52.28305 -11.25767 18.80997 1.000 62.58098 770 ILE A O 1
ATOM 5607 N N . HIS A 1 771 ? 50.39891 -10.66739 19.88602 1.000 56.67349 771 HIS A N 1
ATOM 5608 C CA . HIS A 1 771 ? 50.18035 -11.97462 20.49743 1.000 58.62014 771 HIS A CA 1
ATOM 5609 C C . HIS A 1 771 ? 49.57217 -12.91853 19.46642 1.000 57.61454 771 HIS A C 1
ATOM 5610 O O . HIS A 1 771 ? 48.42826 -12.73145 19.03819 1.000 56.74750 771 HIS A O 1
ATOM 5617 N N . LEU A 1 772 ? 50.33089 -13.93690 19.07397 1.000 60.41378 772 LEU A N 1
ATOM 5618 C CA . LEU A 1 772 ? 49.88511 -14.90664 18.08213 1.000 59.14679 772 LEU A CA 1
ATOM 5619 C C . LEU A 1 772 ? 49.11828 -16.03193 18.76820 1.000 58.81055 772 LEU A C 1
ATOM 5620 O O . LEU A 1 772 ? 49.69203 -16.77911 19.56799 1.000 61.43023 772 LEU A O 1
ATOM 5625 N N . LEU A 1 773 ? 47.82430 -16.14409 18.46123 1.000 56.18713 773 LEU A N 1
ATOM 5626 C CA . LEU A 1 773 ? 46.98612 -17.25013 18.91562 1.000 56.23807 773 LEU A CA 1
ATOM 5627 C C . LEU A 1 773 ? 46.98493 -17.37710 20.43520 1.000 57.18212 773 LEU A C 1
ATOM 5628 O O . LEU A 1 773 ? 47.49986 -18.36724 20.96983 1.000 58.48161 773 LEU A O 1
ATOM 5633 N N . PRO A 1 774 ? 46.42194 -16.41291 21.16730 1.000 56.97622 774 PRO A N 1
ATOM 5634 C CA . PRO A 1 774 ? 46.44273 -16.50830 22.63222 1.000 56.65863 774 PRO A CA 1
ATOM 5635 C C . PRO A 1 774 ? 45.30361 -17.33334 23.21370 1.000 57.44517 774 PRO A C 1
ATOM 5636 O O . PRO A 1 774 ? 45.40071 -17.80629 24.34957 1.000 58.84963 774 PRO A O 1
ATOM 5640 N N . ALA A 1 775 ? 44.21286 -17.50038 22.46991 1.000 58.31258 775 ALA A N 1
ATOM 5641 C CA . ALA A 1 775 ? 43.05211 -18.21900 22.98741 1.000 57.78965 775 ALA A CA 1
ATOM 5642 C C . ALA A 1 775 ? 42.48413 -19.17499 21.94588 1.000 55.91826 775 ALA A C 1
ATOM 5643 O O . ALA A 1 775 ? 41.26498 -19.26890 21.77152 1.000 56.69606 775 ALA A O 1
ATOM 5645 N N . LEU A 1 776 ? 43.34771 -19.90431 21.24760 1.000 54.74601 776 LEU A N 1
ATOM 5646 C CA . LEU A 1 776 ? 42.88107 -20.80102 20.19528 1.000 53.53346 776 LEU A CA 1
ATOM 5647 C C . LEU A 1 776 ? 42.02535 -21.91652 20.78661 1.000 54.82756 776 LEU A C 1
ATOM 5648 O O . LEU A 1 776 ? 42.51151 -22.67699 21.63806 1.000 55.33984 776 LEU A O 1
ATOM 5653 N N . PRO A 1 777 ? 40.76830 -22.05460 20.36652 1.000 58.78008 777 PRO A N 1
ATOM 5654 C CA . PRO A 1 777 ? 39.89371 -23.07814 20.94850 1.000 60.78323 777 PRO A CA 1
ATOM 5655 C C . PRO A 1 777 ? 40.42560 -24.48677 20.72915 1.000 59.91488 777 PRO A C 1
ATOM 5656 O O . PRO A 1 777 ? 41.26456 -24.74422 19.86267 1.000 60.06777 777 PRO A O 1
ATOM 5660 N N . LYS A 1 778 ? 39.91381 -25.40978 21.54551 1.000 61.01864 778 LYS A N 1
ATOM 5661 C CA . LYS A 1 778 ? 40.37027 -26.79342 21.48407 1.000 61.72123 778 LYS A CA 1
ATOM 5662 C C . LYS A 1 778 ? 39.97926 -27.45029 20.16792 1.000 61.54508 778 LYS A C 1
ATOM 5663 O O . LYS A 1 778 ? 40.74503 -28.24754 19.61449 1.000 61.86526 778 LYS A O 1
ATOM 5669 N N . ASN A 1 779 ? 38.80009 -27.12394 19.64759 1.000 61.26845 779 ASN A N 1
ATOM 5670 C CA . ASN A 1 779 ? 38.24478 -27.80756 18.48938 1.000 59.72607 779 ASN A CA 1
ATOM 5671 C C . ASN A 1 779 ? 38.71059 -27.21724 17.16418 1.000 58.76368 779 ASN A C 1
ATOM 5672 O O . ASN A 1 779 ? 38.18535 -27.59927 16.11427 1.000 58.19035 779 ASN A O 1
ATOM 5677 N N . TRP A 1 780 ? 39.68018 -26.29895 17.18145 1.000 59.74288 780 TRP A N 1
ATOM 5678 C CA . TRP A 1 780 ? 40.28635 -25.75944 15.96529 1.000 58.42293 780 TRP A CA 1
ATOM 5679 C C . TRP A 1 780 ? 41.75944 -26.15196 15.97969 1.000 59.05454 780 TRP A C 1
ATOM 5680 O O . TRP A 1 780 ? 42.62737 -25.33525 16.32479 1.000 58.45401 780 TRP A O 1
ATOM 5691 N N . PRO A 1 781 ? 42.08075 -27.39757 15.62578 1.000 61.12522 781 PRO A N 1
ATOM 5692 C CA . PRO A 1 781 ? 43.49017 -27.80741 15.58805 1.000 60.80362 781 PRO A CA 1
ATOM 5693 C C . PRO A 1 781 ? 44.21671 -27.24991 14.37510 1.000 62.96767 781 PRO A C 1
ATOM 5694 O O . PRO A 1 781 ? 45.41059 -26.94033 14.43926 1.000 64.43107 781 PRO A O 1
ATOM 5698 N N . ASP A 1 782 ? 43.49909 -27.11402 13.26458 1.000 62.09969 782 ASP A N 1
ATOM 5699 C CA . ASP A 1 782 ? 44.05577 -26.60170 12.02536 1.000 60.20335 782 ASP A CA 1
ATOM 5700 C C . ASP A 1 782 ? 43.35351 -25.30503 11.65135 1.000 58.29801 782 ASP A C 1
ATOM 5701 O O . ASP A 1 782 ? 42.25867 -25.00431 12.13437 1.000 58.13694 782 ASP A O 1
ATOM 5706 N N . GLY A 1 783 ? 44.00242 -24.53018 10.78940 1.000 58.48850 783 GLY A N 1
ATOM 5707 C CA . GLY A 1 783 ? 43.40113 -23.30469 10.30993 1.000 57.11333 783 GLY A CA 1
ATOM 5708 C C . GLY A 1 783 ? 44.39159 -22.32104 9.72757 1.000 56.02058 783 GLY A C 1
ATOM 5709 O O . GLY A 1 783 ? 45.53537 -22.23493 10.18217 1.000 57.20444 783 GLY A O 1
ATOM 5710 N N . ARG A 1 784 ? 43.95834 -21.56916 8.71911 1.000 55.38725 784 ARG A N 1
ATOM 5711 C CA . ARG A 1 784 ? 44.76468 -20.51756 8.11295 1.000 55.55103 784 ARG A CA 1
ATOM 5712 C C . ARG A 1 784 ? 43.90595 -19.27069 7.97658 1.000 55.62025 784 ARG A C 1
ATOM 5713 O O . ARG A 1 784 ? 42.85631 -19.30536 7.32644 1.000 55.21968 784 ARG A O 1
ATOM 5721 N N . VAL A 1 785 ? 44.34298 -18.18033 8.59811 1.000 53.89539 785 VAL A N 1
ATOM 5722 C CA . VAL A 1 785 ? 43.69760 -16.88063 8.47507 1.000 52.21271 785 VAL A CA 1
ATOM 5723 C C . VAL A 1 785 ? 44.73054 -15.88126 7.97164 1.000 52.50559 785 VAL A C 1
ATOM 5724 O O . VAL A 1 785 ? 45.89659 -15.91929 8.38016 1.000 53.24726 785 VAL A O 1
ATOM 5728 N N . THR A 1 786 ? 44.31228 -15.01056 7.05493 1.000 50.57780 786 THR A N 1
ATOM 5729 C CA . THR A 1 786 ? 45.21042 -14.03334 6.45805 1.000 51.05897 786 THR A CA 1
ATOM 5730 C C . THR A 1 786 ? 44.52199 -12.68064 6.37473 1.000 51.36365 786 THR A C 1
ATOM 5731 O O . THR A 1 786 ? 43.29477 -12.59304 6.29638 1.000 49.38788 786 THR A O 1
ATOM 5735 N N . GLY A 1 787 ? 45.33114 -11.62603 6.39264 1.000 53.41001 787 GLY A N 1
ATOM 5736 C CA . GLY A 1 787 ? 44.84475 -10.28064 6.18072 1.000 54.36565 787 GLY A CA 1
ATOM 5737 C C . GLY A 1 787 ? 44.47447 -9.50718 7.42440 1.000 53.00639 787 GLY A C 1
ATOM 5738 O O . GLY A 1 787 ? 43.93451 -8.40065 7.30220 1.000 52.62529 787 GLY A O 1
ATOM 5739 N N . LEU A 1 788 ? 44.74465 -10.04398 8.61168 1.000 54.37146 788 LEU A N 1
ATOM 5740 C CA . LEU A 1 788 ? 44.38976 -9.35720 9.84440 1.000 52.79225 788 LEU A CA 1
ATOM 5741 C C . LEU A 1 788 ? 45.28376 -8.13943 10.06337 1.000 54.43206 788 LEU A C 1
ATOM 5742 O O . LEU A 1 788 ? 46.35331 -8.00020 9.46468 1.000 57.03551 788 LEU A O 1
ATOM 5747 N N . LYS A 1 789 ? 44.82754 -7.24864 10.94047 1.000 50.56494 789 LYS A N 1
ATOM 5748 C CA . LYS A 1 789 ? 45.50970 -5.99081 11.20341 1.000 51.83838 789 LYS A CA 1
ATOM 5749 C C . LYS A 1 789 ? 45.70181 -5.81032 12.70301 1.000 51.49968 789 LYS A C 1
ATOM 5750 O O . LYS A 1 789 ? 44.79435 -6.08407 13.49428 1.000 50.18936 789 LYS A O 1
ATOM 5756 N N . ALA A 1 790 ? 46.88826 -5.35115 13.08637 1.000 53.87613 790 ALA A N 1
ATOM 5757 C CA . ALA A 1 790 ? 47.24385 -5.11776 14.47693 1.000 53.07228 790 ALA A CA 1
ATOM 5758 C C . ALA A 1 790 ? 47.66305 -3.66476 14.65739 1.000 53.11811 790 ALA A C 1
ATOM 5759 O O . ALA A 1 790 ? 47.83306 -2.91932 13.68950 1.000 54.38717 790 ALA A O 1
ATOM 5761 N N . ARG A 1 791 ? 47.83156 -3.26510 15.91634 1.000 53.16393 791 ARG A N 1
ATOM 5762 C CA . ARG A 1 791 ? 48.21883 -1.89257 16.21470 1.000 53.20784 791 ARG A CA 1
ATOM 5763 C C . ARG A 1 791 ? 49.54624 -1.57300 15.54215 1.000 54.81128 791 ARG A C 1
ATOM 5764 O O . ARG A 1 791 ? 50.54339 -2.27040 15.75168 1.000 56.27994 791 ARG A O 1
ATOM 5772 N N . GLY A 1 792 ? 49.54859 -0.53408 14.71076 1.000 51.72225 792 GLY A N 1
ATOM 5773 C CA . GLY A 1 792 ? 50.72955 -0.13043 13.97463 1.000 53.36025 792 GLY A CA 1
ATOM 5774 C C . GLY A 1 792 ? 50.63653 -0.33637 12.47989 1.000 54.09366 792 GLY A C 1
ATOM 5775 O O . GLY A 1 792 ? 51.58414 0.00967 11.76465 1.000 55.64726 792 GLY A O 1
ATOM 5776 N N . GLY A 1 793 ? 49.52884 -0.87935 11.98338 1.000 55.84152 793 GLY A N 1
ATOM 5777 C CA . GLY A 1 793 ? 49.35952 -1.13556 10.57003 1.000 56.26027 793 GLY A CA 1
ATOM 5778 C C . GLY A 1 793 ? 49.89493 -2.46196 10.08586 1.000 57.19612 793 GLY A C 1
ATOM 5779 O O . GLY A 1 793 ? 49.89952 -2.70131 8.87225 1.000 58.72525 793 GLY A O 1
ATOM 5780 N N . PHE A 1 794 ? 50.34481 -3.33089 10.98717 1.000 56.25374 794 PHE A N 1
ATOM 5781 C CA . PHE A 1 794 ? 50.90914 -4.60820 10.57521 1.000 58.72475 794 PHE A CA 1
ATOM 5782 C C . PHE A 1 794 ? 49.81337 -5.52579 10.05282 1.000 61.04279 794 PHE A C 1
ATOM 5783 O O . PHE A 1 794 ? 48.74504 -5.64428 10.66053 1.000 58.87513 794 PHE A O 1
ATOM 5791 N N . ILE A 1 795 ? 50.07724 -6.17296 8.92308 1.000 61.00208 795 ILE A N 1
ATOM 5792 C CA . ILE A 1 795 ? 49.19253 -7.19542 8.38107 1.000 60.42473 795 ILE A CA 1
ATOM 5793 C C . ILE A 1 795 ? 49.73944 -8.55166 8.80320 1.000 60.52311 795 ILE A C 1
ATOM 5794 O O . ILE A 1 795 ? 50.90747 -8.86797 8.54467 1.000 60.69856 795 ILE A O 1
ATOM 5799 N N . VAL A 1 796 ? 48.90036 -9.35188 9.45557 1.000 60.93669 796 VAL A N 1
ATOM 5800 C CA . VAL A 1 796 ? 49.31325 -10.61498 10.05386 1.000 57.65109 796 VAL A CA 1
ATOM 5801 C C . VAL A 1 796 ? 48.60424 -11.75528 9.33691 1.000 56.87736 796 VAL A C 1
ATOM 5802 O O . VAL A 1 796 ? 47.39703 -11.67943 9.07873 1.000 55.32698 796 VAL A O 1
ATOM 5806 N N . ASP A 1 797 ? 49.35923 -12.80210 9.00898 1.000 57.98880 797 ASP A N 1
ATOM 5807 C CA . ASP A 1 797 ? 48.82374 -14.04464 8.46793 1.000 55.97440 797 ASP A CA 1
ATOM 5808 C C . ASP A 1 797 ? 49.26302 -15.18509 9.37491 1.000 56.01147 797 ASP A C 1
ATOM 5809 O O . ASP A 1 797 ? 50.43875 -15.26541 9.74265 1.000 57.53535 797 ASP A O 1
ATOM 5814 N N . ILE A 1 798 ? 48.32823 -16.06270 9.73596 1.000 55.63647 798 ILE A N 1
ATOM 5815 C CA . ILE A 1 798 ? 48.58818 -17.12889 10.69745 1.000 54.90367 798 ILE A CA 1
ATOM 5816 C C . ILE A 1 798 ? 48.05478 -18.44282 10.14454 1.000 55.48615 798 ILE A C 1
ATOM 5817 O O . ILE A 1 798 ? 46.89565 -18.51962 9.72329 1.000 54.73700 798 ILE A O 1
ATOM 5822 N N . GLU A 1 799 ? 48.89688 -19.47481 10.15413 1.000 57.81610 799 GLU A N 1
ATOM 5823 C CA . GLU A 1 799 ? 48.48857 -20.83070 9.80580 1.000 57.36543 799 GLU A CA 1
ATOM 5824 C C . GLU A 1 799 ? 48.93547 -21.77430 10.90911 1.000 57.34440 799 GLU A C 1
ATOM 5825 O O . GLU A 1 799 ? 50.13388 -21.88656 11.18384 1.000 59.79134 799 GLU A O 1
ATOM 5831 N N . TRP A 1 800 ? 47.97644 -22.44166 11.54124 1.000 56.31384 800 TRP A N 1
ATOM 5832 C CA . TRP A 1 800 ? 48.24923 -23.41382 12.58654 1.000 58.32943 800 TRP A CA 1
ATOM 5833 C C . TRP A 1 800 ? 47.71922 -24.77785 12.17083 1.000 60.18172 800 TRP A C 1
ATOM 5834 O O . TRP A 1 800 ? 46.75537 -24.88242 11.40679 1.000 60.15564 800 TRP A O 1
ATOM 5845 N N . LYS A 1 801 ? 48.36125 -25.82485 12.68031 1.000 59.29895 801 LYS A N 1
ATOM 5846 C CA . LYS A 1 801 ? 47.98650 -27.19305 12.35612 1.000 61.06723 801 LYS A CA 1
ATOM 5847 C C . LYS A 1 801 ? 48.18305 -28.06460 13.58525 1.000 63.09322 801 LYS A C 1
ATOM 5848 O O . LYS A 1 801 ? 49.26095 -28.05738 14.18749 1.000 64.46476 801 LYS A O 1
ATOM 5854 N N . ASP A 1 802 ? 47.13160 -28.80062 13.95420 1.000 65.86563 802 ASP A N 1
ATOM 5855 C CA . ASP A 1 802 ? 47.13241 -29.67590 15.12893 1.000 66.34900 802 ASP A CA 1
ATOM 5856 C C . ASP A 1 802 ? 47.41923 -28.88899 16.40878 1.000 66.81119 802 ASP A C 1
ATOM 5857 O O . ASP A 1 802 ? 48.24046 -29.28112 17.24084 1.000 66.43757 802 ASP A O 1
ATOM 5862 N N . GLY A 1 803 ? 46.72553 -27.76127 16.55838 1.000 65.31731 803 GLY A N 1
ATOM 5863 C CA . GLY A 1 803 ? 46.81085 -26.95250 17.75839 1.000 65.84728 803 GLY A CA 1
ATOM 5864 C C . GLY A 1 803 ? 48.14282 -26.28425 18.00039 1.000 66.24251 803 GLY A C 1
ATOM 5865 O O . GLY A 1 803 ? 48.38330 -25.80366 19.11157 1.000 64.63939 803 GLY A O 1
ATOM 5866 N N . LYS A 1 804 ? 49.01286 -26.22723 16.99560 1.000 67.38475 804 LYS A N 1
ATOM 5867 C CA . LYS A 1 804 ? 50.32893 -25.62083 17.12473 1.000 66.52265 804 LYS A CA 1
ATOM 5868 C C . LYS A 1 804 ? 50.58003 -24.69894 15.94099 1.000 67.61239 804 LYS A C 1
ATOM 5869 O O . LYS A 1 804 ? 50.30590 -25.06191 14.79241 1.000 67.70509 804 LYS A O 1
ATOM 5875 N N . LEU A 1 805 ? 51.10246 -23.50748 16.22798 1.000 65.83470 805 LEU A N 1
ATOM 5876 C CA . LEU A 1 805 ? 51.36946 -22.52747 15.18226 1.000 62.98932 805 LEU A CA 1
ATOM 5877 C C . LEU A 1 805 ? 52.40659 -23.05986 14.20525 1.000 63.95703 805 LEU A C 1
ATOM 5878 O O . LEU A 1 805 ? 53.51967 -23.41855 14.60140 1.000 68.80297 805 LEU A O 1
ATOM 5883 N N . LEU A 1 806 ? 52.04032 -23.10610 12.92530 1.000 62.47529 806 LEU A N 1
ATOM 5884 C CA . LEU A 1 806 ? 52.93923 -23.61888 11.90035 1.000 63.04959 806 LEU A CA 1
ATOM 5885 C C . LEU A 1 806 ? 53.78960 -22.51281 11.28106 1.000 64.22176 806 LEU A C 1
ATOM 5886 O O . LEU A 1 806 ? 55.00450 -22.67548 11.13392 1.000 67.43533 806 LEU A O 1
ATOM 5891 N N . GLU A 1 807 ? 53.17326 -21.39196 10.90834 1.000 62.83251 807 GLU A N 1
ATOM 5892 C CA . GLU A 1 807 ? 53.91324 -20.28054 10.32462 1.000 66.12530 807 GLU A CA 1
ATOM 5893 C C . GLU A 1 807 ? 53.07914 -19.01107 10.43289 1.000 64.90978 807 GLU A C 1
ATOM 5894 O O . GLU A 1 807 ? 51.84762 -19.05577 10.36901 1.000 62.35856 807 GLU A O 1
ATOM 5900 N N . ALA A 1 808 ? 53.76652 -17.87946 10.59848 1.000 62.53594 808 ALA A N 1
ATOM 5901 C CA . ALA A 1 808 ? 53.12104 -16.57777 10.69557 1.000 60.40059 808 ALA A CA 1
ATOM 5902 C C . ALA A 1 808 ? 53.94172 -15.53727 9.94643 1.000 61.08799 808 ALA A C 1
ATOM 5903 O O . ALA A 1 808 ? 55.17511 -15.57923 9.96259 1.000 62.76740 808 ALA A O 1
ATOM 5905 N N . VAL A 1 809 ? 53.24933 -14.60348 9.29444 1.000 58.57311 809 VAL A N 1
ATOM 5906 C CA . VAL A 1 809 ? 53.87204 -13.55368 8.49446 1.000 59.24090 809 VAL A CA 1
ATOM 5907 C C . VAL A 1 809 ? 53.41616 -12.20169 9.02588 1.000 57.28784 809 VAL A C 1
ATOM 5908 O O . VAL A 1 809 ? 52.21513 -11.97742 9.21626 1.000 55.48415 809 VAL A O 1
ATOM 5912 N N . ILE A 1 810 ? 54.37169 -11.30270 9.25433 1.000 60.48869 810 ILE A N 1
ATOM 5913 C CA . ILE A 1 810 ? 54.10075 -9.96179 9.76647 1.000 59.65098 810 ILE A CA 1
ATOM 5914 C C . ILE A 1 810 ? 54.49519 -8.97289 8.67596 1.000 60.70621 810 ILE A C 1
ATOM 5915 O O . ILE A 1 810 ? 55.67886 -8.65304 8.50864 1.000 61.28543 810 ILE A O 1
ATOM 5920 N N . HIS A 1 811 ? 53.50766 -8.49455 7.92346 1.000 62.31386 811 HIS A N 1
ATOM 5921 C CA . HIS A 1 811 ? 53.76130 -7.49448 6.90069 1.000 63.92991 811 HIS A CA 1
ATOM 5922 C C . HIS A 1 811 ? 54.08396 -6.14537 7.54352 1.000 63.24799 811 HIS A C 1
ATOM 5923 O O . HIS A 1 811 ? 53.66868 -5.87296 8.67332 1.000 62.58226 811 HIS A O 1
ATOM 5930 N N . PRO A 1 812 ? 54.81884 -5.28188 6.84399 1.000 64.03132 812 PRO A N 1
ATOM 5931 C CA . PRO A 1 812 ? 55.09283 -3.94498 7.38215 1.000 64.37725 812 PRO A CA 1
ATOM 5932 C C . PRO A 1 812 ? 53.82012 -3.11881 7.50301 1.000 62.32829 812 PRO A C 1
ATOM 5933 O O . PRO A 1 812 ? 52.81967 -3.35277 6.82162 1.000 62.77758 812 PRO A O 1
ATOM 5937 N N . GLY A 1 813 ? 53.87365 -2.13539 8.39810 1.000 61.57373 813 GLY A N 1
ATOM 5938 C CA . GLY A 1 813 ? 52.75823 -1.23310 8.60788 1.000 59.71275 813 GLY A CA 1
ATOM 5939 C C . GLY A 1 813 ? 53.15940 0.22333 8.50915 1.000 60.09122 813 GLY A C 1
ATOM 5940 O O . GLY A 1 813 ? 53.75356 0.64283 7.51169 1.000 62.02193 813 GLY A O 1
ATOM 5941 N N . HIS A 1 814 ? 52.83011 1.00970 9.53368 1.000 57.89503 814 HIS A N 1
ATOM 5942 C CA . HIS A 1 814 ? 53.27462 2.39288 9.61928 1.000 59.98253 814 HIS A CA 1
ATOM 5943 C C . HIS A 1 814 ? 54.13325 2.67172 10.84599 1.000 63.13278 814 HIS A C 1
ATOM 5944 O O . HIS A 1 814 ? 54.52349 3.82594 11.06088 1.000 65.67324 814 HIS A O 1
ATOM 5951 N N . GLU A 1 815 ? 54.43999 1.65706 11.65140 1.000 65.45318 815 GLU A N 1
ATOM 5952 C CA . GLU A 1 815 ? 55.31432 1.79109 12.80802 1.000 64.12833 815 GLU A CA 1
ATOM 5953 C C . GLU A 1 815 ? 56.49877 0.84964 12.63899 1.000 67.74054 815 GLU A C 1
ATOM 5954 O O . GLU A 1 815 ? 56.34142 -0.27786 12.15925 1.000 67.05721 815 GLU A O 1
ATOM 5960 N N . LYS A 1 816 ? 57.68533 1.31465 13.03506 1.000 70.63313 816 LYS A N 1
ATOM 5961 C CA . LYS A 1 816 ? 58.91759 0.63539 12.64286 1.000 74.43085 816 LYS A CA 1
ATOM 5962 C C . LYS A 1 816 ? 59.17118 -0.62860 13.45963 1.000 74.10367 816 LYS A C 1
ATOM 5963 O O . LYS A 1 816 ? 59.27350 -1.72739 12.90332 1.000 74.27252 816 LYS A O 1
ATOM 5969 N N . GLU A 1 817 ? 59.29321 -0.49462 14.77735 1.000 74.39954 817 GLU A N 1
ATOM 5970 C CA . GLU A 1 817 ? 59.61022 -1.64418 15.61318 1.000 74.04918 817 GLU A CA 1
ATOM 5971 C C . GLU A 1 817 ? 58.37755 -2.51343 15.82892 1.000 72.10657 817 GLU A C 1
ATOM 5972 O O . GLU A 1 817 ? 57.26253 -2.00890 15.98895 1.000 70.51411 817 GLU A O 1
ATOM 5978 N N . VAL A 1 818 ? 58.58880 -3.82924 15.84551 1.000 71.35561 818 VAL A N 1
ATOM 5979 C CA . VAL A 1 818 ? 57.52650 -4.79394 16.09607 1.000 68.73738 818 VAL A CA 1
ATOM 5980 C C . VAL A 1 818 ? 58.05904 -5.86417 17.03980 1.000 70.65031 818 VAL A C 1
ATOM 5981 O O . VAL A 1 818 ? 59.23993 -6.22371 17.00127 1.000 72.40682 818 VAL A O 1
ATOM 5985 N N . ARG A 1 819 ? 57.18209 -6.35688 17.91157 1.000 70.48851 819 ARG A N 1
ATOM 5986 C CA . ARG A 1 819 ? 57.51996 -7.42311 18.84432 1.000 70.74297 819 ARG A CA 1
ATOM 5987 C C . ARG A 1 819 ? 56.40151 -8.45169 18.84094 1.000 66.25246 819 ARG A C 1
ATOM 5988 O O . ARG A 1 819 ? 55.22455 -8.09767 18.96336 1.000 63.37596 819 ARG A O 1
ATOM 5996 N N . VAL A 1 820 ? 56.77346 -9.71934 18.70724 1.000 66.63422 820 VAL A N 1
ATOM 5997 C CA . VAL A 1 820 ? 55.81647 -10.80401 18.56812 1.000 66.09196 820 VAL A CA 1
ATOM 5998 C C . VAL A 1 820 ? 55.92736 -11.71449 19.78604 1.000 69.05255 820 VAL A C 1
ATOM 5999 O O . VAL A 1 820 ? 56.95222 -11.75976 20.47374 1.000 71.05230 820 VAL A O 1
ATOM 6003 N N . HIS A 1 821 ? 54.84745 -12.44544 20.05711 1.000 69.64774 821 HIS A N 1
ATOM 6004 C CA . HIS A 1 821 ? 54.76620 -13.26084 21.26707 1.000 69.61712 821 HIS A CA 1
ATOM 6005 C C . HIS A 1 821 ? 53.78522 -14.39969 21.03270 1.000 68.99016 821 HIS A C 1
ATOM 6006 O O . HIS A 1 821 ? 52.59822 -14.15298 20.79510 1.000 67.96607 821 HIS A O 1
ATOM 6013 N N . TYR A 1 822 ? 54.27571 -15.63834 21.08957 1.000 73.04543 822 TYR A N 1
ATOM 6014 C CA . TYR A 1 822 ? 53.43798 -16.82970 20.98690 1.000 69.55253 822 TYR A CA 1
ATOM 6015 C C . TYR A 1 822 ? 53.86331 -17.81292 22.06533 1.000 70.49171 822 TYR A C 1
ATOM 6016 O O . TYR A 1 822 ? 55.01401 -18.26372 22.07586 1.000 69.90283 822 TYR A O 1
ATOM 6025 N N . GLN A 1 823 ? 52.93374 -18.14511 22.96283 1.000 74.57250 823 GLN A N 1
ATOM 6026 C CA . GLN A 1 823 ? 53.18963 -19.01616 24.11456 1.000 70.30991 823 GLN A CA 1
ATOM 6027 C C . GLN A 1 823 ? 54.30359 -18.37784 24.93637 1.000 73.16696 823 GLN A C 1
ATOM 6028 O O . GLN A 1 823 ? 54.16343 -17.20328 25.31985 1.000 74.90388 823 GLN A O 1
ATOM 6034 N N . ASP A 1 824 ? 55.40301 -19.07216 25.22198 1.000 75.49574 824 ASP A N 1
ATOM 6035 C CA . ASP A 1 824 ? 56.47438 -18.54447 26.06505 1.000 74.47425 824 ASP A CA 1
ATOM 6036 C C . ASP A 1 824 ? 57.69278 -18.13038 25.24817 1.000 74.19177 824 ASP A C 1
ATOM 6037 O O . ASP A 1 824 ? 58.83277 -18.28325 25.69537 1.000 73.74867 824 ASP A O 1
ATOM 6042 N N . ASP A 1 825 ? 57.47882 -17.60060 24.04472 1.000 72.90478 825 ASP A N 1
ATOM 6043 C CA . ASP A 1 825 ? 58.55871 -17.16955 23.16841 1.000 71.48471 825 ASP A CA 1
ATOM 6044 C C . ASP A 1 825 ? 58.27385 -15.76287 22.66432 1.000 72.66217 825 ASP A C 1
ATOM 6045 O O . ASP A 1 825 ? 57.13268 -15.43702 22.32491 1.000 73.14138 825 ASP A O 1
ATOM 6050 N N . VAL A 1 826 ? 59.31570 -14.93334 22.61527 1.000 73.02679 826 VAL A N 1
ATOM 6051 C CA . VAL A 1 826 ? 59.20022 -13.53292 22.21876 1.000 71.96458 826 VAL A CA 1
ATOM 6052 C C . VAL A 1 826 ? 60.23098 -13.24870 21.13525 1.000 71.97004 826 VAL A C 1
ATOM 6053 O O . VAL A 1 826 ? 61.42853 -13.48270 21.33697 1.000 72.69316 826 VAL A O 1
ATOM 6057 N N . HIS A 1 827 ? 59.77105 -12.73977 19.99552 1.000 72.93887 827 HIS A N 1
ATOM 6058 C CA . HIS A 1 827 ? 60.64438 -12.27966 18.92704 1.000 74.13957 827 HIS A CA 1
ATOM 6059 C C . HIS A 1 827 ? 60.62529 -10.75801 18.86805 1.000 75.45344 827 HIS A C 1
ATOM 6060 O O . HIS A 1 827 ? 59.62797 -10.12060 19.21745 1.000 76.71530 827 HIS A O 1
ATOM 6067 N N . VAL A 1 828 ? 61.73765 -10.17752 18.42287 1.000 74.86123 828 VAL A N 1
ATOM 6068 C CA . VAL A 1 828 ? 61.87635 -8.73053 18.30646 1.000 75.35468 828 VAL A CA 1
ATOM 6069 C C . VAL A 1 828 ? 62.46953 -8.40638 16.94223 1.000 76.50193 828 VAL A C 1
ATOM 6070 O O . VAL A 1 828 ? 63.45975 -9.02067 16.52941 1.000 76.43664 828 VAL A O 1
ATOM 6074 N N . PHE A 1 829 ? 61.86478 -7.44499 16.24565 1.000 76.20371 829 PHE A N 1
ATOM 6075 C CA . PHE A 1 829 ? 62.38064 -6.93264 14.98147 1.000 76.85481 829 PHE A CA 1
ATOM 6076 C C . PHE A 1 829 ? 62.57247 -5.42921 15.10893 1.000 77.88302 829 PHE A C 1
ATOM 6077 O O . PHE A 1 829 ? 61.59612 -4.68725 15.26447 1.000 74.10118 829 PHE A O 1
ATOM 6085 N N . ALA A 1 830 ? 63.82756 -4.98165 15.03005 1.000 77.83243 830 ALA A N 1
ATOM 6086 C CA . ALA A 1 830 ? 64.11974 -3.56147 15.17618 1.000 77.10889 830 ALA A CA 1
ATOM 6087 C C . ALA A 1 830 ? 63.55557 -2.73503 14.03042 1.000 76.91032 830 ALA A C 1
ATOM 6088 O O . ALA A 1 830 ? 63.35113 -1.52797 14.19536 1.000 77.57465 830 ALA A O 1
ATOM 6090 N N . LYS A 1 831 ? 63.27925 -3.36054 12.88925 1.000 76.57154 831 LYS A N 1
ATOM 6091 C CA . LYS A 1 831 ? 62.80918 -2.66719 11.69986 1.000 78.27443 831 LYS A CA 1
ATOM 6092 C C . LYS A 1 831 ? 62.32947 -3.70196 10.69662 1.000 79.26817 831 LYS A C 1
ATOM 6093 O O . LYS A 1 831 ? 62.92739 -4.77381 10.57479 1.000 78.85976 831 LYS A O 1
ATOM 6099 N N . ILE A 1 832 ? 61.25288 -3.37731 9.98611 1.000 78.10439 832 ILE A N 1
ATOM 6100 C CA . ILE A 1 832 ? 60.70484 -4.24388 8.95035 1.000 76.83875 832 ILE A CA 1
ATOM 6101 C C . ILE A 1 832 ? 60.51217 -3.42229 7.68496 1.000 78.20915 832 ILE A C 1
ATOM 6102 O O . ILE A 1 832 ? 59.72810 -2.46550 7.67596 1.000 79.60849 832 ILE A O 1
ATOM 6107 N N . GLU A 1 833 ? 61.22923 -3.78712 6.62396 1.000 75.01072 833 GLU A N 1
ATOM 6108 C CA . GLU A 1 833 ? 60.97986 -3.25468 5.29208 1.000 78.20544 833 GLU A CA 1
ATOM 6109 C C . GLU A 1 833 ? 60.42523 -4.30578 4.34068 1.000 76.18470 833 GLU A C 1
ATOM 6110 O O . GLU A 1 833 ? 60.24062 -4.01787 3.15291 1.000 76.07873 833 GLU A O 1
ATOM 6116 N N . LYS A 1 834 ? 60.14492 -5.51344 4.83598 1.000 74.68556 834 LYS A N 1
ATOM 6117 C CA . LYS A 1 834 ? 59.70769 -6.63240 4.01737 1.000 70.76098 834 LYS A CA 1
ATOM 6118 C C . LYS A 1 834 ? 59.00520 -7.61729 4.93309 1.000 70.02873 834 LYS A C 1
ATOM 6119 O O . LYS A 1 834 ? 59.45614 -7.80209 6.07191 1.000 72.99002 834 LYS A O 1
ATOM 6125 N N . PRO A 1 835 ? 57.90709 -8.24778 4.49587 1.000 70.07418 835 PRO A N 1
ATOM 6126 C CA . PRO A 1 835 ? 57.19662 -9.19647 5.36827 1.000 68.26583 835 PRO A CA 1
ATOM 6127 C C . PRO A 1 835 ? 58.09565 -10.27933 5.94896 1.000 69.03864 835 PRO A C 1
ATOM 6128 O O . PRO A 1 835 ? 58.68530 -11.07408 5.20980 1.000 73.69041 835 PRO A O 1
ATOM 6132 N N . VAL A 1 836 ? 58.22280 -10.30166 7.27485 1.000 69.96309 836 VAL A N 1
ATOM 6133 C CA . VAL A 1 836 ? 59.04290 -11.29450 7.95490 1.000 70.82077 836 VAL A CA 1
ATOM 6134 C C . VAL A 1 836 ? 58.19434 -12.51953 8.27167 1.000 69.86312 836 VAL A C 1
ATOM 6135 O O . VAL A 1 836 ? 56.96309 -12.46008 8.32750 1.000 65.18175 836 VAL A O 1
ATOM 6139 N N . ARG A 1 837 ? 58.86828 -13.64728 8.49069 1.000 76.09014 837 ARG A N 1
ATOM 6140 C CA . ARG A 1 837 ? 58.21533 -14.91403 8.78302 1.000 74.06861 837 ARG A CA 1
ATOM 6141 C C . ARG A 1 837 ? 58.55942 -15.37352 10.19347 1.000 69.36331 837 ARG A C 1
ATOM 6142 O O . ARG A 1 837 ? 59.62851 -15.06048 10.72654 1.000 70.10727 837 ARG A O 1
ATOM 6150 N N . ILE A 1 838 ? 57.63430 -16.12329 10.79114 1.000 67.38115 838 ILE A N 1
ATOM 6151 C CA . ILE A 1 838 ? 57.75882 -16.61216 12.16067 1.000 66.55474 838 ILE A CA 1
ATOM 6152 C C . ILE A 1 838 ? 57.27484 -18.05342 12.18834 1.000 67.21375 838 ILE A C 1
ATOM 6153 O O . ILE A 1 838 ? 56.09003 -18.31644 11.95506 1.000 65.94887 838 ILE A O 1
ATOM 6158 N N . THR A 1 839 ? 58.17885 -18.98155 12.48038 1.000 68.02603 839 THR A N 1
ATOM 6159 C CA . THR A 1 839 ? 57.88663 -20.40480 12.42562 1.000 68.59752 839 THR A CA 1
ATOM 6160 C C . THR A 1 839 ? 57.96851 -21.02077 13.81668 1.000 71.24814 839 THR A C 1
ATOM 6161 O O . THR A 1 839 ? 58.44496 -20.40729 14.77531 1.000 70.30355 839 THR A O 1
ATOM 6165 N N . ARG A 1 840 ? 57.49130 -22.25732 13.90883 1.000 75.00669 840 ARG A N 1
ATOM 6166 C CA . ARG A 1 840 ? 57.51291 -23.01685 15.15291 1.000 78.11037 840 ARG A CA 1
ATOM 6167 C C . ARG A 1 840 ? 58.94180 -23.41016 15.52371 1.000 82.09311 840 ARG A C 1
ATOM 6168 O O . ARG A 1 840 ? 59.41918 -23.11186 16.61867 1.000 77.95609 840 ARG A O 1
#

Solvent-accessible surface area: 28136 Å² total; per-residue (Å²): 59,63,65,0,98,12,83,121,33,4,75,44,36,11,12,0,0,0,1,8,8,0,85,1,0,0,0,0,39,0,23,40,49,92,1,37,0,12,1,2,5,4,19,0,0,0,0,12,23,111,124,29,16,32,87,95,1,105,102,30,14,86,87,0,37,131,8,4,86,89,145,77,47,87,135,0,4,36,19,0,78,126,4,5,11,75,62,2,7,0,0,0,5,1,2,55,1,23,1,16,8,66,42,106,57,146,35,77,118,35,50,7,20,0,29,0,10,40,6,8,0,33,0,51,6,37,4,125,57,12,125,16,52,2,4,0,0,2,0,27,60,13,30,0,1,0,2,46,2,33,25,68,88,103,24,91,2,16,2,89,6,103,6,50,13,74,8,99,69,70,14,75,23,170,54,61,2,3,8,0,70,12,31,0,0,4,60,1,22,38,42,69,57,193,55,160,94,39,46,76,75,56,127,142,38,43,0,1,27,3,11,0,20,2,31,1,43,26,121,34,66,158,69,83,106,90,147,77,3,0,70,1,37,112,0,66,25,0,20,0,0,3,0,2,10,10,9,39,49,18,27,106,38,41,5,106,128,26,221,58,67,15,36,144,65,1,110,65,20,21,176,164,23,32,124,32,79,12,149,81,7,37,152,105,6,32,56,40,6,119,92,8,7,89,72,3,30,26,106,4,24,196,107,85,105,34,1,18,69,15,1,98,32,2,86,222,89,29,26,28,15,0,0,4,2,0,2,6,0,0,0,2,0,0,1,4,0,0,26,54,66,12,26,1,1,2,3,6,0,0,0,0,39,88,30,52,0,32,102,5,0,2,1,20,0,4,4,16,1,0,0,0,1,6,0,0,21,11,0,27,0,22,46,0,0,89,1,1,1,54,4,1,32,66,0,32,60,35,0,71,108,2,0,141,42,1,18,42,6,137,7,2,2,0,3,5,22,0,4,0,16,6,8,2,0,1,5,2,118,31,75,2,10,76,4,2,3,5,0,0,1,7,4,0,1,6,1,1,20,9,2,23,25,8,34,27,60,140,112,46,0,97,138,84,1,13,44,1,0,64,35,1,0,50,0,0,31,61,2,11,38,134,19,120,107,24,73,20,0,0,0,3,2,2,0,3,28,3,106,32,40,91,43,61,126,85,37,7,0,0,0,40,2,0,20,1,3,9,8,2,0,69,8,5,0,55,11,0,32,78,0,5,154,45,27,121,64,39,169,154,15,14,63,97,0,71,68,63,35,94,79,9,28,51,64,73,74,7,137,92,30,0,0,14,3,6,9,63,60,68,16,113,48,116,31,91,18,90,16,3,7,2,0,1,0,0,12,5,7,36,28,1,0,42,106,108,33,61,122,0,40,142,3,0,89,64,1,0,58,17,7,37,81,47,27,28,1,26,1,1,0,6,3,0,0,0,1,0,13,10,69,24,24,92,44,0,14,55,7,2,98,54,0,4,94,57,0,64,34,46,29,86,103,74,92,63,93,5,1,1,0,6,0,0,1,0,0,2,19,16,8,8,0,0,0,0,0,0,0,0,1,0,0,1,9,0,2,6,4,13,9,14,46,26,10,16,0,14,22,1,32,4,143,41,0,58,55,8,141,2,37,8,1,17,1,48,4,7,5,38,1,27,2,68,2,121,101,39,99,2,82,51,0,38,0,53,51,40,69,94,122,101,4,81,1,40,36,113,143,90,88,78,92,49,89,115,11,132,153,63,31,169,8,79,204

Foldseek 3Di:
DLKFKDFAFAPDQLQFFWAFQQAKIWTWRLHDFKTKIFIFGQLAWAAAFDDWFAQVLQVLFVVLVVCFQVVVLLSNQVSLLRLFTAAATFGATPWMKIKGWPDDADKDPWMWMQRLLQRKTKTWIAGPNKTKIKIWHAFNVLQKIKMKIAIPDAQRTWIWIWIDGPAAWAWADDDQKIKIKGFAFNGAAAPPDDDDDRTHADPVQGGKIKIKMKGKDFAADDKAQDDRGIIDGRTRMIMIIMHMDIQDPALPAGNVRGPDDRVVVRVVSVVVVPDDDPVVSSVNRRVVVNVQLVLKDWDLDDPPDHLLVVLVCCLPPVGPVNLVNLLSVLSSLLSRQAFAPHAGAFQQRRDDHDSNDHSSSFQFLLAQVPLSCLCCQWQVPLGRCNNLLVVLQSLFVVFQVNLCSNHNFFFGFAHGTAHRSNHRTFHNSDRSLAGDDRCSSLLSLLSLLSSCQFAPPLVCLVPRNLVNLLRSLRRLVVQWDQHPVRATKGFQDFQHNQAQDDDDPRRRTGHMRFLLVLVSSLSSLVSNLVSCVSVVDDPVVNVVSVVNNVGHLDWDQEPQRATCRGSDRRDDLQQQDQRPRSCCCQQVHQQQACVRCVSNVSNHVSVVVSNVCALALLRLLVVLQNVLSNLAQVSNVVSSSSLSFEQDPPQQDQVRDGRAYSNRAGCRNHGTSSSSNSNSSSVSSQAWAASHPATEGRSRPHPPSQWIWMWSTTHRQNWTKIWTGHHNGTAKMKTAHGRDAKHWHDYDHDIDTDRGDPGIDMDGD

Radius of gyration: 26.36 Å; Cα contacts (8 Å, |Δi|>4): 1921; chains: 1; bounding box: 68×56×77 Å

InterPro domains:
  IPR006311 Twin-arginine translocation pathway, signal sequence [PS51318] (1-40)
  IPR008928 Six-hairpin glycosidase superfamily [SSF48208] (316-814)
  IPR013780 Glycosyl hydrolase, all-beta [G3DSA:2.60.40.1180] (739-833)
  IPR016518 Alpha-L-fucosidase [PIRSF007663] (39-825)
  IPR027414 Glycosyl hydrolase family 95, N-terminal domain [PF14498] (59-304)
  IPR049053 Alpha fucosidase A-like, C-terminal domain [PF21307] (758-830)
  IPR054363 Glycosyl hydrolase family 95, catalytic domain [PF22124] (333-756)

B-factor: mean 57.29, std 8.97, range [36.82, 96.45]

Nearest PDB structures (foldseek):
  2rdy-assembly1_B  TM=9.587E-01  e=8.335E-83  Halalkalibacterium halodurans C-125
  7kmq-assembly1_B  TM=9.582E-01  e=1.220E-75  Xanthomonas citri pv. citri str. 306
  7kmq-assembly1_A  TM=9.584E-01  e=1.022E-74  Xanthomonas citri pv. citri str. 306
  4ufc-assembly2_B  TM=9.622E-01  e=5.435E-72  Bacteroides ovatus
  7zo0-assembly1_A  TM=8.525E-01  e=7.380E-62  Akkermansia muciniphila ATCC BAA-835

Secondary structure (DSSP, 8-state):
--EEEESS--SSGGGSEEEE-SSEEEEE---SSSEEEEEEETT-BS--------GGGGGGHHHHHHHHHTT-HHHHHHHHTTS---PPPPBPP-EEEEEEE---S-EEEEEEEEETTTTEEEEEEEETTEEEEEEEEEETTTTEEEEEEEESSTT-EEEEEEEE-SSS-EEEEETTEEEEEE---SEE--TT---S-SEE--SSS----EEEEEEEEEESSEEEEETTEEEEEEESEEEEEEEEEE----TTS-GGG----HHHHHHHHHHHH-S--HHHHHHHHHHHHHHHHTT-EEE-----S-HHHHHHHHHHH--HHHHHHHHHHHHHHHHTT--TTS---BTTBT----SS-GGGG-EETTTTSSSSSSHHHHTT-HHHHHHHHHHHHTHHHHHHHHHHHHS--SS--B-SEE-TT---S--SSS-TTTS--TBHHHHHHHHHHHHHHHH--HHHIIIIIHHHHHHHHHHHHHHEEE-TT--EEESSB--TT--SEESSS-EE--BSS-HHHHHHHHHHHHHHHHHHHHHT--HHHHHHHHHHHTTBPPP-B-TTSPBPSSSSS---TT---S--GGGGGTSSSSSS-TTT-HHHHHHHHHHHHHHT----HHHHHHHHHHHHHTT-HHHHHHHHHHHT-B--TT--SSSS--SB-TTS-B-SSS--HHHHHHHHHHHHHHHEE-SSSSEEESSS--TT--SEEEEEEE-TTS-EEEEEEETTEEEEEEE---S-S-EEEEETTEEEEES--SS-EEEE-

Organism: NCBI:txid2750658